Protein AF-A0A8B8EB57-F1 (afdb_monomer_lite)

Sequence (1157 aa):
MTENLPRGNFGPIPSSLPAVSWFEFLLNEELLEKHLQKENPDPSPVQLIVQFLQQADAHVVKEPLPPIHSGDNGSIEQHEVKVFIKENKKVKALRLLALRVAAHLKWNLNIILTGVPLVMVQTLITELLKITLGCDFNTVEDRLSGDTVTEEALFALHLYHRWCLMSVVKDSFPTRPVKQFAQMQGQFDSMVASANEAVIRYLKERTGLSVEYLQKCLQCGRTLKMPTMHCISIPSEDSDDSLFHWDKAIDIDQNDYQSQILYDLGSFHFYTETYSEALLMFTQCLDTITKVTSPQLSDIDMGRLKGYHTACQTLRSVPTPQEKAKESLYQLAEQARQNDYQGLIDVIIEDNLKQELTSAYRSDLEDELGNKDDKYSEIYMQVSVCNVIRSVMEGKALVSLLADIVEDADQSTVDFLIMVLTKAMAGSSFAQKSNLKCFIWHLMDLSPVGSRFNNMVVSGELRNYFTQEELKEMNQYIKESSSLSYSDIYDDATTMCSSYPNSRDSSVSAGTVEQQLMFMYEPESIHSLTRELILKLGRSPAYVMALNEKWKVPKEMHQIIYNLPPSVEQAFVYLLIGKACHCIDVRIFERARQLLLVADRNVYEISYILSKYVRWYILLADLLQFYTTKSFGMNNTMQDLIKKTKTCITSVRLDQDIQPTMVILEHCAAFLLNIKDWQYLTNMENSGSGHIELCRLLACMCKELPSQFAWKVPKEMHQIIYNLPPSVEQAFVYLLIGKACHCIDVRIFERARQLLLVADRNVYEISYILSKYVRWYILLADLLQFYTTKSFGMNNTMQDLIKKTKTCITSVRLDQDIQPTMVILEHCAAFLLNIKDWQYLTNMENSGSGHIELCRLLACMCKELPSIKAARIPARALWEAVKNIFTVNPSHKRSMSGRMDSAHVRDSTLAILAKELFIDFLPKLKETMVLSIMVSCLSKFYNIIRDEISCEISSEYLPLWPTTVSNISAMNKPGIEEAVVLLMQHALQVNPAQPSWLRTQADIYFANGQYSSAMKFYMEAGVVASDFFSSAVPKSIYDDQVYKRMIKCCSYLQCHTQVAVLCQFTEEIDYATCFKALQERNCYDAMDTYYSCIWDISILEYLVHLHSKRGEMEKKQAALKALTQLDLNSSNPEDIIQRAVQMRKRKFLRALAKQYL

Foldseek 3Di:
DDPDDDDPPPDPDDPDDFPDDLCVCVVDVCVLVVQQPDPARVVHLLVLLQVLLVVLVVPFDQDDDDDDDDDDDDDDDPDDPPRDTDRDLSSVLSLLSSLLSCLSVLVALVVNVVRHQPLSVQVNLQNQLCVQPVDGPVCVVVVLPDPDHDQSNVVSLLSSLLNLLVLLLVVPDDDDDDDDDDPPCVVVVVVSVVSSVVVNVVSVVCNVVSLVSLVVLLVVQDKHWRDHSVQWDRDDPVGPDTHGDSVPTDIFDSLQSLLQSLQSSLSSCVVVVVLVSNLVSLVVSVVSVVVDPDHSHDDDDPVVSVVSNVVSVVVPPDDDPDDDDPDALVRVCVVCVVVVNVPNLVSLLVCLQVVRDDLVVLVVVLVVLVPDDPVSVVVSLSSVLSSVLSCLLVVHDDPDPVLVCQQPPDPVSLVSSVVSLLSCCVNHDPSSVVSSVVVLVVSLVSYPQPDPNLCCCLPHPVVVSDDPVRSVVSVVVSVVVVPDDVPPVVCVVVVVVVPDDPDPDPCPDLVNLLVVCVPDLDLVSVLVSLCCCCVVVPDWLVCLLVSDPQLDADPQLVVVLVPDDGDSLSSSLSSLRSVLVSCVVVLVLQSSLVSLVVSLVSCVVVDVLNNVQSVLVNLVSQLSNCVPPVDGHPPDDPVNNLVSLLVLQVCLLVVPPHHYDLSSVLSSLVVCLVVLVLVSLLPSPPSVHPSSVVSNVVSVVVVVCVVVLQLDQDPQLVVVLVPFDPDPLSVLLSVLSSVLVVCVVVLVLQSSLVSLVVSLVSCVVPDVLNNVQSVLVNLVSQLSNCVPPVDGHPPDDPVNSLVSLLVLQVCLLVVPPHHYDLSSVLSSLLVCLQVLVLVSLLVNPPSLALSSVLSNLLSCQVVQVVDLVSNLVSQVVNLVQVQQQFFADPPPDDDDDDDDDPDPPPPPGPHSDHLVVVLVSLLSHQHLSSLLSVLLSLLLVLCQLVVDPLLRADGPPVVSHDNDDPPSVRGPNVSSLVSNVSSLVSNCVSPVLDLRSLSRVLSNCLSVVNLLSSLLSLLSSQCSQCVLLPDGRDCSRDPLSSLVSNLVSCVVVQALLLNLLSLVVHPHRPVVSNLVSVPDPRHDHPRLVLLLLDLDLVSLVSQLVNCVVVVVVVSNVSSVVSNPDPLSPPPDDPVSSVVSNSVSVSVSSSVSNVVRD

Organism: Crassostrea virginica (NCBI:txid6565)

pLDDT: mean 80.9, std 16.41, range [22.84, 97.38]

Radius of gyration: 51.83 Å; chains: 1; bounding box: 122×95×142 Å

Structure (mmCIF, N/CA/C/O backbone):
data_AF-A0A8B8EB57-F1
#
_entry.id   AF-A0A8B8EB57-F1
#
loop_
_atom_site.group_PDB
_atom_site.id
_atom_site.type_symbol
_atom_site.label_atom_id
_atom_site.label_alt_id
_atom_site.label_comp_id
_atom_site.label_asym_id
_atom_site.label_entity_id
_atom_site.label_seq_id
_atom_site.pdbx_PDB_ins_code
_atom_site.Cartn_x
_atom_site.Cartn_y
_atom_site.Cartn_z
_atom_site.occupancy
_atom_site.B_iso_or_equiv
_atom_site.auth_seq_id
_atom_site.auth_comp_id
_atom_site.auth_asym_id
_atom_site.auth_atom_id
_atom_site.pdbx_PDB_model_num
ATOM 1 N N . MET A 1 1 ? -23.577 -20.603 37.672 1.00 27.64 1 MET A N 1
ATOM 2 C CA . MET A 1 1 ? -23.870 -19.479 38.583 1.00 27.64 1 MET A CA 1
ATOM 3 C C . MET A 1 1 ? -24.292 -18.276 37.757 1.00 27.64 1 MET A C 1
ATOM 5 O O . MET A 1 1 ? -23.446 -17.483 37.388 1.00 27.64 1 MET A O 1
ATOM 9 N N . THR A 1 2 ? -25.578 -18.187 37.429 1.00 25.80 2 THR A N 1
ATOM 10 C CA . THR A 1 2 ? -26.276 -16.968 36.983 1.00 25.80 2 THR A CA 1
ATOM 11 C C . THR A 1 2 ? -27.769 -17.301 37.003 1.00 25.80 2 THR A C 1
ATOM 13 O O . THR A 1 2 ? -28.408 -17.450 35.968 1.00 25.80 2 THR A O 1
ATOM 16 N N . GLU A 1 3 ? -28.324 -17.491 38.199 1.00 23.14 3 GLU A N 1
ATOM 17 C CA . GLU A 1 3 ? -29.776 -17.529 38.377 1.00 23.14 3 GLU A CA 1
ATOM 18 C C . GLU A 1 3 ? -30.252 -16.148 38.835 1.00 23.14 3 GLU A C 1
ATOM 20 O O . GLU A 1 3 ? -29.981 -15.703 39.944 1.00 23.14 3 GLU A O 1
ATOM 25 N N . ASN A 1 4 ? -30.886 -15.454 37.888 1.00 25.20 4 ASN A N 1
ATOM 26 C CA . ASN A 1 4 ? -32.048 -14.580 38.048 1.00 25.20 4 ASN A CA 1
ATOM 27 C C . ASN A 1 4 ? -32.179 -13.793 39.365 1.00 25.20 4 ASN A C 1
ATOM 29 O O . ASN A 1 4 ? -33.063 -14.051 40.177 1.00 25.20 4 ASN A O 1
ATOM 33 N N . LEU A 1 5 ? -31.401 -12.716 39.483 1.00 23.69 5 LEU A N 1
ATOM 34 C CA . LEU A 1 5 ? -31.869 -11.507 40.164 1.00 23.69 5 LEU A CA 1
ATOM 35 C C . LEU A 1 5 ? -32.898 -10.815 39.249 1.00 23.69 5 LEU A C 1
ATOM 37 O O . LEU A 1 5 ? -32.564 -10.530 38.091 1.00 23.69 5 LEU A O 1
ATOM 41 N N . PRO A 1 6 ? -34.131 -10.533 39.704 1.00 22.84 6 PRO A N 1
ATOM 42 C CA . PRO A 1 6 ? -35.086 -9.787 38.903 1.00 22.84 6 PRO A CA 1
ATOM 43 C C . PRO A 1 6 ? -34.529 -8.381 38.679 1.00 22.84 6 PRO A C 1
ATOM 45 O O . PRO A 1 6 ? -34.348 -7.593 39.607 1.00 22.84 6 PRO A O 1
ATOM 48 N N . ARG A 1 7 ? -34.215 -8.076 37.418 1.00 25.80 7 ARG A N 1
ATOM 49 C CA . ARG A 1 7 ? -33.891 -6.721 36.975 1.00 25.80 7 ARG A CA 1
ATOM 50 C C . ARG A 1 7 ? -35.073 -5.829 37.344 1.00 25.80 7 ARG A C 1
ATOM 52 O O . ARG A 1 7 ? -36.158 -5.998 36.793 1.00 25.80 7 ARG A O 1
ATOM 59 N N . GLY A 1 8 ? -34.857 -4.891 38.263 1.00 26.64 8 GLY A N 1
ATOM 60 C CA . GLY A 1 8 ? -35.800 -3.815 38.540 1.00 26.64 8 GLY A CA 1
ATOM 61 C C . GLY A 1 8 ? -36.002 -2.984 37.276 1.00 26.64 8 GLY A C 1
ATOM 62 O O . GLY A 1 8 ? -35.200 -2.106 36.963 1.00 26.64 8 GLY A O 1
ATOM 63 N N . ASN A 1 9 ? -37.053 -3.303 36.525 1.00 24.91 9 ASN A N 1
ATOM 64 C CA . ASN A 1 9 ? -37.580 -2.473 35.455 1.00 24.91 9 ASN A CA 1
ATOM 65 C C . ASN A 1 9 ? -38.171 -1.208 36.089 1.00 24.91 9 ASN A C 1
ATOM 67 O O . ASN A 1 9 ? -39.367 -1.134 36.351 1.00 24.91 9 ASN A O 1
ATOM 71 N N . PHE A 1 10 ? -37.345 -0.191 36.312 1.00 34.31 10 PHE A N 1
ATOM 72 C CA . PHE A 1 10 ? -37.850 1.175 36.357 1.00 34.31 10 PHE A CA 1
ATOM 73 C C . PHE A 1 10 ? -37.911 1.668 34.914 1.00 34.31 10 PHE A C 1
ATOM 75 O O . PHE A 1 10 ? -36.934 2.167 34.356 1.00 34.31 10 PHE A O 1
ATOM 82 N N . GLY A 1 11 ? -39.059 1.422 34.281 1.00 28.67 11 GLY A N 1
ATOM 83 C CA . GLY A 1 11 ? -39.424 2.090 33.038 1.00 28.67 11 GLY A CA 1
ATOM 84 C C . GLY A 1 11 ? -39.496 3.614 33.229 1.00 28.67 11 GLY A C 1
ATOM 85 O O . GLY A 1 11 ? -39.421 4.101 34.360 1.00 28.67 11 GLY A O 1
ATOM 86 N N . PRO A 1 12 ? -39.633 4.383 32.134 1.00 32.03 12 PRO A N 1
ATOM 87 C CA . PRO A 1 12 ? -39.888 5.817 32.230 1.00 32.03 12 PRO A CA 1
ATOM 88 C C . PRO A 1 12 ? -41.116 6.057 33.118 1.00 32.03 12 PRO A C 1
ATOM 90 O O . PRO A 1 12 ? -42.068 5.278 33.067 1.00 32.03 12 PRO A O 1
ATOM 93 N N . ILE A 1 13 ? -41.069 7.118 33.931 1.00 35.00 13 ILE A N 1
ATOM 94 C CA . ILE A 1 13 ? -42.187 7.582 34.765 1.00 35.00 13 ILE A CA 1
ATOM 95 C C . ILE A 1 13 ? -43.469 7.525 33.913 1.00 35.00 13 ILE A C 1
ATOM 97 O O . ILE A 1 13 ? -43.490 8.154 32.848 1.00 35.00 13 ILE A O 1
ATOM 101 N N . PRO A 1 14 ? -44.503 6.758 34.310 1.00 31.50 14 PRO A 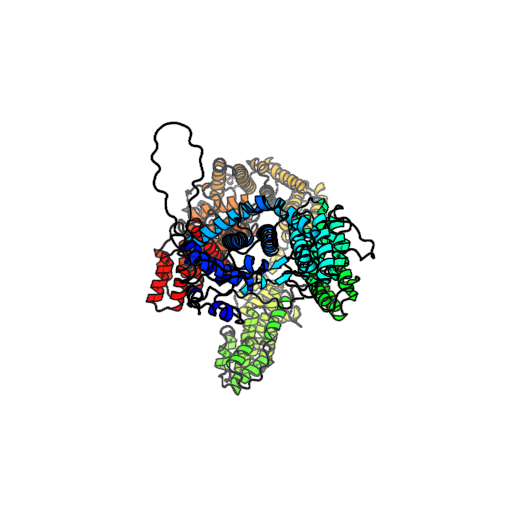N 1
ATOM 102 C CA . PRO A 1 14 ? -45.714 6.641 33.516 1.00 31.50 14 PRO A CA 1
ATOM 103 C C . PRO A 1 14 ? -46.354 8.018 33.355 1.00 31.50 14 PRO A C 1
ATOM 105 O O . PRO A 1 14 ? -46.622 8.715 34.329 1.00 31.50 14 PRO A O 1
ATOM 108 N N . SER A 1 15 ? -46.643 8.398 32.117 1.00 32.91 15 SER A N 1
ATOM 109 C CA . SER A 1 15 ? -47.458 9.557 31.748 1.00 32.91 15 SER A CA 1
ATOM 110 C C . SER A 1 15 ? -48.960 9.340 32.018 1.00 32.91 15 SER A C 1
ATOM 112 O O . SER A 1 15 ? -49.809 9.904 31.330 1.00 32.91 15 SER A O 1
ATOM 114 N N . SER A 1 16 ? -49.303 8.527 33.022 1.00 40.81 16 SER A N 1
ATOM 115 C CA . SER A 1 16 ? -50.663 8.329 33.523 1.00 40.81 16 SER A CA 1
ATOM 116 C C . SER A 1 16 ? -50.790 8.972 34.901 1.00 40.81 16 SER A C 1
ATOM 118 O O . SER A 1 16 ? -49.943 8.757 35.764 1.00 40.81 16 SER A O 1
ATOM 120 N N . LEU A 1 17 ? -51.850 9.760 35.106 1.00 45.09 17 LEU A N 1
ATOM 121 C CA . LEU A 1 17 ? -52.227 10.265 36.429 1.00 45.09 17 LEU A CA 1
ATOM 122 C C . LEU A 1 17 ? -52.260 9.092 37.433 1.00 45.09 17 LEU A C 1
ATOM 124 O O . LEU A 1 17 ? -52.795 8.039 37.073 1.00 45.09 17 LEU A O 1
ATOM 128 N N . PRO A 1 18 ? -51.692 9.240 38.646 1.00 56.25 18 PRO A N 1
ATOM 129 C CA . PRO A 1 18 ? -51.717 8.176 39.645 1.00 56.25 18 PRO A CA 1
ATOM 130 C C . PRO A 1 18 ? -53.163 7.767 39.938 1.00 56.25 18 PRO A C 1
ATOM 132 O O . PRO A 1 18 ? -54.056 8.614 39.975 1.00 56.25 18 PRO A O 1
ATOM 135 N N . ALA A 1 19 ? -53.394 6.468 40.146 1.00 63.53 19 ALA A N 1
ATOM 136 C CA . ALA A 1 19 ? -54.737 5.917 40.346 1.00 63.53 19 ALA A CA 1
ATOM 137 C C . ALA A 1 19 ? -55.457 6.487 41.588 1.00 63.53 19 ALA A C 1
ATOM 139 O O . ALA A 1 19 ? -56.683 6.435 41.654 1.00 63.53 19 ALA A O 1
ATOM 140 N N . VAL A 1 20 ? -54.697 7.018 42.553 1.00 76.81 20 VAL A N 1
ATOM 141 C CA . VAL A 1 20 ? -55.172 7.717 43.756 1.00 76.81 20 VAL A CA 1
ATOM 142 C C . VAL A 1 20 ? -54.272 8.934 43.988 1.00 76.81 20 VAL A C 1
ATOM 144 O O . VAL A 1 20 ? -53.048 8.795 44.058 1.00 76.81 20 VAL A O 1
ATOM 147 N N . SER A 1 21 ? -54.849 10.131 44.104 1.00 82.00 21 SER A N 1
ATOM 148 C CA . SER A 1 21 ? -54.088 11.363 44.353 1.00 82.00 21 SER A CA 1
ATOM 149 C C . SER A 1 21 ? -53.711 11.522 45.830 1.00 82.00 21 SER A C 1
ATOM 151 O O . SER A 1 21 ? -54.457 11.120 46.718 1.00 82.00 21 SER A O 1
ATOM 153 N N . TRP A 1 22 ? -52.585 12.189 46.125 1.00 83.00 22 TRP A N 1
ATOM 154 C CA . TRP A 1 22 ? -52.073 12.335 47.500 1.00 83.00 22 TRP A CA 1
ATOM 155 C C . TRP A 1 22 ? -53.088 12.940 48.493 1.00 83.00 22 TRP A C 1
ATOM 157 O O . TRP A 1 22 ? -53.099 12.571 49.664 1.00 83.00 22 TRP A O 1
ATOM 167 N N . PHE A 1 23 ? -53.949 13.863 48.050 1.00 82.81 23 PHE A N 1
ATOM 168 C CA . PHE A 1 23 ? -54.914 14.532 48.928 1.00 82.81 23 PHE A CA 1
ATOM 169 C C . PHE A 1 23 ? -56.089 13.625 49.312 1.00 82.81 23 PHE A C 1
ATOM 171 O O . PHE A 1 23 ? -56.721 13.861 50.337 1.00 82.81 23 PHE A O 1
ATOM 178 N N . GLU A 1 24 ? -56.370 12.569 48.543 1.00 84.38 24 GLU A N 1
ATOM 179 C CA . GLU A 1 24 ? -57.444 11.618 48.851 1.00 84.38 24 GLU A CA 1
ATOM 180 C C . GLU A 1 24 ? -57.155 10.856 50.153 1.00 84.38 24 GLU A C 1
ATOM 182 O O . GLU A 1 24 ? -58.077 10.541 50.903 1.00 84.38 24 GLU A O 1
ATOM 187 N N . PHE A 1 25 ? -55.873 10.655 50.486 1.00 86.56 25 PHE A N 1
ATOM 188 C CA . PHE A 1 25 ? -55.439 10.057 51.754 1.00 86.56 25 PHE A CA 1
ATOM 189 C C . PHE A 1 25 ? -55.651 10.966 52.975 1.00 86.56 25 PHE A C 1
ATOM 191 O O . PHE A 1 25 ? -55.649 10.470 54.097 1.00 86.56 25 PHE A O 1
ATOM 198 N N . LEU A 1 26 ? -55.838 12.278 52.780 1.00 81.00 26 LEU A N 1
ATOM 199 C CA . LEU A 1 26 ? -56.248 13.195 53.854 1.00 81.00 26 LEU A CA 1
ATOM 200 C C . LEU A 1 26 ? -57.764 13.179 54.074 1.00 81.00 26 LEU A C 1
ATOM 202 O O . LEU A 1 26 ? -58.220 13.487 55.169 1.00 81.00 26 LEU A O 1
ATOM 206 N N . LEU A 1 27 ? -58.537 12.853 53.035 1.00 81.19 27 LEU A N 1
ATOM 207 C CA . LEU A 1 27 ? -60.002 12.881 53.067 1.00 81.19 27 LEU A CA 1
ATOM 208 C C . LEU A 1 27 ? -60.612 11.567 53.569 1.00 81.19 27 LEU A C 1
ATOM 210 O O . LEU A 1 27 ? -61.740 11.567 54.052 1.00 81.19 27 LEU A O 1
ATOM 214 N N . ASN A 1 28 ? -59.895 10.448 53.434 1.00 81.06 28 ASN A N 1
ATOM 215 C CA . ASN A 1 28 ? -60.363 9.129 53.848 1.00 81.06 28 ASN A CA 1
ATOM 216 C C . ASN A 1 28 ? -59.304 8.401 54.688 1.00 81.06 28 ASN A C 1
ATOM 218 O O . ASN A 1 28 ? -58.298 7.919 54.164 1.00 81.06 28 ASN A O 1
ATOM 222 N N . GLU A 1 29 ? -59.573 8.275 55.988 1.00 74.12 29 GLU A N 1
ATOM 223 C CA . GLU A 1 29 ? -58.651 7.712 56.980 1.00 74.12 29 GLU A CA 1
ATOM 224 C C . GLU A 1 29 ? -58.303 6.230 56.734 1.00 74.12 29 GLU A C 1
ATOM 226 O O . GLU A 1 29 ? -57.177 5.802 56.998 1.00 74.12 29 GLU A O 1
ATOM 231 N N . GLU A 1 30 ? -59.224 5.448 56.160 1.00 80.12 30 GLU A N 1
ATOM 232 C CA . GLU A 1 30 ? -59.009 4.023 55.861 1.00 80.12 30 GLU A CA 1
ATOM 233 C C . GLU A 1 30 ? -58.321 3.783 54.506 1.00 80.12 30 GLU A C 1
ATOM 235 O O . GLU A 1 30 ? -57.886 2.665 54.209 1.00 80.12 30 GLU A O 1
ATOM 240 N N . LEU A 1 31 ? -58.236 4.807 53.648 1.00 87.94 31 LEU A N 1
ATOM 241 C CA . LEU A 1 31 ? -57.741 4.658 52.277 1.00 87.94 31 LEU A CA 1
ATOM 242 C C . LEU A 1 31 ? -56.254 4.308 52.237 1.00 87.94 31 LEU A C 1
ATOM 244 O O . LEU A 1 31 ? -55.847 3.494 51.410 1.00 87.94 31 LEU A O 1
ATOM 248 N N . LEU A 1 32 ? -55.450 4.896 53.130 1.00 87.38 32 LEU A N 1
ATOM 249 C CA . LEU A 1 32 ? -54.005 4.666 53.160 1.00 87.38 32 LEU A CA 1
ATOM 250 C C . LEU A 1 32 ? -53.681 3.198 53.449 1.00 87.38 32 LEU A C 1
ATOM 252 O O . LEU A 1 32 ? -52.872 2.591 52.752 1.00 87.38 32 LEU A O 1
ATOM 256 N N . GLU A 1 33 ? -54.340 2.615 54.448 1.00 87.12 33 GLU A N 1
ATOM 257 C CA . GLU A 1 33 ? -54.109 1.230 54.849 1.00 87.12 33 GLU A CA 1
ATOM 258 C C . GLU A 1 33 ? -54.573 0.247 53.766 1.00 87.12 33 GLU A C 1
ATOM 260 O O . GLU A 1 33 ? -53.807 -0.627 53.357 1.00 87.12 33 GLU A O 1
ATOM 265 N N . LYS A 1 34 ? -55.775 0.455 53.208 1.00 87.12 34 LYS A N 1
ATOM 266 C CA . LYS A 1 34 ? -56.295 -0.340 52.080 1.00 87.12 34 LYS A CA 1
ATOM 267 C C . LYS A 1 34 ? -55.410 -0.240 50.838 1.00 87.12 34 LYS A C 1
ATOM 269 O O . LYS A 1 34 ? -55.290 -1.203 50.085 1.00 87.12 34 LYS A O 1
ATOM 274 N N . HIS A 1 35 ? -54.812 0.926 50.592 1.00 90.06 35 HIS A N 1
ATOM 275 C CA . HIS A 1 35 ? -53.906 1.126 49.465 1.00 90.06 35 HIS A CA 1
ATOM 276 C C . HIS A 1 35 ? -52.592 0.375 49.657 1.00 90.06 35 HIS A C 1
ATOM 278 O O . HIS A 1 35 ? -52.181 -0.345 48.754 1.00 90.06 35 HIS A O 1
ATOM 284 N N . LEU A 1 36 ? -51.974 0.490 50.834 1.00 88.81 36 LEU A N 1
ATOM 285 C CA . LEU A 1 36 ? -50.693 -0.149 51.145 1.00 88.81 36 LEU A CA 1
ATOM 286 C C . LEU A 1 36 ? -50.777 -1.684 51.246 1.00 88.81 36 LEU A C 1
ATOM 288 O O . LEU A 1 36 ? -49.766 -2.350 51.070 1.00 88.81 36 LEU A O 1
ATOM 292 N N . GLN A 1 37 ? -51.966 -2.255 51.469 1.00 88.50 37 GLN A N 1
ATOM 293 C CA . GLN A 1 37 ? -52.194 -3.710 51.457 1.00 88.50 37 GLN A CA 1
ATOM 294 C C . GLN A 1 37 ? -52.260 -4.338 50.046 1.00 88.50 37 GLN A C 1
ATOM 296 O O . GLN A 1 37 ? -52.319 -5.562 49.930 1.00 88.50 37 GLN A O 1
ATOM 301 N N . LYS A 1 38 ? -52.271 -3.544 48.964 1.00 87.50 38 LYS A N 1
ATOM 302 C CA . LYS A 1 38 ? -52.262 -4.063 47.581 1.00 87.50 38 LYS A CA 1
ATOM 303 C C . LYS A 1 38 ? -50.905 -4.700 47.244 1.00 87.50 38 LYS A C 1
ATOM 305 O O . LYS A 1 38 ? -49.881 -4.242 47.730 1.00 87.50 38 LYS A O 1
ATOM 310 N N . GLU A 1 39 ? -50.875 -5.689 46.342 1.00 79.31 39 GLU A N 1
ATOM 311 C CA . GLU A 1 39 ? -49.615 -6.339 45.915 1.00 79.31 39 GLU A CA 1
ATOM 312 C C . GLU A 1 39 ? -48.638 -5.375 45.216 1.00 79.31 39 GLU A C 1
ATOM 314 O O . GLU A 1 39 ? -47.431 -5.498 45.387 1.00 79.31 39 GLU A O 1
ATOM 319 N N . ASN A 1 40 ? -49.150 -4.406 44.448 1.00 82.25 40 ASN A N 1
ATOM 320 C CA . ASN A 1 40 ? -48.362 -3.374 43.765 1.00 82.25 40 ASN A CA 1
ATOM 321 C C . ASN A 1 40 ? -49.086 -2.018 43.859 1.00 82.25 40 ASN A C 1
ATOM 323 O O . ASN A 1 40 ? -49.802 -1.639 42.927 1.00 82.25 40 ASN A O 1
ATOM 327 N N . PRO A 1 41 ? -48.984 -1.304 44.992 1.00 85.19 41 PRO A N 1
ATOM 328 C CA . PRO A 1 41 ? -49.631 -0.008 45.153 1.00 85.19 41 PRO A CA 1
ATOM 329 C C . PRO A 1 41 ? -48.994 1.036 44.224 1.00 85.19 41 PRO A C 1
ATOM 331 O O . PRO A 1 41 ? -47.774 1.183 44.196 1.00 85.19 41 PRO A O 1
ATOM 334 N N . ASP A 1 42 ? -49.829 1.776 43.489 1.00 79.56 42 ASP A N 1
ATOM 335 C CA . ASP A 1 42 ? -49.435 2.935 42.677 1.00 79.56 42 ASP A CA 1
ATOM 336 C C . ASP A 1 42 ? -50.230 4.176 43.129 1.00 79.56 42 ASP A C 1
ATOM 338 O O . ASP A 1 42 ? -51.455 4.198 42.949 1.00 79.56 42 ASP A O 1
ATOM 342 N N . PRO A 1 43 ? -49.598 5.177 43.771 1.00 86.44 43 PRO A N 1
ATOM 343 C CA . PRO A 1 43 ? -48.154 5.309 44.005 1.00 86.44 43 PRO A CA 1
ATOM 344 C C . PRO A 1 43 ? -47.600 4.297 45.019 1.00 86.44 43 PRO A C 1
ATOM 346 O O . PRO A 1 43 ? -48.307 3.882 45.944 1.00 86.44 43 PRO A O 1
ATOM 349 N N . SER A 1 44 ? -46.324 3.929 44.864 1.00 88.94 44 SER A N 1
ATOM 350 C CA . SER A 1 44 ? -45.620 3.026 45.785 1.00 88.94 44 SER A CA 1
ATOM 351 C C . SER A 1 44 ? -45.436 3.662 47.173 1.00 88.94 44 SER A C 1
ATOM 353 O O . SER A 1 44 ? -45.484 4.889 47.290 1.00 88.94 44 SER A O 1
ATOM 355 N N . PRO A 1 45 ? -45.166 2.890 48.246 1.00 90.38 45 PRO A N 1
ATOM 356 C CA . PRO A 1 45 ? -45.036 3.453 49.594 1.00 90.38 45 PRO A CA 1
ATOM 357 C C . PRO A 1 45 ? -43.940 4.527 49.668 1.00 90.38 45 PRO A C 1
ATOM 359 O O . PRO A 1 45 ? -44.100 5.578 50.280 1.00 90.38 45 PRO A O 1
ATOM 362 N N . VAL A 1 46 ? -42.834 4.304 48.964 1.00 90.94 46 VAL A N 1
ATOM 363 C CA . VAL A 1 46 ? -41.717 5.247 48.907 1.00 90.94 46 VAL A CA 1
ATOM 364 C C . VAL A 1 46 ? -42.076 6.504 48.097 1.00 90.94 46 VAL A C 1
ATOM 366 O O . VAL A 1 46 ? -41.746 7.613 48.514 1.00 90.94 46 VAL A O 1
ATOM 369 N N . GLN A 1 47 ? -42.828 6.365 46.997 1.00 88.62 47 GLN A N 1
ATOM 370 C CA . GLN A 1 47 ? -43.367 7.515 46.259 1.00 88.62 47 GLN A CA 1
ATOM 371 C C . GLN A 1 47 ? -44.359 8.326 47.104 1.00 88.62 47 GLN A C 1
ATOM 373 O O . GLN A 1 47 ? -44.343 9.551 47.025 1.00 88.62 47 GLN A O 1
ATOM 378 N N . LEU A 1 48 ? -45.181 7.677 47.937 1.00 90.75 48 LEU A N 1
ATOM 379 C CA . LEU A 1 48 ? -46.097 8.361 48.855 1.00 90.75 48 LEU A CA 1
ATOM 380 C C . LEU A 1 48 ? -45.346 9.170 49.917 1.00 90.75 48 LEU A C 1
ATOM 382 O O . LEU A 1 48 ? -45.712 10.317 50.154 1.00 90.75 48 LEU A O 1
ATOM 386 N N . ILE A 1 49 ? -44.268 8.630 50.506 1.00 90.50 49 ILE A N 1
ATOM 387 C CA . ILE A 1 49 ? -43.403 9.388 51.433 1.00 90.50 49 ILE A CA 1
ATOM 388 C C . ILE A 1 49 ? -42.876 10.655 50.747 1.00 90.50 49 ILE A C 1
ATOM 390 O O . ILE A 1 49 ? -42.987 11.748 51.302 1.00 90.50 49 ILE A O 1
ATOM 394 N N . VAL A 1 50 ? -42.353 10.520 49.524 1.00 88.62 50 VAL A N 1
ATOM 395 C CA . VAL A 1 50 ? -41.850 11.653 48.734 1.00 88.62 50 VAL A CA 1
ATOM 396 C C . VAL A 1 50 ? -42.960 12.668 48.462 1.00 88.62 50 VAL A C 1
ATOM 398 O O . VAL A 1 50 ? -42.779 13.848 48.744 1.00 88.62 50 VAL A O 1
ATOM 401 N N . GLN A 1 51 ? -44.125 12.232 47.977 1.00 87.88 51 GLN A N 1
ATOM 402 C CA . GLN A 1 51 ? -45.248 13.123 47.679 1.00 87.88 51 GLN A CA 1
ATOM 403 C C . GLN A 1 51 ? -45.750 13.854 48.929 1.00 87.88 51 GLN A C 1
ATOM 405 O O . GLN A 1 51 ? -45.920 15.070 48.886 1.00 87.88 51 GLN A O 1
ATOM 410 N N . PHE A 1 52 ? -45.954 13.161 50.052 1.00 90.94 52 PHE A N 1
ATOM 411 C CA . PHE A 1 52 ? -46.438 13.790 51.282 1.00 90.94 52 PHE A CA 1
ATOM 412 C C . PHE A 1 52 ? -45.457 14.832 51.824 1.00 90.94 52 PHE A C 1
ATOM 414 O O . PHE A 1 52 ? -45.887 15.925 52.189 1.00 90.94 52 PHE A O 1
ATOM 421 N N . LEU A 1 53 ? -44.153 14.539 51.827 1.00 88.75 53 LEU A N 1
ATOM 422 C CA . LEU A 1 53 ? -43.132 15.479 52.300 1.00 88.75 53 LEU A CA 1
ATOM 423 C C . LEU A 1 53 ? -42.939 16.660 51.339 1.00 88.75 53 LEU A C 1
ATOM 425 O O . LEU A 1 53 ? -42.885 17.800 51.789 1.00 88.75 53 LEU A O 1
ATOM 429 N N . GLN A 1 54 ? -42.947 16.424 50.023 1.00 85.88 54 GLN A N 1
ATOM 430 C CA . GLN A 1 54 ? -42.916 17.496 49.019 1.00 85.88 54 GLN A CA 1
ATOM 431 C C . GLN A 1 54 ? -44.099 18.458 49.171 1.00 85.88 54 GLN A C 1
ATOM 433 O O . GLN A 1 54 ? -43.924 19.676 49.132 1.00 85.88 54 GLN A O 1
ATOM 438 N N . GLN A 1 55 ? -45.310 17.923 49.358 1.00 85.44 55 GLN A N 1
ATOM 439 C CA . GLN A 1 55 ? -46.511 18.737 49.547 1.00 85.44 55 GLN A CA 1
ATOM 440 C C . GLN A 1 55 ? -46.527 19.426 50.916 1.00 85.44 55 GLN A C 1
ATOM 442 O O . GLN A 1 55 ? -47.033 20.542 51.029 1.00 85.44 55 GLN A O 1
ATOM 447 N N . ALA A 1 56 ? -45.956 18.803 51.952 1.00 84.00 56 ALA A N 1
ATOM 448 C CA . ALA A 1 56 ? -45.778 19.438 53.252 1.00 84.00 56 ALA A CA 1
ATOM 449 C C . ALA A 1 56 ? -44.864 20.667 53.135 1.00 84.00 56 ALA A C 1
ATOM 451 O O . ALA A 1 56 ? -45.262 21.748 53.567 1.00 84.00 56 ALA A O 1
ATOM 452 N N . ASP A 1 57 ? -43.705 20.530 52.483 1.00 78.81 57 ASP A N 1
ATOM 453 C CA . ASP A 1 57 ? -42.723 21.607 52.309 1.00 78.81 57 ASP A CA 1
ATOM 454 C C . ASP A 1 57 ? -43.244 22.750 51.423 1.00 78.81 57 ASP A C 1
ATOM 456 O O . ASP A 1 57 ? -43.021 23.922 51.734 1.00 78.81 57 ASP A O 1
ATOM 460 N N . ALA A 1 58 ? -44.013 22.441 50.372 1.00 75.69 58 ALA A N 1
ATOM 461 C CA . ALA A 1 58 ? -44.647 23.445 49.511 1.00 75.69 58 ALA A CA 1
ATOM 462 C C . ALA A 1 58 ? -45.698 24.312 50.238 1.00 75.69 58 ALA A C 1
ATOM 464 O O . ALA A 1 58 ? -46.005 25.420 49.797 1.00 75.69 58 ALA A O 1
ATOM 465 N N . HIS A 1 59 ? -46.259 23.818 51.346 1.00 70.25 59 HIS A N 1
ATOM 466 C CA . HIS A 1 59 ? -47.324 24.474 52.107 1.00 70.25 59 HIS A CA 1
ATOM 467 C C . HIS A 1 59 ? -46.864 25.064 53.452 1.00 70.25 59 HIS A C 1
ATOM 469 O O . HIS A 1 59 ? -47.701 25.531 54.232 1.00 70.25 59 HIS A O 1
ATOM 475 N N . VAL A 1 60 ? -45.554 25.091 53.726 1.00 70.31 60 VAL A N 1
ATOM 476 C CA . VAL A 1 60 ? -44.993 25.799 54.885 1.00 70.31 60 VAL A CA 1
ATOM 477 C C . VAL A 1 60 ? -45.077 27.312 54.655 1.00 70.31 60 VAL A C 1
ATOM 479 O O . VAL A 1 60 ? -44.400 27.864 53.789 1.00 70.31 60 VAL A O 1
ATOM 482 N N . VAL A 1 61 ? -45.893 28.004 55.454 1.00 56.34 61 VAL A N 1
ATOM 483 C CA . VAL A 1 61 ? -45.990 29.472 55.429 1.00 56.34 61 VAL A CA 1
ATOM 484 C C . VAL A 1 61 ? -44.804 30.062 56.194 1.00 56.34 61 VAL A C 1
ATOM 486 O O . VAL A 1 61 ? -44.644 29.817 57.388 1.00 56.34 61 VAL A O 1
ATOM 489 N N . LYS A 1 62 ? -43.966 30.847 55.511 1.00 56.44 62 LYS A N 1
ATOM 490 C CA . LYS A 1 62 ? -42.898 31.640 56.134 1.00 56.44 62 LYS A CA 1
ATOM 491 C C . LYS A 1 62 ? -43.422 33.060 56.365 1.00 56.44 62 LYS A C 1
ATOM 493 O O . LYS A 1 62 ? -43.461 33.847 55.424 1.00 56.44 62 LYS A O 1
ATOM 498 N N . GLU A 1 63 ? -43.855 33.385 57.582 1.00 42.06 63 GLU A N 1
ATOM 499 C CA . GLU A 1 63 ? -44.206 34.770 57.935 1.00 42.06 63 GLU A CA 1
ATOM 500 C C . GLU A 1 63 ? -42.935 35.582 58.259 1.00 42.06 63 GLU A C 1
ATOM 502 O O . GLU A 1 63 ? -42.112 35.130 59.060 1.00 42.06 63 GLU A O 1
ATOM 507 N N . PRO A 1 64 ? -42.739 36.778 57.670 1.00 40.16 64 PRO A N 1
ATOM 508 C CA . PRO A 1 64 ? -41.712 37.711 58.118 1.00 40.16 64 PRO A CA 1
ATOM 509 C C . PRO A 1 64 ? -42.143 38.375 59.436 1.00 40.16 64 PRO A C 1
ATOM 511 O O . PRO A 1 64 ? -43.264 38.873 59.542 1.00 40.16 64 PRO A O 1
ATOM 514 N N . LEU A 1 65 ? -41.251 38.430 60.430 1.00 40.03 65 LEU A N 1
ATOM 515 C CA . LEU A 1 65 ? -41.460 39.221 61.652 1.00 40.03 65 LEU A CA 1
ATOM 516 C C . LEU A 1 65 ? -41.631 40.722 61.315 1.00 40.03 65 LEU A C 1
ATOM 518 O O . LEU A 1 65 ? -40.973 41.207 60.388 1.00 40.03 65 LEU A O 1
ATOM 522 N N . PRO A 1 66 ? -42.449 41.491 62.067 1.00 39.78 66 PRO A N 1
ATOM 523 C CA . PRO A 1 66 ? -42.497 42.940 61.913 1.00 39.78 66 PRO A CA 1
ATOM 524 C C . PRO A 1 66 ? -41.175 43.582 62.375 1.00 39.78 66 PRO A C 1
ATOM 526 O O . PRO A 1 66 ? -40.543 43.080 63.308 1.00 39.78 66 PRO A O 1
ATOM 529 N N . PRO A 1 67 ? -40.745 44.696 61.754 1.00 38.00 67 PRO A N 1
ATOM 530 C CA . PRO A 1 67 ? -39.476 45.335 62.081 1.00 38.00 67 PRO A CA 1
ATOM 531 C C . PRO A 1 67 ? -39.492 45.898 63.508 1.00 38.00 67 PRO A C 1
ATOM 533 O O . PRO A 1 67 ? -40.342 46.718 63.858 1.00 38.00 67 PRO A O 1
ATOM 536 N N . ILE A 1 68 ? -38.522 45.486 64.329 1.00 39.84 68 ILE A N 1
ATOM 537 C CA . ILE A 1 68 ? -38.225 46.141 65.605 1.00 39.84 68 ILE A CA 1
ATOM 538 C C . ILE A 1 68 ? -37.500 47.454 65.284 1.00 39.84 68 ILE A C 1
ATOM 540 O O . ILE A 1 68 ? -36.385 47.449 64.768 1.00 39.84 68 ILE A O 1
ATOM 544 N N . HIS A 1 69 ? -38.137 48.586 65.581 1.00 43.66 69 HIS A N 1
ATOM 545 C CA . HIS A 1 69 ? -37.467 49.882 65.631 1.00 43.66 69 HIS A CA 1
ATOM 546 C C . HIS A 1 69 ? -36.762 50.045 66.982 1.00 43.66 69 HIS A C 1
ATOM 548 O O . HIS A 1 69 ? -37.421 50.203 68.006 1.00 43.66 69 HIS A O 1
ATOM 554 N N . SER A 1 70 ? -35.434 50.104 66.979 1.00 33.06 70 SER A N 1
ATOM 555 C CA . SER A 1 70 ? -34.666 50.771 68.036 1.00 33.06 70 SER A CA 1
ATOM 556 C C . SER A 1 70 ? -33.340 51.262 67.466 1.00 33.06 70 SER A C 1
ATOM 558 O O . SER A 1 70 ? -32.627 50.510 66.806 1.00 33.06 70 SER A O 1
ATOM 560 N N . GLY A 1 71 ? -33.083 52.555 67.658 1.00 35.09 71 GLY A N 1
ATOM 561 C CA . GLY A 1 71 ? -31.947 53.270 67.099 1.00 35.09 71 GLY A CA 1
ATOM 562 C C . GLY A 1 71 ? -30.603 52.980 67.767 1.00 35.09 71 GLY A C 1
ATOM 563 O O . GLY A 1 71 ? -30.534 52.418 68.853 1.00 35.09 71 GLY A O 1
ATOM 564 N N . ASP A 1 72 ? -29.588 53.451 67.048 1.00 39.75 72 ASP A N 1
ATOM 565 C CA . ASP A 1 72 ? -28.213 53.790 67.408 1.00 39.75 72 ASP A CA 1
ATOM 566 C C . ASP A 1 72 ? -27.309 52.818 68.189 1.00 39.75 72 ASP A C 1
ATOM 568 O O . ASP A 1 72 ? -27.530 52.461 69.341 1.00 39.75 72 ASP A O 1
ATOM 572 N N . ASN A 1 73 ? -26.148 52.634 67.547 1.00 38.25 73 ASN A N 1
ATOM 573 C CA . ASN A 1 73 ? -24.818 52.290 68.049 1.00 38.25 73 ASN A CA 1
ATOM 574 C C . ASN A 1 73 ? -24.497 50.834 68.420 1.00 38.25 73 ASN A C 1
ATOM 576 O O . ASN A 1 73 ? -24.849 50.336 69.481 1.00 38.25 73 ASN A O 1
ATOM 580 N N . GLY A 1 74 ? -23.599 50.259 67.606 1.00 36.53 74 GLY A N 1
ATOM 581 C CA . GLY A 1 74 ? -22.591 49.291 68.048 1.00 36.53 74 GLY A CA 1
ATOM 582 C C . GLY A 1 74 ? -22.801 47.854 67.569 1.00 36.53 74 GLY A C 1
ATOM 583 O O . GLY A 1 74 ? -23.807 47.240 67.882 1.00 36.53 74 GLY A O 1
ATOM 584 N N . SER A 1 75 ? -21.799 47.332 66.844 1.00 36.09 75 SER A N 1
ATOM 585 C CA . SER A 1 75 ? -21.474 45.901 66.649 1.00 36.09 75 SER A CA 1
ATOM 586 C C . SER A 1 75 ? -22.633 44.935 66.353 1.00 36.09 75 SER A C 1
ATOM 588 O O . SER A 1 75 ? -23.275 44.421 67.263 1.00 36.09 75 SER A O 1
ATOM 590 N N . ILE A 1 76 ? -22.817 44.587 65.076 1.00 36.00 76 ILE A N 1
ATOM 591 C CA . ILE A 1 76 ? -23.718 43.500 64.667 1.00 36.00 76 ILE A CA 1
ATOM 592 C C . ILE A 1 76 ? -22.943 42.175 64.710 1.00 36.00 76 ILE A C 1
ATOM 594 O O . ILE A 1 76 ? -22.226 41.831 63.770 1.00 36.00 76 ILE A O 1
ATOM 598 N N . GLU A 1 77 ? -23.098 41.434 65.806 1.00 35.34 77 GLU A N 1
ATOM 599 C CA . GLU A 1 77 ? -23.011 39.974 65.779 1.00 35.34 77 GLU A CA 1
ATOM 600 C C . GLU A 1 77 ? -24.129 39.447 64.866 1.00 35.34 77 GLU A C 1
ATOM 602 O O . GLU A 1 77 ? -25.277 39.893 64.943 1.00 35.34 77 GLU A O 1
ATOM 607 N N . GLN A 1 78 ? -23.804 38.512 63.971 1.00 30.81 78 GLN A N 1
ATOM 608 C CA . GLN A 1 78 ? -24.793 37.804 63.160 1.00 30.81 78 GLN A CA 1
ATOM 609 C C . GLN A 1 78 ? -25.607 36.872 64.069 1.00 30.81 78 GLN A C 1
ATOM 611 O O . GLN A 1 78 ? -25.316 35.686 64.187 1.00 30.81 78 GLN A O 1
ATOM 616 N N . HIS A 1 79 ? -26.628 37.402 64.740 1.00 32.47 79 HIS A N 1
ATOM 617 C CA . HIS A 1 79 ? -27.668 36.569 65.326 1.00 32.47 79 HIS A CA 1
ATOM 618 C C . HIS A 1 79 ? -28.505 35.957 64.196 1.00 32.47 79 HIS A C 1
ATOM 620 O O . HIS A 1 79 ? -29.201 36.666 63.467 1.00 32.47 79 HIS A O 1
ATOM 626 N N . GLU A 1 80 ? -28.428 34.631 64.051 1.00 32.00 80 GLU A N 1
ATOM 627 C CA . GLU A 1 80 ? -29.366 33.847 63.249 1.00 32.00 80 GLU A CA 1
ATOM 628 C C . GLU A 1 80 ? -30.800 34.181 63.672 1.00 32.00 80 GLU A C 1
ATOM 630 O O . GLU A 1 80 ? -31.231 33.930 64.801 1.00 32.00 80 GLU A O 1
ATOM 635 N N . VAL A 1 81 ? -31.555 34.770 62.749 1.00 32.84 81 VAL A N 1
ATOM 636 C CA . VAL A 1 81 ? -32.973 35.063 62.932 1.00 32.84 81 VAL A CA 1
ATOM 637 C C . VAL A 1 81 ? -33.723 33.729 63.009 1.00 32.84 81 VAL A C 1
ATOM 639 O O . VAL A 1 81 ? -33.979 33.094 61.987 1.00 32.84 81 VAL A O 1
ATOM 642 N N . LYS A 1 82 ? -34.099 33.290 64.218 1.00 37.94 82 LYS A N 1
ATOM 643 C CA . LYS A 1 82 ? -35.063 32.194 64.411 1.00 37.94 82 LYS A CA 1
ATOM 644 C C . LYS A 1 82 ? -36.429 32.631 63.870 1.00 37.94 82 LYS A C 1
ATOM 646 O O . LYS A 1 82 ? -37.200 33.295 64.558 1.00 37.94 82 LYS A O 1
ATOM 651 N N . VAL A 1 83 ? -36.723 32.264 62.625 1.00 40.03 83 VAL A N 1
ATOM 652 C CA . VAL A 1 83 ? -38.061 32.379 62.027 1.00 40.03 83 VAL A CA 1
ATOM 653 C C . VAL A 1 83 ? -38.992 31.411 62.762 1.00 40.03 83 VAL A C 1
ATOM 655 O O . VAL A 1 83 ? -38.760 30.203 62.752 1.00 40.03 83 VAL A O 1
ATOM 658 N N . PHE A 1 84 ? -40.039 31.921 63.412 1.00 40.78 84 PHE A N 1
ATOM 659 C CA . PHE A 1 84 ? -41.039 31.080 64.071 1.00 40.78 84 PHE A CA 1
ATOM 660 C C . PHE A 1 84 ? -42.027 30.565 63.016 1.00 40.78 84 PHE A C 1
ATOM 662 O O . PHE A 1 84 ? -42.898 31.296 62.551 1.00 40.78 84 PHE A O 1
ATOM 669 N N . ILE A 1 85 ? -41.863 29.313 62.592 1.00 51.69 85 ILE A N 1
ATOM 670 C CA . ILE A 1 85 ? -42.754 28.667 61.622 1.00 51.69 85 ILE A CA 1
ATOM 671 C C . ILE A 1 85 ? -43.972 28.140 62.384 1.00 51.69 85 ILE A C 1
ATOM 673 O O . ILE A 1 85 ? -43.862 27.182 63.148 1.00 51.69 85 ILE A O 1
ATOM 677 N N . LYS A 1 86 ? -45.148 28.746 62.189 1.00 50.09 86 LYS A N 1
ATOM 678 C CA . LYS A 1 86 ? -46.400 28.188 62.714 1.00 50.09 86 LYS A CA 1
ATOM 679 C C . LYS A 1 86 ? -46.844 27.055 61.787 1.00 50.09 86 LYS A C 1
ATOM 681 O O . LYS A 1 86 ? -47.292 27.301 60.668 1.00 50.09 86 LYS A O 1
ATOM 686 N N . GLU A 1 87 ? -46.671 25.810 62.223 1.00 60.19 87 GLU A N 1
ATOM 687 C CA . GLU A 1 87 ? -47.060 24.641 61.428 1.00 60.19 87 GLU A CA 1
ATOM 688 C C . GLU A 1 87 ? -48.578 24.624 61.197 1.00 60.19 87 GLU A C 1
ATOM 690 O O . GLU A 1 87 ? -49.380 24.623 62.131 1.00 60.19 87 GLU A O 1
ATOM 695 N N . ASN A 1 88 ? -48.986 24.622 59.927 1.00 71.31 88 ASN A N 1
ATOM 696 C CA . ASN A 1 88 ? -50.384 24.465 59.540 1.00 71.31 88 ASN A CA 1
ATOM 697 C C . ASN A 1 88 ? -50.832 23.012 59.813 1.00 71.31 88 ASN A C 1
ATOM 699 O O . ASN A 1 88 ? -50.078 22.078 59.527 1.00 71.31 88 ASN A O 1
ATOM 703 N N . LYS A 1 89 ? -52.071 22.801 60.288 1.00 75.88 89 LYS A N 1
ATOM 704 C CA . LYS A 1 89 ? -52.680 21.470 60.504 1.00 75.88 89 LYS A CA 1
ATOM 705 C C . LYS A 1 89 ? -52.479 20.530 59.308 1.00 75.88 89 LYS A C 1
ATOM 707 O O . LYS A 1 89 ? -52.149 19.363 59.494 1.00 75.88 89 LYS A O 1
ATOM 712 N N . LYS A 1 90 ? -52.589 21.057 58.080 1.00 81.69 90 LYS A N 1
ATOM 713 C CA . LYS A 1 90 ? -52.351 20.306 56.833 1.00 81.69 90 LYS A CA 1
ATOM 714 C C . LYS A 1 90 ? -50.915 19.777 56.720 1.00 81.69 90 LYS A C 1
ATOM 716 O O . LYS A 1 90 ? -50.714 18.631 56.335 1.00 81.69 90 LYS A O 1
ATOM 721 N N . VAL A 1 91 ? -49.919 20.598 57.057 1.00 83.31 91 VAL A N 1
ATOM 722 C CA . VAL A 1 91 ? -48.491 20.227 57.012 1.00 83.31 91 VAL A CA 1
ATOM 723 C C . VAL A 1 91 ? -48.201 19.141 58.049 1.00 83.31 91 VAL A C 1
ATOM 725 O O . VAL A 1 91 ? -47.555 18.144 57.727 1.00 83.31 91 VAL A O 1
ATOM 728 N N . LYS A 1 92 ? -48.754 19.290 59.260 1.00 83.94 92 LYS A N 1
ATOM 729 C CA . LYS A 1 92 ? -48.655 18.289 60.330 1.00 83.94 92 LYS A CA 1
ATOM 730 C C . LYS A 1 92 ? -49.280 16.953 59.908 1.00 83.94 92 LYS A C 1
ATOM 732 O O . LYS A 1 92 ? -48.639 15.916 60.033 1.00 83.94 92 LYS A O 1
ATOM 737 N N . ALA A 1 93 ? -50.483 16.971 59.327 1.00 86.12 93 ALA A N 1
ATOM 738 C CA . ALA A 1 93 ? -51.150 15.767 58.826 1.00 86.12 93 ALA A CA 1
ATOM 739 C C . ALA A 1 93 ? -50.345 15.055 57.722 1.00 86.12 93 ALA A C 1
ATOM 741 O O . ALA A 1 93 ? -50.183 13.839 57.773 1.00 86.12 93 ALA A O 1
ATOM 742 N N . LEU A 1 94 ? -49.778 15.797 56.763 1.00 89.38 94 LEU A N 1
ATOM 743 C CA . LEU A 1 94 ? -48.954 15.233 55.685 1.00 89.38 94 LEU A CA 1
ATOM 744 C C . LEU A 1 94 ? -47.663 14.576 56.201 1.00 89.38 94 LEU A C 1
ATOM 746 O O . LEU A 1 94 ? -47.317 13.476 55.770 1.00 89.38 94 LEU A O 1
ATOM 750 N N . ARG A 1 95 ? -46.970 15.199 57.161 1.00 89.62 95 ARG A N 1
ATOM 751 C CA . ARG A 1 95 ? -45.778 14.608 57.794 1.00 89.62 95 ARG A CA 1
ATOM 752 C C . ARG A 1 95 ? -46.119 13.347 58.594 1.00 89.62 95 ARG A C 1
ATOM 754 O O . ARG A 1 95 ? -45.417 12.346 58.476 1.00 89.62 95 ARG A O 1
ATOM 761 N N . LEU A 1 96 ? -47.233 13.349 59.333 1.00 90.06 96 LEU A N 1
ATOM 762 C CA . LEU A 1 96 ? -47.719 12.167 60.056 1.00 90.06 96 LEU A CA 1
ATOM 763 C C . LEU A 1 96 ? -48.138 11.032 59.108 1.00 90.06 96 LEU A C 1
ATOM 765 O O . LEU A 1 96 ? -47.861 9.869 59.396 1.00 90.06 96 LEU A O 1
ATOM 769 N N . LEU A 1 97 ? -48.737 11.346 57.952 1.00 91.06 97 LEU A N 1
ATOM 770 C CA . LEU A 1 97 ? -49.000 10.361 56.899 1.00 91.06 97 LEU A CA 1
ATOM 771 C C . LEU A 1 97 ? -47.693 9.751 56.374 1.00 91.06 97 LEU A C 1
ATOM 773 O O . LEU A 1 97 ? -47.608 8.531 56.259 1.00 91.06 97 LEU A O 1
ATOM 777 N N . ALA A 1 98 ? -46.649 10.552 56.135 1.00 92.50 98 ALA A N 1
ATOM 778 C CA . ALA A 1 98 ? -45.338 10.032 55.737 1.00 92.50 98 ALA A CA 1
ATOM 779 C C . ALA A 1 98 ? -44.747 9.071 56.790 1.00 92.50 98 ALA A C 1
ATOM 781 O O . ALA A 1 98 ? -44.247 8.005 56.427 1.00 92.50 98 ALA A O 1
ATOM 782 N N . LEU A 1 99 ? -44.876 9.384 58.087 1.00 93.25 99 LEU A N 1
ATOM 783 C CA . LEU A 1 99 ? -44.466 8.485 59.176 1.00 93.25 99 LEU A CA 1
ATOM 784 C C . LEU A 1 99 ? -45.309 7.203 59.236 1.00 93.25 99 LEU A C 1
ATOM 786 O O . LEU A 1 99 ? -44.756 6.130 59.463 1.00 93.25 99 LEU A O 1
ATOM 790 N N . ARG A 1 100 ? -46.624 7.270 58.974 1.00 92.56 100 ARG A N 1
ATOM 791 C CA . ARG A 1 100 ? -47.489 6.078 58.858 1.00 92.56 100 ARG A CA 1
ATOM 792 C C . ARG A 1 100 ? -47.032 5.151 57.732 1.00 92.56 100 ARG A C 1
ATOM 794 O O . ARG A 1 100 ? -47.015 3.934 57.920 1.00 92.56 100 ARG A O 1
ATOM 801 N N . VAL A 1 101 ? -46.631 5.707 56.586 1.00 93.50 101 VAL A N 1
ATOM 802 C CA . VAL A 1 101 ? -46.081 4.915 55.474 1.00 93.50 101 VAL A CA 1
ATOM 803 C C . VAL A 1 101 ? -44.702 4.343 55.820 1.00 93.50 101 VAL A C 1
ATOM 805 O O . VAL A 1 101 ? -44.434 3.178 55.533 1.00 93.50 101 VAL A O 1
ATOM 808 N N . ALA A 1 102 ? -43.839 5.105 56.495 1.00 93.69 102 ALA A N 1
ATOM 809 C CA . ALA A 1 102 ? -42.545 4.606 56.965 1.00 93.69 102 ALA A CA 1
ATOM 810 C C . ALA A 1 102 ? -42.692 3.465 57.990 1.00 93.69 102 ALA A C 1
ATOM 812 O O . ALA A 1 102 ? -41.978 2.465 57.907 1.00 93.69 102 ALA A O 1
ATOM 813 N N . ALA A 1 103 ? -43.673 3.565 58.893 1.00 93.12 103 ALA A N 1
ATOM 814 C CA . ALA A 1 103 ? -44.019 2.516 59.846 1.00 93.12 103 ALA A CA 1
ATOM 815 C C . ALA A 1 103 ? -44.576 1.255 59.160 1.00 93.12 103 ALA A C 1
ATOM 817 O O . ALA A 1 103 ? -44.275 0.143 59.588 1.00 93.12 103 ALA A O 1
ATOM 818 N N . HIS A 1 104 ? -45.331 1.399 58.062 1.00 92.00 104 HIS A N 1
ATOM 819 C CA . HIS A 1 104 ? -45.748 0.266 57.224 1.00 92.00 104 HIS A CA 1
ATOM 820 C C . HIS A 1 104 ? -44.552 -0.469 56.604 1.00 92.00 104 HIS A C 1
ATOM 822 O O . HIS A 1 104 ? -44.522 -1.696 56.582 1.00 92.00 104 HIS A O 1
ATOM 828 N N . LEU A 1 105 ? -43.532 0.277 56.170 1.00 92.06 105 LEU A N 1
ATOM 829 C CA . LEU A 1 105 ? -42.256 -0.269 55.696 1.00 92.06 105 LEU A CA 1
ATOM 830 C C . LEU A 1 105 ? -41.350 -0.780 56.832 1.00 92.06 105 LEU A C 1
ATOM 832 O O . LEU A 1 105 ? -40.177 -1.065 56.588 1.00 92.06 105 LEU A O 1
ATOM 836 N N . LYS A 1 106 ? -41.858 -0.859 58.071 1.00 92.38 106 LYS A N 1
ATOM 837 C CA . LYS A 1 106 ? -41.108 -1.232 59.281 1.00 92.38 106 LYS A CA 1
ATOM 838 C C . LYS A 1 106 ? -39.825 -0.415 59.475 1.00 92.38 106 LYS A C 1
ATOM 840 O O . LYS A 1 106 ? -38.835 -0.924 59.990 1.00 92.38 106 LYS A O 1
ATOM 845 N N . TRP A 1 107 ? -39.816 0.840 59.018 1.00 93.25 107 TRP A N 1
ATOM 846 C CA . TRP A 1 107 ? -38.643 1.720 59.070 1.00 93.25 107 TRP A CA 1
ATOM 847 C C . TRP A 1 107 ? -37.394 1.140 58.383 1.00 93.25 107 TRP A C 1
ATOM 849 O O . TRP A 1 107 ? -36.265 1.476 58.742 1.00 93.25 107 TRP A O 1
ATOM 859 N N . ASN A 1 108 ? -37.576 0.271 57.382 1.00 92.06 108 ASN A N 1
ATOM 860 C CA . ASN A 1 108 ? -36.470 -0.358 56.671 1.00 92.06 108 ASN A CA 1
ATOM 861 C C . ASN A 1 108 ? -35.658 0.687 55.876 1.00 92.06 108 ASN A C 1
ATOM 863 O O . ASN A 1 108 ? -36.078 1.176 54.821 1.00 92.06 108 ASN A O 1
ATOM 867 N N . LEU A 1 109 ? -34.459 1.000 56.376 1.00 92.31 109 LEU A N 1
ATOM 868 C CA . LEU A 1 109 ? -33.554 1.981 55.778 1.00 92.31 109 LEU A CA 1
ATOM 869 C C . LEU A 1 109 ? -33.023 1.560 54.400 1.00 92.31 109 LEU A C 1
ATOM 871 O O . LEU A 1 109 ? -32.785 2.441 53.575 1.00 92.31 109 LEU A O 1
ATOM 875 N N . ASN A 1 110 ? -32.886 0.260 54.101 1.00 88.62 110 ASN A N 1
ATOM 876 C CA . ASN A 1 110 ? -32.474 -0.207 52.770 1.00 88.62 110 ASN A CA 1
ATOM 877 C C . ASN A 1 110 ? -33.506 0.194 51.708 1.00 88.62 110 ASN A C 1
ATOM 879 O O . ASN A 1 110 ? -33.135 0.664 50.630 1.00 88.62 110 ASN A O 1
ATOM 883 N N . ILE A 1 111 ? -34.798 0.064 52.026 1.00 90.00 111 ILE A N 1
ATOM 884 C CA . ILE A 1 111 ? -35.906 0.449 51.141 1.00 90.00 111 ILE A CA 1
ATOM 885 C C . ILE A 1 111 ? -36.010 1.978 51.057 1.00 90.00 111 ILE A C 1
ATOM 887 O O . ILE A 1 111 ? -36.013 2.543 49.960 1.00 90.00 111 ILE A O 1
ATOM 891 N N . ILE A 1 112 ? -36.037 2.657 52.209 1.00 92.06 112 ILE A N 1
ATOM 892 C CA . ILE A 1 112 ? -36.246 4.111 52.296 1.00 92.06 112 ILE A CA 1
ATOM 893 C C . ILE A 1 112 ? -35.113 4.877 51.602 1.00 92.06 112 ILE A C 1
ATOM 895 O O . ILE A 1 112 ? -35.385 5.692 50.724 1.00 92.06 112 ILE A O 1
ATOM 899 N N . LEU A 1 113 ? -33.844 4.574 51.900 1.00 88.81 113 LEU A N 1
ATOM 900 C CA . LEU A 1 113 ? -32.695 5.249 51.278 1.00 88.81 113 LEU A CA 1
ATOM 901 C C . LEU A 1 113 ? -32.569 4.967 49.777 1.00 88.81 113 LEU A C 1
ATOM 903 O O . LEU A 1 113 ? -31.740 5.581 49.108 1.00 88.81 113 LEU A O 1
ATOM 907 N N . THR A 1 114 ? -33.261 3.957 49.242 1.00 86.75 114 THR A N 1
ATOM 908 C CA . THR A 1 114 ? -33.183 3.597 47.815 1.00 86.75 114 THR A CA 1
ATOM 909 C C . THR A 1 114 ? -34.189 4.363 46.970 1.00 86.75 114 THR A C 1
ATOM 911 O O . THR A 1 114 ? -33.894 4.626 45.808 1.00 86.75 114 THR A O 1
ATOM 914 N N . GLY A 1 115 ? -35.333 4.763 47.530 1.00 84.06 115 GLY A N 1
ATOM 915 C CA . GLY A 1 115 ? -36.349 5.491 46.766 1.00 84.06 115 GLY A CA 1
ATOM 916 C C . GLY A 1 115 ? -36.747 6.869 47.308 1.00 84.06 115 GLY A C 1
ATOM 917 O O . GLY A 1 115 ? -37.467 7.578 46.611 1.00 84.06 115 GLY A O 1
ATOM 918 N N . VAL A 1 116 ? -36.306 7.274 48.506 1.00 88.94 116 VAL A N 1
ATOM 919 C CA . VAL A 1 116 ? -36.562 8.615 49.065 1.00 88.94 116 VAL A CA 1
ATOM 920 C C . VAL A 1 116 ? -35.279 9.463 48.989 1.00 88.94 116 VAL A C 1
ATOM 922 O O . VAL A 1 116 ? -34.229 8.992 49.430 1.00 88.94 116 VAL A O 1
ATOM 925 N N . PRO A 1 117 ? -35.325 10.715 48.480 1.00 88.88 117 PRO A N 1
ATOM 926 C CA . PRO A 1 117 ? -34.190 11.638 48.525 1.00 88.88 117 PRO A CA 1
ATOM 927 C C . PRO A 1 117 ? -33.693 11.878 49.953 1.00 88.88 117 PRO A C 1
ATOM 929 O O . PRO A 1 117 ? -34.494 12.030 50.875 1.00 88.88 117 PRO A O 1
ATOM 932 N N . LEU A 1 118 ? -32.375 11.966 50.137 1.00 88.50 118 LEU A N 1
ATOM 933 C CA . LEU A 1 118 ? -31.761 11.994 51.466 1.00 88.50 118 LEU A CA 1
ATOM 934 C C . LEU A 1 118 ? -32.265 13.145 52.355 1.00 88.50 118 LEU A C 1
ATOM 936 O O . LEU A 1 118 ? -32.544 12.924 53.531 1.00 88.50 118 LEU A O 1
ATOM 940 N N . VAL A 1 119 ? -32.450 14.342 51.793 1.00 87.81 119 VAL A N 1
ATOM 941 C CA . VAL A 1 119 ? -33.009 15.504 52.505 1.00 87.81 119 VAL A CA 1
ATOM 942 C C . VAL A 1 119 ? -34.426 15.239 53.030 1.00 87.81 119 VAL A C 1
ATOM 944 O O . VAL A 1 119 ? -34.781 15.674 54.119 1.00 87.81 119 VAL A O 1
ATOM 947 N N . MET A 1 120 ? -35.231 14.452 52.313 1.00 90.19 120 MET A N 1
ATOM 948 C CA . MET A 1 120 ? -36.578 14.077 52.756 1.00 90.19 120 MET A CA 1
ATOM 949 C C . MET A 1 120 ? -36.536 12.985 53.827 1.00 90.19 120 MET A C 1
ATOM 951 O O . MET A 1 120 ? -37.373 12.983 54.727 1.00 90.19 120 MET A O 1
ATOM 955 N N . VAL A 1 121 ? -35.542 12.090 53.788 1.00 91.25 121 VAL A N 1
ATOM 956 C CA . VAL A 1 121 ? -35.301 11.130 54.879 1.00 91.25 121 VAL A CA 1
ATOM 957 C C . VAL A 1 121 ? -34.890 11.859 56.162 1.00 91.25 121 VAL A C 1
ATOM 959 O O . VAL A 1 121 ? -35.385 11.513 57.233 1.00 91.25 121 VAL A O 1
ATOM 962 N N . GLN A 1 122 ? -34.071 12.913 56.062 1.00 90.88 122 GLN A N 1
ATOM 963 C CA . GLN A 1 122 ? -33.751 13.778 57.203 1.00 90.88 122 GLN A CA 1
ATOM 964 C C . GLN A 1 122 ? -35.022 14.399 57.798 1.00 90.88 122 GLN A C 1
ATOM 966 O O . GLN A 1 122 ? -35.216 14.332 59.013 1.00 90.88 122 GLN A O 1
ATOM 971 N N . THR A 1 123 ? -35.914 14.955 56.967 1.00 89.50 123 THR A N 1
ATOM 972 C CA . THR A 1 123 ? -37.204 15.497 57.428 1.00 89.50 123 THR A CA 1
ATOM 973 C C . THR A 1 123 ? -38.040 14.423 58.125 1.00 89.50 123 THR A C 1
ATOM 975 O O . THR A 1 123 ? -38.536 14.650 59.223 1.00 89.50 123 THR A O 1
ATOM 978 N N . LEU A 1 124 ? -38.142 13.227 57.539 1.00 92.31 124 LEU A N 1
ATOM 979 C CA . LEU A 1 124 ? -38.891 12.101 58.103 1.00 92.31 124 LEU A CA 1
ATOM 980 C C . LEU A 1 124 ? -38.367 11.686 59.491 1.00 92.31 124 LEU A C 1
ATOM 982 O O . LEU A 1 124 ? -39.146 11.546 60.429 1.00 92.31 124 LEU A O 1
ATOM 986 N N . ILE A 1 125 ? -37.051 11.521 59.645 1.00 91.38 125 ILE A N 1
ATOM 987 C CA . ILE A 1 125 ? -36.436 11.137 60.926 1.00 91.38 125 ILE A CA 1
ATOM 988 C C . ILE A 1 125 ? -36.574 12.262 61.957 1.00 91.38 125 ILE A C 1
ATOM 990 O O . ILE A 1 125 ? -36.853 11.988 63.122 1.00 91.38 125 ILE A O 1
ATOM 994 N N . THR A 1 126 ? -36.443 13.524 61.536 1.00 89.75 126 THR A N 1
ATOM 995 C CA . THR A 1 126 ? -36.647 14.689 62.412 1.00 89.75 126 THR A CA 1
ATOM 996 C C . THR A 1 126 ? -38.052 14.690 63.009 1.00 89.75 126 THR A C 1
ATOM 998 O O . THR A 1 126 ? -38.213 14.902 64.205 1.00 89.75 126 THR A O 1
ATOM 1001 N N . GLU A 1 127 ? -39.073 14.405 62.202 1.00 89.62 127 GLU A N 1
ATOM 1002 C CA . GLU A 1 127 ? -40.456 14.350 62.682 1.00 89.62 127 GLU A CA 1
ATOM 1003 C C . GLU A 1 127 ? -40.699 13.188 63.652 1.00 89.62 127 GLU A C 1
ATOM 1005 O O . GLU A 1 127 ? -41.389 13.362 64.657 1.00 89.62 127 GLU A O 1
ATOM 1010 N N . LEU A 1 128 ? -40.075 12.028 63.421 1.00 90.88 128 LEU A N 1
ATOM 1011 C CA . LEU A 1 128 ? -40.124 10.924 64.381 1.00 90.88 128 LEU A CA 1
ATOM 1012 C C . LEU A 1 128 ? -39.496 11.321 65.729 1.00 90.88 128 LEU A C 1
ATOM 1014 O O . LEU A 1 128 ? -40.079 11.049 66.781 1.00 90.88 128 LEU A O 1
ATOM 1018 N N . LEU A 1 129 ? -38.337 11.988 65.706 1.00 88.44 129 LEU A N 1
ATOM 1019 C CA . LEU A 1 129 ? -37.635 12.469 66.901 1.00 88.44 129 LEU A CA 1
ATOM 1020 C C . LEU A 1 129 ? -38.440 13.534 67.660 1.00 88.44 129 LEU A C 1
ATOM 1022 O O . LEU A 1 129 ? -38.519 13.479 68.886 1.00 88.44 129 LEU A O 1
ATOM 1026 N N . LYS A 1 130 ? -39.117 14.452 66.961 1.00 86.31 130 LYS A N 1
ATOM 1027 C CA . LYS A 1 130 ? -40.003 15.446 67.590 1.00 86.31 130 LYS A CA 1
ATOM 1028 C C . LYS A 1 130 ? -41.146 14.792 68.360 1.00 86.31 130 LYS A C 1
ATOM 1030 O O . LYS A 1 130 ? -41.440 15.195 69.480 1.00 86.31 130 LYS A O 1
ATOM 1035 N N . ILE A 1 131 ? -41.782 13.782 67.771 1.00 86.88 131 ILE A N 1
ATOM 1036 C CA . ILE A 1 131 ? -42.950 13.114 68.365 1.00 86.88 131 ILE A CA 1
ATOM 1037 C C . ILE A 1 131 ? -42.558 12.247 69.565 1.00 86.88 131 ILE A C 1
ATOM 1039 O O . ILE A 1 131 ? -43.330 12.120 70.512 1.00 86.88 131 ILE A O 1
ATOM 1043 N N . THR A 1 132 ? -41.367 11.650 69.530 1.00 84.38 132 THR A N 1
ATOM 1044 C CA . THR A 1 132 ? -40.924 10.685 70.547 1.00 84.38 132 THR A CA 1
ATOM 1045 C C . THR A 1 132 ? -40.050 11.307 71.642 1.00 84.38 132 THR A C 1
ATOM 1047 O O . THR A 1 132 ? -40.178 10.927 72.802 1.00 84.38 132 THR A O 1
ATOM 1050 N N . LEU A 1 133 ? -39.193 12.283 71.316 1.00 80.50 133 LEU A N 1
ATOM 1051 C CA . LEU A 1 133 ? -38.253 12.935 72.246 1.00 80.50 133 LEU A CA 1
ATOM 1052 C C . LEU A 1 133 ? -38.485 14.441 72.438 1.00 80.50 133 LEU A C 1
ATOM 1054 O O . LEU A 1 133 ? -37.861 15.053 73.315 1.00 80.50 133 LEU A O 1
ATOM 1058 N N . GLY A 1 134 ? -39.323 15.071 71.611 1.00 77.12 134 GLY A N 1
ATOM 1059 C CA . GLY A 1 134 ? -39.482 16.527 71.613 1.00 77.12 134 GLY A CA 1
ATOM 1060 C C . GLY A 1 134 ? -38.202 17.273 71.228 1.00 77.12 134 GLY A C 1
ATOM 1061 O O . GLY A 1 134 ? -37.984 18.384 71.710 1.00 77.12 134 GLY A O 1
ATOM 1062 N N . CYS A 1 135 ? -37.326 16.657 70.427 1.00 76.62 135 CYS A N 1
ATOM 1063 C CA . CYS A 1 135 ? -36.100 17.271 69.920 1.00 76.62 135 CYS A CA 1
ATOM 1064 C C . CYS A 1 135 ? -36.048 17.257 68.389 1.00 76.62 135 CYS A C 1
ATOM 1066 O O . CYS A 1 135 ? -36.734 16.475 67.732 1.00 76.62 135 CYS A O 1
ATOM 1068 N N . ASP A 1 136 ? -35.210 18.133 67.841 1.00 69.44 136 ASP A N 1
ATOM 1069 C CA . ASP A 1 136 ? -34.939 18.227 66.411 1.00 69.44 136 ASP A CA 1
ATOM 1070 C C . ASP A 1 136 ? -33.614 17.544 66.080 1.00 69.44 136 ASP A C 1
ATOM 1072 O O . ASP A 1 136 ? -32.752 17.383 66.941 1.00 69.44 136 ASP A O 1
ATOM 1076 N N . PHE A 1 137 ? -33.403 17.245 64.797 1.00 71.12 137 PHE A N 1
ATOM 1077 C CA . PHE A 1 137 ? -32.171 16.662 64.253 1.00 71.12 137 PHE A CA 1
ATOM 1078 C C . PHE A 1 137 ? -30.876 17.376 64.705 1.00 71.12 137 PHE A C 1
ATOM 1080 O O . PHE A 1 137 ? -29.856 16.730 64.934 1.00 71.12 137 PHE A O 1
ATOM 1087 N N . ASN A 1 138 ? -30.922 18.697 64.911 1.00 68.25 138 ASN A N 1
ATOM 1088 C CA . ASN A 1 138 ? -29.768 19.478 65.371 1.00 68.25 138 ASN A CA 1
ATOM 1089 C C . ASN A 1 138 ? -29.506 19.370 66.885 1.00 68.25 138 ASN A C 1
ATOM 1091 O O . ASN A 1 138 ? -28.366 19.557 67.299 1.00 68.25 138 ASN A O 1
ATOM 1095 N N . THR A 1 139 ? -30.525 19.060 67.695 1.00 71.75 139 THR A N 1
ATOM 1096 C CA . THR A 1 139 ? -30.478 19.071 69.173 1.00 71.75 139 THR A CA 1
ATOM 1097 C C . THR A 1 139 ? -30.539 17.676 69.801 1.00 71.75 139 THR A C 1
ATOM 1099 O O . THR A 1 139 ? -30.591 17.546 71.023 1.00 71.75 139 THR A O 1
ATOM 1102 N N . VAL A 1 140 ? -30.507 16.614 68.985 1.00 74.00 140 VAL A N 1
ATOM 1103 C CA . VAL A 1 140 ? -30.498 15.208 69.441 1.00 74.00 140 VAL A CA 1
ATOM 1104 C C . VAL A 1 140 ? -29.358 14.930 70.428 1.00 74.00 140 VAL A C 1
ATOM 1106 O O . VAL A 1 140 ? -29.530 14.157 71.368 1.00 74.00 140 VAL A O 1
ATOM 1109 N N . GLU A 1 141 ? -28.214 15.591 70.248 1.00 66.62 141 GLU A N 1
ATOM 1110 C CA . GLU A 1 141 ? -26.998 15.361 71.035 1.00 66.62 141 GLU A CA 1
ATOM 1111 C C . GLU A 1 141 ? -27.153 15.743 72.515 1.00 66.62 141 GLU A C 1
ATOM 1113 O O . GLU A 1 141 ? -26.649 15.039 73.390 1.00 66.62 141 GLU A O 1
ATOM 1118 N N . ASP A 1 142 ? -27.948 16.775 72.810 1.00 62.84 142 ASP A N 1
ATOM 1119 C CA . ASP A 1 142 ? -28.190 17.269 74.172 1.00 62.84 142 ASP A CA 1
ATOM 1120 C C . ASP A 1 142 ? -29.056 16.312 75.015 1.00 62.84 142 ASP A C 1
ATOM 1122 O O . ASP A 1 142 ? -29.206 16.486 76.226 1.00 62.84 142 ASP A O 1
ATOM 1126 N N . ARG A 1 143 ? -29.658 15.295 74.382 1.00 62.72 143 ARG A N 1
ATOM 1127 C CA . ARG A 1 143 ? -30.564 14.315 75.006 1.00 62.72 143 ARG A CA 1
ATOM 1128 C C . ARG A 1 143 ? -29.923 12.941 75.234 1.00 62.72 143 ARG A C 1
ATOM 1130 O O . ARG A 1 143 ? -30.563 12.076 75.826 1.00 62.72 143 ARG A O 1
ATOM 1137 N N . LEU A 1 144 ? -28.671 12.744 74.813 1.00 57.34 144 LEU A N 1
ATOM 1138 C CA . LEU A 1 144 ? -27.937 11.471 74.908 1.00 57.34 144 LEU A CA 1
ATOM 1139 C C . LEU A 1 144 ? -27.477 11.106 76.334 1.00 57.34 144 LEU A C 1
ATOM 1141 O O . LEU A 1 144 ? -26.972 10.007 76.554 1.00 57.34 144 LEU A O 1
ATOM 1145 N N . SER A 1 145 ? -27.629 12.013 77.300 1.00 50.31 145 SER A N 1
ATOM 1146 C CA . SER A 1 145 ? -26.998 11.951 78.625 1.00 50.31 145 SER A CA 1
ATOM 1147 C C . SER A 1 145 ? -27.963 11.733 79.805 1.00 50.31 145 SER A C 1
ATOM 1149 O O . SER A 1 145 ? -27.525 11.794 80.953 1.00 50.31 145 SER A O 1
ATOM 1151 N N . GLY A 1 146 ? -29.254 11.463 79.563 1.00 52.25 146 GLY A N 1
ATOM 1152 C CA . GLY A 1 146 ? -30.255 11.237 80.620 1.00 52.25 146 GLY A CA 1
ATOM 1153 C C . GLY A 1 146 ? -30.862 9.827 80.626 1.00 52.25 146 GLY A C 1
ATOM 1154 O O . GLY A 1 146 ? -31.323 9.349 79.596 1.00 52.25 146 GLY A O 1
ATOM 1155 N N . ASP A 1 147 ? -30.948 9.192 81.801 1.00 52.41 147 ASP A N 1
ATOM 1156 C CA . ASP A 1 147 ? -31.472 7.822 81.999 1.00 52.41 147 ASP A CA 1
ATOM 1157 C C . ASP A 1 147 ? -33.005 7.666 81.824 1.00 52.41 147 ASP A C 1
ATOM 1159 O O . ASP A 1 147 ? -33.538 6.559 81.911 1.00 52.41 147 ASP A O 1
ATOM 1163 N N . THR A 1 148 ? -33.752 8.737 81.537 1.00 61.16 148 THR A N 1
ATOM 1164 C CA . THR A 1 148 ? -35.231 8.727 81.476 1.00 61.16 148 THR A CA 1
ATOM 1165 C C . THR A 1 148 ? -35.780 8.853 80.050 1.00 61.16 148 THR A C 1
ATOM 1167 O O . THR A 1 148 ? -36.598 9.728 79.770 1.00 61.16 148 THR A O 1
ATOM 1170 N N . VAL A 1 149 ? -35.318 8.003 79.129 1.00 75.19 149 VAL A N 1
ATOM 1171 C CA . VAL A 1 149 ? -35.830 7.913 77.742 1.00 75.19 149 VAL A CA 1
ATOM 1172 C C . VAL A 1 149 ? -36.799 6.728 77.606 1.00 75.19 149 VAL A C 1
ATOM 1174 O O . VAL A 1 149 ? -36.501 5.630 78.097 1.00 75.19 149 VAL A O 1
ATOM 1177 N N . THR A 1 150 ? -37.953 6.941 76.958 1.00 84.19 150 THR A N 1
ATOM 1178 C CA . THR A 1 150 ? -38.956 5.890 76.684 1.00 84.19 150 THR A CA 1
ATOM 1179 C C . THR A 1 150 ? -38.474 4.910 75.606 1.00 84.19 150 THR A C 1
ATOM 1181 O O . THR A 1 150 ? -37.520 5.184 74.879 1.00 84.19 150 THR A O 1
ATOM 1184 N N . GLU A 1 151 ? -39.102 3.740 75.497 1.00 85.75 151 GLU A N 1
ATOM 1185 C CA . GLU A 1 151 ? -38.663 2.676 74.577 1.00 85.75 151 GLU A CA 1
ATOM 1186 C C . GLU A 1 151 ? -38.863 3.052 73.096 1.00 85.75 151 GLU A C 1
ATOM 1188 O O . GLU A 1 151 ? -38.072 2.656 72.238 1.00 85.75 151 GLU A O 1
ATOM 1193 N N . GLU A 1 152 ? -39.873 3.871 72.796 1.00 87.00 152 GLU A N 1
ATOM 1194 C CA . GLU A 1 152 ? -40.171 4.396 71.457 1.00 87.00 152 GLU A CA 1
ATOM 1195 C C . GLU A 1 152 ? -39.178 5.496 71.057 1.00 87.00 152 GLU A C 1
ATOM 1197 O O . GLU A 1 152 ? -38.738 5.582 69.909 1.00 87.00 152 GLU A O 1
ATOM 1202 N N . ALA A 1 153 ? -38.773 6.314 72.030 1.00 86.00 153 ALA A N 1
ATOM 1203 C CA . ALA A 1 153 ? -37.728 7.310 71.862 1.00 86.00 153 ALA A CA 1
ATOM 1204 C C . ALA A 1 153 ? -36.352 6.664 71.646 1.00 86.00 153 ALA A C 1
ATOM 1206 O O . ALA A 1 153 ? -35.582 7.100 70.788 1.00 86.00 153 ALA A O 1
ATOM 1207 N N . LEU A 1 154 ? -36.055 5.573 72.358 1.00 86.81 154 LEU A N 1
ATOM 1208 C CA . LEU A 1 154 ? -34.859 4.783 72.082 1.00 86.81 154 LEU A CA 1
ATOM 1209 C C . LEU A 1 154 ? -34.868 4.264 70.646 1.00 86.81 154 LEU A C 1
ATOM 1211 O O . LEU A 1 154 ? -33.871 4.438 69.951 1.00 86.81 154 LEU A O 1
ATOM 1215 N N . PHE A 1 155 ? -35.979 3.700 70.165 1.00 90.88 155 PHE A N 1
ATOM 1216 C CA . PHE A 1 155 ? -36.082 3.253 68.775 1.00 90.88 155 PHE A CA 1
ATOM 1217 C C . PHE A 1 155 ? -35.774 4.379 67.770 1.00 90.88 155 PHE A C 1
ATOM 1219 O O . PHE A 1 155 ? -34.985 4.176 66.845 1.00 90.88 155 PHE A O 1
ATOM 1226 N N . ALA A 1 156 ? -36.330 5.577 67.974 1.00 90.00 156 ALA A N 1
ATOM 1227 C CA . ALA A 1 156 ? -36.080 6.728 67.104 1.00 90.00 156 ALA A CA 1
ATOM 1228 C C . ALA A 1 156 ? -34.593 7.138 67.071 1.00 90.00 156 ALA A C 1
ATOM 1230 O O . ALA A 1 156 ? -34.050 7.393 65.993 1.00 90.00 156 ALA A O 1
ATOM 1231 N N . LEU A 1 157 ? -33.908 7.130 68.223 1.00 88.50 157 LEU A N 1
ATOM 1232 C CA . LEU A 1 157 ? -32.461 7.378 68.304 1.00 88.50 157 LEU A CA 1
ATOM 1233 C C . LEU A 1 157 ? -31.643 6.292 67.590 1.00 88.50 157 LEU A C 1
ATOM 1235 O O . LEU A 1 157 ? -30.695 6.603 66.866 1.00 88.50 157 LEU A O 1
ATOM 1239 N N . HIS A 1 158 ? -32.023 5.020 67.741 1.00 89.00 158 HIS A N 1
ATOM 1240 C CA . HIS A 1 158 ? -31.364 3.912 67.046 1.00 89.00 158 HIS A CA 1
ATOM 1241 C C . HIS A 1 158 ? -31.489 4.065 65.528 1.00 89.00 158 HIS A C 1
ATOM 1243 O O . HIS A 1 158 ? -30.501 3.926 64.807 1.00 89.00 158 HIS A O 1
ATOM 1249 N N . LEU A 1 159 ? -32.688 4.393 65.039 1.00 91.75 159 LEU A N 1
ATOM 1250 C CA . LEU A 1 159 ? -32.939 4.619 63.619 1.00 91.75 159 LEU A CA 1
ATOM 1251 C C . LEU A 1 159 ? -32.128 5.807 63.078 1.00 91.75 159 LEU A C 1
ATOM 1253 O O . LEU A 1 159 ? -31.533 5.690 62.008 1.00 91.75 159 LEU A O 1
ATOM 1257 N N . TYR A 1 160 ? -32.055 6.913 63.830 1.00 91.81 160 TYR A N 1
ATOM 1258 C CA . TYR A 1 160 ? -31.247 8.090 63.493 1.00 91.81 160 TYR A CA 1
ATOM 1259 C C . TYR A 1 160 ? -29.766 7.733 63.315 1.00 91.81 160 TYR A C 1
ATOM 1261 O O . TYR A 1 160 ? -29.194 7.987 62.256 1.00 91.81 160 TYR A O 1
ATOM 1269 N N . HIS A 1 161 ? -29.147 7.091 64.311 1.00 91.00 161 HIS A N 1
ATOM 1270 C CA . HIS A 1 161 ? -27.712 6.802 64.261 1.00 91.00 161 HIS A CA 1
ATOM 1271 C C . HIS A 1 161 ? -27.363 5.754 63.196 1.00 91.00 161 HIS A C 1
ATOM 1273 O O . HIS A 1 161 ? -26.327 5.869 62.537 1.00 91.00 161 HIS A O 1
ATOM 1279 N N . ARG A 1 162 ? -28.246 4.774 62.957 1.00 93.12 162 ARG A N 1
ATOM 1280 C CA . ARG A 1 162 ? -28.104 3.833 61.834 1.00 93.12 162 ARG A CA 1
ATOM 1281 C C . ARG A 1 162 ? -28.194 4.544 60.488 1.00 93.12 162 ARG A C 1
ATOM 1283 O O . ARG A 1 162 ? -27.351 4.321 59.623 1.00 93.12 162 ARG A O 1
ATOM 1290 N N . TRP A 1 163 ? -29.167 5.439 60.318 1.00 93.06 163 TRP A N 1
ATOM 1291 C CA . TRP A 1 163 ? -29.307 6.236 59.102 1.00 93.06 163 TRP A CA 1
ATOM 1292 C C . TRP A 1 163 ? -28.073 7.106 58.828 1.00 93.06 163 TRP A C 1
ATOM 1294 O O . TRP A 1 163 ? -27.634 7.159 57.675 1.00 93.06 163 TRP A O 1
ATOM 1304 N N . CYS A 1 164 ? -27.469 7.713 59.857 1.00 91.56 164 CYS A N 1
ATOM 1305 C CA . CYS A 1 164 ? -26.219 8.467 59.724 1.00 91.56 164 CYS A CA 1
ATOM 1306 C C . CYS A 1 164 ? -25.106 7.616 59.092 1.00 91.56 164 CYS A C 1
ATOM 1308 O O . CYS A 1 164 ? -24.518 8.024 58.090 1.00 91.56 164 CYS A O 1
ATOM 1310 N N . LEU A 1 165 ? -24.845 6.416 59.630 1.00 92.69 165 LEU A N 1
ATOM 1311 C CA . LEU A 1 165 ? -23.793 5.533 59.109 1.00 92.69 165 LEU A CA 1
ATOM 1312 C C . LEU A 1 165 ? -24.136 4.981 57.720 1.00 92.69 165 LEU A C 1
ATOM 1314 O O . LEU A 1 165 ? -23.318 5.058 56.803 1.00 92.69 165 LEU A O 1
ATOM 1318 N N . MET A 1 166 ? -25.356 4.468 57.538 1.00 92.00 166 MET A N 1
ATOM 1319 C CA . MET A 1 166 ? -25.786 3.868 56.273 1.00 92.00 166 MET A CA 1
ATOM 1320 C C . MET A 1 166 ? -25.773 4.871 55.117 1.00 92.00 166 MET A C 1
ATOM 1322 O O . MET A 1 166 ? -25.410 4.502 54.002 1.00 92.00 166 MET A O 1
ATOM 1326 N N . SER A 1 167 ? -26.137 6.133 55.362 1.00 91.06 167 SER A N 1
ATOM 1327 C CA . SER A 1 167 ? -26.140 7.172 54.324 1.00 91.06 167 SER A CA 1
ATOM 1328 C C . SER A 1 167 ? -24.731 7.483 53.826 1.00 91.06 167 SER A C 1
ATOM 1330 O O . SER A 1 167 ? -24.520 7.565 52.619 1.00 91.06 167 SER A O 1
ATOM 1332 N N . VAL A 1 168 ? -23.756 7.584 54.736 1.00 91.19 168 VAL A N 1
ATOM 1333 C CA . VAL A 1 168 ? -22.347 7.830 54.387 1.00 91.19 168 VAL A CA 1
ATOM 1334 C C . VAL A 1 168 ? -21.745 6.641 53.637 1.00 91.19 168 VAL A C 1
ATOM 1336 O O . VAL A 1 168 ? -21.093 6.825 52.612 1.00 91.19 168 VAL A O 1
ATOM 1339 N N . VAL A 1 169 ? -22.011 5.414 54.094 1.00 90.06 169 VAL A N 1
ATOM 1340 C CA . VAL A 1 169 ? -21.546 4.201 53.405 1.00 90.06 169 VAL A CA 1
ATOM 1341 C C . VAL A 1 169 ? -22.187 4.086 52.020 1.00 90.06 169 VAL A C 1
ATOM 1343 O O . VAL A 1 169 ? -21.506 3.752 51.055 1.00 90.06 169 VAL A O 1
ATOM 1346 N N . LYS A 1 170 ? -23.480 4.397 51.875 1.00 85.94 170 LYS A N 1
ATOM 1347 C CA . LYS A 1 170 ? -24.179 4.322 50.584 1.00 85.94 170 LYS A CA 1
ATOM 1348 C C . LYS A 1 170 ? -23.674 5.356 49.573 1.00 85.94 170 LYS A C 1
ATOM 1350 O O . LYS A 1 170 ? -23.554 5.020 48.398 1.00 85.94 170 LYS A O 1
ATOM 1355 N N . ASP A 1 171 ? -23.347 6.562 50.034 1.00 86.12 171 ASP A N 1
ATOM 1356 C CA . ASP A 1 171 ? -22.749 7.639 49.229 1.00 86.12 171 ASP A CA 1
ATOM 1357 C C . ASP A 1 171 ? -21.385 7.249 48.631 1.00 86.12 171 ASP A C 1
ATOM 1359 O O . ASP A 1 171 ? -21.020 7.717 47.557 1.00 86.12 171 ASP A O 1
ATOM 1363 N N . SER A 1 172 ? -20.652 6.334 49.276 1.00 81.25 172 SER A N 1
ATOM 1364 C CA . SER A 1 172 ? -19.348 5.868 48.784 1.00 81.25 172 SER A CA 1
ATOM 1365 C C . SER A 1 172 ? -19.410 4.993 47.523 1.00 81.25 172 SER A C 1
ATOM 1367 O O . SER A 1 172 ? -18.390 4.802 46.859 1.00 81.25 172 SER A O 1
ATOM 1369 N N . PHE A 1 173 ? -20.587 4.465 47.158 1.00 78.81 173 PHE A N 1
ATOM 1370 C CA . PHE A 1 173 ? -20.740 3.621 45.973 1.00 78.81 173 PHE A CA 1
ATOM 1371 C C . PHE A 1 173 ? -21.098 4.456 44.731 1.00 78.81 173 PHE A C 1
ATOM 1373 O O . PHE A 1 173 ? -22.040 5.250 44.774 1.00 78.81 173 PHE A O 1
ATOM 1380 N N . PRO A 1 174 ? -20.435 4.239 43.579 1.00 67.56 174 PRO A N 1
ATOM 1381 C CA . PRO A 1 174 ? -20.765 4.946 42.348 1.00 67.56 174 PRO A CA 1
ATOM 1382 C C . PRO A 1 174 ? -22.171 4.561 41.866 1.00 67.56 174 PRO A C 1
ATOM 1384 O O . PRO A 1 174 ? -22.431 3.417 41.488 1.00 67.56 174 PRO A O 1
ATOM 1387 N N . THR A 1 175 ? -23.090 5.527 41.849 1.00 66.38 175 THR A N 1
ATOM 1388 C CA . THR A 1 175 ? -24.442 5.355 41.301 1.00 66.38 175 THR A CA 1
ATOM 1389 C C . THR A 1 175 ? -24.512 5.899 39.875 1.00 66.38 175 THR A C 1
ATOM 1391 O O . THR A 1 175 ? -23.876 6.894 39.530 1.00 66.38 175 THR A O 1
ATOM 1394 N N . ARG A 1 176 ? -25.268 5.228 38.993 1.00 55.69 176 ARG A N 1
ATOM 1395 C CA . ARG A 1 176 ? -25.489 5.738 37.630 1.00 55.69 176 ARG A CA 1
ATOM 1396 C C . ARG A 1 176 ? -26.345 7.009 37.712 1.00 55.69 176 ARG A C 1
ATOM 1398 O O . ARG A 1 176 ? -27.434 6.927 38.281 1.00 55.69 176 ARG A O 1
ATOM 1405 N N . PRO A 1 177 ? -25.929 8.142 37.116 1.00 55.72 177 PRO A N 1
ATOM 1406 C CA . PRO A 1 177 ? -26.763 9.336 37.091 1.00 55.72 177 PRO A CA 1
ATOM 1407 C C . PRO A 1 177 ? -28.061 9.045 36.329 1.00 55.72 177 PRO A C 1
ATOM 1409 O O . PRO A 1 177 ? -28.047 8.449 35.246 1.00 55.72 177 PRO A O 1
ATOM 1412 N N . VAL A 1 178 ? -29.197 9.450 36.901 1.00 60.06 178 VAL A N 1
ATOM 1413 C CA . VAL A 1 178 ? -30.505 9.326 36.248 1.00 60.06 178 VAL A CA 1
ATOM 1414 C C . VAL A 1 178 ? -30.503 10.230 35.012 1.00 60.06 178 VAL A C 1
ATOM 1416 O O . VAL A 1 178 ? -30.257 11.430 35.120 1.00 60.06 178 VAL A O 1
ATOM 1419 N N . LYS A 1 179 ? -30.740 9.665 33.818 1.00 48.53 179 LYS A N 1
ATOM 1420 C CA . LYS A 1 179 ? -30.801 10.440 32.566 1.00 48.53 179 LYS A CA 1
ATOM 1421 C C . LYS A 1 179 ? -31.964 11.437 32.633 1.00 48.53 179 LYS A C 1
ATOM 1423 O O . LYS A 1 179 ? -33.119 11.034 32.533 1.00 48.53 179 LYS A O 1
ATOM 1428 N N . GLN A 1 180 ? -31.659 12.724 32.773 1.00 47.06 180 GLN A N 1
ATOM 1429 C CA . GLN A 1 180 ? -32.654 13.797 32.767 1.00 47.06 180 GLN A CA 1
ATOM 1430 C C . GLN A 1 180 ? -33.164 14.049 31.339 1.00 47.06 180 GLN A C 1
ATOM 1432 O O . GLN A 1 180 ? -32.406 14.466 30.466 1.00 47.06 180 GLN A O 1
ATOM 1437 N N . PHE A 1 181 ? -34.458 13.825 31.105 1.00 46.94 181 PHE A N 1
ATOM 1438 C CA . PHE A 1 181 ? -35.153 14.198 29.869 1.00 46.94 181 PHE A CA 1
ATOM 1439 C C . PHE A 1 181 ? -36.350 15.110 30.197 1.00 46.94 181 PHE A C 1
ATOM 1441 O O . PHE A 1 181 ? -37.473 14.627 30.221 1.00 46.94 181 PHE A O 1
ATOM 1448 N N . ALA A 1 182 ? -36.115 16.403 30.487 1.00 43.34 182 ALA A N 1
ATOM 1449 C CA . ALA A 1 182 ? -37.037 17.544 30.267 1.00 43.34 182 ALA A CA 1
ATOM 1450 C C . ALA A 1 182 ? -36.550 18.823 30.989 1.00 43.34 182 ALA A C 1
ATOM 1452 O O . ALA A 1 182 ? -36.325 18.825 32.196 1.00 43.34 182 ALA A O 1
ATOM 1453 N N . GLN A 1 183 ? -36.472 19.949 30.270 1.00 46.47 183 GLN A N 1
ATOM 1454 C CA . GLN A 1 183 ? -35.953 21.244 30.755 1.00 46.47 183 GLN A CA 1
ATOM 1455 C C . GLN A 1 183 ? -36.859 22.019 31.747 1.00 46.47 183 GLN A C 1
ATOM 1457 O O . GLN A 1 183 ? -36.502 23.128 32.125 1.00 46.47 183 GLN A O 1
ATOM 1462 N N . MET A 1 184 ? -37.992 21.470 32.212 1.00 44.75 184 MET A N 1
ATOM 1463 C CA . MET A 1 184 ? -38.923 22.179 33.123 1.00 44.75 184 MET A CA 1
ATOM 1464 C C . MET A 1 184 ? -39.012 21.596 34.551 1.00 44.75 184 MET A C 1
ATOM 1466 O O . MET A 1 184 ? -39.535 22.268 35.432 1.00 44.75 184 MET A O 1
ATOM 1470 N N . GLN A 1 185 ? -38.467 20.400 34.823 1.00 47.19 185 GLN A N 1
ATOM 1471 C CA . GLN A 1 185 ? -38.373 19.819 36.184 1.00 47.19 185 GLN A CA 1
ATOM 1472 C C . GLN A 1 185 ? -36.989 20.014 36.845 1.00 47.19 185 GLN A C 1
ATOM 1474 O O . GLN A 1 185 ? -36.834 19.802 38.046 1.00 47.19 185 GLN A O 1
ATOM 1479 N N . GLY A 1 186 ? -35.990 20.490 36.090 1.00 50.06 186 GLY A N 1
ATOM 1480 C CA . GLY A 1 186 ? -34.588 20.541 36.525 1.00 50.06 186 GLY A CA 1
ATOM 1481 C C . GLY A 1 186 ? -34.260 21.495 37.684 1.00 50.06 186 GLY A C 1
ATOM 1482 O O . GLY A 1 186 ? -33.259 21.280 38.360 1.00 50.06 186 GLY A O 1
ATOM 1483 N N . GLN A 1 187 ? -35.077 22.520 37.966 1.00 52.22 187 GLN A N 1
ATOM 1484 C CA . GLN A 1 187 ? -34.817 23.423 39.103 1.00 52.22 187 GLN A CA 1
ATOM 1485 C C . GLN A 1 187 ? -35.086 22.759 40.461 1.00 52.22 187 GLN A C 1
ATOM 1487 O O . GLN A 1 187 ? -34.324 22.975 41.401 1.00 52.22 187 GLN A O 1
ATOM 1492 N N . PHE A 1 188 ? -36.128 21.928 40.560 1.00 56.56 188 PHE A N 1
ATOM 1493 C CA . PHE A 1 188 ? -36.450 21.215 41.797 1.00 56.56 188 PHE A CA 1
ATOM 1494 C C . PHE A 1 188 ? -35.422 20.109 42.071 1.00 56.56 188 PHE A C 1
ATOM 1496 O O . PHE A 1 188 ? -34.861 20.048 43.163 1.00 56.56 188 PHE A O 1
ATOM 1503 N N . ASP A 1 189 ? -35.077 19.316 41.052 1.00 58.00 189 ASP A N 1
ATOM 1504 C CA . ASP A 1 189 ? -34.084 18.243 41.181 1.00 58.00 189 ASP A CA 1
ATOM 1505 C C . ASP A 1 189 ? -32.671 18.777 41.470 1.00 58.00 189 ASP A C 1
ATOM 1507 O O . ASP A 1 189 ? -31.941 18.184 42.264 1.00 58.00 189 ASP A O 1
ATOM 1511 N N . SER A 1 190 ? -32.287 19.930 40.902 1.00 59.69 190 SER A N 1
ATOM 1512 C CA . SER A 1 190 ? -31.004 20.581 41.211 1.00 59.69 190 SER A CA 1
ATOM 1513 C C . SER A 1 190 ? -30.940 21.097 42.652 1.00 59.69 190 SER A C 1
ATOM 1515 O O . SER A 1 190 ? -29.878 21.042 43.273 1.00 59.69 190 SER A O 1
ATOM 1517 N N . MET A 1 191 ? -32.054 21.597 43.193 1.00 67.12 191 MET A N 1
ATOM 1518 C CA . MET A 1 191 ? -32.129 22.062 44.578 1.00 67.12 191 MET A CA 1
ATOM 1519 C C . MET A 1 191 ? -32.099 20.884 45.562 1.00 67.12 191 MET A C 1
ATOM 1521 O O . MET A 1 191 ? -31.393 20.947 46.565 1.00 67.12 191 MET A O 1
ATOM 1525 N N . VAL A 1 192 ? -32.794 19.783 45.252 1.00 72.94 192 VAL A N 1
ATOM 1526 C CA . VAL A 1 192 ? -32.762 18.543 46.047 1.00 72.94 192 VAL A CA 1
ATOM 1527 C C . VAL A 1 192 ? -31.378 17.889 46.011 1.00 72.94 192 VAL A C 1
ATOM 1529 O O . VAL A 1 192 ? -30.918 17.398 47.038 1.00 72.94 192 VAL A O 1
ATOM 1532 N N . ALA A 1 193 ? -30.678 17.913 44.871 1.00 74.12 193 ALA A N 1
ATOM 1533 C CA . ALA A 1 193 ? -29.312 17.396 44.764 1.00 74.12 193 ALA A CA 1
ATOM 1534 C C . ALA A 1 193 ? -28.320 18.187 45.637 1.00 74.12 193 ALA A C 1
ATOM 1536 O O . ALA A 1 193 ? -27.589 17.588 46.423 1.00 74.12 193 ALA A O 1
ATOM 1537 N N . SER A 1 194 ? -28.356 19.522 45.560 1.00 76.12 194 SER A N 1
ATOM 1538 C CA . SER A 1 194 ? -27.548 20.415 46.408 1.00 76.12 194 SER A CA 1
ATOM 1539 C C . SER A 1 194 ? -27.869 20.229 47.898 1.00 76.12 194 SER A C 1
ATOM 1541 O O . SER A 1 194 ? -26.967 20.139 48.732 1.00 76.12 194 SER A O 1
ATOM 1543 N N . ALA A 1 195 ? -29.153 20.076 48.241 1.00 78.94 195 ALA A N 1
ATOM 1544 C CA . ALA A 1 195 ? -29.568 19.787 49.608 1.00 78.94 195 ALA A CA 1
ATOM 1545 C C . ALA A 1 195 ? -29.058 18.418 50.091 1.00 78.94 195 ALA A C 1
ATOM 1547 O O . ALA A 1 195 ? -28.521 18.331 51.189 1.00 78.94 195 ALA A O 1
ATOM 1548 N N . ASN A 1 196 ? -29.154 17.360 49.277 1.00 84.94 196 ASN A N 1
ATOM 1549 C CA . ASN A 1 196 ? -28.625 16.037 49.627 1.00 84.94 196 ASN A CA 1
ATOM 1550 C C . ASN A 1 196 ? -27.110 16.071 49.880 1.00 84.94 196 ASN A C 1
ATOM 1552 O O . ASN A 1 196 ? -26.645 15.428 50.819 1.00 84.94 196 ASN A O 1
ATOM 1556 N N . GLU A 1 197 ? -26.349 16.830 49.086 1.00 84.56 197 GLU A N 1
ATOM 1557 C CA . GLU A 1 197 ? -24.904 17.001 49.280 1.00 84.56 197 GLU A CA 1
ATOM 1558 C C . GLU A 1 197 ? -24.590 17.688 50.619 1.00 84.56 197 GLU A C 1
ATOM 1560 O O . GLU A 1 197 ? -23.723 17.229 51.369 1.00 84.56 197 GLU A O 1
ATOM 1565 N N . ALA A 1 198 ? -25.346 18.733 50.974 1.00 85.88 198 ALA A N 1
ATOM 1566 C CA . ALA A 1 198 ? -25.224 19.397 52.270 1.00 85.88 198 ALA A CA 1
ATOM 1567 C C . ALA A 1 198 ? -25.533 18.443 53.439 1.00 85.88 198 ALA A C 1
ATOM 1569 O O . ALA A 1 198 ? -24.797 18.423 54.429 1.00 85.88 198 ALA A O 1
ATOM 1570 N N . VAL A 1 199 ? -26.573 17.608 53.309 1.00 86.12 199 VAL A N 1
ATOM 1571 C CA . VAL A 1 199 ? -26.918 16.590 54.315 1.00 86.12 199 VAL A CA 1
ATOM 1572 C C . VAL A 1 199 ? -25.810 15.546 54.445 1.00 86.12 199 VAL A C 1
ATOM 1574 O O . VAL A 1 199 ? -25.386 15.262 55.560 1.00 86.12 199 VAL A O 1
ATOM 1577 N N . ILE A 1 200 ? -25.278 15.012 53.341 1.00 88.88 200 ILE A N 1
ATOM 1578 C CA . ILE A 1 200 ? -24.161 14.053 53.386 1.00 88.88 200 ILE A CA 1
ATOM 1579 C C . ILE A 1 200 ? -22.939 14.647 54.087 1.00 88.88 200 ILE A C 1
ATOM 1581 O O . ILE A 1 200 ? -22.327 13.972 54.917 1.00 88.88 200 ILE A O 1
ATOM 1585 N N . ARG A 1 201 ? -22.582 15.900 53.780 1.00 87.00 201 ARG A N 1
ATOM 1586 C CA . ARG A 1 201 ? -21.449 16.576 54.423 1.00 87.00 201 ARG A CA 1
ATOM 1587 C C . ARG A 1 201 ? -21.639 16.668 55.936 1.00 87.00 201 ARG A C 1
ATOM 1589 O O . ARG A 1 201 ? -20.737 16.297 56.681 1.00 87.00 201 ARG A O 1
ATOM 1596 N N . TYR A 1 202 ? -22.827 17.079 56.370 1.00 86.94 202 TYR A N 1
ATOM 1597 C CA . TYR A 1 202 ? -23.182 17.141 57.784 1.00 86.94 202 TYR A CA 1
ATOM 1598 C C . TYR A 1 202 ? -23.111 15.767 58.470 1.00 86.94 202 TYR A C 1
ATOM 1600 O O . TYR A 1 202 ? -22.568 15.634 59.565 1.00 86.94 202 TYR A O 1
ATOM 1608 N N . LEU A 1 203 ? -23.628 14.717 57.822 1.00 88.56 203 LEU A N 1
ATOM 1609 C CA . LEU A 1 203 ? -23.607 13.361 58.375 1.00 88.56 203 LEU A CA 1
ATOM 1610 C C . LEU A 1 203 ? -22.180 12.819 58.522 1.00 88.56 203 LEU A C 1
ATOM 1612 O O . LEU A 1 203 ? -21.884 12.203 59.545 1.00 88.56 203 LEU A O 1
ATOM 1616 N N . LYS A 1 204 ? -21.288 13.082 57.552 1.00 87.62 204 LYS A N 1
ATOM 1617 C CA . LYS A 1 204 ? -19.868 12.676 57.603 1.00 87.62 204 LYS A CA 1
ATOM 1618 C C . LYS A 1 204 ? -19.174 13.214 58.861 1.00 87.62 204 LYS A C 1
ATOM 1620 O O . LYS A 1 204 ? -18.507 12.443 59.552 1.00 87.62 204 LYS A O 1
ATOM 1625 N N . GLU A 1 205 ? -19.410 14.480 59.207 1.00 86.44 205 GLU A N 1
ATOM 1626 C CA . GLU A 1 205 ? -18.839 15.145 60.393 1.00 86.44 205 GLU A CA 1
ATOM 1627 C C . GLU A 1 205 ? -19.326 14.540 61.729 1.00 86.44 205 GLU A C 1
ATOM 1629 O O . GLU A 1 205 ? -18.624 14.620 62.735 1.00 86.44 205 GLU A O 1
ATOM 1634 N N . ARG A 1 206 ? -20.488 13.868 61.744 1.00 81.94 206 ARG A N 1
ATOM 1635 C CA . ARG A 1 206 ? -21.132 13.305 62.951 1.00 81.94 206 ARG A CA 1
ATOM 1636 C C . ARG A 1 206 ? -21.093 11.776 63.059 1.00 81.94 206 ARG A C 1
ATOM 1638 O O . ARG A 1 206 ? -21.677 11.193 63.980 1.00 81.94 206 ARG A O 1
ATOM 1645 N N . THR A 1 207 ? -20.398 11.098 62.149 1.00 88.50 207 THR A N 1
ATOM 1646 C CA . THR A 1 207 ? -20.289 9.626 62.162 1.00 88.50 207 THR A CA 1
ATOM 1647 C C . THR A 1 207 ? -19.656 9.090 63.448 1.00 88.50 207 THR A C 1
ATOM 1649 O O . THR A 1 207 ? -20.156 8.105 63.986 1.00 88.50 207 THR A O 1
ATOM 1652 N N . GLY A 1 208 ? -18.647 9.773 64.005 1.00 87.62 208 GLY A N 1
ATOM 1653 C CA . GLY A 1 208 ? -17.982 9.369 65.254 1.00 87.62 208 GLY A CA 1
ATOM 1654 C C . GLY A 1 208 ? -18.938 9.239 66.447 1.00 87.62 208 GLY A C 1
ATOM 1655 O O . GLY A 1 208 ? -18.924 8.222 67.137 1.00 87.62 208 GLY A O 1
ATOM 1656 N N . LEU A 1 209 ? -19.839 10.210 66.628 1.00 86.94 209 LEU A N 1
ATOM 1657 C CA . LEU A 1 209 ? -20.863 10.176 67.682 1.00 86.94 209 LEU A CA 1
ATOM 1658 C C . LEU A 1 209 ? -21.865 9.035 67.468 1.00 86.94 209 LEU A C 1
ATOM 1660 O O . LEU A 1 209 ? -22.321 8.406 68.421 1.00 86.94 209 LEU A O 1
ATOM 1664 N N . SER A 1 210 ? -22.192 8.743 66.207 1.00 90.12 210 SER A N 1
ATOM 1665 C CA . SER A 1 210 ? -23.109 7.653 65.866 1.00 90.12 210 SER A CA 1
ATOM 1666 C C . SER A 1 210 ? -22.494 6.277 66.099 1.00 90.12 210 SER A C 1
ATOM 1668 O O . SER A 1 210 ? -23.186 5.388 66.589 1.00 90.12 210 SER A O 1
ATOM 1670 N N . VAL A 1 211 ? -21.197 6.109 65.823 1.00 91.62 211 VAL A N 1
ATOM 1671 C CA . VAL A 1 211 ? -20.456 4.890 66.176 1.00 91.62 211 VAL A CA 1
ATOM 1672 C C . VAL A 1 211 ? -20.444 4.693 67.692 1.00 91.62 211 VAL A C 1
ATOM 1674 O O . VAL A 1 211 ? -20.797 3.612 68.160 1.00 91.62 211 VAL A O 1
ATOM 1677 N N . GLU A 1 212 ? -20.109 5.733 68.464 1.00 89.56 212 GLU A N 1
ATOM 1678 C CA . GLU A 1 212 ? -20.055 5.652 69.929 1.00 89.56 212 GLU A CA 1
ATOM 1679 C C . GLU A 1 212 ? -21.420 5.287 70.536 1.00 89.56 212 GLU A C 1
ATOM 1681 O O . GLU A 1 212 ? -21.509 4.403 71.392 1.00 89.56 212 GLU A O 1
ATOM 1686 N N . TYR A 1 213 ? -22.498 5.927 70.072 1.00 88.31 213 TYR A N 1
ATOM 1687 C CA . TYR A 1 213 ? -23.850 5.621 70.534 1.00 88.31 213 TYR A CA 1
ATOM 1688 C C . TYR A 1 213 ? -24.248 4.176 70.223 1.00 88.31 213 TYR A C 1
ATOM 1690 O O . TYR A 1 213 ? -24.680 3.444 71.112 1.00 88.31 213 TYR A O 1
ATOM 1698 N N . LEU A 1 214 ? -24.066 3.734 68.976 1.00 90.38 214 LEU A N 1
ATOM 1699 C CA . LEU A 1 214 ? -24.454 2.386 68.562 1.00 90.38 214 LEU A CA 1
ATOM 1700 C C . LEU A 1 214 ? -23.644 1.303 69.289 1.00 90.38 214 LEU A C 1
ATOM 1702 O O . LEU A 1 214 ? -24.204 0.269 69.650 1.00 90.38 214 LEU A O 1
ATOM 1706 N N . GLN A 1 215 ? -22.366 1.553 69.590 1.00 90.12 215 GLN A N 1
ATOM 1707 C CA . GLN A 1 215 ? -21.554 0.668 70.431 1.00 90.12 215 GLN A CA 1
ATOM 1708 C C . GLN A 1 215 ? -22.083 0.586 71.872 1.00 90.12 215 GLN A C 1
ATOM 1710 O O . GLN A 1 215 ? -22.143 -0.509 72.436 1.00 90.12 215 GLN A O 1
ATOM 1715 N N . LYS A 1 216 ? -22.527 1.706 72.462 1.00 86.50 216 LYS A N 1
ATOM 1716 C CA . LYS A 1 216 ? -23.197 1.711 73.777 1.00 86.50 216 LYS A CA 1
ATOM 1717 C C . LYS A 1 216 ? -24.510 0.920 73.746 1.00 86.50 216 LYS A C 1
ATOM 1719 O O . LYS A 1 216 ? -24.793 0.170 74.680 1.00 86.50 216 LYS A O 1
ATOM 1724 N N . CYS A 1 217 ? -25.280 1.005 72.660 1.00 84.81 217 CYS A N 1
ATOM 1725 C CA . CYS A 1 217 ? -26.526 0.247 72.498 1.00 84.81 217 CYS A CA 1
ATOM 1726 C C . CYS A 1 217 ? -26.320 -1.275 72.499 1.00 84.81 217 CYS A C 1
ATOM 1728 O O . CYS A 1 217 ? -27.168 -2.006 73.018 1.00 84.81 217 CYS A O 1
ATOM 1730 N N . LEU A 1 218 ? -25.179 -1.763 71.998 1.00 86.88 218 LEU A N 1
ATOM 1731 C CA . LEU A 1 218 ? -24.827 -3.187 72.070 1.00 86.88 218 LEU A CA 1
ATOM 1732 C C . LEU A 1 218 ? -24.687 -3.686 73.521 1.00 86.88 218 LEU A C 1
ATOM 1734 O O . LEU A 1 218 ? -24.883 -4.871 73.770 1.00 86.88 218 LEU A O 1
ATOM 1738 N N . GLN A 1 219 ? -24.407 -2.798 74.480 1.00 81.19 219 GLN A N 1
ATOM 1739 C CA . GLN A 1 219 ? -24.190 -3.130 75.896 1.00 81.19 219 GLN A CA 1
ATOM 1740 C C . GLN A 1 219 ? -25.401 -2.815 76.797 1.00 81.19 219 GLN A C 1
ATOM 1742 O O . GLN A 1 219 ? -25.418 -3.211 77.958 1.00 81.19 219 GLN A O 1
ATOM 1747 N N . CYS A 1 220 ? -26.415 -2.110 76.281 1.00 72.75 220 CYS A N 1
ATOM 1748 C CA . CYS A 1 220 ? -27.504 -1.526 77.073 1.00 72.75 220 CYS A CA 1
ATOM 1749 C C . CYS A 1 220 ? -28.567 -2.541 77.547 1.00 72.75 220 CYS A C 1
ATOM 1751 O O . CYS A 1 220 ? -29.155 -2.357 78.609 1.00 72.75 220 CYS A O 1
ATOM 1753 N N . GLY A 1 221 ? -28.823 -3.608 76.778 1.00 70.88 221 GLY A N 1
ATOM 1754 C CA . GLY A 1 221 ? -29.760 -4.683 77.149 1.00 70.88 221 GLY A CA 1
ATOM 1755 C C . GLY A 1 221 ? -31.236 -4.280 77.295 1.00 70.88 221 GLY A C 1
ATOM 1756 O O . GLY A 1 221 ? -32.004 -5.019 77.906 1.00 70.88 221 GLY A O 1
ATOM 1757 N N . ARG A 1 222 ? -31.642 -3.111 76.779 1.00 76.50 222 ARG A N 1
ATOM 1758 C CA . ARG A 1 222 ? -33.026 -2.610 76.840 1.00 76.50 222 ARG A CA 1
ATOM 1759 C C . ARG A 1 222 ? -33.856 -3.093 75.649 1.00 76.50 222 ARG A C 1
ATOM 1761 O O . ARG A 1 222 ? -33.346 -3.217 74.540 1.00 76.50 222 ARG A O 1
ATOM 1768 N N . THR A 1 223 ? -35.149 -3.297 75.871 1.00 79.31 223 THR A N 1
ATOM 1769 C CA . THR A 1 223 ? -36.144 -3.550 74.821 1.00 79.31 223 THR A CA 1
ATOM 1770 C C . THR A 1 223 ? -36.449 -2.271 74.039 1.00 79.31 223 THR A C 1
ATOM 1772 O O . THR A 1 223 ? -36.555 -1.188 74.619 1.00 79.31 223 THR A O 1
ATOM 1775 N N . LEU A 1 224 ? -36.566 -2.381 72.711 1.00 86.62 224 LEU A N 1
ATOM 1776 C CA . LEU A 1 224 ? -36.960 -1.273 71.834 1.00 86.62 224 LEU A CA 1
ATOM 1777 C C . LEU A 1 224 ? -38.411 -1.454 71.400 1.00 86.62 224 LEU A C 1
ATOM 1779 O O . LEU A 1 224 ? -38.801 -2.562 71.036 1.00 86.62 224 LEU A O 1
ATOM 1783 N N . LYS A 1 225 ? -39.174 -0.358 71.354 1.00 89.31 225 LYS A N 1
ATOM 1784 C CA . LYS A 1 225 ? -40.538 -0.359 70.813 1.00 89.31 225 LYS A CA 1
ATOM 1785 C C . LYS A 1 225 ? -40.590 0.337 69.470 1.00 89.31 225 LYS A C 1
ATOM 1787 O O . LYS A 1 225 ? -40.410 1.549 69.381 1.00 89.31 225 LYS A O 1
ATOM 1792 N N . MET A 1 226 ? -40.855 -0.433 68.421 1.00 92.25 226 MET A N 1
ATOM 1793 C CA . MET A 1 226 ? -41.015 0.085 67.069 1.00 92.25 226 MET A CA 1
ATOM 1794 C C . MET A 1 226 ? -42.441 0.604 66.855 1.00 92.25 226 MET A C 1
ATOM 1796 O O . MET A 1 226 ? -43.391 -0.182 66.940 1.00 92.25 226 MET A O 1
ATOM 1800 N N . PRO A 1 227 ? -42.620 1.890 66.505 1.00 93.12 227 PRO A N 1
ATOM 1801 C CA . PRO A 1 227 ? -43.929 2.427 66.158 1.00 93.12 227 PRO A CA 1
ATOM 1802 C C . PRO A 1 227 ? -44.511 1.743 64.918 1.00 93.12 227 PRO A C 1
ATOM 1804 O O . PRO A 1 227 ? -43.845 1.649 63.882 1.00 93.12 227 PRO A O 1
ATOM 1807 N N . THR A 1 228 ? -45.770 1.317 65.012 1.00 91.31 228 THR A N 1
ATOM 1808 C CA . THR A 1 228 ? -46.551 0.789 63.885 1.00 91.31 228 THR A CA 1
ATOM 1809 C C . THR A 1 228 ? -47.433 1.876 63.275 1.00 91.31 228 THR A C 1
ATOM 1811 O O . THR A 1 228 ? -47.604 2.956 63.842 1.00 91.31 228 THR A O 1
ATOM 1814 N N . MET A 1 229 ? -48.042 1.596 62.117 1.00 88.06 229 MET A N 1
ATOM 1815 C CA . MET A 1 229 ? -48.967 2.538 61.475 1.00 88.06 229 MET A CA 1
ATOM 1816 C C . MET A 1 229 ? -50.113 2.961 62.415 1.00 88.06 229 MET A C 1
ATOM 1818 O O . MET A 1 229 ? -50.552 4.107 62.361 1.00 88.06 229 MET A O 1
ATOM 1822 N N . HIS A 1 230 ? -50.575 2.063 63.289 1.00 87.50 230 HIS A N 1
ATOM 1823 C CA . HIS A 1 230 ? -51.689 2.324 64.203 1.00 87.50 230 HIS A CA 1
ATOM 1824 C C . HIS A 1 230 ? -51.291 3.124 65.452 1.00 87.50 230 HIS A C 1
ATOM 1826 O O . HIS A 1 230 ? -52.176 3.535 66.202 1.00 87.50 230 HIS A O 1
ATOM 1832 N N . CYS A 1 231 ? -49.992 3.357 65.677 1.00 88.38 231 CYS A N 1
ATOM 1833 C CA . CYS A 1 231 ? -49.508 4.237 66.741 1.00 88.38 231 CYS A CA 1
ATOM 1834 C C . CYS A 1 231 ? -49.739 5.718 66.423 1.00 88.38 231 CYS A C 1
ATOM 1836 O O . CYS A 1 231 ? -49.725 6.534 67.339 1.00 88.38 231 CYS A O 1
ATOM 1838 N N . ILE A 1 232 ? -49.916 6.074 65.147 1.00 87.81 232 ILE A N 1
ATOM 1839 C CA . ILE A 1 232 ? -49.922 7.460 64.673 1.00 87.81 232 ILE A CA 1
ATOM 1840 C C . ILE A 1 232 ? -51.321 7.819 64.162 1.00 87.81 232 ILE A C 1
ATOM 1842 O O . ILE A 1 232 ? -51.724 7.373 63.087 1.00 87.81 232 ILE A O 1
ATOM 1846 N N . SER A 1 233 ? -52.041 8.659 64.909 1.00 83.19 233 SER A N 1
ATOM 1847 C CA . SER A 1 233 ? -53.357 9.174 64.503 1.00 83.19 233 SER A CA 1
ATOM 1848 C C . SER A 1 233 ? -53.216 10.482 63.721 1.00 83.19 233 SER A C 1
ATOM 1850 O O . SER A 1 233 ? -52.396 11.338 64.065 1.00 83.19 233 SER A O 1
ATOM 1852 N N . ILE A 1 234 ? -54.016 10.651 62.666 1.00 82.56 234 ILE A N 1
ATOM 1853 C CA . ILE A 1 234 ? -54.020 11.879 61.862 1.00 82.56 234 ILE A CA 1
ATOM 1854 C C . ILE A 1 234 ? -54.984 12.894 62.505 1.00 82.56 234 ILE A C 1
ATOM 1856 O O . ILE A 1 234 ? -56.080 12.502 62.899 1.00 82.56 234 ILE A O 1
ATOM 1860 N N . PRO A 1 235 ? -54.612 14.183 62.643 1.00 74.94 235 PRO A N 1
ATOM 1861 C CA . PRO A 1 235 ? -55.510 15.206 63.183 1.00 74.94 235 PRO A CA 1
ATOM 1862 C C . PRO A 1 235 ? -56.788 15.352 62.341 1.00 74.94 235 PRO A C 1
ATOM 1864 O O . PRO A 1 235 ? -56.698 15.471 61.118 1.00 74.94 235 PRO A O 1
ATOM 1867 N N . SER A 1 236 ? -57.955 15.379 62.993 1.00 67.00 236 SER A N 1
ATOM 1868 C CA . SER A 1 236 ? -59.264 15.623 62.362 1.00 67.00 236 SER A CA 1
ATOM 1869 C C . SER A 1 236 ? -59.639 17.116 62.370 1.00 67.00 236 SER A C 1
ATOM 1871 O O . SER A 1 236 ? -58.981 17.920 63.033 1.00 67.00 236 SER A O 1
ATOM 1873 N N . GLU A 1 237 ? -60.695 17.519 61.649 1.00 63.78 237 GLU A N 1
ATOM 1874 C CA . GLU A 1 237 ? -61.184 18.913 61.674 1.00 63.78 237 GLU A CA 1
ATOM 1875 C C . GLU A 1 237 ? -61.642 19.358 63.080 1.00 63.78 237 GLU A C 1
ATOM 1877 O O . GLU A 1 237 ? -61.506 20.539 63.411 1.00 63.78 237 GLU A O 1
ATOM 1882 N N . ASP A 1 238 ? -62.072 18.409 63.922 1.00 58.34 238 ASP A N 1
ATOM 1883 C CA . ASP A 1 238 ? -62.658 18.639 65.250 1.00 58.34 238 ASP A CA 1
ATOM 1884 C C . ASP A 1 238 ? -61.650 18.537 66.420 1.00 58.34 238 ASP A C 1
ATOM 1886 O O . ASP A 1 238 ? -62.003 18.821 67.566 1.00 58.34 238 ASP A O 1
ATOM 1890 N N . SER A 1 239 ? -60.390 18.145 66.169 1.00 60.56 239 SER A N 1
ATOM 1891 C CA . SER A 1 239 ? -59.374 17.920 67.215 1.00 60.56 239 SER A CA 1
ATOM 1892 C C . SER A 1 239 ? -57.964 18.366 66.797 1.00 60.56 239 SER A C 1
ATOM 1894 O O . SER A 1 239 ? -57.397 17.827 65.845 1.00 60.56 239 SER A O 1
ATOM 1896 N N . ASP A 1 240 ? -57.353 19.286 67.551 1.00 58.38 240 ASP A N 1
ATOM 1897 C CA . ASP A 1 240 ? -56.007 19.824 67.256 1.00 58.38 240 ASP A CA 1
ATOM 1898 C C . ASP A 1 240 ? -54.858 18.918 67.738 1.00 58.38 240 ASP A C 1
ATOM 1900 O O . ASP A 1 240 ? -53.740 18.981 67.205 1.00 58.38 240 ASP A O 1
ATOM 1904 N N . ASP A 1 241 ? -55.131 18.054 68.718 1.00 59.53 241 ASP A N 1
ATOM 1905 C CA . ASP A 1 241 ? -54.127 17.201 69.348 1.00 59.53 241 ASP A CA 1
ATOM 1906 C C . ASP A 1 241 ? -53.966 15.865 68.618 1.00 59.53 241 ASP A C 1
ATOM 1908 O O . ASP A 1 241 ? -54.920 15.136 68.347 1.00 59.53 241 ASP A O 1
ATOM 1912 N N . SER A 1 242 ? -52.713 15.530 68.306 1.00 66.38 242 SER A N 1
ATOM 1913 C CA . SER A 1 242 ? -52.347 14.229 67.748 1.00 66.38 242 SER A CA 1
ATOM 1914 C C . SER A 1 242 ? -52.294 13.201 68.876 1.00 66.38 242 SER A C 1
ATOM 1916 O O . SER A 1 242 ? -51.487 13.338 69.794 1.00 66.38 242 SER A O 1
ATOM 1918 N N . LEU A 1 243 ? -53.138 12.172 68.804 1.00 75.56 243 LEU A N 1
ATOM 1919 C CA . LEU A 1 243 ? -53.125 11.056 69.747 1.00 75.56 243 LEU A CA 1
ATOM 1920 C C . LEU A 1 243 ? -52.157 9.971 69.267 1.00 75.56 243 LEU A C 1
ATOM 1922 O O . LEU A 1 243 ? -52.283 9.467 68.147 1.00 75.56 243 LEU A O 1
ATOM 1926 N N . PHE A 1 244 ? -51.211 9.599 70.129 1.00 84.31 244 PHE A N 1
ATOM 1927 C CA . PHE A 1 244 ? -50.251 8.531 69.864 1.00 84.31 244 PHE A CA 1
ATOM 1928 C C . PHE A 1 244 ? -50.560 7.304 70.722 1.00 84.31 244 PHE A C 1
ATOM 1930 O O . PHE A 1 244 ? -50.607 7.385 71.949 1.00 84.31 244 PHE A O 1
ATOM 1937 N N . HIS A 1 245 ? -50.772 6.167 70.064 1.00 86.69 245 HIS A N 1
ATOM 1938 C CA . HIS A 1 245 ? -51.131 4.890 70.684 1.00 86.69 245 HIS A CA 1
ATOM 1939 C C . HIS A 1 245 ? -49.904 3.978 70.765 1.00 86.69 245 HIS A C 1
ATOM 1941 O O . HIS A 1 245 ? -49.744 3.042 69.976 1.00 86.69 245 HIS A O 1
ATOM 1947 N N . TRP A 1 246 ? -48.990 4.292 71.685 1.00 88.75 246 TRP A N 1
ATOM 1948 C CA . TRP A 1 246 ? -47.740 3.541 71.870 1.00 88.75 246 TRP A CA 1
ATOM 1949 C C . TRP A 1 246 ? -47.962 2.105 72.363 1.00 88.75 246 TRP A C 1
ATOM 1951 O O . TRP A 1 246 ? -47.114 1.246 72.157 1.00 88.75 246 TRP A O 1
ATOM 1961 N N . ASP A 1 247 ? -49.140 1.807 72.913 1.00 85.62 247 ASP A N 1
ATOM 1962 C CA . ASP A 1 247 ? -49.597 0.451 73.230 1.00 85.62 247 ASP A CA 1
ATOM 1963 C C . ASP A 1 247 ? -49.668 -0.473 72.001 1.00 85.62 247 ASP A C 1
ATOM 1965 O O . ASP A 1 247 ? -49.595 -1.690 72.144 1.00 85.62 247 ASP A O 1
ATOM 1969 N N . LYS A 1 248 ? -49.767 0.095 70.791 1.00 88.19 248 LYS A N 1
ATOM 1970 C CA . LYS A 1 248 ? -49.775 -0.641 69.516 1.00 88.19 248 LYS A CA 1
ATOM 1971 C C . LYS A 1 248 ? -48.387 -0.773 68.875 1.00 88.19 248 LYS A C 1
ATOM 1973 O O . LYS A 1 248 ? -48.291 -1.193 67.717 1.00 88.19 248 LYS A O 1
ATOM 1978 N N . ALA A 1 249 ? -47.327 -0.358 69.569 1.00 90.56 249 ALA A N 1
ATOM 1979 C CA . ALA A 1 249 ? -45.954 -0.553 69.116 1.00 90.56 249 ALA A CA 1
ATOM 1980 C C . ALA A 1 249 ? -45.555 -2.033 69.234 1.00 90.56 249 ALA A C 1
ATOM 1982 O O . ALA A 1 249 ? -46.124 -2.783 70.024 1.00 90.56 249 ALA A O 1
ATOM 1983 N N . ILE A 1 250 ? -44.582 -2.457 68.428 1.00 91.06 250 ILE A N 1
ATOM 1984 C CA . ILE A 1 250 ? -44.059 -3.828 68.454 1.00 91.06 250 ILE A CA 1
ATOM 1985 C C . ILE A 1 250 ? -42.740 -3.837 69.223 1.00 91.06 250 ILE A C 1
ATOM 1987 O O . ILE A 1 250 ? -41.838 -3.061 68.902 1.00 91.06 250 ILE A O 1
ATOM 1991 N N . ASP A 1 251 ? -42.622 -4.737 70.197 1.00 89.06 251 ASP A N 1
ATOM 1992 C CA . ASP A 1 251 ? -41.369 -4.986 70.909 1.00 89.06 251 ASP A CA 1
ATOM 1993 C C . ASP A 1 251 ? -40.357 -5.680 69.983 1.00 89.06 251 ASP A C 1
ATOM 1995 O O . ASP A 1 251 ? -40.678 -6.661 69.305 1.00 89.06 251 ASP A O 1
ATOM 1999 N N . ILE A 1 252 ? -39.125 -5.175 69.954 1.00 88.81 252 ILE A N 1
ATOM 2000 C CA . ILE A 1 252 ? -38.018 -5.752 69.187 1.00 88.81 252 ILE A CA 1
ATOM 2001 C C . ILE A 1 252 ? -37.099 -6.528 70.130 1.00 88.81 252 ILE A C 1
ATOM 2003 O O . ILE A 1 252 ? -36.644 -5.998 71.148 1.00 88.81 252 ILE A O 1
ATOM 2007 N N . ASP A 1 253 ? -36.794 -7.772 69.753 1.00 86.12 253 ASP A N 1
ATOM 2008 C CA . ASP A 1 253 ? -35.845 -8.620 70.474 1.00 86.12 253 ASP A CA 1
ATOM 2009 C C . ASP A 1 253 ? -34.435 -8.013 70.490 1.00 86.12 253 ASP A C 1
ATOM 2011 O O . ASP A 1 253 ? -33.984 -7.388 69.526 1.00 86.12 253 ASP A O 1
ATOM 2015 N N . GLN A 1 254 ? -33.706 -8.262 71.577 1.00 86.44 254 GLN A N 1
ATOM 2016 C CA . GLN A 1 254 ? -32.349 -7.758 71.740 1.00 86.44 254 GLN A CA 1
ATOM 2017 C C . GLN A 1 254 ? -31.408 -8.227 70.626 1.00 86.44 254 GLN A C 1
ATOM 2019 O O . GLN A 1 254 ? -30.662 -7.420 70.069 1.00 86.44 254 GLN A O 1
ATOM 2024 N N . ASN A 1 255 ? -31.450 -9.511 70.266 1.00 88.94 255 ASN A N 1
ATOM 2025 C CA . ASN A 1 255 ? -30.560 -10.055 69.242 1.00 88.94 255 ASN A CA 1
ATOM 2026 C C . ASN A 1 255 ? -30.909 -9.497 67.854 1.00 88.94 255 ASN A C 1
ATOM 2028 O O . ASN A 1 255 ? -30.019 -9.308 67.024 1.00 88.94 255 ASN A O 1
ATOM 2032 N N . ASP A 1 256 ? -32.188 -9.193 67.612 1.00 89.00 256 ASP A N 1
ATOM 2033 C CA . ASP A 1 256 ? -32.671 -8.646 66.344 1.00 89.00 256 ASP A CA 1
ATOM 2034 C C . ASP A 1 256 ? -32.056 -7.267 66.072 1.00 89.00 256 ASP A C 1
ATOM 2036 O O . ASP A 1 256 ? -31.333 -7.094 65.088 1.00 89.00 256 ASP A O 1
ATOM 2040 N N . TYR A 1 257 ? -32.213 -6.303 66.987 1.00 89.25 257 TYR A N 1
ATOM 2041 C CA . TYR A 1 257 ? -31.614 -4.983 66.774 1.00 89.25 257 TYR A CA 1
ATOM 2042 C C . TYR A 1 257 ? -30.080 -4.999 66.883 1.00 89.25 257 TYR A C 1
ATOM 2044 O O . TYR A 1 257 ? -29.416 -4.268 66.146 1.00 89.25 257 TYR A O 1
ATOM 2052 N N . GLN A 1 258 ? -29.490 -5.834 67.750 1.00 91.50 258 GLN A N 1
ATOM 2053 C CA . GLN A 1 258 ? -28.031 -5.932 67.881 1.00 91.50 258 GLN A CA 1
ATOM 2054 C C . GLN A 1 258 ? -27.375 -6.479 66.613 1.00 91.50 258 GLN A C 1
ATOM 2056 O O . GLN A 1 258 ? -26.365 -5.932 66.173 1.00 91.50 258 GLN A O 1
ATOM 2061 N N . SER A 1 259 ? -27.948 -7.519 65.998 1.00 93.00 259 SER A N 1
ATOM 2062 C CA . SER A 1 259 ? -27.417 -8.092 64.756 1.00 93.00 259 SER A CA 1
ATOM 2063 C C . SER A 1 259 ? -27.351 -7.051 63.635 1.00 93.00 259 SER A C 1
ATOM 2065 O O . SER A 1 259 ? -26.341 -6.953 62.936 1.00 93.00 259 SER A O 1
ATOM 2067 N N . GLN A 1 260 ? -28.378 -6.207 63.528 1.00 92.69 260 GLN A N 1
ATOM 2068 C CA . GLN A 1 260 ? -28.433 -5.136 62.546 1.00 92.69 260 GLN A CA 1
ATOM 2069 C C . GLN A 1 260 ? -27.429 -4.012 62.844 1.00 92.69 260 GLN A C 1
ATOM 2071 O O . GLN A 1 260 ? -26.765 -3.535 61.927 1.00 92.69 260 GLN A O 1
ATOM 2076 N N . ILE A 1 261 ? -27.264 -3.618 64.113 1.00 93.50 261 ILE A N 1
ATOM 2077 C CA . ILE A 1 261 ? -26.240 -2.637 64.512 1.00 93.50 261 ILE A CA 1
ATOM 2078 C C . ILE A 1 261 ? -24.837 -3.150 64.177 1.00 93.50 261 ILE A C 1
ATOM 2080 O O . ILE A 1 261 ? -24.029 -2.405 63.628 1.00 93.50 261 ILE A O 1
ATOM 2084 N N . LEU A 1 262 ? -24.549 -4.417 64.481 1.00 95.00 262 LEU A N 1
ATOM 2085 C CA . LEU A 1 262 ? -23.265 -5.048 64.178 1.00 95.00 262 LEU A CA 1
ATOM 2086 C C . LEU A 1 262 ? -22.995 -5.078 62.667 1.00 95.00 262 LEU A C 1
ATOM 2088 O O . LEU A 1 262 ? -21.870 -4.822 62.240 1.00 95.00 262 LEU A O 1
ATOM 2092 N N . TYR A 1 263 ? -24.020 -5.331 61.850 1.00 94.81 263 TYR A N 1
ATOM 2093 C CA . TYR A 1 263 ? -23.905 -5.278 60.393 1.00 94.81 263 TYR A CA 1
ATOM 2094 C C . TYR A 1 263 ? -23.602 -3.862 59.876 1.00 94.81 263 TYR A C 1
ATOM 2096 O O . TYR A 1 263 ? -22.708 -3.684 59.042 1.00 94.81 263 TYR A O 1
ATOM 2104 N N . ASP A 1 264 ? -24.305 -2.852 60.393 1.00 94.25 264 ASP A N 1
ATOM 2105 C CA . ASP A 1 264 ? -24.143 -1.454 59.981 1.00 94.25 264 ASP A CA 1
ATOM 2106 C C . ASP A 1 264 ? -22.774 -0.894 60.434 1.00 94.25 264 ASP A C 1
ATOM 2108 O O . ASP A 1 264 ? -22.066 -0.273 59.637 1.00 94.25 264 ASP A O 1
ATOM 2112 N N . LEU A 1 265 ? -22.347 -1.183 61.674 1.00 94.75 265 LEU A N 1
ATOM 2113 C CA . LEU A 1 265 ? -21.018 -0.836 62.199 1.00 94.75 265 LEU A CA 1
ATOM 2114 C C . LEU A 1 265 ? -19.900 -1.553 61.439 1.00 94.75 265 LEU A C 1
ATOM 2116 O O . LEU A 1 265 ? -18.905 -0.925 61.087 1.00 94.75 265 LEU A O 1
ATOM 2120 N N . GLY A 1 266 ? -20.056 -2.849 61.154 1.00 94.00 266 GLY A N 1
ATOM 2121 C CA . GLY A 1 266 ? -19.088 -3.605 60.359 1.00 94.00 266 GLY A CA 1
ATOM 2122 C C . GLY A 1 266 ? -18.943 -3.030 58.950 1.00 94.00 266 GLY A C 1
ATOM 2123 O O . GLY A 1 266 ? -17.826 -2.845 58.469 1.00 94.00 266 GLY A O 1
ATOM 2124 N N . SER A 1 267 ? -20.062 -2.670 58.315 1.00 92.75 267 SER A N 1
ATOM 2125 C CA . SER A 1 267 ? -20.075 -2.037 56.990 1.00 92.75 267 SER A CA 1
ATOM 2126 C C . SER A 1 267 ? -19.392 -0.669 57.001 1.00 92.75 267 SER A C 1
ATOM 2128 O O . SER A 1 267 ? -18.643 -0.351 56.078 1.00 92.75 267 SER A O 1
ATOM 2130 N N . PHE A 1 268 ? -19.602 0.122 58.056 1.00 94.12 268 PHE A N 1
ATOM 2131 C CA . PHE A 1 268 ? -18.920 1.401 58.244 1.00 94.12 268 PHE A CA 1
ATOM 2132 C C . PHE A 1 268 ? -17.414 1.226 58.479 1.00 94.12 268 PHE A C 1
ATOM 2134 O O . PHE A 1 268 ? -16.622 1.870 57.800 1.00 94.12 268 PHE A O 1
ATOM 2141 N N . HIS A 1 269 ? -17.004 0.310 59.360 1.00 93.38 269 HIS A N 1
ATOM 2142 C CA . HIS A 1 269 ? -15.590 0.018 59.611 1.00 93.38 269 HIS A CA 1
ATOM 2143 C C . HIS A 1 269 ? -14.868 -0.547 58.383 1.00 93.38 269 HIS A C 1
ATOM 2145 O O . HIS A 1 269 ? -13.676 -0.298 58.207 1.00 93.38 269 HIS A O 1
ATOM 2151 N N . PHE A 1 270 ? -15.574 -1.299 57.534 1.00 91.81 270 PHE A N 1
ATOM 2152 C CA . PHE A 1 270 ? -15.055 -1.746 56.244 1.00 91.81 270 PHE A CA 1
ATOM 2153 C C . PHE A 1 270 ? -14.845 -0.561 55.295 1.00 91.81 270 PHE A C 1
ATOM 2155 O O . PHE A 1 270 ? -13.805 -0.469 54.652 1.00 91.81 270 PHE A O 1
ATOM 2162 N N . TYR A 1 271 ? -15.810 0.363 55.240 1.00 90.25 271 TYR A N 1
ATOM 2163 C CA . TYR A 1 271 ? -15.721 1.601 54.462 1.00 90.25 271 TYR A CA 1
ATOM 2164 C C . TYR A 1 271 ? -14.569 2.514 54.920 1.00 90.25 271 TYR A C 1
ATOM 2166 O O . TYR A 1 271 ? -13.885 3.085 54.078 1.00 90.25 271 TYR A O 1
ATOM 2174 N N . THR A 1 272 ? -14.310 2.623 56.227 1.00 89.62 272 THR A N 1
ATOM 2175 C CA . THR A 1 272 ? -13.187 3.406 56.778 1.00 89.62 272 THR A CA 1
ATOM 2176 C C . THR A 1 272 ? -11.852 2.651 56.788 1.00 89.62 272 THR A C 1
ATOM 2178 O O . THR A 1 272 ? -10.919 3.090 57.454 1.00 89.62 272 THR A O 1
ATOM 2181 N N . GLU A 1 273 ? -11.761 1.505 56.104 1.00 89.06 273 GLU A N 1
ATOM 2182 C CA . GLU A 1 273 ? -10.561 0.654 55.995 1.00 89.06 273 GLU A CA 1
ATOM 2183 C C . GLU A 1 273 ? -10.025 0.097 57.335 1.00 89.06 273 GLU A C 1
ATOM 2185 O O . GLU A 1 273 ? -8.933 -0.467 57.420 1.00 89.06 273 GLU A O 1
ATOM 2190 N N . THR A 1 274 ? -10.820 0.169 58.402 1.00 89.69 274 THR A N 1
ATOM 2191 C CA . THR A 1 274 ? -10.528 -0.419 59.719 1.00 89.69 274 THR A CA 1
ATOM 2192 C C . THR A 1 274 ? -10.972 -1.886 59.746 1.00 89.69 274 THR A C 1
ATOM 2194 O O . THR A 1 274 ? -11.953 -2.269 60.388 1.00 89.69 274 THR A O 1
ATOM 2197 N N . TYR A 1 275 ? -10.279 -2.731 58.972 1.00 88.88 275 TYR A N 1
ATOM 2198 C CA . TYR A 1 275 ? -10.689 -4.123 58.720 1.00 88.88 275 TYR A CA 1
ATOM 2199 C C . TYR A 1 275 ? -10.689 -5.016 59.971 1.00 88.88 275 TYR A C 1
ATOM 2201 O O . TYR A 1 275 ? -11.353 -6.057 59.990 1.00 88.88 275 TYR A O 1
ATOM 2209 N N . SER A 1 276 ? -9.949 -4.638 61.018 1.00 86.00 276 SER A N 1
ATOM 2210 C CA . SER A 1 276 ? -9.876 -5.403 62.267 1.00 86.00 276 SER A CA 1
ATOM 2211 C C . SER A 1 276 ? -11.163 -5.313 63.074 1.00 86.00 276 SER A C 1
ATOM 2213 O O . SER A 1 276 ? -11.708 -6.335 63.499 1.00 86.00 276 SER A O 1
ATOM 2215 N N . GLU A 1 277 ? -11.654 -4.094 63.230 1.00 87.69 277 GLU A N 1
ATOM 2216 C CA . GLU A 1 277 ? -12.914 -3.746 63.860 1.00 87.69 277 GLU A CA 1
ATOM 2217 C C . GLU A 1 277 ? -14.080 -4.264 63.014 1.00 87.69 277 GLU A C 1
ATOM 2219 O O . GLU A 1 277 ? -14.989 -4.891 63.553 1.00 87.69 277 GLU A O 1
ATOM 2224 N N . ALA A 1 278 ? -14.006 -4.113 61.685 1.00 92.62 278 ALA A N 1
ATOM 2225 C CA . ALA A 1 278 ? -15.010 -4.647 60.765 1.00 92.62 278 ALA A CA 1
ATOM 2226 C C . ALA A 1 278 ? -15.181 -6.165 60.924 1.00 92.62 278 ALA A C 1
ATOM 2228 O O . ALA A 1 278 ? -16.305 -6.643 61.077 1.00 92.62 278 ALA A O 1
ATOM 2229 N N . LEU A 1 279 ? -14.074 -6.922 60.964 1.00 90.69 279 LEU A N 1
ATOM 2230 C CA . LEU A 1 279 ? -14.127 -8.371 61.168 1.00 90.69 279 LEU A CA 1
ATOM 2231 C C . LEU A 1 279 ? -14.805 -8.724 62.493 1.00 90.69 279 LEU A C 1
ATOM 2233 O O . LEU A 1 279 ? -15.676 -9.585 62.512 1.00 90.69 279 LEU A O 1
ATOM 2237 N N . LEU A 1 280 ? -14.431 -8.042 63.581 1.00 92.44 280 LEU A N 1
ATOM 2238 C CA . LEU A 1 280 ? -15.015 -8.282 64.901 1.00 92.44 280 LEU A CA 1
ATOM 2239 C C . LEU A 1 280 ? -16.536 -8.082 64.877 1.00 92.44 280 LEU A C 1
ATOM 2241 O O . LEU A 1 280 ? -17.272 -8.946 65.353 1.00 92.44 280 LEU A O 1
ATOM 2245 N N . MET A 1 281 ? -16.998 -6.975 64.288 1.00 94.69 281 MET A N 1
ATOM 2246 C CA . MET A 1 281 ? -18.424 -6.670 64.173 1.00 94.69 281 MET A CA 1
ATOM 2247 C C . MET A 1 281 ? -19.156 -7.702 63.303 1.00 94.69 281 MET A C 1
ATOM 2249 O O . MET A 1 281 ? -20.215 -8.188 63.696 1.00 94.69 281 MET A O 1
ATOM 2253 N N . PHE A 1 282 ? -18.591 -8.111 62.160 1.00 95.38 282 PHE A N 1
ATOM 2254 C CA . PHE A 1 282 ? -19.214 -9.109 61.281 1.00 95.38 282 PHE A CA 1
ATOM 2255 C C . PHE A 1 282 ? -19.259 -10.515 61.893 1.00 95.38 282 PHE A C 1
ATOM 2257 O O . PHE A 1 282 ? -20.255 -11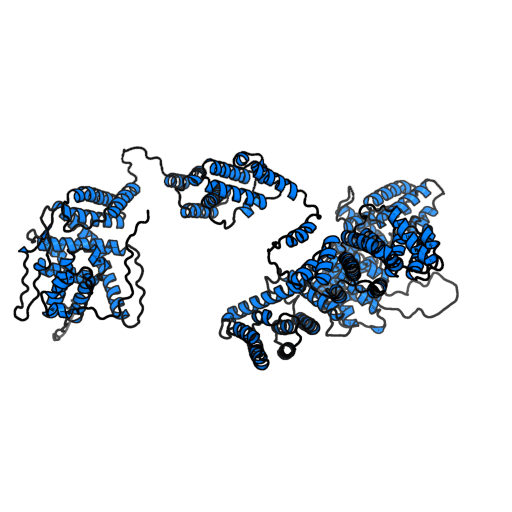.216 61.724 1.00 95.38 282 PHE A O 1
ATOM 2264 N N . THR A 1 283 ? -18.226 -10.930 62.631 1.00 92.12 283 THR A N 1
ATOM 2265 C CA . THR A 1 283 ? -18.227 -12.208 63.361 1.00 92.12 283 THR A CA 1
ATOM 2266 C C . THR A 1 283 ? -19.305 -12.208 64.446 1.00 92.12 283 THR A C 1
ATOM 2268 O O . THR A 1 283 ? -20.128 -13.118 64.496 1.00 92.12 283 THR A O 1
ATOM 2271 N N . GLN A 1 284 ? -19.377 -11.147 65.256 1.00 92.88 284 GLN A N 1
ATOM 2272 C CA . GLN A 1 284 ? -20.432 -11.001 66.264 1.00 92.88 284 GLN A CA 1
ATOM 2273 C C . GLN A 1 284 ? -21.829 -10.943 65.628 1.00 92.88 284 GLN A C 1
ATOM 2275 O O . GLN A 1 284 ? -22.785 -11.484 66.186 1.00 92.88 284 GLN A O 1
ATOM 2280 N N . CYS A 1 285 ? -21.958 -10.320 64.453 1.00 94.25 285 CYS A N 1
ATOM 2281 C CA . CYS A 1 285 ? -23.202 -10.279 63.688 1.00 94.25 285 CYS A CA 1
ATOM 2282 C C . CYS A 1 285 ? -23.657 -11.692 63.289 1.00 94.25 285 CYS A C 1
ATOM 2284 O O . CYS A 1 285 ? -24.805 -12.049 63.548 1.00 94.25 285 CYS A O 1
ATOM 2286 N N . LEU A 1 286 ? -22.750 -12.515 62.740 1.00 92.44 286 LEU A N 1
ATOM 2287 C CA . LEU A 1 286 ? -23.016 -13.914 62.373 1.00 92.44 286 LEU A CA 1
ATOM 2288 C C . LEU A 1 286 ? -23.465 -14.755 63.576 1.00 92.44 286 LEU A C 1
ATOM 2290 O O . LEU A 1 286 ? -24.418 -15.526 63.465 1.00 92.44 286 LEU A O 1
ATOM 2294 N N . ASP A 1 287 ? -22.831 -14.577 64.733 1.00 90.69 287 ASP A N 1
ATOM 2295 C CA . ASP A 1 287 ? -23.196 -15.312 65.948 1.00 90.69 287 ASP A CA 1
ATOM 2296 C C . ASP A 1 287 ? -24.546 -14.860 66.522 1.00 90.69 287 ASP A C 1
ATOM 2298 O O . ASP A 1 287 ? -25.300 -15.667 67.068 1.00 90.69 287 ASP A O 1
ATOM 2302 N N . THR A 1 288 ? -24.867 -13.571 66.408 1.00 89.56 288 THR A N 1
ATOM 2303 C CA . THR A 1 288 ? -26.084 -12.983 66.991 1.00 89.56 288 THR A CA 1
ATOM 2304 C C . THR A 1 288 ? -27.311 -13.238 66.117 1.00 89.56 288 THR A C 1
ATOM 2306 O O . THR A 1 288 ? -28.359 -13.610 66.640 1.00 89.56 288 THR A O 1
ATOM 2309 N N . ILE A 1 289 ? -27.187 -13.133 64.787 1.00 88.81 289 ILE A N 1
ATOM 2310 C CA . ILE A 1 289 ? -28.316 -13.317 63.858 1.00 88.81 289 ILE A CA 1
ATOM 2311 C C . ILE A 1 289 ? -28.878 -14.746 63.889 1.00 88.81 289 ILE A C 1
ATOM 2313 O O . ILE A 1 289 ? -30.077 -14.939 63.726 1.00 88.81 289 ILE A O 1
ATOM 2317 N N . THR A 1 290 ? -28.048 -15.757 64.177 1.00 86.62 290 THR A N 1
ATOM 2318 C CA . THR A 1 290 ? -28.505 -17.159 64.297 1.00 86.62 290 THR A CA 1
ATOM 2319 C C . THR A 1 290 ? -29.437 -17.403 65.486 1.00 86.62 290 THR A C 1
ATOM 2321 O O . THR A 1 290 ? -30.148 -18.406 65.510 1.00 86.62 290 THR A O 1
ATOM 2324 N N . LYS A 1 291 ? -29.453 -16.490 66.464 1.00 87.56 291 LYS A N 1
ATOM 2325 C CA . LYS A 1 291 ? -30.313 -16.555 67.654 1.00 87.56 291 LYS A CA 1
ATOM 2326 C C . LYS A 1 291 ? -31.660 -15.857 67.444 1.00 87.56 291 LYS A C 1
ATOM 2328 O O . LYS A 1 291 ? -32.553 -16.011 68.274 1.00 87.56 291 LYS A O 1
ATOM 2333 N N . VAL A 1 292 ? -31.823 -15.117 66.344 1.00 85.69 292 VAL A N 1
ATOM 2334 C CA . VAL A 1 292 ? -33.056 -14.398 66.002 1.00 85.69 292 VAL A CA 1
ATOM 2335 C C . VAL A 1 292 ? -34.021 -15.358 65.305 1.00 85.69 292 VAL A C 1
ATOM 2337 O O . VAL A 1 292 ? -33.755 -15.839 64.207 1.00 85.69 292 VAL A O 1
ATOM 2340 N N . THR A 1 293 ? -35.157 -15.652 65.939 1.00 80.12 293 THR A N 1
ATOM 2341 C CA . THR A 1 293 ? -36.166 -16.590 65.406 1.00 80.12 293 THR A CA 1
ATOM 2342 C C . THR A 1 293 ? -37.237 -15.906 64.555 1.00 80.12 293 THR A C 1
ATOM 2344 O O . THR A 1 293 ? -37.736 -16.502 63.603 1.00 80.12 293 THR A O 1
ATOM 2347 N N . SER A 1 294 ? -37.574 -14.651 64.866 1.00 82.69 294 SER A N 1
ATOM 2348 C CA . SER A 1 294 ? -38.556 -13.846 64.130 1.00 82.69 294 SER A CA 1
ATOM 2349 C C . SER A 1 294 ? -38.070 -12.395 63.983 1.00 82.69 294 SER A C 1
ATOM 2351 O O . SER A 1 294 ? -38.392 -11.567 64.840 1.00 82.69 294 SER A O 1
ATOM 2353 N N . PRO A 1 295 ? -37.288 -12.070 62.936 1.00 84.06 295 PRO A N 1
ATOM 2354 C CA . PRO A 1 295 ? -36.740 -10.729 62.754 1.00 84.06 295 PRO A CA 1
ATOM 2355 C C . PRO A 1 295 ? -37.855 -9.713 62.467 1.00 84.06 295 PRO A C 1
ATOM 2357 O O . PRO A 1 295 ? -38.684 -9.904 61.573 1.00 84.06 295 PRO A O 1
ATOM 2360 N N . GLN A 1 296 ? -37.887 -8.633 63.245 1.00 85.56 296 GLN A N 1
ATOM 2361 C CA . GLN A 1 296 ? -38.776 -7.486 63.060 1.00 85.56 296 GLN A CA 1
ATOM 2362 C C . GLN A 1 296 ? -38.033 -6.281 62.480 1.00 85.56 296 GLN A C 1
ATOM 2364 O O . GLN A 1 296 ? -38.619 -5.561 61.670 1.00 85.56 296 GLN A O 1
ATOM 2369 N N . LEU A 1 297 ? -36.770 -6.082 62.875 1.00 85.19 297 LEU A N 1
ATOM 2370 C CA . LEU A 1 297 ? -35.927 -4.957 62.466 1.00 85.19 297 LEU A CA 1
ATOM 2371 C C . LEU A 1 297 ? -34.775 -5.359 61.536 1.00 85.19 297 LEU A C 1
ATOM 2373 O O . LEU A 1 297 ? -34.422 -4.569 60.657 1.00 85.19 297 LEU A O 1
ATOM 2377 N N . SER A 1 298 ? -34.155 -6.527 61.744 1.00 83.94 298 SER A N 1
ATOM 2378 C CA . SER A 1 298 ? -32.999 -6.946 60.945 1.00 83.94 298 SER A CA 1
ATOM 2379 C C . SER A 1 298 ? -33.382 -7.284 59.500 1.00 83.94 298 SER A C 1
ATOM 2381 O O . SER A 1 298 ? -34.301 -8.055 59.229 1.00 83.94 298 SER A O 1
ATOM 2383 N N . ASP A 1 299 ? -32.644 -6.692 58.564 1.00 87.56 299 ASP A N 1
ATOM 2384 C CA . ASP A 1 299 ? -32.730 -6.904 57.118 1.00 87.56 299 ASP A CA 1
ATOM 2385 C C . ASP A 1 299 ? -31.300 -7.030 56.573 1.00 87.56 299 ASP A C 1
ATOM 2387 O O . ASP A 1 299 ? -30.728 -6.106 55.983 1.00 87.56 299 ASP A O 1
ATOM 2391 N N . ILE A 1 300 ? -30.675 -8.165 56.895 1.00 89.06 300 ILE A N 1
ATOM 2392 C CA . ILE A 1 300 ? -29.261 -8.436 56.631 1.00 89.06 300 ILE A CA 1
ATOM 2393 C C . ILE A 1 300 ? -29.135 -9.371 55.430 1.00 89.06 300 ILE A C 1
ATOM 2395 O O . ILE A 1 300 ? -29.595 -10.514 55.450 1.00 89.06 300 ILE A O 1
ATOM 2399 N N . ASP A 1 301 ? -28.424 -8.914 54.400 1.00 87.94 301 ASP A N 1
ATOM 2400 C CA . ASP A 1 301 ? -28.016 -9.769 53.288 1.00 87.94 301 ASP A CA 1
ATOM 2401 C C . ASP A 1 301 ? -26.914 -10.731 53.757 1.00 87.94 301 ASP A C 1
ATOM 2403 O O . ASP A 1 301 ? -25.736 -10.379 53.877 1.00 87.94 301 ASP A O 1
ATOM 2407 N N . MET A 1 302 ? -27.308 -11.979 54.012 1.00 87.25 302 MET A N 1
ATOM 2408 C CA . MET A 1 302 ? -26.405 -13.032 54.478 1.00 87.25 302 MET A CA 1
ATOM 2409 C C . MET A 1 302 ? -25.286 -13.363 53.483 1.00 87.25 302 MET A C 1
ATOM 2411 O O . MET A 1 302 ? -24.218 -13.814 53.904 1.00 87.25 302 MET A O 1
ATOM 2415 N N . GLY A 1 303 ? -25.500 -13.158 52.181 1.00 86.62 303 GLY A N 1
ATOM 2416 C CA . GLY A 1 303 ? -24.457 -13.324 51.170 1.00 86.62 303 GLY A CA 1
ATOM 2417 C C . GLY A 1 303 ? -23.402 -12.230 51.295 1.00 86.62 303 GLY A C 1
ATOM 2418 O O . GLY A 1 303 ? -22.204 -12.520 51.349 1.00 86.62 303 GLY A O 1
ATOM 2419 N N . ARG A 1 304 ? -23.851 -10.978 51.428 1.00 88.50 304 ARG A N 1
ATOM 2420 C CA . ARG A 1 304 ? -22.974 -9.813 51.596 1.00 88.50 304 ARG A CA 1
ATOM 2421 C C . ARG A 1 304 ? -22.216 -9.830 52.924 1.00 88.50 304 ARG A C 1
ATOM 2423 O O . ARG A 1 304 ? -21.014 -9.584 52.918 1.00 88.50 304 ARG A O 1
ATOM 2430 N N . LEU A 1 305 ? -22.867 -10.194 54.033 1.00 91.25 305 LEU A N 1
ATOM 2431 C CA . LEU A 1 305 ? -22.222 -10.360 55.344 1.00 91.25 305 LEU A CA 1
ATOM 2432 C C . LEU A 1 305 ? -21.086 -11.394 55.292 1.00 91.25 305 LEU A C 1
ATOM 2434 O O . LEU A 1 305 ? -19.976 -11.116 55.745 1.00 91.25 305 LEU A O 1
ATOM 2438 N N . LYS A 1 306 ? -21.336 -12.572 54.702 1.00 88.44 306 LYS A N 1
ATOM 2439 C CA . LYS A 1 306 ? -20.300 -13.606 54.533 1.00 88.44 306 LYS A CA 1
ATOM 2440 C C . LYS A 1 306 ? -19.159 -13.120 53.642 1.00 88.44 306 LYS A C 1
ATOM 2442 O O . LYS A 1 306 ? -18.001 -13.336 53.983 1.00 88.44 306 LYS A O 1
ATOM 2447 N N . GLY A 1 307 ? -19.478 -12.428 52.547 1.00 86.88 307 GLY A N 1
ATOM 2448 C CA . GLY A 1 307 ? -18.484 -11.822 51.661 1.00 86.88 307 GLY A CA 1
ATOM 2449 C C . GLY A 1 307 ? -17.580 -10.823 52.387 1.00 86.88 307 GLY A C 1
ATOM 2450 O O . GLY A 1 307 ? -16.359 -10.927 52.285 1.00 86.88 307 GLY A O 1
ATOM 2451 N N . TYR A 1 308 ? -18.159 -9.911 53.174 1.00 89.50 308 TYR A N 1
ATOM 2452 C CA . TYR A 1 308 ? -17.394 -8.962 53.983 1.00 89.50 308 TYR A CA 1
ATOM 2453 C C . TYR A 1 308 ? -16.532 -9.652 55.040 1.00 89.50 308 TYR A C 1
ATOM 2455 O O . TYR A 1 308 ? -15.354 -9.328 55.170 1.00 89.50 308 TYR A O 1
ATOM 2463 N N . HIS A 1 309 ? -17.083 -10.636 55.752 1.00 89.12 309 HIS A N 1
ATOM 2464 C CA . HIS A 1 309 ? -16.337 -11.412 56.738 1.00 89.12 309 HIS A CA 1
ATOM 2465 C C . HIS A 1 309 ? -15.114 -12.101 56.107 1.00 89.12 309 HIS A C 1
ATOM 2467 O O . HIS A 1 309 ? -13.999 -11.948 56.605 1.00 89.12 309 HIS A O 1
ATOM 2473 N N . THR A 1 310 ? -15.291 -12.797 54.978 1.00 83.50 310 THR A N 1
ATOM 2474 C CA . THR A 1 310 ? -14.185 -13.436 54.246 1.00 83.50 310 THR A CA 1
ATOM 2475 C C . THR A 1 310 ? -13.164 -12.411 53.749 1.00 83.50 310 THR A C 1
ATOM 2477 O O . THR A 1 310 ? -11.967 -12.614 53.941 1.00 83.50 310 THR A O 1
ATOM 2480 N N . ALA A 1 311 ? -13.610 -11.285 53.182 1.00 83.50 311 ALA A N 1
ATOM 2481 C CA . ALA A 1 311 ? -12.719 -10.223 52.721 1.00 83.50 311 ALA A CA 1
ATOM 2482 C C . ALA A 1 311 ? -11.865 -9.656 53.867 1.00 83.50 311 ALA A C 1
ATOM 2484 O O . ALA A 1 311 ? -10.646 -9.564 53.738 1.00 83.50 311 ALA A O 1
ATOM 2485 N N . CYS A 1 312 ? -12.470 -9.353 55.021 1.00 85.31 312 CYS A N 1
ATOM 2486 C CA . CYS A 1 312 ? -11.737 -8.889 56.198 1.00 85.31 312 CYS A CA 1
ATOM 2487 C C . CYS A 1 312 ? -10.751 -9.938 56.735 1.00 85.31 312 CYS A C 1
ATOM 2489 O O . CYS A 1 312 ? -9.662 -9.571 57.170 1.00 85.31 312 CYS A O 1
ATOM 2491 N N . GLN A 1 313 ? -11.094 -11.231 56.704 1.00 79.25 313 GLN A N 1
ATOM 2492 C CA . GLN A 1 313 ? -10.166 -12.303 57.088 1.00 79.25 313 GLN A CA 1
ATOM 2493 C C . GLN A 1 313 ? -8.948 -12.358 56.161 1.00 79.25 313 GLN A C 1
ATOM 2495 O O . GLN A 1 313 ? -7.821 -12.465 56.641 1.00 79.25 313 GLN A O 1
ATOM 2500 N N . THR A 1 314 ? -9.160 -12.246 54.847 1.00 76.31 314 THR A N 1
ATOM 2501 C CA . THR A 1 314 ? -8.075 -12.249 53.855 1.00 76.31 314 THR A CA 1
ATOM 2502 C C . THR A 1 314 ? -7.177 -11.018 53.991 1.00 76.31 314 THR A C 1
ATOM 2504 O O . THR A 1 314 ? -5.958 -11.153 54.019 1.00 76.31 314 THR A O 1
ATOM 2507 N N . LEU A 1 315 ? -7.761 -9.827 54.149 1.00 75.12 315 LEU A N 1
ATOM 2508 C CA . LEU A 1 315 ? -7.018 -8.564 54.248 1.00 75.12 315 LEU A CA 1
ATOM 2509 C C . LEU A 1 315 ? -6.167 -8.450 55.530 1.00 75.12 315 LEU A C 1
ATOM 2511 O O . LEU A 1 315 ? -5.206 -7.686 55.558 1.00 75.12 315 LEU A O 1
ATOM 2515 N N . ARG A 1 316 ? -6.478 -9.209 56.593 1.00 68.81 316 ARG A N 1
ATOM 2516 C CA . ARG A 1 316 ? -5.795 -9.119 57.900 1.00 68.81 316 ARG A CA 1
ATOM 2517 C C . ARG A 1 316 ? -4.553 -9.994 58.073 1.00 68.81 316 ARG A C 1
ATOM 2519 O O . ARG A 1 316 ? -3.868 -9.815 59.074 1.00 68.81 316 ARG A O 1
ATOM 2526 N N . SER A 1 317 ? -4.241 -10.914 57.157 1.00 49.19 317 SER A N 1
ATOM 2527 C CA . SER A 1 317 ? -3.028 -11.756 57.239 1.00 49.19 317 SER A CA 1
ATOM 2528 C C . SER A 1 317 ? -2.788 -12.413 58.618 1.00 49.19 317 SER A C 1
ATOM 2530 O O . SER A 1 317 ? -1.664 -12.413 59.116 1.00 49.19 317 SER A O 1
ATOM 2532 N N . VAL A 1 318 ? -3.819 -12.964 59.273 1.00 44.25 318 VAL A N 1
ATOM 2533 C CA . VAL A 1 318 ? -3.633 -13.814 60.467 1.00 44.25 318 VAL A CA 1
ATOM 2534 C C . VAL A 1 318 ? -4.137 -15.218 60.136 1.00 44.25 318 VAL A C 1
ATOM 2536 O O . VAL A 1 318 ? -5.339 -15.387 59.929 1.00 44.25 318 VAL A O 1
ATOM 2539 N N . PRO A 1 319 ? -3.257 -16.233 60.064 1.00 40.28 319 PRO A N 1
ATOM 2540 C CA . PRO A 1 319 ? -3.673 -17.588 59.749 1.00 40.28 319 PRO A CA 1
ATOM 2541 C C . PRO A 1 319 ? -4.453 -18.170 60.931 1.00 40.28 319 PRO A C 1
ATOM 2543 O O . PRO A 1 319 ? -3.913 -18.367 62.020 1.00 40.28 319 PRO A O 1
ATOM 2546 N N . THR A 1 320 ? -5.727 -18.491 60.718 1.00 42.22 320 THR A N 1
ATOM 2547 C CA . THR A 1 320 ? -6.417 -19.471 61.559 1.00 42.22 320 THR A CA 1
ATOM 2548 C C . THR A 1 320 ? -5.759 -20.840 61.361 1.00 42.22 320 THR A C 1
ATOM 2550 O O . THR A 1 320 ? -5.538 -21.244 60.218 1.00 42.22 320 THR A O 1
ATOM 2553 N N . PRO A 1 321 ? -5.451 -21.588 62.434 1.00 48.59 321 PRO A N 1
ATOM 2554 C CA . PRO A 1 321 ? -4.874 -22.918 62.326 1.00 48.59 321 PRO A CA 1
ATOM 2555 C C . PRO A 1 321 ? -5.969 -23.936 61.987 1.00 48.59 321 PRO A C 1
ATOM 2557 O O . PRO A 1 321 ? -6.402 -24.687 62.853 1.00 48.59 321 PRO A O 1
ATOM 2560 N N . GLN A 1 322 ? -6.428 -23.966 60.737 1.00 43.41 322 GLN A N 1
ATOM 2561 C CA . GLN A 1 322 ? -7.184 -25.095 60.195 1.00 43.41 322 GLN A CA 1
ATOM 2562 C C . GLN A 1 322 ? -6.754 -25.354 58.749 1.00 43.41 322 GLN A C 1
ATOM 2564 O O . GLN A 1 322 ? -6.877 -24.479 57.904 1.00 43.41 322 GLN A O 1
ATOM 2569 N N . GLU A 1 323 ? -6.194 -26.556 58.559 1.00 43.91 323 GLU A N 1
ATOM 2570 C CA . GLU A 1 323 ? -5.909 -27.295 57.319 1.00 43.91 323 GLU A CA 1
ATOM 2571 C C . GLU A 1 323 ? -5.315 -26.492 56.150 1.00 43.91 323 GLU A C 1
ATOM 2573 O O . GLU A 1 323 ? -5.978 -25.666 55.539 1.00 43.91 323 GLU A O 1
ATOM 2578 N N . LYS A 1 324 ? -4.053 -26.789 55.791 1.00 44.25 324 LYS A N 1
ATOM 2579 C CA . LYS A 1 324 ? -3.372 -26.262 54.594 1.00 44.25 324 LYS A CA 1
ATOM 2580 C C . LYS A 1 324 ? -4.210 -26.517 53.332 1.00 44.25 324 LYS A C 1
ATOM 2582 O O . LYS A 1 324 ? -4.029 -27.529 52.655 1.00 44.25 324 LYS A O 1
ATOM 2587 N N . ALA A 1 325 ? -5.099 -25.586 53.005 1.00 50.56 325 ALA A N 1
ATOM 2588 C CA . ALA A 1 325 ? -5.644 -25.439 51.672 1.00 50.56 325 ALA A CA 1
ATOM 2589 C C . ALA A 1 325 ? -4.469 -25.129 50.738 1.00 50.56 325 ALA A C 1
ATOM 2591 O O . ALA A 1 325 ? -3.586 -24.337 51.069 1.00 50.56 325 ALA A O 1
ATOM 2592 N N . LYS A 1 326 ? -4.418 -25.823 49.603 1.00 58.03 326 LYS A N 1
ATOM 2593 C CA . LYS A 1 326 ? -3.400 -25.619 48.570 1.00 58.03 326 LYS A CA 1
ATOM 2594 C C . LYS A 1 326 ? -3.453 -24.145 48.136 1.00 58.03 326 LYS A C 1
ATOM 2596 O O . LYS A 1 326 ? -4.544 -23.671 47.825 1.00 58.03 326 LYS A O 1
ATOM 2601 N N . GLU A 1 327 ? -2.321 -23.440 48.169 1.00 70.94 327 GLU A N 1
ATOM 2602 C CA . GLU A 1 327 ? -2.242 -22.027 47.762 1.00 70.94 327 GLU A CA 1
ATOM 2603 C C . GLU A 1 327 ? -2.781 -21.849 46.335 1.00 70.94 327 GLU A C 1
ATOM 2605 O O . GLU A 1 327 ? -2.601 -22.719 45.475 1.00 70.94 327 GLU A O 1
ATOM 2610 N N . SER A 1 328 ? -3.491 -20.744 46.112 1.00 84.50 328 SER A N 1
ATOM 2611 C CA . SER A 1 328 ? -4.141 -20.448 44.834 1.00 84.50 328 SER A CA 1
ATOM 2612 C C . SER A 1 328 ? -3.101 -20.003 43.794 1.00 84.50 328 SER A C 1
ATOM 2614 O O . SER A 1 328 ? -2.081 -19.407 44.151 1.00 84.50 328 SER A O 1
ATOM 2616 N N . LEU A 1 329 ? -3.320 -20.267 42.499 1.00 86.31 329 LEU A N 1
ATOM 2617 C CA . LEU A 1 329 ? -2.389 -19.815 41.453 1.00 86.31 329 LEU A CA 1
ATOM 2618 C C . LEU A 1 329 ? -2.287 -18.287 41.410 1.00 86.31 329 LEU A C 1
ATOM 2620 O O . LEU A 1 329 ? -1.223 -17.758 41.105 1.00 86.31 329 LEU A O 1
ATOM 2624 N N . TYR A 1 330 ? -3.359 -17.578 41.774 1.00 86.00 330 TYR A N 1
ATOM 2625 C CA . TYR A 1 330 ? -3.321 -16.123 41.927 1.00 86.00 330 TYR A CA 1
ATOM 2626 C C . TYR A 1 330 ? -2.346 -15.680 43.027 1.00 86.00 330 TYR A C 1
ATOM 2628 O O . TYR A 1 330 ? -1.531 -14.787 42.807 1.00 86.00 330 TYR A O 1
ATOM 2636 N N . GLN A 1 331 ? -2.380 -16.331 44.196 1.00 84.38 331 GLN A N 1
ATOM 2637 C CA . GLN A 1 331 ? -1.450 -16.034 45.291 1.00 84.38 331 GLN A CA 1
ATOM 2638 C C . GLN A 1 331 ? -0.000 -16.318 44.888 1.00 84.38 331 GLN A C 1
ATOM 2640 O O . GLN A 1 331 ? 0.877 -15.506 45.169 1.00 84.38 331 GLN A O 1
ATOM 2645 N N . LEU A 1 332 ? 0.245 -17.432 44.192 1.00 87.38 332 LEU A N 1
ATOM 2646 C CA . LEU A 1 332 ? 1.577 -17.787 43.697 1.00 87.38 332 LEU A CA 1
ATOM 2647 C C . LEU A 1 332 ? 2.083 -16.802 42.630 1.00 87.38 332 LEU A C 1
ATOM 2649 O O . LEU A 1 332 ? 3.258 -16.439 42.649 1.00 87.38 332 LEU A O 1
ATOM 2653 N N . ALA A 1 333 ? 1.210 -16.325 41.737 1.00 87.69 333 ALA A N 1
ATOM 2654 C CA . ALA A 1 333 ? 1.558 -15.315 40.737 1.00 87.69 333 ALA A CA 1
ATOM 2655 C C . ALA A 1 333 ? 1.940 -13.972 41.385 1.00 87.69 333 ALA A C 1
ATOM 2657 O O . ALA A 1 333 ? 2.956 -13.381 41.020 1.00 87.69 333 ALA A O 1
ATOM 2658 N N . GLU A 1 334 ? 1.188 -13.518 42.393 1.00 88.75 334 GLU A N 1
ATOM 2659 C CA . GLU A 1 334 ? 1.506 -12.285 43.125 1.00 88.75 334 GLU A CA 1
ATOM 2660 C C . GLU A 1 334 ? 2.784 -12.413 43.969 1.00 88.75 334 GLU A C 1
ATOM 2662 O O . GLU A 1 334 ? 3.590 -11.483 44.005 1.00 88.75 334 GLU A O 1
ATOM 2667 N N . GLN A 1 335 ? 3.032 -13.571 44.591 1.00 86.19 335 GLN A N 1
ATOM 2668 C CA . GLN A 1 335 ? 4.304 -13.841 45.273 1.00 86.19 335 GLN A CA 1
ATOM 2669 C C . GLN A 1 335 ? 5.488 -13.801 44.297 1.00 86.19 335 GLN A C 1
ATOM 2671 O O . GLN A 1 335 ? 6.509 -13.180 44.598 1.00 86.19 335 GLN A O 1
ATOM 2676 N N . ALA A 1 336 ? 5.350 -14.410 43.114 1.00 89.44 336 ALA A N 1
ATOM 2677 C CA . ALA A 1 336 ? 6.369 -14.344 42.070 1.00 89.44 336 ALA A CA 1
ATOM 2678 C C . ALA A 1 336 ? 6.604 -12.894 41.625 1.00 89.44 336 ALA A C 1
ATOM 2680 O O . ALA A 1 336 ? 7.747 -12.452 41.563 1.00 89.44 336 ALA A O 1
ATOM 2681 N N . ARG A 1 337 ? 5.539 -12.116 41.399 1.00 88.81 337 ARG A N 1
ATOM 2682 C CA . ARG A 1 337 ? 5.611 -10.692 41.032 1.00 88.81 337 ARG A CA 1
ATOM 2683 C C . ARG A 1 337 ? 6.328 -9.839 42.087 1.00 88.81 337 ARG A C 1
ATOM 2685 O O . ARG A 1 337 ? 7.101 -8.956 41.726 1.00 88.81 337 ARG A O 1
ATOM 2692 N N . GLN A 1 338 ? 6.133 -10.126 43.376 1.00 87.38 338 GLN A N 1
ATOM 2693 C CA . GLN A 1 338 ? 6.866 -9.476 44.474 1.00 87.38 338 GLN A CA 1
ATOM 2694 C C . GLN A 1 338 ? 8.341 -9.908 44.553 1.00 87.38 338 GLN A C 1
ATOM 2696 O O . GLN A 1 338 ? 9.178 -9.136 45.018 1.00 87.38 338 GLN A O 1
ATOM 2701 N N . ASN A 1 339 ? 8.674 -11.110 44.075 1.00 89.44 339 ASN A N 1
ATOM 2702 C CA . ASN A 1 339 ? 10.023 -11.679 44.064 1.00 89.44 339 ASN A CA 1
ATOM 2703 C C . ASN A 1 339 ? 10.695 -11.596 42.674 1.00 89.44 339 ASN A C 1
ATOM 2705 O O . ASN A 1 339 ? 11.228 -12.584 42.167 1.00 89.44 339 ASN A O 1
ATOM 2709 N N . ASP A 1 340 ? 10.626 -10.424 42.033 1.00 86.62 340 ASP A N 1
ATOM 2710 C CA . ASP A 1 340 ? 11.217 -10.136 40.709 1.00 86.62 340 ASP A CA 1
ATOM 2711 C C . ASP A 1 340 ? 10.851 -11.170 39.620 1.00 86.62 340 ASP A C 1
ATOM 2713 O O . ASP A 1 340 ? 11.667 -11.545 38.781 1.00 86.62 340 ASP A O 1
ATOM 2717 N N . TYR A 1 341 ? 9.603 -11.646 39.651 1.00 90.62 341 TYR A N 1
ATOM 2718 C CA . TYR A 1 341 ? 8.998 -12.617 38.727 1.00 90.62 341 TYR A CA 1
ATOM 2719 C C . TYR A 1 341 ? 9.629 -14.018 38.728 1.00 90.62 341 TYR A C 1
ATOM 2721 O O . TYR A 1 341 ? 9.350 -14.827 37.838 1.00 90.62 341 TYR A O 1
ATOM 2729 N N . GLN A 1 342 ? 10.434 -14.363 39.737 1.00 88.81 342 GLN A N 1
ATOM 2730 C CA . GLN A 1 342 ? 10.989 -15.710 39.848 1.00 88.81 342 GLN A CA 1
ATOM 2731 C C . GLN A 1 342 ? 9.885 -16.756 40.052 1.00 88.81 342 GLN A C 1
ATOM 2733 O O . GLN A 1 342 ? 9.058 -16.642 40.954 1.00 88.81 342 GLN A O 1
ATOM 2738 N N . GLY A 1 343 ? 9.887 -17.797 39.213 1.00 88.38 343 GLY A N 1
ATOM 2739 C CA . GLY A 1 343 ? 8.894 -18.878 39.254 1.00 88.38 343 GLY A CA 1
ATOM 2740 C C . GLY A 1 343 ? 7.547 -18.540 38.606 1.00 88.38 343 GLY A C 1
ATOM 2741 O O . GLY A 1 343 ? 6.662 -19.392 38.571 1.00 88.38 343 GLY A O 1
ATOM 2742 N N . LEU A 1 344 ? 7.385 -17.336 38.043 1.00 92.81 344 LEU A N 1
ATOM 2743 C CA . LEU A 1 344 ? 6.131 -16.899 37.423 1.00 92.81 344 LEU A CA 1
ATOM 2744 C C . LEU A 1 344 ? 5.698 -17.803 36.256 1.00 92.81 344 LEU A C 1
ATOM 2746 O O . LEU A 1 344 ? 4.520 -18.128 36.115 1.00 92.81 344 LEU A O 1
ATOM 2750 N N . ILE A 1 345 ? 6.646 -18.217 35.415 1.00 93.62 345 ILE A N 1
ATOM 2751 C CA . ILE A 1 345 ? 6.362 -18.983 34.196 1.00 93.62 345 ILE A CA 1
ATOM 2752 C C . ILE A 1 345 ? 5.746 -20.348 34.509 1.00 93.62 345 ILE A C 1
ATOM 2754 O O . ILE A 1 345 ? 4.823 -20.772 33.816 1.00 93.62 345 ILE A O 1
ATOM 2758 N N . ASP A 1 346 ? 6.179 -21.008 35.583 1.00 92.75 346 ASP A N 1
ATOM 2759 C CA . ASP A 1 346 ? 5.600 -22.286 35.998 1.00 92.75 346 ASP A CA 1
ATOM 2760 C C . ASP A 1 346 ? 4.136 -22.128 36.432 1.00 92.75 346 ASP A C 1
ATOM 2762 O O . ASP A 1 346 ? 3.289 -22.931 36.032 1.00 92.75 346 ASP A O 1
ATOM 2766 N N . VAL A 1 347 ? 3.818 -21.049 37.161 1.00 92.19 347 VAL A N 1
ATOM 2767 C CA . VAL A 1 347 ? 2.444 -20.700 37.567 1.00 92.19 347 VAL A CA 1
ATOM 2768 C C . VAL A 1 347 ? 1.566 -20.459 36.337 1.00 92.19 347 VAL A C 1
ATOM 2770 O O . VAL A 1 347 ? 0.463 -20.994 36.234 1.00 92.19 347 VAL A O 1
ATOM 2773 N N . ILE A 1 348 ? 2.074 -19.697 35.368 1.00 93.62 348 ILE A N 1
ATOM 2774 C CA . ILE A 1 348 ? 1.380 -19.343 34.123 1.00 93.62 348 ILE A CA 1
ATOM 2775 C C . ILE A 1 348 ? 1.145 -20.576 33.232 1.00 93.62 348 ILE A C 1
ATOM 2777 O O . ILE A 1 348 ? 0.064 -20.715 32.647 1.00 93.62 348 ILE A O 1
ATOM 2781 N N . ILE A 1 349 ? 2.119 -21.488 33.143 1.00 93.19 349 ILE A N 1
ATOM 2782 C CA . ILE A 1 349 ? 1.994 -22.759 32.413 1.00 93.19 349 ILE A CA 1
ATOM 2783 C C . ILE A 1 349 ? 0.976 -23.680 33.094 1.00 93.19 349 ILE A C 1
ATOM 2785 O O . ILE A 1 349 ? 0.158 -24.289 32.403 1.00 93.19 349 ILE A O 1
ATOM 2789 N N . GLU A 1 350 ? 0.996 -23.790 34.426 1.00 91.81 350 GLU A N 1
ATOM 2790 C CA . GLU A 1 350 ? 0.013 -24.584 35.177 1.00 91.81 350 GLU A CA 1
ATOM 2791 C C . GLU A 1 350 ? -1.409 -24.021 35.002 1.00 91.81 350 GLU A C 1
ATOM 2793 O O . GLU A 1 350 ? -2.374 -24.768 34.797 1.00 91.81 350 GLU A O 1
ATOM 2798 N N . ASP A 1 351 ? -1.533 -22.695 34.995 1.00 92.62 351 ASP A N 1
ATOM 2799 C CA . ASP A 1 351 ? -2.796 -21.995 34.792 1.00 92.62 351 ASP A CA 1
ATOM 2800 C C . ASP A 1 351 ? -3.395 -22.189 33.386 1.00 92.62 351 ASP A C 1
ATOM 2802 O O . ASP A 1 351 ? -4.620 -22.195 33.238 1.00 92.62 351 ASP A O 1
ATOM 2806 N N . ASN A 1 352 ? -2.582 -22.449 32.350 1.00 90.88 352 ASN A N 1
ATOM 2807 C CA . ASN A 1 352 ? -3.100 -22.740 31.003 1.00 90.88 352 ASN A CA 1
ATOM 2808 C C . ASN A 1 352 ? -4.150 -23.865 31.026 1.00 90.88 352 ASN A C 1
ATOM 2810 O O . ASN A 1 352 ? -5.142 -23.790 30.296 1.00 90.88 352 ASN A O 1
ATOM 2814 N N . LEU A 1 353 ? -3.973 -24.852 31.913 1.00 87.62 353 LEU A N 1
ATOM 2815 C CA . LEU A 1 353 ? -4.928 -25.933 32.150 1.00 87.62 353 LEU A CA 1
ATOM 2816 C C . LEU A 1 353 ? -5.957 -25.594 33.234 1.00 87.62 353 LEU A C 1
ATOM 2818 O O . LEU A 1 353 ? -7.141 -25.865 33.035 1.00 87.62 353 LEU A O 1
ATOM 2822 N N . LYS A 1 354 ? -5.531 -25.020 34.369 1.00 87.75 354 LYS A N 1
ATOM 2823 C CA . LYS A 1 354 ? -6.432 -24.786 35.513 1.00 87.75 354 LYS A CA 1
ATOM 2824 C C . LYS A 1 354 ? -7.432 -23.655 35.315 1.00 87.75 354 LYS A C 1
ATOM 2826 O O . LYS A 1 354 ? -8.508 -23.732 35.899 1.00 87.75 354 LYS A O 1
ATOM 2831 N N . GLN A 1 355 ? -7.123 -22.667 34.472 1.00 87.06 355 GLN A N 1
ATOM 2832 C CA . GLN A 1 355 ? -8.037 -21.566 34.156 1.00 87.06 355 GLN A CA 1
ATOM 2833 C C . GLN A 1 355 ? -8.426 -20.725 35.387 1.00 87.06 355 GLN A C 1
ATOM 2835 O O . GLN A 1 355 ? -9.548 -20.230 35.458 1.00 87.06 355 GLN A O 1
ATOM 2840 N N . GLU A 1 356 ? -7.529 -20.605 36.365 1.00 88.69 356 GLU A N 1
ATOM 2841 C CA . GLU A 1 356 ? -7.788 -19.920 37.632 1.00 88.69 356 GLU A CA 1
ATOM 2842 C C . GLU A 1 356 ? -7.538 -18.411 37.514 1.00 88.69 356 GLU A C 1
ATOM 2844 O O . GLU A 1 356 ? -8.303 -17.610 38.054 1.00 88.69 356 GLU A O 1
ATOM 2849 N N . LEU A 1 357 ? -6.499 -18.012 36.773 1.00 89.12 357 LEU A N 1
ATOM 2850 C CA . LEU A 1 357 ? -6.217 -16.609 36.493 1.00 89.12 357 LEU A CA 1
ATOM 2851 C C . LEU A 1 357 ? -7.166 -16.081 35.414 1.00 89.12 357 LEU A C 1
ATOM 2853 O O . LEU A 1 357 ? -7.424 -16.720 34.391 1.00 89.12 357 LEU A O 1
ATOM 2857 N N . THR A 1 358 ? -7.667 -14.863 35.615 1.00 88.25 358 THR A N 1
ATOM 2858 C CA . THR A 1 358 ? -8.492 -14.200 34.599 1.00 88.25 358 THR A CA 1
ATOM 2859 C C . THR A 1 358 ? -7.644 -13.787 33.395 1.00 88.25 358 THR A C 1
ATOM 2861 O O . THR A 1 358 ? -6.469 -13.443 33.530 1.00 88.25 358 THR A O 1
ATOM 2864 N N . SER A 1 359 ? -8.248 -13.749 32.204 1.00 85.50 359 SER A N 1
ATOM 2865 C CA . SER A 1 359 ? -7.545 -13.279 31.003 1.00 85.50 359 SER A CA 1
ATOM 2866 C C . SER A 1 359 ? -7.109 -11.814 31.106 1.00 85.50 359 SER A C 1
ATOM 2868 O O . SER A 1 359 ? -6.090 -11.457 30.531 1.00 85.50 359 SER A O 1
ATOM 2870 N N . ALA A 1 360 ? -7.859 -10.984 31.845 1.00 85.31 360 ALA A N 1
ATOM 2871 C CA . ALA A 1 360 ? -7.500 -9.589 32.098 1.00 85.31 360 ALA A CA 1
ATOM 2872 C C . ALA A 1 360 ? -6.193 -9.496 32.893 1.00 85.31 360 ALA A C 1
ATOM 2874 O O . ALA A 1 360 ? -5.247 -8.882 32.425 1.00 85.31 360 ALA A O 1
ATOM 2875 N N . TYR A 1 361 ? -6.096 -10.227 34.007 1.00 90.06 361 TYR A N 1
ATOM 2876 C CA . TYR A 1 361 ? -4.882 -10.262 34.825 1.00 90.06 361 TYR A CA 1
ATOM 2877 C C . TYR A 1 361 ? -3.640 -10.677 34.025 1.00 90.06 361 TYR A C 1
ATOM 2879 O O . TYR A 1 361 ? -2.576 -10.082 34.160 1.00 90.06 361 TYR A O 1
ATOM 2887 N N . ARG A 1 362 ? -3.770 -11.694 33.165 1.00 90.81 362 ARG A N 1
ATOM 2888 C CA . ARG A 1 362 ? -2.652 -12.168 32.339 1.00 90.81 362 ARG A CA 1
ATOM 2889 C C . ARG A 1 362 ? -2.244 -11.171 31.254 1.00 90.81 362 ARG A C 1
ATOM 2891 O O . ARG A 1 362 ? -1.059 -11.107 30.945 1.00 90.81 362 ARG A O 1
ATOM 2898 N N . SER A 1 363 ? -3.202 -10.421 30.706 1.00 87.62 363 SER A N 1
ATOM 2899 C CA . SER A 1 363 ? -2.935 -9.326 29.765 1.00 87.62 363 SER A CA 1
ATOM 2900 C C . SER A 1 363 ? -2.229 -8.167 30.465 1.00 87.62 363 SER A C 1
ATOM 2902 O O . SER A 1 363 ? -1.211 -7.704 29.975 1.00 87.62 363 SER A O 1
ATOM 2904 N N . ASP A 1 364 ? -2.710 -7.763 31.645 1.00 89.19 364 ASP A N 1
ATOM 2905 C CA . ASP A 1 364 ? -2.101 -6.689 32.437 1.00 89.19 364 ASP A CA 1
ATOM 2906 C C . ASP A 1 364 ? -0.649 -7.031 32.809 1.00 89.19 364 ASP A C 1
ATOM 2908 O O . ASP A 1 364 ? 0.232 -6.176 32.771 1.00 89.19 364 ASP A O 1
ATOM 2912 N N . LEU A 1 365 ? -0.384 -8.300 33.134 1.00 90.50 365 LEU A N 1
ATOM 2913 C CA . LEU A 1 365 ? 0.956 -8.802 33.436 1.00 90.50 365 LEU A CA 1
ATOM 2914 C C . LEU A 1 365 ? 1.884 -8.795 32.209 1.00 90.50 365 LEU A C 1
ATOM 2916 O O . LEU A 1 365 ? 3.067 -8.485 32.337 1.00 90.50 365 LEU A O 1
ATOM 2920 N N . GLU A 1 366 ? 1.362 -9.136 31.030 1.00 90.12 366 GLU A N 1
ATOM 2921 C CA . GLU A 1 366 ? 2.097 -9.070 29.761 1.00 90.12 366 GLU A CA 1
ATOM 2922 C C . GLU A 1 366 ? 2.433 -7.618 29.387 1.00 90.12 366 GLU A C 1
ATOM 2924 O O . GLU A 1 366 ? 3.590 -7.317 29.092 1.00 90.12 366 GLU A O 1
ATOM 2929 N N . ASP A 1 367 ? 1.462 -6.706 29.497 1.00 87.31 367 ASP A N 1
ATOM 2930 C CA . ASP A 1 367 ? 1.644 -5.269 29.262 1.00 87.31 367 ASP A CA 1
ATOM 2931 C C . ASP A 1 367 ? 2.626 -4.648 30.271 1.00 87.31 367 ASP A C 1
ATOM 2933 O O . ASP A 1 367 ? 3.454 -3.806 29.913 1.00 87.31 367 ASP A O 1
ATOM 2937 N N . GLU A 1 368 ? 2.577 -5.066 31.540 1.00 90.12 368 GLU A N 1
ATOM 2938 C CA . GLU A 1 368 ? 3.521 -4.628 32.572 1.00 90.12 368 GLU A CA 1
ATOM 2939 C C . GLU A 1 368 ? 4.958 -5.029 32.220 1.00 90.12 368 GLU A C 1
ATOM 2941 O O . GLU A 1 368 ? 5.864 -4.202 32.328 1.00 90.12 368 GLU A O 1
ATOM 2946 N N . LEU A 1 369 ? 5.176 -6.273 31.785 1.00 89.25 369 LEU A N 1
ATOM 2947 C CA . LEU A 1 369 ? 6.500 -6.767 31.399 1.00 89.25 369 LEU A CA 1
ATOM 2948 C C . LEU A 1 369 ? 7.002 -6.120 30.101 1.00 89.25 369 LEU A C 1
ATOM 2950 O O . LEU A 1 369 ? 8.183 -5.791 30.019 1.00 89.25 369 LEU A O 1
ATOM 2954 N N . GLY A 1 370 ? 6.118 -5.881 29.127 1.00 85.00 370 GLY A N 1
ATOM 2955 C CA . GLY A 1 370 ? 6.466 -5.244 27.851 1.00 85.00 370 GLY A CA 1
ATOM 2956 C C . GLY A 1 370 ? 6.889 -3.775 27.980 1.00 85.00 370 GLY A C 1
ATOM 2957 O O . GLY A 1 370 ? 7.628 -3.272 27.139 1.00 85.00 370 GLY A O 1
ATOM 2958 N N . ASN A 1 371 ? 6.466 -3.091 29.048 1.00 86.62 371 ASN A N 1
ATOM 2959 C CA . ASN A 1 371 ? 6.855 -1.708 29.347 1.00 86.62 371 ASN A CA 1
ATOM 2960 C C . ASN A 1 371 ? 8.107 -1.590 30.244 1.00 86.62 371 ASN A C 1
ATOM 2962 O O . ASN A 1 371 ? 8.507 -0.472 30.583 1.00 86.62 371 ASN A O 1
ATOM 2966 N N . LYS A 1 372 ? 8.711 -2.707 30.671 1.00 86.50 372 LYS A N 1
ATOM 2967 C CA . LYS A 1 372 ? 9.932 -2.722 31.497 1.00 86.50 372 LYS A CA 1
ATOM 2968 C C . LYS A 1 372 ? 11.207 -2.840 30.650 1.00 86.50 372 LYS A C 1
ATOM 2970 O O . LYS A 1 372 ? 11.156 -3.067 29.449 1.00 86.50 372 LYS A O 1
ATOM 2975 N N . ASP A 1 373 ? 12.363 -2.669 31.298 1.00 82.31 373 ASP A N 1
ATOM 2976 C CA . ASP A 1 373 ? 13.688 -2.750 30.665 1.00 82.31 373 ASP A CA 1
ATOM 2977 C C . ASP A 1 373 ? 13.950 -4.103 29.967 1.00 82.31 373 ASP A C 1
ATOM 2979 O O . ASP A 1 373 ? 13.472 -5.147 30.421 1.00 82.31 373 ASP A O 1
ATOM 2983 N N . ASP A 1 374 ? 14.840 -4.100 28.964 1.00 83.44 374 ASP A N 1
ATOM 2984 C CA . ASP A 1 374 ? 15.232 -5.260 28.135 1.00 83.44 374 ASP A CA 1
ATOM 2985 C C . ASP A 1 374 ? 15.596 -6.534 28.922 1.00 83.44 374 ASP A C 1
ATOM 2987 O O . ASP A 1 374 ? 15.474 -7.644 28.401 1.00 83.44 374 ASP A O 1
ATOM 2991 N N . LYS A 1 375 ? 16.006 -6.417 30.195 1.00 85.31 375 LYS A N 1
ATOM 2992 C CA . LYS A 1 375 ? 16.310 -7.572 31.060 1.00 85.31 375 LYS A CA 1
ATOM 2993 C C . LYS A 1 375 ? 15.110 -8.507 31.282 1.00 85.31 375 LYS A C 1
ATOM 2995 O O . LYS A 1 375 ? 15.318 -9.660 31.645 1.00 85.31 375 LYS A O 1
ATOM 3000 N N . TYR A 1 376 ? 13.880 -8.023 31.092 1.00 86.75 376 TYR A N 1
ATOM 3001 C CA . TYR A 1 376 ? 12.652 -8.816 31.220 1.00 86.75 376 TYR A CA 1
ATOM 3002 C C . TYR A 1 376 ? 12.126 -9.342 29.877 1.00 86.75 376 TYR A C 1
ATOM 3004 O O . TYR A 1 376 ? 11.104 -10.024 29.868 1.00 86.75 376 TYR A O 1
ATOM 3012 N N . SER A 1 377 ? 12.818 -9.076 28.762 1.00 84.00 377 SER A N 1
ATOM 3013 C CA . SER A 1 377 ? 12.385 -9.460 27.410 1.00 84.00 377 SER A CA 1
ATOM 3014 C C . SER A 1 377 ? 12.146 -10.970 27.268 1.00 84.00 377 SER A C 1
ATOM 3016 O O . SER A 1 377 ? 11.142 -11.391 26.701 1.00 84.00 377 SER A O 1
ATOM 3018 N N . GLU A 1 378 ? 12.992 -11.808 27.878 1.00 87.00 378 GLU A N 1
ATOM 3019 C CA . GLU A 1 378 ? 12.812 -13.267 27.851 1.00 87.00 378 GLU A CA 1
ATOM 3020 C C . GLU A 1 378 ? 11.529 -13.711 28.577 1.00 87.00 378 GLU A C 1
ATOM 3022 O O . GLU A 1 378 ? 10.752 -14.507 28.049 1.00 87.00 378 GLU A O 1
ATOM 3027 N N . ILE A 1 379 ? 11.266 -13.161 29.768 1.00 89.31 379 ILE A N 1
ATOM 3028 C CA . ILE A 1 379 ? 10.062 -13.483 30.550 1.00 89.31 379 ILE A CA 1
ATOM 3029 C C . ILE A 1 379 ? 8.820 -12.940 29.840 1.00 89.31 379 ILE A C 1
ATOM 3031 O O . ILE A 1 379 ? 7.823 -13.650 29.751 1.00 89.31 379 ILE A O 1
ATOM 3035 N N . TYR A 1 380 ? 8.887 -11.725 29.291 1.00 89.25 380 TYR A N 1
ATOM 3036 C CA . TYR A 1 380 ? 7.829 -11.140 28.468 1.00 89.25 380 TYR A CA 1
ATOM 3037 C C . TYR A 1 380 ? 7.442 -12.082 27.321 1.00 89.25 380 TYR A C 1
ATOM 3039 O O . TYR A 1 380 ? 6.289 -12.500 27.237 1.00 89.25 380 TYR A O 1
ATOM 3047 N N . MET A 1 381 ? 8.421 -12.529 26.529 1.00 86.75 381 MET A N 1
ATOM 3048 C CA . MET A 1 381 ? 8.204 -13.469 25.425 1.00 86.75 381 MET A CA 1
ATOM 3049 C C . MET A 1 381 ? 7.564 -14.783 25.889 1.00 86.75 381 MET A C 1
ATOM 3051 O O . MET A 1 381 ? 6.629 -15.287 25.263 1.00 86.75 381 MET A O 1
ATOM 3055 N N . GLN A 1 382 ? 8.026 -15.339 27.011 1.00 90.19 382 GLN A N 1
ATOM 3056 C CA . GLN A 1 382 ? 7.475 -16.573 27.574 1.00 90.19 382 GLN A CA 1
ATOM 3057 C C . GLN A 1 382 ? 6.023 -16.400 28.057 1.00 90.19 382 GLN A C 1
ATOM 3059 O O . GLN A 1 382 ? 5.191 -17.289 27.832 1.00 90.19 382 GLN A O 1
ATOM 3064 N N . VAL A 1 383 ? 5.690 -15.259 28.672 1.00 91.12 383 VAL A N 1
ATOM 3065 C CA . VAL A 1 383 ? 4.318 -14.909 29.079 1.00 91.12 383 VAL A CA 1
ATOM 3066 C C . VAL A 1 383 ? 3.418 -14.737 27.855 1.00 91.12 383 VAL A C 1
ATOM 3068 O O . VAL A 1 383 ? 2.353 -15.359 27.815 1.00 91.12 383 VAL A O 1
ATOM 3071 N N . SER A 1 384 ? 3.865 -14.004 26.831 1.00 88.19 384 SER A N 1
ATOM 3072 C CA . SER A 1 384 ? 3.139 -13.819 25.566 1.00 88.19 384 SER A CA 1
ATOM 3073 C C . SER A 1 384 ? 2.820 -15.152 24.888 1.00 88.19 384 SER A C 1
ATOM 3075 O O . SER A 1 384 ? 1.671 -15.416 24.520 1.00 88.19 384 SER A O 1
ATOM 3077 N N . VAL A 1 385 ? 3.801 -16.060 24.799 1.00 89.00 385 VAL A N 1
ATOM 3078 C CA . VAL A 1 385 ? 3.591 -17.414 24.256 1.00 89.00 385 VAL A CA 1
ATOM 3079 C C . VAL A 1 385 ? 2.537 -18.176 25.059 1.00 89.00 385 VAL A C 1
ATOM 3081 O O . VAL A 1 385 ? 1.622 -18.775 24.483 1.00 89.00 385 VAL A O 1
ATOM 3084 N N . CYS A 1 386 ? 2.615 -18.137 26.390 1.00 91.44 386 CYS A N 1
ATOM 3085 C CA . CYS A 1 386 ? 1.640 -18.814 27.238 1.00 91.44 386 CYS A CA 1
ATOM 3086 C C . CYS A 1 386 ? 0.230 -18.219 27.098 1.00 91.44 386 CYS A C 1
ATOM 3088 O O . CYS A 1 386 ? -0.740 -18.975 27.068 1.00 91.44 386 CYS A O 1
ATOM 3090 N N . ASN A 1 387 ? 0.099 -16.896 26.985 1.00 90.38 387 ASN A N 1
ATOM 3091 C CA . ASN A 1 387 ? -1.180 -16.198 26.821 1.00 90.38 387 ASN A CA 1
ATOM 3092 C C . ASN A 1 387 ? -1.845 -16.491 25.469 1.00 90.38 387 ASN A C 1
ATOM 3094 O O . ASN A 1 387 ? -3.069 -16.669 25.399 1.00 90.38 387 ASN A O 1
ATOM 3098 N N . VAL A 1 388 ? -1.055 -16.630 24.402 1.00 88.56 388 VAL A N 1
ATOM 3099 C CA . VAL A 1 388 ? -1.569 -17.068 23.100 1.00 88.56 388 VAL A CA 1
ATOM 3100 C C . VAL A 1 388 ? -2.053 -18.512 23.163 1.00 88.56 388 VAL A C 1
ATOM 3102 O O . VAL A 1 388 ? -3.193 -18.778 22.784 1.00 88.56 388 VAL A O 1
ATOM 3105 N N . ILE A 1 389 ? -1.253 -19.438 23.702 1.00 90.00 389 ILE A N 1
ATOM 3106 C CA . ILE A 1 389 ? -1.663 -20.847 23.849 1.00 90.00 389 ILE A CA 1
ATOM 3107 C C . ILE A 1 389 ? -2.940 -20.944 24.686 1.00 90.00 389 ILE A C 1
ATOM 3109 O O . ILE A 1 389 ? -3.880 -21.648 24.314 1.00 90.00 389 ILE A O 1
ATOM 3113 N N . ARG A 1 390 ? -3.020 -20.174 25.773 1.00 90.75 390 ARG A N 1
ATOM 3114 C CA . ARG A 1 390 ? -4.212 -20.057 26.608 1.00 90.75 390 ARG A CA 1
ATOM 3115 C C . ARG A 1 390 ? -5.445 -19.618 25.808 1.00 90.75 390 ARG A C 1
ATOM 3117 O O . ARG A 1 390 ? -6.501 -20.240 25.919 1.00 90.75 390 ARG A O 1
ATOM 3124 N N . SER A 1 391 ? -5.304 -18.590 24.977 1.00 88.94 391 SER A N 1
ATOM 3125 C CA . SER A 1 391 ? -6.386 -18.061 24.135 1.00 88.94 391 SER A CA 1
ATOM 3126 C C . SER A 1 391 ? -6.842 -19.063 23.068 1.00 88.94 391 SER A C 1
ATOM 3128 O O . SER A 1 391 ? -8.044 -19.217 22.842 1.00 88.94 391 SER A O 1
ATOM 3130 N N . VAL A 1 392 ? -5.905 -19.803 22.465 1.00 89.44 392 VAL A N 1
ATOM 3131 C CA . VAL A 1 392 ? -6.198 -20.897 21.522 1.00 89.44 392 VAL A CA 1
ATOM 3132 C C . VAL A 1 392 ? -6.987 -22.009 22.209 1.00 89.44 392 VAL A C 1
ATOM 3134 O O . VAL A 1 392 ? -7.988 -22.489 21.675 1.00 89.44 392 VAL A O 1
ATOM 3137 N N . MET A 1 393 ? -6.582 -22.402 23.418 1.00 89.25 393 MET A N 1
ATOM 3138 C CA . MET A 1 393 ? -7.301 -23.413 24.197 1.00 89.25 393 MET A CA 1
ATOM 3139 C C . MET A 1 393 ? -8.736 -22.976 24.520 1.00 89.25 393 MET A C 1
ATOM 3141 O O . MET A 1 393 ? -9.642 -23.805 24.502 1.00 89.25 393 MET A O 1
ATOM 3145 N N . GLU A 1 394 ? -8.967 -21.684 24.756 1.00 88.00 394 GLU A N 1
ATOM 3146 C CA . GLU A 1 394 ? -10.304 -21.104 24.948 1.00 88.00 394 GLU A CA 1
ATOM 3147 C C . GLU A 1 394 ? -11.106 -20.941 23.640 1.00 88.00 394 GLU A C 1
ATOM 3149 O O . GLU A 1 394 ? -12.292 -20.622 23.690 1.00 88.00 394 GLU A O 1
ATOM 3154 N N . GLY A 1 395 ? -10.490 -21.168 22.472 1.00 84.81 395 GLY A N 1
ATOM 3155 C CA . GLY A 1 395 ? -11.128 -21.015 21.161 1.00 84.81 395 GLY A CA 1
ATOM 3156 C C . GLY A 1 395 ? -11.316 -19.558 20.725 1.00 84.81 395 GLY A C 1
ATOM 3157 O O . GLY A 1 395 ? -12.206 -19.267 19.926 1.00 84.81 395 GLY A O 1
ATOM 3158 N N . LYS A 1 396 ? -10.517 -18.628 21.261 1.00 82.31 396 LYS A N 1
ATOM 3159 C CA . LYS A 1 396 ? -10.559 -17.206 20.893 1.00 82.31 396 LYS A CA 1
ATOM 3160 C C . LYS A 1 396 ? -9.795 -16.951 19.589 1.00 82.31 396 LYS A C 1
ATOM 3162 O O . LYS A 1 396 ? -8.796 -17.608 19.304 1.00 82.31 396 LYS A O 1
ATOM 3167 N N . ALA A 1 397 ? -10.257 -15.968 18.814 1.00 66.50 397 ALA A N 1
ATOM 3168 C CA . ALA A 1 397 ? -9.553 -15.502 17.621 1.00 66.50 397 ALA A CA 1
ATOM 3169 C C . ALA A 1 397 ? -8.230 -14.816 18.005 1.00 66.50 397 ALA A C 1
ATOM 3171 O O . ALA A 1 397 ? -8.182 -14.050 18.968 1.00 66.50 397 ALA A O 1
ATOM 3172 N N . LEU A 1 398 ? -7.170 -15.083 17.242 1.00 66.81 398 LEU A N 1
ATOM 3173 C CA . LEU A 1 398 ? -5.846 -14.499 17.453 1.00 66.81 398 LEU A CA 1
ATOM 3174 C C . LEU A 1 398 ? -5.731 -13.158 16.721 1.00 66.81 398 LEU A C 1
ATOM 3176 O O . LEU A 1 398 ? -6.095 -13.062 15.554 1.00 66.81 398 LEU A O 1
ATOM 3180 N N . VAL A 1 399 ? -5.205 -12.136 17.402 1.00 54.31 399 VAL A N 1
ATOM 3181 C CA . VAL A 1 399 ? -4.995 -10.780 16.844 1.00 54.31 399 VAL A CA 1
ATOM 3182 C C . VAL A 1 399 ? -3.524 -10.544 16.414 1.00 54.31 399 VAL A C 1
ATOM 3184 O O . VAL A 1 399 ? -3.210 -9.506 15.855 1.00 54.31 399 VAL A O 1
ATOM 3187 N N . SER A 1 400 ? -2.669 -11.573 16.538 1.00 55.78 400 SER A N 1
ATOM 3188 C CA . SER A 1 400 ? -1.303 -11.712 15.980 1.00 55.78 400 SER A CA 1
ATOM 3189 C C . SER A 1 400 ? -0.190 -10.796 16.532 1.00 55.78 400 SER A C 1
ATOM 3191 O O . SER A 1 400 ? 0.065 -9.728 15.989 1.00 55.78 400 SER A O 1
ATOM 3193 N N . LEU A 1 401 ? 0.566 -11.313 17.515 1.00 54.28 401 LEU A N 1
ATOM 3194 C CA . LEU A 1 401 ? 1.978 -10.961 17.797 1.00 54.28 401 LEU A CA 1
ATOM 3195 C C . LEU A 1 401 ? 2.929 -12.151 17.510 1.00 54.28 401 LEU A C 1
ATOM 3197 O O . LEU A 1 401 ? 4.128 -11.986 17.335 1.00 54.28 401 LEU A O 1
ATOM 3201 N N . LEU A 1 402 ? 2.393 -13.379 17.464 1.00 60.69 402 LEU A N 1
ATOM 3202 C CA . LEU A 1 402 ? 3.195 -14.607 17.452 1.00 60.69 402 LEU A CA 1
ATOM 3203 C C . LEU A 1 402 ? 3.707 -15.006 16.056 1.00 60.69 402 LEU A C 1
ATOM 3205 O O . LEU A 1 402 ? 4.677 -15.747 15.973 1.00 60.69 402 LEU A O 1
ATOM 3209 N N . ALA A 1 403 ? 3.075 -14.525 14.977 1.00 56.38 403 ALA A N 1
ATOM 3210 C CA . ALA A 1 403 ? 3.523 -14.781 13.605 1.00 56.38 403 ALA A CA 1
ATOM 3211 C C . ALA A 1 403 ? 4.865 -14.085 13.324 1.00 56.38 403 ALA A C 1
ATOM 3213 O O . ALA A 1 403 ? 5.823 -14.754 12.945 1.00 56.38 403 ALA A O 1
ATOM 3214 N N . ASP A 1 404 ? 4.953 -12.789 13.642 1.00 55.94 404 ASP A N 1
ATOM 3215 C CA . ASP A 1 404 ? 6.181 -11.991 13.523 1.00 55.94 404 ASP A CA 1
ATOM 3216 C C . ASP A 1 404 ? 7.289 -12.524 14.449 1.00 55.94 404 ASP A C 1
ATOM 3218 O O . ASP A 1 404 ? 8.460 -12.565 14.085 1.00 55.94 404 ASP A O 1
ATOM 3222 N N . ILE A 1 405 ? 6.911 -13.002 15.643 1.00 57.84 405 ILE A N 1
ATOM 3223 C CA . ILE A 1 405 ? 7.839 -13.630 16.591 1.00 57.84 405 ILE A CA 1
ATOM 3224 C C . ILE A 1 405 ? 8.398 -14.950 16.050 1.00 57.84 405 ILE A C 1
ATOM 3226 O O . ILE A 1 405 ? 9.569 -15.218 16.275 1.00 57.84 405 ILE A O 1
ATOM 3230 N N . VAL A 1 406 ? 7.597 -15.789 15.377 1.00 61.19 406 VAL A N 1
ATOM 3231 C CA . VAL A 1 406 ? 8.026 -17.119 14.896 1.00 61.19 406 VAL A CA 1
ATOM 3232 C C . VAL A 1 406 ? 8.834 -17.046 13.599 1.00 61.19 406 VAL A C 1
ATOM 3234 O O . VAL A 1 406 ? 9.710 -17.890 13.411 1.00 61.19 406 VAL A O 1
ATOM 3237 N N . GLU A 1 407 ? 8.590 -16.054 12.735 1.00 62.38 407 GLU A N 1
ATOM 3238 C CA . GLU A 1 407 ? 9.353 -15.868 11.489 1.00 62.38 407 GLU A CA 1
ATOM 3239 C C . GLU A 1 407 ? 10.852 -15.632 11.768 1.00 62.38 407 GLU A C 1
ATOM 3241 O O . GLU A 1 407 ? 11.697 -16.240 11.108 1.00 62.38 407 GLU A O 1
ATOM 3246 N N . ASP A 1 408 ? 11.165 -14.873 12.828 1.00 62.47 408 ASP A N 1
ATOM 3247 C CA . ASP A 1 408 ? 12.528 -14.549 13.280 1.00 62.47 408 ASP A CA 1
ATOM 3248 C C . ASP A 1 408 ? 12.906 -15.176 14.648 1.00 62.47 408 ASP A C 1
ATOM 3250 O O . ASP A 1 408 ? 13.920 -14.803 15.250 1.00 62.47 408 ASP A O 1
ATOM 3254 N N . ALA A 1 409 ? 12.118 -16.131 15.166 1.00 67.44 409 ALA A N 1
ATOM 3255 C CA . ALA A 1 409 ? 12.328 -16.706 16.502 1.00 67.44 409 ALA A CA 1
ATOM 3256 C C . ALA A 1 409 ? 13.700 -17.373 16.638 1.00 67.44 409 ALA A C 1
ATOM 3258 O O . ALA A 1 409 ? 14.108 -18.216 15.831 1.00 67.44 409 ALA A O 1
ATOM 3259 N N . ASP A 1 410 ? 14.375 -17.083 17.747 1.00 75.38 410 ASP A N 1
ATOM 3260 C CA . ASP A 1 410 ? 15.595 -17.774 18.113 1.00 75.38 410 ASP A CA 1
ATOM 3261 C C . ASP A 1 410 ? 15.318 -19.225 18.555 1.00 75.38 410 ASP A C 1
ATOM 3263 O O . ASP A 1 410 ? 14.192 -19.662 18.822 1.00 75.38 410 ASP A O 1
ATOM 3267 N N . GLN A 1 411 ? 16.390 -20.012 18.644 1.00 81.88 411 GLN A N 1
ATOM 3268 C CA . GLN A 1 411 ? 16.300 -21.429 18.991 1.00 81.88 411 GLN A CA 1
ATOM 3269 C C . GLN A 1 411 ? 15.654 -21.657 20.369 1.00 81.88 411 GLN A C 1
ATOM 3271 O O . GLN A 1 411 ? 14.926 -22.641 20.521 1.00 81.88 411 GLN A O 1
ATOM 3276 N N . SER A 1 412 ? 15.866 -20.758 21.335 1.00 83.75 412 SER A N 1
ATOM 3277 C CA . SER A 1 412 ? 15.305 -20.892 22.682 1.00 83.75 412 SER A CA 1
ATOM 3278 C C . SER A 1 412 ? 13.786 -20.674 22.709 1.00 83.75 412 SER A C 1
ATOM 3280 O O . SER A 1 412 ? 13.070 -21.467 23.327 1.00 83.75 412 SER A O 1
ATOM 3282 N N . THR A 1 413 ? 13.273 -19.692 21.958 1.00 82.88 413 THR A N 1
ATOM 3283 C CA . THR A 1 413 ? 11.834 -19.404 21.860 1.00 82.88 413 THR A CA 1
ATOM 3284 C C . THR A 1 413 ? 11.070 -20.561 21.217 1.00 82.88 413 THR A C 1
ATOM 3286 O O . THR A 1 413 ? 10.018 -20.965 21.718 1.00 82.88 413 THR A O 1
ATOM 3289 N N . VAL A 1 414 ? 11.616 -21.162 20.151 1.00 84.38 414 VAL A N 1
ATOM 3290 C CA . VAL A 1 414 ? 11.006 -22.338 19.499 1.00 84.38 414 VAL A CA 1
ATOM 3291 C C . VAL A 1 414 ? 10.951 -23.537 20.451 1.00 84.38 414 VAL A C 1
ATOM 3293 O O . VAL A 1 414 ? 9.927 -24.219 20.524 1.00 84.38 414 VAL A O 1
ATOM 3296 N N . ASP A 1 415 ? 12.022 -23.787 21.209 1.00 87.81 415 ASP A N 1
ATOM 3297 C CA . ASP A 1 415 ? 12.067 -24.886 22.182 1.00 87.81 415 ASP A CA 1
ATOM 3298 C C . ASP A 1 415 ? 11.054 -24.678 23.319 1.00 87.81 415 ASP A C 1
ATOM 3300 O O . ASP A 1 415 ? 10.340 -25.614 23.700 1.00 87.81 415 ASP A O 1
ATOM 3304 N N . PHE A 1 416 ? 10.931 -23.444 23.817 1.00 90.31 416 PHE A N 1
ATOM 3305 C CA . PHE A 1 416 ? 9.938 -23.085 24.826 1.00 90.31 416 PHE A CA 1
ATOM 3306 C C . PHE A 1 416 ? 8.505 -23.263 24.306 1.00 90.31 416 PHE A C 1
ATOM 3308 O O . PHE A 1 416 ? 7.686 -23.901 24.970 1.00 90.31 416 PHE A O 1
ATOM 3315 N N . LEU A 1 417 ? 8.206 -22.784 23.093 1.00 89.50 417 LEU A N 1
ATOM 3316 C CA . LEU A 1 417 ? 6.899 -22.947 22.450 1.00 89.50 417 LEU A CA 1
ATOM 3317 C C . LEU A 1 417 ? 6.501 -24.427 22.334 1.00 89.50 417 LEU A C 1
ATOM 3319 O O . LEU A 1 417 ? 5.394 -24.800 22.728 1.00 89.50 417 LEU A O 1
ATOM 3323 N N . ILE A 1 418 ? 7.407 -25.286 21.852 1.00 89.38 418 ILE A N 1
ATOM 3324 C CA . ILE A 1 418 ? 7.166 -26.734 21.745 1.00 89.38 418 ILE A CA 1
ATOM 3325 C C . ILE A 1 418 ? 6.912 -27.353 23.126 1.00 89.38 418 ILE A C 1
ATOM 3327 O O . ILE A 1 418 ? 6.006 -28.180 23.271 1.00 89.38 418 ILE A O 1
ATOM 3331 N N . MET A 1 419 ? 7.661 -26.943 24.153 1.00 92.44 419 MET A N 1
ATOM 3332 C CA . MET A 1 419 ? 7.478 -27.424 25.524 1.00 92.44 419 MET A CA 1
ATOM 3333 C C . MET A 1 419 ? 6.097 -27.052 26.080 1.00 92.44 419 MET A C 1
ATOM 3335 O O . MET A 1 419 ? 5.384 -27.930 26.579 1.00 92.44 419 MET A O 1
ATOM 3339 N N . VAL A 1 420 ? 5.676 -25.788 25.948 1.00 91.94 420 VAL A N 1
ATOM 3340 C CA . VAL A 1 420 ? 4.366 -25.337 26.446 1.00 91.94 420 VAL A CA 1
ATOM 3341 C C . VAL A 1 420 ? 3.228 -25.999 25.666 1.00 91.94 420 VAL A C 1
ATOM 3343 O O . VAL A 1 420 ? 2.274 -26.475 26.285 1.00 91.94 420 VAL A O 1
ATOM 3346 N N . LEU A 1 421 ? 3.342 -26.122 24.337 1.00 92.00 421 LEU A N 1
ATOM 3347 C CA . LEU A 1 421 ? 2.373 -26.851 23.510 1.00 92.00 421 LEU A CA 1
ATOM 3348 C C . LEU A 1 421 ? 2.260 -28.319 23.933 1.00 92.00 421 LEU A C 1
ATOM 3350 O O . LEU A 1 421 ? 1.154 -28.838 24.047 1.00 92.00 421 LEU A O 1
ATOM 3354 N N . THR A 1 422 ? 3.378 -28.988 24.220 1.00 92.50 422 THR A N 1
ATOM 3355 C CA . THR A 1 422 ? 3.376 -30.399 24.636 1.00 92.50 422 THR A CA 1
ATOM 3356 C C . THR A 1 422 ? 2.690 -30.581 25.991 1.00 92.50 422 THR A C 1
ATOM 3358 O O . THR A 1 422 ? 1.833 -31.459 26.131 1.00 92.50 422 THR A O 1
ATOM 3361 N N . LYS A 1 423 ? 2.990 -29.714 26.972 1.00 91.12 423 LYS A N 1
ATOM 3362 C CA . LYS A 1 423 ? 2.314 -29.711 28.282 1.00 91.12 423 LYS A CA 1
ATOM 3363 C C . LYS A 1 423 ? 0.815 -29.424 28.150 1.00 91.12 423 LYS A C 1
ATOM 3365 O O . LYS A 1 423 ? 0.002 -30.122 28.757 1.00 91.12 423 LYS A O 1
ATOM 3370 N N . ALA A 1 424 ? 0.444 -28.443 27.326 1.00 91.38 424 ALA A N 1
ATOM 3371 C CA . ALA A 1 424 ? -0.950 -28.113 27.056 1.00 91.38 424 ALA A CA 1
ATOM 3372 C C . ALA A 1 424 ? -1.685 -29.298 26.410 1.00 91.38 424 ALA A C 1
ATOM 3374 O O . ALA A 1 424 ? -2.747 -29.695 26.889 1.00 91.38 424 ALA A O 1
ATOM 3375 N N . MET A 1 425 ? -1.101 -29.930 25.387 1.00 90.62 425 MET A N 1
ATOM 3376 C CA . MET A 1 425 ? -1.678 -31.094 24.704 1.00 90.62 425 MET A CA 1
ATOM 3377 C C . MET A 1 425 ? -1.875 -32.291 25.643 1.00 90.62 425 MET A C 1
ATOM 3379 O O . MET A 1 425 ? -2.893 -32.975 25.536 1.00 90.62 425 MET A O 1
ATOM 3383 N N . ALA A 1 426 ? -0.967 -32.528 26.595 1.00 89.31 426 ALA A N 1
ATOM 3384 C CA . ALA A 1 426 ? -1.074 -33.639 27.541 1.00 89.31 426 ALA A CA 1
ATOM 3385 C C . ALA A 1 426 ? -2.313 -33.537 28.451 1.00 89.31 426 ALA A C 1
ATOM 3387 O O . ALA A 1 426 ? -3.038 -34.520 28.616 1.00 89.31 426 ALA A O 1
ATOM 3388 N N . GLY A 1 427 ? -2.577 -32.348 29.007 1.00 84.44 427 GLY A N 1
ATOM 3389 C CA . GLY A 1 427 ? -3.661 -32.114 29.972 1.00 84.44 427 GLY A CA 1
ATOM 3390 C C . GLY A 1 427 ? -4.998 -31.656 29.377 1.00 84.44 427 GLY A C 1
ATOM 3391 O O . GLY A 1 427 ? -5.976 -31.530 30.109 1.00 84.44 427 GLY A O 1
ATOM 3392 N N . SER A 1 428 ? -5.056 -31.387 28.071 1.00 89.44 428 SER A N 1
ATOM 3393 C CA . SER A 1 428 ? -6.220 -30.777 27.417 1.00 89.44 428 SER A CA 1
ATOM 3394 C C . SER A 1 428 ? -7.386 -31.739 27.160 1.00 89.44 428 SER A C 1
ATOM 3396 O O . SER A 1 428 ? -7.203 -32.918 26.837 1.00 89.44 428 SER A O 1
ATOM 3398 N N . SER A 1 429 ? -8.604 -31.189 27.195 1.00 89.44 429 SER A N 1
ATOM 3399 C CA . SER A 1 429 ? -9.828 -31.839 26.704 1.00 89.44 429 SER A CA 1
ATOM 3400 C C . SER A 1 429 ? -9.801 -32.059 25.181 1.00 89.44 429 SER A C 1
ATOM 3402 O O . SER A 1 429 ? -8.958 -31.512 24.470 1.00 89.44 429 SER A O 1
ATOM 3404 N N . PHE A 1 430 ? -10.745 -32.843 24.646 1.00 88.19 430 PHE A N 1
ATOM 3405 C CA . PHE A 1 430 ? -10.828 -33.123 23.204 1.00 88.19 430 PHE A CA 1
ATOM 3406 C C . PHE A 1 430 ? -10.970 -31.848 22.351 1.00 88.19 430 PHE A C 1
ATOM 3408 O O . PHE A 1 430 ? -10.247 -31.684 21.372 1.00 88.19 430 PHE A O 1
ATOM 3415 N N . ALA A 1 431 ? -11.847 -30.921 22.752 1.00 87.62 431 ALA A N 1
ATOM 3416 C CA . ALA A 1 431 ? -12.049 -29.658 22.040 1.00 87.62 431 ALA A CA 1
ATOM 3417 C C . ALA A 1 431 ? -10.784 -28.779 22.064 1.00 87.62 431 ALA A C 1
ATOM 3419 O O . ALA A 1 431 ? -10.354 -28.284 21.027 1.00 87.62 431 ALA A O 1
ATOM 3420 N N . GLN A 1 432 ? -10.129 -28.668 23.224 1.00 89.50 432 GLN A N 1
ATOM 3421 C CA . GLN A 1 432 ? -8.870 -27.927 23.368 1.00 89.50 432 GLN A CA 1
ATOM 3422 C C . GLN A 1 432 ? -7.745 -28.531 22.519 1.00 89.50 432 GLN A C 1
ATOM 3424 O O . GLN A 1 432 ? -7.021 -27.795 21.854 1.00 89.50 432 GLN A O 1
ATOM 3429 N N . LYS A 1 433 ? -7.630 -29.866 22.475 1.00 90.81 433 LYS A N 1
ATOM 3430 C CA . LYS A 1 433 ? -6.682 -30.563 21.591 1.00 90.81 433 LYS A CA 1
ATOM 3431 C C . LYS A 1 433 ? -6.952 -30.255 20.123 1.00 90.81 433 LYS A C 1
ATOM 3433 O O . LYS A 1 433 ? -6.006 -30.022 19.382 1.00 90.81 433 LYS A O 1
ATOM 3438 N N . SER A 1 434 ? -8.219 -30.228 19.707 1.00 90.50 434 SER A N 1
ATOM 3439 C CA . SER A 1 434 ? -8.587 -29.853 18.338 1.00 90.50 434 SER A CA 1
ATOM 3440 C C . SER A 1 434 ? -8.148 -28.423 18.011 1.00 90.50 434 SER A C 1
ATOM 3442 O O . SER A 1 434 ? -7.530 -28.203 16.974 1.00 90.50 434 SER A O 1
ATOM 3444 N N . ASN A 1 435 ? -8.395 -27.466 18.910 1.00 90.06 435 ASN A N 1
ATOM 3445 C CA . ASN A 1 435 ? -7.983 -26.073 18.716 1.00 90.06 435 ASN A CA 1
ATOM 3446 C C . ASN A 1 435 ? -6.457 -25.941 18.612 1.00 90.06 435 ASN A C 1
ATOM 3448 O O . ASN A 1 435 ? -5.948 -25.285 17.705 1.00 90.06 435 ASN A O 1
ATOM 3452 N N . LEU A 1 436 ? -5.725 -26.606 19.510 1.00 91.25 436 LEU A N 1
ATOM 3453 C CA . LEU A 1 436 ? -4.263 -26.616 19.512 1.00 91.25 436 LEU A CA 1
ATOM 3454 C C . LEU A 1 436 ? -3.689 -27.271 18.248 1.00 91.25 436 LEU A C 1
ATOM 3456 O O . LEU A 1 436 ? -2.723 -26.757 17.696 1.00 91.25 436 LEU A O 1
ATOM 3460 N N . LYS A 1 437 ? -4.295 -28.354 17.740 1.00 91.62 437 LYS A N 1
ATOM 3461 C CA . LYS A 1 437 ? -3.900 -28.966 16.460 1.00 91.62 437 LYS A CA 1
ATOM 3462 C C . LYS A 1 437 ? -4.052 -28.001 15.286 1.00 91.62 437 LYS A C 1
ATOM 3464 O O . LYS A 1 437 ? -3.121 -27.876 14.497 1.00 91.62 437 LYS A O 1
ATOM 3469 N N . CYS A 1 438 ? -5.195 -27.318 15.183 1.00 88.62 438 CYS A N 1
ATOM 3470 C CA . CYS A 1 438 ? -5.419 -26.314 14.139 1.00 88.62 438 CYS A CA 1
ATOM 3471 C C . CYS A 1 438 ? -4.400 -25.174 14.237 1.00 88.62 438 CYS A C 1
ATOM 3473 O O . CYS A 1 438 ? -3.867 -24.729 13.225 1.00 88.62 438 CYS A O 1
ATOM 3475 N N . PHE A 1 439 ? -4.090 -24.735 15.457 1.00 88.56 439 PHE A N 1
ATOM 3476 C CA . PHE A 1 439 ? -3.087 -23.702 15.689 1.00 88.56 439 PHE A CA 1
ATOM 3477 C C . PHE A 1 439 ? -1.672 -24.147 15.296 1.00 88.56 439 PHE A C 1
ATOM 3479 O O . PHE A 1 439 ? -0.968 -23.394 14.634 1.00 88.56 439 PHE A O 1
ATOM 3486 N N . ILE A 1 440 ? -1.268 -25.377 15.631 1.00 89.19 440 ILE A N 1
ATOM 3487 C CA . ILE A 1 440 ? 0.029 -25.932 15.213 1.00 89.19 440 ILE A CA 1
ATOM 3488 C C . ILE A 1 440 ? 0.122 -25.993 13.684 1.00 89.19 440 ILE A C 1
ATOM 3490 O O . ILE A 1 440 ? 1.136 -25.585 13.127 1.00 89.19 440 ILE A O 1
ATOM 3494 N N . TRP A 1 441 ? -0.938 -26.440 13.003 1.00 86.62 441 TRP A N 1
ATOM 3495 C CA . TRP A 1 441 ? -1.004 -26.424 11.538 1.00 86.62 441 TRP A CA 1
ATOM 3496 C C . TRP A 1 441 ? -0.847 -25.016 10.961 1.00 86.62 441 TRP A C 1
ATOM 3498 O O . TRP A 1 441 ? -0.076 -24.821 10.027 1.00 86.62 441 TRP A O 1
ATOM 3508 N N . HIS A 1 442 ? -1.523 -24.029 11.547 1.00 84.56 442 HIS A N 1
ATOM 3509 C CA . HIS A 1 442 ? -1.401 -22.637 11.124 1.00 84.56 442 HIS A CA 1
ATOM 3510 C C . HIS A 1 442 ? 0.017 -22.079 11.332 1.00 84.56 442 HIS A C 1
ATOM 3512 O O . HIS A 1 442 ? 0.542 -21.394 10.461 1.00 84.56 442 HIS A O 1
ATOM 3518 N N . LEU A 1 443 ? 0.680 -22.415 12.443 1.00 82.81 443 LEU A N 1
ATOM 3519 C CA . LEU A 1 443 ? 2.079 -22.036 12.664 1.00 82.81 443 LEU A CA 1
ATOM 3520 C C . LEU A 1 443 ? 3.035 -22.706 11.667 1.00 82.81 443 LEU A C 1
ATOM 3522 O O . LEU A 1 443 ? 4.018 -22.088 11.263 1.00 82.81 443 LEU A O 1
ATOM 3526 N N . MET A 1 444 ? 2.757 -23.947 11.255 1.00 82.69 444 MET A N 1
ATOM 3527 C CA . MET A 1 444 ? 3.545 -24.629 10.223 1.00 82.69 444 MET A CA 1
ATOM 3528 C C . MET A 1 444 ? 3.386 -23.993 8.837 1.00 82.69 444 MET A C 1
ATOM 3530 O O . MET A 1 444 ? 4.345 -24.013 8.067 1.00 82.69 444 MET A O 1
ATOM 3534 N N . ASP A 1 445 ? 2.207 -23.441 8.537 1.00 78.50 445 ASP A N 1
ATOM 3535 C CA . ASP A 1 445 ? 1.908 -22.706 7.300 1.00 78.50 445 ASP A CA 1
ATOM 3536 C C . ASP A 1 445 ? 2.664 -21.368 7.236 1.00 78.50 445 ASP A C 1
ATOM 3538 O O . ASP A 1 445 ? 3.262 -21.033 6.218 1.00 78.50 445 ASP A O 1
ATOM 3542 N N . LEU A 1 446 ? 2.718 -20.645 8.360 1.00 74.62 446 LEU A N 1
ATOM 3543 C CA . LEU A 1 446 ? 3.429 -19.366 8.468 1.00 74.62 446 LEU A CA 1
ATOM 3544 C C . LEU A 1 446 ? 4.958 -19.510 8.544 1.00 74.62 446 LEU A C 1
ATOM 3546 O O . LEU A 1 446 ? 5.685 -18.589 8.184 1.00 74.62 446 LEU A O 1
ATOM 3550 N N . SER A 1 447 ? 5.464 -20.645 9.029 1.00 71.62 447 SER A N 1
ATOM 3551 C CA . SER A 1 447 ? 6.905 -20.865 9.184 1.00 71.62 447 SER A CA 1
ATOM 3552 C C . SER A 1 447 ? 7.582 -21.214 7.849 1.00 71.62 447 SER A C 1
ATOM 3554 O O . SER A 1 447 ? 7.027 -22.000 7.077 1.00 71.62 447 SER A O 1
ATOM 3556 N N . PRO A 1 448 ? 8.836 -20.776 7.604 1.00 66.56 448 PRO A N 1
ATOM 3557 C CA . PRO A 1 448 ? 9.601 -21.201 6.433 1.00 66.56 448 PRO A CA 1
ATOM 3558 C C . PRO A 1 448 ? 9.661 -22.730 6.283 1.00 66.56 448 PRO A C 1
ATOM 3560 O O . PRO A 1 448 ? 9.790 -23.474 7.261 1.00 66.56 448 PRO A O 1
ATOM 3563 N N . VAL A 1 449 ? 9.608 -23.221 5.044 1.00 65.31 449 VAL A N 1
ATOM 3564 C CA . VAL A 1 449 ? 9.610 -24.663 4.746 1.00 65.31 449 VAL A CA 1
ATOM 3565 C C . VAL A 1 449 ? 10.876 -25.325 5.299 1.00 65.31 449 VAL A C 1
ATOM 3567 O O . VAL A 1 449 ? 11.994 -24.889 5.031 1.00 65.31 449 VAL A O 1
ATOM 3570 N N . GLY A 1 450 ? 10.705 -26.400 6.074 1.00 65.75 450 GLY A N 1
ATOM 3571 C CA . GLY A 1 450 ? 11.815 -27.088 6.739 1.00 65.75 450 GLY A CA 1
ATOM 3572 C C . GLY A 1 450 ? 12.360 -26.370 7.980 1.00 65.75 450 GLY A C 1
ATOM 3573 O O . GLY A 1 450 ? 13.438 -26.741 8.452 1.00 65.75 450 GLY A O 1
ATOM 3574 N N . SER A 1 451 ? 11.637 -25.379 8.524 1.00 75.75 451 SER A N 1
ATOM 3575 C CA . SER A 1 451 ? 11.982 -24.730 9.792 1.00 75.75 451 SER A CA 1
ATOM 3576 C C . SER A 1 451 ? 12.182 -25.747 10.919 1.00 75.75 451 SER A C 1
ATOM 3578 O O . SER A 1 451 ? 11.646 -26.863 10.920 1.00 75.75 451 SER A O 1
ATOM 3580 N N . ARG A 1 452 ? 12.955 -25.348 11.933 1.00 79.81 452 ARG A N 1
ATOM 3581 C CA . ARG A 1 452 ? 13.174 -26.174 13.125 1.00 79.81 452 ARG A CA 1
ATOM 3582 C C . ARG A 1 452 ? 11.857 -26.529 13.818 1.00 79.81 452 ARG A C 1
ATOM 3584 O O . ARG A 1 452 ? 11.703 -27.675 14.229 1.00 79.81 452 ARG A O 1
ATOM 3591 N N . PHE A 1 453 ? 10.914 -25.587 13.879 1.00 84.50 453 PHE A N 1
ATOM 3592 C CA . PHE A 1 453 ? 9.572 -25.823 14.407 1.00 84.50 453 PHE A CA 1
ATOM 3593 C C . PHE A 1 453 ? 8.862 -26.952 13.643 1.00 84.50 453 PHE A C 1
ATOM 3595 O O . PHE A 1 453 ? 8.482 -27.948 14.258 1.00 84.50 453 PHE A O 1
ATOM 3602 N N . ASN A 1 454 ? 8.793 -26.873 12.307 1.00 85.69 454 ASN A N 1
ATOM 3603 C CA . ASN A 1 454 ? 8.135 -27.883 11.465 1.00 85.69 454 ASN A CA 1
ATOM 3604 C C . ASN A 1 454 ? 8.755 -29.275 11.659 1.00 85.69 454 ASN A C 1
ATOM 3606 O O . ASN A 1 454 ? 8.041 -30.269 11.805 1.00 85.69 454 ASN A O 1
ATOM 3610 N N . ASN A 1 455 ? 10.087 -29.347 11.732 1.00 83.69 455 ASN A N 1
ATOM 3611 C CA . ASN A 1 455 ? 10.787 -30.603 11.991 1.00 83.69 455 ASN A CA 1
ATOM 3612 C C . ASN A 1 455 ? 10.467 -31.151 13.390 1.00 83.69 455 ASN A C 1
ATOM 3614 O O . ASN A 1 455 ? 10.142 -32.329 13.519 1.00 83.69 455 ASN A O 1
ATOM 3618 N N . MET A 1 456 ? 10.501 -30.312 14.430 1.00 83.12 456 MET A N 1
ATOM 3619 C CA . MET A 1 456 ? 10.240 -30.727 15.813 1.00 83.12 456 MET A CA 1
ATOM 3620 C C . MET A 1 456 ? 8.789 -31.148 16.061 1.00 83.12 456 MET A C 1
ATOM 3622 O O . MET A 1 456 ? 8.563 -32.055 16.860 1.00 83.12 456 MET A O 1
ATOM 3626 N N . VAL A 1 457 ? 7.812 -30.563 15.362 1.00 86.44 457 VAL A N 1
ATOM 3627 C CA . VAL A 1 457 ? 6.409 -31.007 15.426 1.00 86.44 457 VAL A CA 1
ATOM 3628 C C . VAL A 1 457 ? 6.272 -32.443 14.911 1.00 86.44 457 VAL A C 1
ATOM 3630 O O . VAL A 1 457 ? 5.618 -33.273 15.545 1.00 86.44 457 VAL A O 1
ATOM 3633 N N . VAL A 1 458 ? 6.931 -32.760 13.792 1.00 85.88 458 VAL A N 1
ATOM 3634 C CA . VAL A 1 458 ? 6.808 -34.064 13.125 1.00 85.88 458 VAL A CA 1
ATOM 3635 C C . VAL A 1 458 ? 7.718 -35.135 13.739 1.00 85.88 458 VAL A C 1
ATOM 3637 O O . VAL A 1 458 ? 7.358 -36.315 13.737 1.00 85.88 458 VAL A O 1
ATOM 3640 N N . SER A 1 459 ? 8.888 -34.766 14.269 1.00 83.31 459 SER A N 1
ATOM 3641 C CA . SER A 1 459 ? 9.866 -35.712 14.828 1.00 83.31 459 SER A CA 1
ATOM 3642 C C . SER A 1 459 ? 9.872 -35.800 16.358 1.00 83.31 459 SER A C 1
ATOM 3644 O O . SER A 1 459 ? 10.424 -36.760 16.891 1.00 83.31 459 SER A O 1
ATOM 3646 N N . GLY A 1 460 ? 9.326 -34.805 17.060 1.00 85.12 460 GLY A N 1
ATOM 3647 C CA . GLY A 1 460 ? 9.354 -34.691 18.521 1.00 85.12 460 GLY A CA 1
ATOM 3648 C C . GLY A 1 460 ? 8.138 -35.297 19.230 1.00 85.12 460 GLY A C 1
ATOM 3649 O O . GLY A 1 460 ? 7.386 -36.089 18.664 1.00 85.12 460 GLY A O 1
ATOM 3650 N N . GLU A 1 461 ? 7.930 -34.908 20.493 1.00 86.00 461 GLU A N 1
ATOM 3651 C CA . GLU A 1 461 ? 6.861 -35.447 21.353 1.00 86.00 461 GLU A CA 1
ATOM 3652 C C . GLU A 1 461 ? 5.446 -35.079 20.881 1.00 86.00 461 GLU A C 1
ATOM 3654 O O . GLU A 1 461 ? 4.509 -35.858 21.076 1.00 86.00 461 GLU A O 1
ATOM 3659 N N . LEU A 1 462 ? 5.290 -33.933 20.206 1.00 87.56 462 LEU A N 1
ATOM 3660 C CA . LEU A 1 462 ? 4.003 -33.471 19.672 1.00 87.56 462 LEU A CA 1
ATOM 3661 C C . LEU A 1 462 ? 3.408 -34.431 18.636 1.00 87.56 462 LEU A C 1
ATOM 3663 O O . LEU A 1 462 ? 2.184 -34.563 18.569 1.00 87.56 462 LEU A O 1
ATOM 3667 N N . ARG A 1 463 ? 4.251 -35.170 17.902 1.00 87.31 463 ARG A N 1
ATOM 3668 C CA . ARG A 1 463 ? 3.846 -36.193 16.927 1.00 87.31 463 ARG A CA 1
ATOM 3669 C C . ARG A 1 463 ? 2.828 -37.179 17.503 1.00 87.31 463 ARG A C 1
ATOM 3671 O O . ARG A 1 463 ? 1.924 -37.608 16.793 1.00 87.31 463 ARG A O 1
ATOM 3678 N N . ASN A 1 464 ? 2.956 -37.526 18.786 1.00 88.50 464 ASN A N 1
ATOM 3679 C CA . ASN A 1 464 ? 2.112 -38.523 19.452 1.00 88.50 464 ASN A CA 1
ATOM 3680 C C . ASN A 1 464 ? 0.635 -38.112 19.547 1.00 88.50 464 ASN A C 1
ATOM 3682 O O . ASN A 1 464 ? -0.221 -38.961 19.788 1.00 88.50 464 ASN A O 1
ATOM 3686 N N . TYR A 1 465 ? 0.327 -36.827 19.360 1.00 88.44 465 TYR A N 1
ATOM 3687 C CA . TYR A 1 465 ? -1.039 -36.317 19.400 1.00 88.44 465 TYR A CA 1
ATOM 3688 C C . TYR A 1 465 ? -1.703 -36.230 18.019 1.00 88.44 465 TYR A C 1
ATOM 3690 O O . TYR A 1 465 ? -2.911 -35.992 17.949 1.00 88.44 465 TYR A O 1
ATOM 3698 N N . PHE A 1 466 ? -0.955 -36.444 16.934 1.00 90.25 466 PHE A N 1
ATOM 3699 C CA . PHE A 1 466 ? -1.466 -36.449 15.564 1.00 90.25 466 PHE A CA 1
ATOM 3700 C C . PHE A 1 466 ? -1.691 -37.878 15.059 1.00 90.25 466 PHE A C 1
ATOM 3702 O O . PHE A 1 466 ? -1.006 -38.827 15.444 1.00 90.25 466 PHE A O 1
ATOM 3709 N N . THR A 1 467 ? -2.683 -38.043 14.192 1.00 89.25 467 THR A N 1
ATOM 3710 C CA . THR A 1 467 ? -2.957 -39.309 13.512 1.00 89.25 467 THR A CA 1
ATOM 3711 C C . THR A 1 467 ? -1.900 -39.585 12.442 1.00 89.25 467 THR A C 1
ATOM 3713 O O . THR A 1 467 ? -1.196 -38.692 11.975 1.00 89.25 467 THR A O 1
ATOM 3716 N N . GLN A 1 468 ? -1.787 -40.846 12.019 1.00 86.19 468 GLN A N 1
ATOM 3717 C CA . GLN A 1 468 ? -0.853 -41.222 10.952 1.00 86.19 468 GLN A CA 1
ATOM 3718 C C . GLN A 1 468 ? -1.192 -40.563 9.605 1.00 86.19 468 GLN A C 1
ATOM 3720 O O . GLN A 1 468 ? -0.296 -40.397 8.785 1.00 86.19 468 GLN A O 1
ATOM 3725 N N . GLU A 1 469 ? -2.456 -40.211 9.367 1.00 85.56 469 GLU A N 1
ATOM 3726 C CA . GLU A 1 469 ? -2.894 -39.494 8.161 1.00 85.56 469 GLU A CA 1
ATOM 3727 C C . GLU A 1 469 ? -2.492 -38.017 8.235 1.00 85.56 469 GLU A C 1
ATOM 3729 O O . GLU A 1 469 ? -1.757 -37.563 7.362 1.00 85.56 469 GLU A O 1
ATOM 3734 N N . GLU A 1 470 ? -2.810 -37.327 9.339 1.00 87.00 470 GLU A N 1
ATOM 3735 C CA . GLU A 1 470 ? -2.376 -35.939 9.590 1.00 87.00 470 GLU A CA 1
ATOM 3736 C C . GLU A 1 470 ? -0.845 -35.797 9.472 1.00 87.00 470 GLU A C 1
ATOM 3738 O O . GLU A 1 470 ? -0.338 -34.877 8.839 1.00 87.00 470 GLU A O 1
ATOM 3743 N N . LEU A 1 471 ? -0.077 -36.744 10.026 1.00 86.50 471 LEU A N 1
ATOM 3744 C CA . LEU A 1 471 ? 1.386 -36.725 9.934 1.00 86.50 471 LEU A CA 1
ATOM 3745 C C . LEU A 1 471 ? 1.903 -36.959 8.512 1.00 86.50 471 LEU A C 1
ATOM 3747 O O . LEU A 1 471 ? 2.970 -36.449 8.164 1.00 86.50 471 LEU A O 1
ATOM 3751 N N . LYS A 1 472 ? 1.206 -37.753 7.692 1.00 86.00 472 LYS A N 1
ATOM 3752 C CA . LYS A 1 472 ? 1.572 -37.933 6.280 1.00 86.00 472 LYS A CA 1
ATOM 3753 C C . LYS A 1 472 ? 1.350 -36.641 5.507 1.00 86.00 472 LYS A C 1
ATOM 3755 O O . LYS A 1 472 ? 2.257 -36.250 4.782 1.00 86.00 472 LYS A O 1
ATOM 3760 N N . GLU A 1 473 ? 0.219 -35.975 5.722 1.00 85.25 473 GLU A N 1
ATOM 3761 C CA . GLU A 1 473 ? -0.089 -34.671 5.126 1.00 85.25 473 GLU A CA 1
ATOM 3762 C C . GLU A 1 473 ? 0.935 -33.612 5.549 1.00 85.25 473 GLU A C 1
ATOM 3764 O O . GLU A 1 473 ? 1.497 -32.937 4.695 1.00 85.25 473 GLU A O 1
ATOM 3769 N N . MET A 1 474 ? 1.289 -33.535 6.837 1.00 85.06 474 MET A N 1
ATOM 3770 C CA . MET A 1 474 ? 2.342 -32.631 7.327 1.00 85.06 474 MET A CA 1
ATOM 3771 C C . MET A 1 474 ? 3.702 -32.900 6.664 1.00 85.06 474 MET A C 1
ATOM 3773 O O . MET A 1 474 ? 4.404 -31.979 6.251 1.00 85.06 474 MET A O 1
ATOM 3777 N N . ASN A 1 475 ? 4.093 -34.172 6.537 1.00 82.88 475 ASN A N 1
ATOM 3778 C CA . ASN A 1 475 ? 5.340 -34.553 5.866 1.00 82.88 475 ASN A CA 1
ATOM 3779 C C . ASN A 1 475 ? 5.308 -34.283 4.357 1.00 82.88 475 ASN A C 1
ATOM 3781 O O . ASN A 1 475 ? 6.352 -34.011 3.765 1.00 82.88 475 ASN A O 1
ATOM 3785 N N . GLN A 1 476 ? 4.142 -34.413 3.729 1.00 81.19 476 GLN A N 1
ATOM 3786 C CA . GLN A 1 476 ? 3.926 -34.095 2.325 1.00 81.19 476 GLN A CA 1
ATOM 3787 C C . GLN A 1 476 ? 4.008 -32.585 2.112 1.00 81.19 476 GLN A C 1
ATOM 3789 O O . GLN A 1 476 ? 4.778 -32.167 1.259 1.00 81.19 476 GLN A O 1
ATOM 3794 N N . TYR A 1 477 ? 3.378 -31.779 2.968 1.00 78.50 477 TYR A N 1
ATOM 3795 C CA . TYR A 1 477 ? 3.479 -30.321 2.958 1.00 78.50 477 TYR A CA 1
ATOM 3796 C C . TYR A 1 477 ? 4.937 -29.843 3.008 1.00 78.50 477 TYR A C 1
ATOM 3798 O O . TYR A 1 477 ? 5.353 -29.056 2.162 1.00 78.50 477 TYR A O 1
ATOM 3806 N N . ILE A 1 478 ? 5.757 -30.396 3.915 1.00 75.00 478 ILE A N 1
ATOM 3807 C CA . ILE A 1 478 ? 7.199 -30.083 4.015 1.00 75.00 478 ILE A CA 1
ATOM 3808 C C . ILE A 1 478 ? 7.967 -30.460 2.724 1.00 75.00 478 ILE A C 1
ATOM 3810 O O . ILE A 1 478 ? 8.957 -29.815 2.366 1.00 75.00 478 ILE A O 1
ATOM 3814 N N . LYS A 1 479 ? 7.528 -31.499 2.001 1.00 69.38 479 LYS A N 1
ATOM 3815 C CA . LYS A 1 479 ? 8.167 -31.993 0.765 1.00 69.38 479 LYS A CA 1
ATOM 3816 C C . LYS A 1 479 ? 7.692 -31.284 -0.507 1.00 69.38 479 LYS A C 1
ATOM 3818 O O . LYS A 1 479 ? 8.508 -31.019 -1.379 1.00 69.38 479 LYS A O 1
ATOM 3823 N N . GLU A 1 480 ? 6.404 -30.986 -0.631 1.00 61.50 480 GLU A N 1
ATOM 3824 C CA . GLU A 1 480 ? 5.811 -30.359 -1.818 1.00 61.50 480 GLU A CA 1
ATOM 3825 C C . GLU A 1 480 ? 6.268 -28.910 -1.960 1.00 61.50 480 GLU A C 1
ATOM 3827 O O . GLU A 1 480 ? 6.721 -28.497 -3.028 1.00 61.50 480 GLU A O 1
ATOM 3832 N N . SER A 1 481 ? 6.274 -28.168 -0.854 1.00 53.44 481 SER A N 1
ATOM 3833 C CA . SER A 1 481 ? 6.688 -26.763 -0.820 1.00 53.44 481 SER A CA 1
ATOM 3834 C C . SER A 1 481 ? 8.208 -26.559 -0.956 1.00 53.44 481 SER A C 1
ATOM 3836 O O . SER A 1 481 ? 8.651 -25.478 -1.338 1.00 53.44 481 SER A O 1
ATOM 3838 N N . SER A 1 482 ? 9.022 -27.608 -0.759 1.00 47.16 482 SER A N 1
ATOM 3839 C CA . SER A 1 482 ? 10.450 -27.618 -1.132 1.00 47.16 482 SER A CA 1
ATOM 3840 C C . SER A 1 482 ? 10.692 -27.966 -2.611 1.00 47.16 482 SER A C 1
ATOM 3842 O O . SER A 1 482 ? 11.820 -27.853 -3.096 1.00 47.16 482 SER A O 1
ATOM 3844 N N . SER A 1 483 ? 9.638 -28.341 -3.346 1.00 41.66 483 SER A N 1
ATOM 3845 C CA . SER A 1 483 ? 9.685 -28.811 -4.735 1.00 41.66 483 SER A CA 1
ATOM 3846 C C . SER A 1 483 ? 8.809 -28.016 -5.708 1.00 41.66 483 SER A C 1
ATOM 3848 O O . SER A 1 483 ? 8.519 -28.518 -6.791 1.00 41.66 483 SER A O 1
ATOM 3850 N N . LEU A 1 484 ? 8.412 -26.781 -5.371 1.00 37.38 484 LEU A N 1
ATOM 3851 C CA . LEU A 1 484 ? 7.658 -25.912 -6.283 1.00 37.38 484 LEU A CA 1
ATOM 3852 C C . LEU A 1 484 ? 8.511 -25.525 -7.502 1.00 37.38 484 LEU A C 1
ATOM 3854 O O . LEU A 1 484 ? 9.167 -24.484 -7.562 1.00 37.38 484 LEU A O 1
ATOM 3858 N N . SER A 1 485 ? 8.495 -26.405 -8.497 1.00 37.66 485 SER A N 1
ATOM 3859 C CA . SER A 1 485 ? 8.846 -26.098 -9.869 1.00 37.66 485 SER A CA 1
ATOM 3860 C C . SER A 1 485 ? 7.646 -25.418 -10.528 1.00 37.66 485 SER A C 1
ATOM 3862 O O . SER A 1 485 ? 6.494 -25.711 -10.229 1.00 37.66 485 SER A O 1
ATOM 3864 N N . TYR A 1 486 ? 7.931 -24.499 -11.444 1.00 36.50 486 TYR A N 1
ATOM 3865 C CA . TYR A 1 486 ? 6.997 -23.623 -12.163 1.00 36.50 486 TYR A CA 1
ATOM 3866 C C . TYR A 1 486 ? 5.899 -24.356 -12.988 1.00 36.50 486 TYR A C 1
ATOM 3868 O O . TYR A 1 486 ? 5.188 -23.720 -13.763 1.00 36.50 486 TYR A O 1
ATOM 3876 N N . SER A 1 487 ? 5.768 -25.683 -12.875 1.00 33.84 487 SER A N 1
ATOM 3877 C CA . SER A 1 487 ? 4.814 -26.520 -13.614 1.00 33.84 487 SER A CA 1
ATOM 3878 C C . SER A 1 487 ? 3.387 -26.498 -13.065 1.00 33.84 487 SER A C 1
ATOM 3880 O O . SER A 1 487 ? 2.451 -26.621 -13.852 1.00 33.84 487 SER A O 1
ATOM 3882 N N . ASP A 1 488 ? 3.194 -26.296 -11.761 1.00 36.00 488 ASP A N 1
ATOM 3883 C CA . ASP A 1 488 ? 1.930 -26.694 -11.113 1.00 36.00 488 ASP A CA 1
ATOM 3884 C C . ASP A 1 488 ? 0.866 -25.579 -11.076 1.00 36.00 488 ASP A C 1
ATOM 3886 O O . ASP A 1 488 ? -0.295 -25.817 -10.758 1.00 36.00 488 ASP A O 1
ATOM 3890 N N . ILE A 1 489 ? 1.214 -24.368 -11.528 1.00 39.66 489 ILE A N 1
ATOM 3891 C CA . ILE A 1 489 ? 0.267 -23.247 -11.714 1.00 39.66 489 ILE A CA 1
ATOM 3892 C C . ILE A 1 489 ? -0.696 -23.514 -12.894 1.00 39.66 489 ILE A C 1
ATOM 3894 O O . ILE A 1 489 ? -1.734 -22.865 -13.021 1.00 39.66 489 ILE A O 1
ATOM 3898 N N . TYR A 1 490 ? -0.387 -24.483 -13.765 1.00 36.81 490 TYR A N 1
ATOM 3899 C CA . TYR A 1 490 ? -1.215 -24.791 -14.936 1.00 36.81 490 TYR A CA 1
ATOM 3900 C C . TYR A 1 490 ? -2.400 -25.733 -14.656 1.00 36.81 490 TYR A C 1
ATOM 3902 O O . TYR A 1 490 ? -3.332 -25.750 -15.462 1.00 36.81 490 TYR A O 1
ATOM 3910 N N . ASP A 1 491 ? -2.418 -26.468 -13.537 1.00 35.81 491 ASP A N 1
ATOM 3911 C CA . ASP A 1 491 ? -3.481 -27.453 -13.250 1.00 35.81 491 ASP A CA 1
ATOM 3912 C C . ASP A 1 491 ? -4.681 -26.882 -12.471 1.00 35.81 491 ASP A C 1
ATOM 3914 O O . ASP A 1 491 ? -5.792 -27.426 -12.527 1.00 35.81 491 ASP A O 1
ATOM 3918 N N . ASP A 1 492 ? -4.522 -25.720 -11.836 1.00 34.88 492 ASP A N 1
ATOM 3919 C CA . ASP A 1 492 ? -5.580 -25.098 -11.027 1.00 34.88 492 ASP A CA 1
ATOM 3920 C C . ASP A 1 492 ? -6.699 -24.467 -11.883 1.00 34.88 492 ASP A C 1
ATOM 3922 O O . ASP A 1 492 ? -7.875 -24.449 -11.506 1.00 34.88 492 ASP A O 1
ATOM 3926 N N . ALA A 1 493 ? -6.377 -24.042 -13.111 1.00 35.38 493 ALA A N 1
ATOM 3927 C CA . ALA A 1 493 ? -7.368 -23.543 -14.070 1.00 35.38 493 ALA A CA 1
ATOM 3928 C C . ALA A 1 493 ? -8.290 -24.657 -14.608 1.00 35.38 493 ALA A C 1
ATOM 3930 O O . ALA A 1 493 ? -9.444 -24.398 -14.964 1.00 35.38 493 ALA A O 1
ATOM 3931 N N . THR A 1 494 ? -7.802 -25.901 -14.648 1.00 40.81 494 THR A N 1
ATOM 3932 C CA . THR A 1 494 ? -8.558 -27.063 -15.140 1.00 40.81 494 THR A CA 1
ATOM 3933 C C . THR A 1 494 ? -9.482 -27.616 -14.052 1.00 40.81 494 THR A C 1
ATOM 3935 O O . THR A 1 494 ? -10.623 -27.994 -14.329 1.00 40.81 494 THR A O 1
ATOM 3938 N N . THR A 1 495 ? -9.032 -27.585 -12.796 1.00 39.84 495 THR A N 1
ATOM 3939 C CA . THR A 1 495 ? -9.769 -28.124 -11.644 1.00 39.84 495 THR A CA 1
ATOM 3940 C C . THR A 1 495 ? -10.958 -27.235 -11.257 1.00 39.84 495 THR A C 1
ATOM 3942 O O . THR A 1 495 ? -12.053 -27.755 -11.032 1.00 39.84 495 THR A O 1
ATOM 3945 N N . MET A 1 496 ? -10.819 -25.905 -11.343 1.00 34.72 496 MET A N 1
ATOM 3946 C CA . MET A 1 496 ? -11.906 -24.933 -11.107 1.00 34.72 496 MET A CA 1
ATOM 3947 C C . MET A 1 496 ? -13.085 -25.036 -12.099 1.00 34.72 496 MET A C 1
ATOM 3949 O O . MET A 1 496 ? -14.159 -24.501 -11.831 1.00 34.72 496 MET A O 1
ATOM 3953 N N . CYS A 1 497 ? -12.926 -25.731 -13.233 1.00 38.75 497 CYS A N 1
ATOM 3954 C CA . CYS A 1 497 ? -13.998 -25.932 -14.219 1.00 38.75 497 CYS A CA 1
ATOM 3955 C C . CYS A 1 497 ? -14.737 -27.278 -14.090 1.00 38.75 497 CYS A C 1
ATOM 3957 O O . CYS A 1 497 ? -15.753 -27.474 -14.754 1.00 38.75 497 CYS A O 1
ATOM 3959 N N . SER A 1 498 ? -14.264 -28.198 -13.241 1.00 37.78 498 SER A N 1
ATOM 3960 C CA . SER A 1 498 ? -14.910 -29.504 -13.005 1.00 37.78 498 SER A CA 1
ATOM 3961 C C . SER A 1 498 ? -15.974 -29.489 -11.895 1.00 37.78 498 SER A C 1
ATOM 3963 O O . SER A 1 498 ? -16.708 -30.461 -11.725 1.00 37.78 498 SER A O 1
ATOM 3965 N N . SER A 1 499 ? -16.109 -28.379 -11.166 1.00 31.16 499 SER A N 1
ATOM 3966 C CA . SER A 1 499 ? -17.015 -28.206 -10.024 1.00 31.16 499 SER A CA 1
ATOM 3967 C C . SER A 1 499 ? -18.340 -27.519 -10.388 1.00 31.16 499 SER A C 1
ATOM 3969 O O . SER A 1 499 ? -18.872 -26.728 -9.611 1.00 31.16 499 SER A O 1
ATOM 3971 N N . TYR A 1 500 ? -18.928 -27.855 -11.541 1.00 36.59 500 TYR A N 1
ATOM 3972 C CA . TYR A 1 500 ? -20.359 -27.618 -11.762 1.00 36.59 500 TYR A CA 1
ATOM 3973 C C . TYR A 1 500 ? -21.131 -28.919 -11.527 1.00 36.59 500 TYR A C 1
ATOM 3975 O O . TYR A 1 500 ? -20.820 -29.938 -12.147 1.00 36.59 500 TYR A O 1
ATOM 3983 N N . PRO A 1 501 ? -22.118 -28.926 -10.615 1.00 36.28 501 PRO A N 1
ATOM 3984 C CA . PRO A 1 501 ? -22.828 -30.140 -10.262 1.00 36.28 501 PRO A CA 1
ATOM 3985 C C . PRO A 1 501 ? -23.613 -30.657 -11.468 1.00 36.28 501 PRO A C 1
ATOM 3987 O O . PRO A 1 501 ? -24.291 -29.895 -12.155 1.00 36.28 501 PRO A O 1
ATOM 3990 N N . ASN A 1 502 ? -23.569 -31.976 -11.667 1.00 37.44 502 ASN A N 1
ATOM 3991 C CA . ASN A 1 502 ? -24.585 -32.725 -12.401 1.00 37.44 502 ASN A CA 1
ATOM 3992 C C . ASN A 1 502 ? -25.958 -32.471 -11.745 1.00 37.44 502 ASN A C 1
ATOM 3994 O O . ASN A 1 502 ? -26.423 -33.276 -10.933 1.00 37.44 502 ASN A O 1
ATOM 3998 N N . SER A 1 503 ? -26.610 -31.348 -12.052 1.00 35.72 503 SER A N 1
ATOM 3999 C CA . SER A 1 503 ? -28.016 -31.156 -11.725 1.00 35.72 503 SER A CA 1
ATOM 4000 C C . SER A 1 503 ? -28.841 -31.976 -12.711 1.00 35.72 503 SER A C 1
ATOM 4002 O O . SER A 1 503 ? -28.789 -31.814 -13.929 1.00 35.72 503 SER A O 1
ATOM 4004 N N . ARG A 1 504 ? -29.579 -32.930 -12.148 1.00 37.88 504 ARG A N 1
ATOM 4005 C CA . ARG A 1 504 ? -30.557 -33.784 -12.820 1.00 37.88 504 ARG A CA 1
ATOM 4006 C C . ARG A 1 504 ? -31.799 -32.978 -13.227 1.00 37.88 504 ARG A C 1
ATOM 4008 O O . ARG A 1 504 ? -32.892 -33.298 -12.774 1.00 37.88 504 ARG A O 1
ATOM 4015 N N . ASP A 1 505 ? -31.642 -31.978 -14.088 1.00 35.25 505 ASP A N 1
ATOM 4016 C CA . ASP A 1 505 ? -32.772 -31.310 -14.734 1.00 35.25 505 ASP A CA 1
ATOM 4017 C C . ASP A 1 505 ? -32.845 -31.719 -16.204 1.00 35.25 505 ASP A C 1
ATOM 4019 O O . ASP A 1 505 ? -31.968 -31.441 -17.019 1.00 35.25 505 ASP A O 1
ATOM 4023 N N . SER A 1 506 ? -33.931 -32.406 -16.551 1.00 43.75 506 SER A N 1
ATOM 4024 C CA . SER A 1 506 ? -34.240 -32.963 -17.872 1.00 43.75 506 SER A CA 1
ATOM 4025 C C . SER A 1 506 ? -34.570 -31.914 -18.948 1.00 43.75 506 SER A C 1
ATOM 4027 O O . SER A 1 506 ? -35.147 -32.250 -19.980 1.00 43.75 506 SER A O 1
ATOM 4029 N N . SER A 1 507 ? -34.201 -30.651 -18.739 1.00 48.84 507 SER A N 1
ATOM 4030 C CA . SER A 1 507 ? -34.285 -29.580 -19.733 1.00 48.84 507 SER A CA 1
ATOM 4031 C C . SER A 1 507 ? -32.916 -28.927 -19.890 1.00 48.84 507 SER A C 1
ATOM 4033 O O . SER A 1 507 ? -32.677 -27.816 -19.417 1.00 48.84 507 SER A O 1
ATOM 4035 N N . VAL A 1 508 ? -31.996 -29.638 -20.542 1.00 54.16 508 VAL A N 1
ATOM 4036 C CA . VAL A 1 508 ? -30.705 -29.074 -20.942 1.00 54.16 508 VAL A CA 1
ATOM 4037 C C . VAL A 1 508 ? -30.984 -27.901 -21.885 1.00 54.16 508 VAL A C 1
ATOM 4039 O O . VAL A 1 508 ? -31.443 -28.086 -23.014 1.00 54.16 508 VAL A O 1
ATOM 4042 N N . SER A 1 509 ? -30.774 -26.676 -21.399 1.00 65.44 509 SER A N 1
ATOM 4043 C CA . SER A 1 509 ? -30.947 -25.476 -22.214 1.00 65.44 509 SER A CA 1
ATOM 4044 C C . SER A 1 509 ? -29.859 -25.438 -23.289 1.00 65.44 509 SER A C 1
ATOM 4046 O O . SER A 1 509 ? -28.708 -25.788 -23.018 1.00 65.44 509 SER A O 1
ATOM 4048 N N . ALA A 1 510 ? -30.194 -24.982 -24.501 1.00 66.38 510 ALA A N 1
ATOM 4049 C CA . ALA A 1 510 ? -29.202 -24.837 -25.568 1.00 66.38 510 ALA A CA 1
ATOM 4050 C C . ALA A 1 510 ? -28.001 -23.985 -25.118 1.00 66.38 510 ALA A C 1
ATOM 4052 O O . ALA A 1 510 ? -26.868 -24.351 -25.405 1.00 66.38 510 ALA A O 1
ATOM 4053 N N . GLY A 1 511 ? -28.230 -22.944 -24.308 1.00 73.75 511 GLY A N 1
ATOM 4054 C CA . GLY A 1 511 ? -27.165 -22.100 -23.759 1.00 73.75 511 GLY A CA 1
ATOM 4055 C C . GLY A 1 511 ? -26.163 -22.852 -22.873 1.00 73.75 511 GLY A C 1
ATOM 4056 O O . GLY A 1 511 ? -24.977 -22.543 -22.899 1.00 73.75 511 GLY A O 1
ATOM 4057 N N . THR A 1 512 ? -26.597 -23.882 -22.140 1.00 77.75 512 THR A N 1
ATOM 4058 C CA . THR A 1 512 ? -25.709 -24.692 -21.288 1.00 77.75 512 THR A CA 1
ATOM 4059 C C . THR A 1 512 ? -24.761 -25.550 -22.129 1.00 77.75 512 THR A C 1
ATOM 4061 O O . THR A 1 512 ? -23.569 -25.617 -21.840 1.00 77.75 512 THR A O 1
ATOM 4064 N N . VAL A 1 513 ? -25.269 -26.155 -23.207 1.00 80.00 513 VAL A N 1
ATOM 4065 C CA . VAL A 1 513 ? -24.465 -26.958 -24.149 1.00 80.00 513 VAL A CA 1
ATOM 4066 C C . VAL A 1 513 ? -23.514 -26.063 -24.945 1.00 80.00 513 VAL A C 1
ATOM 4068 O O . VAL A 1 513 ? -22.351 -26.410 -25.133 1.00 80.00 513 VAL A O 1
ATOM 4071 N N . GLU A 1 514 ? -23.980 -24.881 -25.363 1.00 83.19 514 GLU A N 1
ATOM 4072 C CA . GLU A 1 514 ? -23.168 -23.852 -26.025 1.00 83.19 514 GLU A CA 1
ATOM 4073 C C . GLU A 1 514 ? -22.010 -23.388 -25.118 1.00 83.19 514 GLU A C 1
ATOM 4075 O O . GLU A 1 514 ? -20.857 -23.339 -25.553 1.00 83.19 514 GLU A O 1
ATOM 4080 N N . GLN A 1 515 ? -22.283 -23.135 -23.834 1.00 78.50 515 GLN A N 1
ATOM 4081 C CA . GLN A 1 515 ? -21.275 -22.743 -22.848 1.00 78.50 515 GLN A CA 1
ATOM 4082 C C . GLN A 1 515 ? -20.272 -23.872 -22.569 1.00 78.50 515 GLN A C 1
ATOM 4084 O O . GLN A 1 515 ? -19.065 -23.634 -22.571 1.00 78.50 515 GLN A O 1
ATOM 4089 N N . GLN A 1 516 ? -20.732 -25.115 -22.394 1.00 80.31 516 GLN A N 1
ATOM 4090 C CA . GLN A 1 516 ? -19.843 -26.274 -22.244 1.00 80.31 516 GLN A CA 1
ATOM 4091 C C . GLN A 1 516 ? -18.943 -26.451 -23.473 1.00 80.31 516 GLN A C 1
ATOM 4093 O O . GLN A 1 516 ? -17.736 -26.660 -23.338 1.00 80.31 516 GLN A O 1
ATOM 4098 N N . LEU A 1 517 ? -19.489 -26.276 -24.679 1.00 84.19 517 LEU A N 1
ATOM 4099 C CA . LEU A 1 517 ? -18.719 -26.332 -25.919 1.00 84.19 517 LEU A CA 1
ATOM 4100 C C . LEU A 1 517 ? -17.629 -25.248 -25.974 1.00 84.19 517 LEU A C 1
ATOM 4102 O O . LEU A 1 517 ? -16.566 -25.482 -26.554 1.00 84.19 517 LEU A O 1
ATOM 4106 N N . MET A 1 518 ? -17.832 -24.079 -25.355 1.00 82.56 518 MET A N 1
ATOM 4107 C CA . MET A 1 518 ? -16.805 -23.034 -25.282 1.00 82.56 518 MET A CA 1
ATOM 4108 C C . MET A 1 518 ? -15.581 -23.460 -24.466 1.00 82.56 518 MET A C 1
ATOM 4110 O O . MET A 1 518 ? -14.458 -23.250 -24.931 1.00 82.56 518 MET A O 1
ATOM 4114 N N . PHE A 1 519 ? -15.789 -24.090 -23.308 1.00 79.44 519 PHE A N 1
ATOM 4115 C CA . PHE A 1 519 ? -14.720 -24.442 -22.365 1.00 79.44 519 PHE A CA 1
ATOM 4116 C C . PHE A 1 519 ? -14.060 -25.799 -22.642 1.00 79.44 519 PHE A C 1
ATOM 4118 O O . PHE A 1 519 ? -12.902 -25.998 -22.286 1.00 79.44 519 PHE A O 1
ATOM 4125 N N . MET A 1 520 ? -14.748 -26.721 -23.320 1.00 82.81 520 MET A N 1
ATOM 4126 C CA . MET A 1 520 ? -14.210 -28.051 -23.609 1.00 82.81 520 MET A CA 1
ATOM 4127 C C . MET A 1 520 ? -13.220 -28.043 -24.783 1.00 82.81 520 MET A C 1
ATOM 4129 O O . MET A 1 520 ? -13.471 -27.465 -25.845 1.00 82.81 520 MET A O 1
ATOM 4133 N N . TYR A 1 521 ? -12.099 -28.747 -24.605 1.00 84.38 521 TYR A N 1
ATOM 4134 C CA . TYR A 1 521 ? -11.063 -28.947 -25.631 1.00 84.38 521 TYR A CA 1
ATOM 4135 C C . TYR A 1 521 ? -10.838 -30.426 -25.965 1.00 84.38 521 TYR A C 1
ATOM 4137 O O . TYR A 1 521 ? -9.858 -30.768 -26.619 1.00 84.38 521 TYR A O 1
ATOM 4145 N N . GLU A 1 522 ? -11.653 -31.335 -25.430 1.00 85.56 522 GLU A N 1
ATOM 4146 C CA . GLU A 1 522 ? -11.543 -32.774 -25.693 1.00 85.56 522 GLU A CA 1
ATOM 4147 C C . GLU A 1 522 ? -12.352 -33.160 -26.943 1.00 85.56 522 GLU A C 1
ATOM 4149 O O . GLU A 1 522 ? -13.541 -32.840 -26.993 1.00 85.56 522 GLU A O 1
ATOM 4154 N N . PRO A 1 523 ? -11.752 -33.830 -27.948 1.00 86.50 523 PRO A N 1
ATOM 4155 C CA . PRO A 1 523 ? -12.414 -34.103 -29.226 1.00 86.50 523 PRO A CA 1
ATOM 4156 C C . PRO A 1 523 ? -13.738 -34.873 -29.115 1.00 86.50 523 PRO A C 1
ATOM 4158 O O . PRO A 1 523 ? -14.710 -34.484 -29.755 1.00 86.50 523 PRO A O 1
ATOM 4161 N N . GLU A 1 524 ? -13.801 -35.915 -28.281 1.00 85.94 524 GLU A N 1
ATOM 4162 C CA . GLU A 1 524 ? -15.015 -36.731 -28.093 1.00 85.94 524 GLU A CA 1
ATOM 4163 C C . GLU A 1 524 ? -16.157 -35.916 -27.476 1.00 85.94 524 GLU A C 1
ATOM 4165 O O . GLU A 1 524 ? -17.296 -35.939 -27.946 1.00 85.94 524 GLU A O 1
ATOM 4170 N N . SER A 1 525 ? -15.827 -35.114 -26.465 1.00 87.25 525 SER A N 1
ATOM 4171 C CA . SER A 1 525 ? -16.765 -34.209 -25.806 1.00 87.25 525 SER A CA 1
ATOM 4172 C C . SER A 1 525 ? -17.263 -33.119 -26.765 1.00 87.25 525 SER A C 1
ATOM 4174 O O . SER A 1 525 ? -18.465 -32.869 -26.837 1.00 87.25 525 SER A O 1
ATOM 4176 N N . ILE A 1 526 ? -16.373 -32.524 -27.574 1.00 89.06 526 ILE A N 1
ATOM 4177 C CA . ILE A 1 526 ? -16.751 -31.566 -28.630 1.00 89.06 526 ILE A CA 1
ATOM 4178 C C . ILE A 1 526 ? -17.707 -32.232 -29.631 1.00 89.06 526 ILE A C 1
ATOM 4180 O O . ILE A 1 526 ? -18.720 -31.632 -29.992 1.00 89.06 526 ILE A O 1
ATOM 4184 N N . HIS A 1 527 ? -17.431 -33.467 -30.055 1.00 90.31 527 HIS A N 1
ATOM 4185 C CA . HIS A 1 527 ? -18.274 -34.201 -31.000 1.00 90.31 527 HIS A CA 1
ATOM 4186 C C . HIS A 1 527 ? -19.671 -34.482 -30.427 1.00 90.31 527 HIS A C 1
ATOM 4188 O O . HIS A 1 527 ? -20.678 -34.196 -31.078 1.00 90.31 527 HIS A O 1
ATOM 4194 N N . SER A 1 528 ? -19.742 -34.972 -29.184 1.00 88.69 528 SER A N 1
ATOM 4195 C CA . SER A 1 528 ? -21.001 -35.248 -28.483 1.00 88.69 528 SER A CA 1
ATOM 4196 C C . SER A 1 528 ? -21.864 -33.991 -28.335 1.00 88.69 528 SER A C 1
ATOM 4198 O O . SER A 1 528 ? -23.042 -34.009 -28.695 1.00 88.69 528 SER A O 1
ATOM 4200 N N . LEU A 1 529 ? -21.272 -32.882 -27.878 1.00 89.19 529 LEU A N 1
ATOM 4201 C CA . LEU A 1 529 ? -21.973 -31.605 -27.692 1.00 89.19 529 LEU A CA 1
ATOM 4202 C C . LEU A 1 529 ? -22.418 -30.992 -29.032 1.00 89.19 529 LEU A C 1
ATOM 4204 O O . LEU A 1 529 ? -23.528 -30.476 -29.144 1.00 89.19 529 LEU A O 1
ATOM 4208 N N . THR A 1 530 ? -21.596 -31.105 -30.081 1.00 89.19 530 THR A N 1
ATOM 4209 C CA . THR A 1 530 ? -21.950 -30.656 -31.444 1.00 89.19 530 THR A CA 1
ATOM 4210 C C . THR A 1 530 ? -23.136 -31.452 -31.992 1.00 89.19 530 THR A C 1
ATOM 4212 O O . THR A 1 530 ? -24.078 -30.881 -32.545 1.00 89.19 530 THR A O 1
ATOM 4215 N N . ARG A 1 531 ? -23.133 -32.776 -31.788 1.00 90.19 531 ARG A N 1
ATOM 4216 C CA . ARG A 1 531 ? -24.236 -33.664 -32.171 1.00 90.19 531 ARG A CA 1
ATOM 4217 C C . ARG A 1 531 ? -25.515 -33.342 -31.399 1.00 90.19 531 ARG A C 1
ATOM 4219 O O . ARG A 1 531 ? -26.595 -33.365 -31.982 1.00 90.19 531 ARG A O 1
ATOM 4226 N N . GLU A 1 532 ? -25.407 -33.028 -30.113 1.00 88.19 532 GLU A N 1
ATOM 4227 C CA . GLU A 1 532 ? -26.534 -32.607 -29.281 1.00 88.19 532 GLU A CA 1
ATOM 4228 C C . GLU A 1 532 ? -27.140 -31.276 -29.752 1.00 88.19 532 GLU A C 1
ATOM 4230 O O . GLU A 1 532 ? -28.353 -31.206 -29.959 1.00 88.19 532 GLU A O 1
ATOM 4235 N N . LEU A 1 533 ? -26.319 -30.259 -30.032 1.00 87.56 533 LEU A N 1
ATOM 4236 C CA . LEU A 1 533 ? -26.792 -28.967 -30.548 1.00 87.56 533 LEU A CA 1
ATOM 4237 C C . LEU A 1 533 ? -27.515 -29.092 -31.893 1.00 87.56 533 LEU A C 1
ATOM 4239 O O . LEU A 1 533 ? -28.563 -28.475 -32.090 1.00 87.56 533 LEU A O 1
ATOM 4243 N N . ILE A 1 534 ? -26.972 -29.890 -32.813 1.00 88.62 534 ILE A N 1
ATOM 4244 C CA . ILE A 1 534 ? -27.490 -29.985 -34.183 1.00 88.62 534 ILE A CA 1
ATOM 4245 C C . ILE A 1 534 ? -28.661 -30.970 -34.275 1.00 88.62 534 ILE A C 1
ATOM 4247 O O . ILE A 1 534 ? -29.711 -30.621 -34.811 1.00 88.62 534 ILE A O 1
ATOM 4251 N N . LEU A 1 535 ? -28.518 -32.191 -33.743 1.00 88.19 535 LEU A N 1
ATOM 4252 C CA . LEU A 1 535 ? -29.528 -33.244 -33.914 1.00 88.19 535 LEU A CA 1
ATOM 4253 C C . LEU A 1 535 ? -30.658 -33.181 -32.883 1.00 88.19 535 LEU A C 1
ATOM 4255 O O . LEU A 1 535 ? -31.790 -33.507 -33.227 1.00 88.19 535 LEU A O 1
ATOM 4259 N N . LYS A 1 536 ? -30.372 -32.812 -31.624 1.00 82.69 536 LYS A N 1
ATOM 4260 C CA . LYS A 1 536 ? -31.395 -32.778 -30.559 1.00 82.69 536 LYS A CA 1
ATOM 4261 C C . LYS A 1 536 ? -32.012 -31.393 -30.385 1.00 82.69 536 LYS A C 1
ATOM 4263 O O . LYS A 1 536 ? -33.219 -31.293 -30.202 1.00 82.69 536 LYS A O 1
ATOM 4268 N N . LEU A 1 537 ? -31.197 -30.340 -30.440 1.00 83.25 537 LEU A N 1
ATOM 4269 C CA . LEU A 1 537 ? -31.627 -28.957 -30.187 1.00 83.25 537 LEU A CA 1
ATOM 4270 C C . LEU A 1 537 ? -31.918 -28.155 -31.471 1.00 83.25 537 LEU A C 1
ATOM 4272 O O . LEU A 1 537 ? -32.278 -26.982 -31.393 1.00 83.25 537 LEU A O 1
ATOM 4276 N N . GLY A 1 538 ? -31.784 -28.777 -32.649 1.00 81.38 538 GLY A N 1
ATOM 4277 C CA . GLY A 1 538 ? -32.201 -28.211 -33.936 1.00 81.38 538 GLY A CA 1
ATOM 4278 C C . GLY A 1 538 ? -31.409 -26.984 -34.398 1.00 81.38 538 GLY A C 1
ATOM 4279 O O . GLY A 1 538 ? -31.906 -26.210 -35.218 1.00 81.38 538 GLY A O 1
ATOM 4280 N N . ARG A 1 539 ? -30.196 -26.758 -33.876 1.00 86.38 539 ARG A N 1
ATOM 4281 C CA . ARG A 1 539 ? -29.321 -25.673 -34.343 1.00 86.38 539 ARG A CA 1
ATOM 4282 C C . ARG A 1 539 ? -28.721 -26.020 -35.702 1.00 86.38 539 ARG A C 1
ATOM 4284 O O . ARG A 1 539 ? -28.348 -27.160 -35.962 1.00 86.38 539 ARG A O 1
ATOM 4291 N N . SER A 1 540 ? -28.590 -25.024 -36.576 1.00 87.31 540 SER A N 1
ATOM 4292 C CA . SER A 1 540 ? -27.918 -25.226 -37.859 1.00 87.31 540 SER A CA 1
ATOM 4293 C C . SER A 1 540 ? -26.403 -25.402 -37.655 1.00 87.31 540 SER A C 1
ATOM 4295 O O . SER A 1 540 ? -25.830 -24.749 -36.778 1.00 87.31 540 SER A O 1
ATOM 4297 N N . PRO A 1 541 ? -25.712 -26.215 -38.477 1.00 86.81 541 PRO A N 1
ATOM 4298 C CA . PRO A 1 541 ? -24.250 -26.314 -38.440 1.00 86.81 541 PRO A CA 1
ATOM 4299 C C . PRO A 1 541 ? -23.565 -24.941 -38.550 1.00 86.81 541 PRO A C 1
ATOM 4301 O O . PRO A 1 541 ? -22.614 -24.659 -37.827 1.00 86.81 541 PRO A O 1
ATOM 4304 N N . ALA A 1 542 ? -24.106 -24.045 -39.385 1.00 84.75 542 ALA A N 1
ATOM 4305 C CA . ALA A 1 542 ? -23.616 -22.676 -39.547 1.00 84.75 542 ALA A CA 1
ATOM 4306 C C . ALA A 1 542 ? -23.677 -21.846 -38.253 1.00 84.75 542 ALA A C 1
ATOM 4308 O O . ALA A 1 542 ? -22.745 -21.098 -37.970 1.00 84.75 542 ALA A O 1
ATOM 4309 N N . TYR A 1 543 ? -24.735 -22.006 -37.451 1.00 87.00 543 TYR A N 1
ATOM 4310 C CA . TYR A 1 543 ? -24.848 -21.352 -36.146 1.00 87.00 543 TYR A CA 1
ATOM 4311 C C . TYR A 1 543 ? -23.754 -21.835 -35.185 1.00 87.00 543 TYR A C 1
ATOM 4313 O O . TYR A 1 543 ? -23.085 -21.023 -34.555 1.00 87.00 543 TYR A O 1
ATOM 4321 N N . VAL A 1 544 ? -23.515 -23.149 -35.125 1.00 86.12 544 VAL A N 1
ATOM 4322 C CA . VAL A 1 544 ? -22.498 -23.734 -34.236 1.00 86.12 544 VAL A CA 1
ATOM 4323 C C . VAL A 1 544 ? -21.079 -23.302 -34.634 1.00 86.12 544 VAL A C 1
ATOM 4325 O O . VAL A 1 544 ? -20.257 -23.009 -33.769 1.00 86.12 544 VAL A O 1
ATOM 4328 N N . MET A 1 545 ? -20.793 -23.188 -35.935 1.00 87.75 545 MET A N 1
ATOM 4329 C CA . MET A 1 545 ? -19.508 -22.680 -36.439 1.00 87.75 545 MET A CA 1
ATOM 4330 C C . MET A 1 545 ? -19.277 -21.192 -36.111 1.00 87.75 545 MET A C 1
ATOM 4332 O O . MET A 1 545 ? -18.133 -20.768 -35.958 1.00 87.75 545 MET A O 1
ATOM 4336 N N . ALA A 1 546 ? -20.348 -20.404 -35.977 1.00 84.88 546 ALA A N 1
ATOM 4337 C CA . ALA A 1 546 ? -20.299 -18.970 -35.682 1.00 84.88 546 ALA A CA 1
ATOM 4338 C C . ALA A 1 546 ? -20.385 -18.636 -34.179 1.00 84.88 546 ALA A C 1
ATOM 4340 O O . ALA A 1 546 ? -20.456 -17.465 -33.814 1.00 84.88 546 ALA A O 1
ATOM 4341 N N . LEU A 1 547 ? -20.370 -19.646 -33.304 1.00 84.50 547 LEU A N 1
ATOM 4342 C CA . LEU A 1 547 ? -20.631 -19.491 -31.871 1.00 84.50 547 LEU A CA 1
ATOM 4343 C C . LEU A 1 547 ? -19.587 -18.637 -31.131 1.00 84.50 547 LEU A C 1
ATOM 4345 O O . LEU A 1 547 ? -19.887 -18.053 -30.093 1.00 84.50 547 LEU A O 1
ATOM 4349 N N . ASN A 1 548 ? -18.360 -18.552 -31.652 1.00 81.31 548 ASN A N 1
ATOM 4350 C CA . ASN A 1 548 ? -17.295 -17.742 -31.070 1.00 81.31 548 ASN A CA 1
ATOM 4351 C C . ASN A 1 548 ? -16.441 -17.081 -32.159 1.00 81.31 548 ASN A C 1
ATOM 4353 O O . ASN A 1 548 ? -15.791 -17.758 -32.955 1.00 81.31 548 ASN A O 1
ATOM 4357 N N . GLU A 1 549 ? -16.368 -15.749 -32.137 1.00 80.81 549 GLU A N 1
ATOM 4358 C CA . GLU A 1 549 ? -15.606 -14.950 -33.108 1.00 80.81 549 GLU A CA 1
ATOM 4359 C C . GLU A 1 549 ? -14.089 -15.201 -33.073 1.00 80.81 549 GLU A C 1
ATOM 4361 O O . GLU A 1 549 ? -13.376 -14.858 -34.022 1.00 80.81 549 GLU A O 1
ATOM 4366 N N . LYS A 1 550 ? -13.571 -15.796 -31.989 1.00 77.50 550 LYS A N 1
ATOM 4367 C CA . LYS A 1 550 ? -12.148 -16.128 -31.838 1.00 77.50 550 LYS A CA 1
ATOM 4368 C C . LYS A 1 550 ? -11.752 -17.434 -32.528 1.00 77.50 550 LYS A C 1
ATOM 4370 O O . LYS A 1 550 ? -10.571 -17.619 -32.803 1.00 77.50 550 LYS A O 1
ATOM 4375 N N . TRP A 1 551 ? -12.693 -18.330 -32.837 1.00 86.81 551 TRP A N 1
ATOM 4376 C CA . TRP A 1 551 ? -12.405 -19.604 -33.513 1.00 86.81 551 TRP A CA 1
ATOM 4377 C C . TRP A 1 551 ? -12.298 -19.407 -35.026 1.00 86.81 551 TRP A C 1
ATOM 4379 O O . TRP A 1 551 ? -13.134 -19.854 -35.811 1.00 86.81 551 TRP A O 1
ATOM 4389 N N . LYS A 1 552 ? -11.255 -18.684 -35.435 1.00 83.31 552 LYS A N 1
ATOM 4390 C CA . LYS A 1 552 ? -11.012 -18.338 -36.834 1.00 83.31 552 LYS A CA 1
ATOM 4391 C C . LYS A 1 552 ? -10.258 -19.461 -37.535 1.00 83.31 552 LYS A C 1
ATOM 4393 O O . LYS A 1 552 ? -9.095 -19.720 -37.245 1.00 83.31 552 LYS A O 1
ATOM 4398 N N . VAL A 1 553 ? -10.926 -20.091 -38.494 1.00 88.75 553 VAL A N 1
ATOM 4399 C CA . VAL A 1 553 ? -10.310 -21.056 -39.409 1.00 88.75 553 VAL A CA 1
ATOM 4400 C C . VAL A 1 553 ? -9.624 -20.298 -40.564 1.00 88.75 553 VAL A C 1
ATOM 4402 O O . VAL A 1 553 ? -10.229 -19.367 -41.105 1.00 88.75 553 VAL A O 1
ATOM 4405 N N . PRO A 1 554 ? -8.390 -20.665 -40.966 1.00 87.69 554 PRO A N 1
ATOM 4406 C CA . PRO A 1 554 ? -7.688 -20.062 -42.104 1.00 87.69 554 PRO A CA 1
ATOM 4407 C C . PRO A 1 554 ? -8.523 -20.082 -43.388 1.00 87.69 554 PRO A C 1
ATOM 4409 O O . PRO A 1 554 ? -9.261 -21.038 -43.627 1.00 87.69 554 PRO A O 1
ATOM 4412 N N . LYS A 1 555 ? -8.402 -19.047 -44.232 1.00 84.12 555 LYS A N 1
ATOM 4413 C CA . LYS A 1 555 ? -9.287 -18.837 -45.397 1.00 84.12 555 LYS A CA 1
ATOM 4414 C C . LYS A 1 555 ? -9.303 -20.034 -46.352 1.00 84.12 555 LYS A C 1
ATOM 4416 O O . LYS A 1 555 ? -10.361 -20.397 -46.856 1.00 84.12 555 LYS A O 1
ATOM 4421 N N . GLU A 1 556 ? -8.150 -20.659 -46.549 1.00 82.69 556 GLU A N 1
ATOM 4422 C CA . GLU A 1 556 ? -7.936 -21.793 -47.448 1.00 82.69 556 GLU A CA 1
ATOM 4423 C C . GLU A 1 556 ? -8.683 -23.042 -46.958 1.00 82.69 556 GLU A C 1
ATOM 4425 O O . GLU A 1 556 ? -9.314 -23.746 -47.742 1.00 82.69 556 GLU A O 1
ATOM 4430 N N . MET A 1 557 ? -8.677 -23.289 -45.645 1.00 88.19 557 MET A N 1
ATOM 4431 C CA . MET A 1 557 ? -9.426 -24.386 -45.025 1.00 88.19 557 MET A CA 1
ATOM 4432 C C . MET A 1 557 ? -10.919 -24.061 -44.920 1.00 88.19 557 MET A C 1
ATOM 4434 O O . MET A 1 557 ? -11.761 -24.920 -45.170 1.00 88.19 557 MET A O 1
ATOM 4438 N N . HIS A 1 558 ? -11.248 -22.813 -44.576 1.00 87.06 558 HIS A N 1
ATOM 4439 C CA . HIS A 1 558 ? -12.614 -22.339 -44.379 1.00 87.06 558 HIS A CA 1
ATOM 4440 C C . HIS A 1 558 ? -13.458 -22.519 -45.643 1.00 87.06 558 HIS A C 1
ATOM 4442 O O . HIS A 1 558 ? -14.562 -23.047 -45.564 1.00 87.06 558 HIS A O 1
ATOM 4448 N N . GLN A 1 559 ? -12.927 -22.140 -46.811 1.00 85.19 559 GLN A N 1
ATOM 4449 C CA . GLN A 1 559 ? -13.624 -22.303 -48.092 1.00 85.19 559 GLN A CA 1
ATOM 4450 C C . GLN A 1 559 ? -13.937 -23.773 -48.397 1.00 85.19 559 GLN A C 1
ATOM 4452 O O . GLN A 1 559 ? -15.033 -24.087 -48.852 1.00 85.19 559 GLN A O 1
ATOM 4457 N N . ILE A 1 560 ? -13.002 -24.683 -48.110 1.00 87.38 560 ILE A N 1
ATOM 4458 C CA . ILE A 1 560 ? -13.198 -26.117 -48.350 1.00 87.38 560 ILE A CA 1
ATOM 4459 C C . ILE A 1 560 ? -14.249 -26.682 -47.391 1.00 87.38 560 ILE A C 1
ATOM 4461 O O . ILE A 1 560 ? -15.136 -27.405 -47.832 1.00 87.38 560 ILE A O 1
ATOM 4465 N N . ILE A 1 561 ? -14.182 -26.327 -46.103 1.00 87.88 561 ILE A N 1
ATOM 4466 C CA . ILE A 1 561 ? -15.135 -26.793 -45.085 1.00 87.88 561 ILE A CA 1
ATOM 4467 C C . ILE A 1 561 ? -16.542 -26.273 -45.381 1.00 87.88 561 ILE A C 1
ATOM 4469 O O . ILE A 1 561 ? -17.498 -27.036 -45.300 1.00 87.88 561 ILE A O 1
ATOM 4473 N N . TYR A 1 562 ? -16.683 -25.003 -45.767 1.00 85.50 562 TYR A N 1
ATOM 4474 C CA . TYR A 1 562 ? -17.985 -24.400 -46.059 1.00 85.50 562 TYR A CA 1
ATOM 4475 C C . TYR A 1 562 ? -18.668 -25.023 -47.288 1.00 85.50 562 TYR A C 1
ATOM 4477 O O . TYR A 1 562 ? -19.892 -25.099 -47.338 1.00 85.50 562 TYR A O 1
ATOM 4485 N N . ASN A 1 563 ? -17.883 -25.525 -48.249 1.00 84.81 563 ASN A N 1
ATOM 4486 C CA . ASN A 1 563 ? -18.386 -26.228 -49.432 1.00 84.81 563 ASN A CA 1
ATOM 4487 C C . ASN A 1 563 ? -18.808 -27.685 -49.158 1.00 84.81 563 ASN A C 1
ATOM 4489 O O . ASN A 1 563 ? -19.367 -28.330 -50.047 1.00 84.81 563 ASN A O 1
ATOM 4493 N N . LEU A 1 564 ? -18.542 -28.223 -47.962 1.00 85.62 564 LEU A N 1
ATOM 4494 C CA . LEU A 1 564 ? -19.051 -29.536 -47.565 1.00 85.62 564 LEU A CA 1
ATOM 4495 C C . LEU A 1 564 ? -20.572 -29.483 -47.331 1.00 85.62 564 LEU A C 1
ATOM 4497 O O . LEU A 1 564 ? -21.103 -28.434 -46.956 1.00 85.62 564 LEU A O 1
ATOM 4501 N N . PRO A 1 565 ? -21.292 -30.607 -47.510 1.00 84.19 565 PRO A N 1
ATOM 4502 C CA . PRO A 1 565 ? -22.701 -30.685 -47.145 1.00 84.19 565 PRO A CA 1
ATOM 4503 C C . PRO A 1 565 ? -22.908 -30.294 -45.671 1.00 84.19 565 PRO A C 1
ATOM 4505 O O . PRO A 1 565 ? -22.113 -30.716 -44.827 1.00 84.19 565 PRO A O 1
ATOM 4508 N N . PRO A 1 566 ? -23.963 -29.527 -45.333 1.00 84.81 566 PRO A N 1
ATOM 4509 C CA . PRO A 1 566 ? -24.228 -29.134 -43.957 1.00 84.81 566 PRO A CA 1
ATOM 4510 C C . PRO A 1 566 ? -24.534 -30.360 -43.099 1.00 84.81 566 PRO A C 1
ATOM 4512 O O . PRO A 1 566 ? -25.614 -30.944 -43.187 1.00 84.81 566 PRO A O 1
ATOM 4515 N N . SER A 1 567 ? -23.569 -30.746 -42.267 1.00 87.69 567 SER A N 1
ATOM 4516 C CA . SER A 1 567 ? -23.638 -31.926 -41.406 1.00 87.69 567 SER A CA 1
ATOM 4517 C C . SER A 1 567 ? -23.001 -31.663 -40.038 1.00 87.69 567 SER A C 1
ATOM 4519 O O . SER A 1 567 ? -22.371 -30.625 -39.810 1.00 87.69 567 SER A O 1
ATOM 4521 N N . VAL A 1 568 ? -23.172 -32.606 -39.105 1.00 88.38 568 VAL A N 1
ATOM 4522 C CA . VAL A 1 568 ? -22.510 -32.553 -37.790 1.00 88.38 568 VAL A CA 1
ATOM 4523 C C . VAL A 1 568 ? -20.992 -32.570 -37.969 1.00 88.38 568 VAL A C 1
ATOM 4525 O O . VAL A 1 568 ? -20.279 -31.830 -37.299 1.00 88.38 568 VAL A O 1
ATOM 4528 N N . GLU A 1 569 ? -20.512 -33.354 -38.928 1.00 87.38 569 GLU A N 1
ATOM 4529 C CA . GLU A 1 569 ? -19.104 -33.525 -39.270 1.00 87.38 569 GLU A CA 1
ATOM 4530 C C . GLU A 1 569 ? -18.502 -32.233 -39.838 1.00 87.38 569 GLU A C 1
ATOM 4532 O O . GLU A 1 569 ? -17.375 -31.886 -39.483 1.00 87.38 569 GLU A O 1
ATOM 4537 N N . GLN A 1 570 ? -19.258 -31.463 -40.635 1.00 90.56 570 GLN A N 1
ATOM 4538 C CA . GLN A 1 570 ? -18.827 -30.138 -41.099 1.00 90.56 570 GLN A CA 1
ATOM 4539 C C . GLN A 1 570 ? -18.555 -29.194 -39.917 1.00 90.56 570 GLN A C 1
ATOM 4541 O O . GLN A 1 570 ? -17.473 -28.608 -39.824 1.00 90.56 570 GLN A O 1
ATOM 4546 N N . ALA A 1 571 ? -19.517 -29.067 -38.994 1.00 89.62 571 ALA A N 1
ATOM 4547 C CA . ALA A 1 571 ? -19.366 -28.219 -37.811 1.00 89.62 571 ALA A CA 1
ATOM 4548 C C . ALA A 1 571 ? -18.263 -28.737 -36.876 1.00 89.62 571 ALA A C 1
ATOM 4550 O O . ALA A 1 571 ? -17.489 -27.951 -36.333 1.00 89.62 571 ALA A O 1
ATOM 4551 N N . PHE A 1 572 ? -18.145 -30.055 -36.723 1.00 92.69 572 PHE A N 1
ATOM 4552 C CA . PHE A 1 572 ? -17.135 -30.678 -35.879 1.00 92.69 572 PHE A CA 1
ATOM 4553 C C . PHE A 1 572 ? -15.711 -30.401 -36.379 1.00 92.69 572 PHE A C 1
ATOM 4555 O O . PHE A 1 572 ? -14.872 -29.933 -35.610 1.00 92.69 572 PHE A O 1
ATOM 4562 N N . VAL A 1 573 ? -15.445 -30.604 -37.674 1.00 91.12 573 VAL A N 1
ATOM 4563 C CA . VAL A 1 573 ? -14.137 -30.307 -38.283 1.00 91.12 573 VAL A CA 1
ATOM 4564 C C . VAL A 1 573 ? -13.803 -28.818 -38.168 1.00 91.12 573 VAL A C 1
ATOM 4566 O O . VAL A 1 573 ? -12.670 -28.469 -37.824 1.00 91.12 573 VAL A O 1
ATOM 4569 N N . TYR A 1 574 ? -14.785 -27.938 -38.387 1.00 92.69 574 TYR A N 1
ATOM 4570 C CA . TYR A 1 574 ? -14.613 -26.497 -38.207 1.00 92.69 574 TYR A CA 1
ATOM 4571 C C . TYR A 1 574 ? -14.195 -26.142 -36.774 1.00 92.69 574 TYR A C 1
ATOM 4573 O O . TYR A 1 574 ? -13.234 -25.400 -36.574 1.00 92.69 574 TYR A O 1
ATOM 4581 N N . LEU A 1 575 ? -14.887 -26.696 -35.774 1.00 92.19 575 LEU A N 1
ATOM 4582 C CA . LEU A 1 575 ? -14.608 -26.449 -34.360 1.00 92.19 575 LEU A CA 1
ATOM 4583 C C . LEU A 1 575 ? -13.234 -26.970 -33.941 1.00 92.19 575 LEU A C 1
ATOM 4585 O O . LEU A 1 575 ? -12.521 -26.267 -33.226 1.00 92.19 575 LEU A O 1
ATOM 4589 N N . LEU A 1 576 ? -12.840 -28.167 -34.392 1.00 92.75 576 LEU A N 1
ATOM 4590 C CA . LEU A 1 576 ? -11.518 -28.724 -34.099 1.00 92.75 576 LEU A CA 1
ATOM 4591 C C . LEU A 1 576 ? -10.404 -27.817 -34.633 1.00 92.75 576 LEU A C 1
ATOM 4593 O O . LEU A 1 576 ? -9.479 -27.486 -33.891 1.00 92.75 576 LEU A O 1
ATOM 4597 N N . ILE A 1 577 ? -10.506 -27.378 -35.892 1.00 93.00 577 ILE A N 1
ATOM 4598 C CA . ILE A 1 577 ? -9.497 -26.513 -36.518 1.00 93.00 577 ILE A CA 1
ATOM 4599 C C . ILE A 1 577 ? -9.515 -25.116 -35.885 1.00 93.00 577 ILE A C 1
ATOM 4601 O O . ILE A 1 577 ? -8.461 -24.600 -35.524 1.00 93.00 577 ILE A O 1
ATOM 4605 N N . GLY A 1 578 ? -10.693 -24.521 -35.679 1.00 91.19 578 GLY A N 1
ATOM 4606 C CA . GLY A 1 578 ? -10.832 -23.191 -35.081 1.00 91.19 578 GLY A CA 1
ATOM 4607 C C . GLY A 1 578 ? -10.313 -23.123 -33.641 1.00 91.19 578 GLY A C 1
ATOM 4608 O O . GLY A 1 578 ? -9.585 -22.192 -33.292 1.00 91.19 578 GLY A O 1
ATOM 4609 N N . LYS A 1 579 ? -10.613 -24.134 -32.811 1.00 92.31 579 LYS A N 1
ATOM 4610 C CA . LYS A 1 579 ? -10.059 -24.248 -31.451 1.00 92.31 579 LYS A CA 1
ATOM 4611 C C . LYS A 1 579 ? -8.561 -24.539 -31.469 1.00 92.31 579 LYS A C 1
ATOM 4613 O O . LYS A 1 579 ? -7.843 -23.974 -30.653 1.00 92.31 579 LYS A O 1
ATOM 4618 N N . ALA A 1 580 ? -8.068 -25.358 -32.399 1.00 93.00 580 ALA A N 1
ATOM 4619 C CA . ALA A 1 580 ? -6.636 -25.608 -32.516 1.00 93.00 580 ALA A CA 1
ATOM 4620 C C . ALA A 1 580 ? -5.849 -24.354 -32.918 1.00 93.00 580 ALA A C 1
ATOM 4622 O O . ALA A 1 580 ? -4.809 -24.085 -32.322 1.00 93.00 580 ALA A O 1
ATOM 4623 N N . CYS A 1 581 ? -6.349 -23.562 -33.873 1.00 90.81 581 CYS A N 1
ATOM 4624 C CA . CYS A 1 581 ? -5.759 -22.271 -34.232 1.00 90.81 581 CYS A CA 1
ATOM 4625 C C . CYS A 1 581 ? -5.737 -21.320 -33.029 1.00 90.81 581 CYS A C 1
ATOM 4627 O O . CYS A 1 581 ? -4.697 -20.739 -32.736 1.00 90.81 581 CYS A O 1
ATOM 4629 N N . HIS A 1 582 ? -6.828 -21.254 -32.260 1.00 89.50 582 HIS A N 1
ATOM 4630 C CA . HIS A 1 582 ? -6.853 -20.479 -31.021 1.00 89.50 582 HIS A CA 1
ATOM 4631 C C . HIS A 1 582 ? -5.817 -20.971 -29.992 1.00 89.50 582 HIS A C 1
ATOM 4633 O O . HIS A 1 582 ? -5.113 -20.166 -29.387 1.00 89.50 582 HIS A O 1
ATOM 4639 N N . CYS A 1 583 ? -5.664 -22.288 -29.818 1.00 88.56 583 CYS A N 1
ATOM 4640 C CA . CYS A 1 583 ? -4.624 -22.854 -28.957 1.00 88.56 583 CYS A CA 1
ATOM 4641 C C . CYS A 1 583 ? -3.208 -22.496 -29.439 1.00 88.56 583 CYS A C 1
ATOM 4643 O O . CYS A 1 583 ? -2.343 -22.252 -28.602 1.00 88.56 583 CYS A O 1
ATOM 4645 N N . ILE A 1 584 ? -2.962 -22.438 -30.754 1.00 87.56 584 ILE A N 1
ATOM 4646 C CA . ILE A 1 584 ? -1.677 -21.985 -31.314 1.00 87.56 584 ILE A CA 1
ATOM 4647 C C . ILE A 1 584 ? -1.424 -20.514 -30.950 1.00 87.56 584 ILE A C 1
ATOM 4649 O O . ILE A 1 584 ? -0.332 -20.202 -30.475 1.00 87.56 584 ILE A O 1
ATOM 4653 N N . ASP A 1 585 ? -2.427 -19.640 -31.081 1.00 86.31 585 ASP A N 1
ATOM 4654 C CA . ASP A 1 585 ? -2.31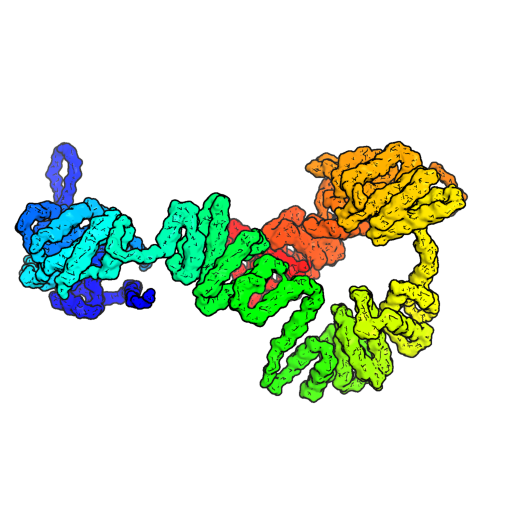5 -18.212 -30.737 1.00 86.31 585 ASP A CA 1
ATOM 4655 C C . ASP A 1 585 ? -1.996 -17.991 -29.248 1.00 86.31 585 ASP A C 1
ATOM 4657 O O . ASP A 1 585 ? -1.200 -17.121 -28.891 1.00 86.31 585 ASP A O 1
ATOM 4661 N N . VAL A 1 586 ? -2.578 -18.817 -28.371 1.00 86.25 586 VAL A N 1
ATOM 4662 C CA . VAL A 1 586 ? -2.368 -18.776 -26.909 1.00 86.25 586 VAL A CA 1
ATOM 4663 C C . VAL A 1 586 ? -1.153 -19.620 -26.470 1.00 86.25 586 VAL A C 1
ATOM 4665 O O . VAL A 1 586 ? -0.830 -19.683 -25.288 1.00 86.25 586 VAL A O 1
ATOM 4668 N N . ARG A 1 587 ? -0.409 -20.219 -27.413 1.00 87.19 587 ARG A N 1
ATOM 4669 C CA . ARG A 1 587 ? 0.809 -21.029 -27.182 1.00 87.19 587 ARG A CA 1
ATOM 4670 C C . ARG A 1 587 ? 0.594 -22.357 -26.435 1.00 87.19 587 ARG A C 1
ATOM 4672 O O . ARG A 1 587 ? 1.531 -22.905 -25.858 1.00 87.19 587 ARG A O 1
ATOM 4679 N N . ILE A 1 588 ? -0.606 -22.933 -26.502 1.00 87.12 588 ILE A N 1
ATOM 4680 C CA . ILE A 1 588 ? -0.948 -24.262 -25.959 1.00 87.12 588 ILE A CA 1
ATOM 4681 C C . ILE A 1 588 ? -0.775 -25.324 -27.061 1.00 87.12 588 ILE A C 1
ATOM 4683 O O . ILE A 1 588 ? -1.732 -25.897 -27.589 1.00 87.12 588 ILE A O 1
ATOM 4687 N N . PHE A 1 589 ? 0.477 -25.570 -27.452 1.00 87.56 589 PHE A N 1
ATOM 4688 C CA . PHE A 1 589 ? 0.802 -26.347 -28.658 1.00 87.56 589 PHE A CA 1
ATOM 4689 C C . PHE A 1 589 ? 0.409 -27.828 -28.581 1.00 87.56 589 PHE A C 1
ATOM 4691 O O . PHE A 1 589 ? 0.040 -28.420 -29.595 1.00 87.56 589 PHE A O 1
ATOM 4698 N N . GLU A 1 590 ? 0.457 -28.437 -27.395 1.00 85.75 590 GLU A N 1
ATOM 4699 C CA . GLU A 1 590 ? 0.111 -29.854 -27.235 1.00 85.75 590 GLU A CA 1
ATOM 4700 C C . GLU A 1 590 ? -1.379 -30.104 -27.490 1.00 85.75 590 GLU A C 1
ATOM 4702 O O . GLU A 1 590 ? -1.747 -31.009 -28.241 1.00 85.75 590 GLU A O 1
ATOM 4707 N N . ARG A 1 591 ? -2.248 -29.232 -26.965 1.00 86.19 591 ARG A N 1
ATOM 4708 C CA . ARG A 1 591 ? -3.691 -29.338 -27.198 1.00 86.19 591 ARG A CA 1
ATOM 4709 C C . ARG A 1 591 ? -4.065 -29.027 -28.643 1.00 86.19 591 ARG A C 1
ATOM 4711 O O . ARG A 1 591 ? -4.889 -29.735 -29.219 1.00 86.19 591 ARG A O 1
ATOM 4718 N N . ALA A 1 592 ? -3.419 -28.030 -29.253 1.00 90.50 592 ALA A N 1
ATOM 4719 C CA . ALA A 1 592 ? -3.587 -27.740 -30.676 1.00 90.50 592 ALA A CA 1
ATOM 4720 C C . ALA A 1 592 ? -3.277 -28.969 -31.547 1.00 90.50 592 ALA A C 1
ATOM 4722 O O . ALA A 1 592 ? -4.050 -29.314 -32.438 1.00 90.50 592 ALA A O 1
ATOM 4723 N N . ARG A 1 593 ? -2.177 -29.672 -31.250 1.00 89.25 593 ARG A N 1
ATOM 4724 C CA . ARG A 1 593 ? -1.760 -30.886 -31.962 1.00 89.25 593 ARG A CA 1
ATOM 4725 C C . ARG A 1 593 ? -2.781 -32.013 -31.823 1.00 89.25 593 ARG A C 1
ATOM 4727 O O . ARG A 1 593 ? -3.134 -32.627 -32.825 1.00 89.25 593 ARG A O 1
ATOM 4734 N N . GLN A 1 594 ? -3.273 -32.267 -30.609 1.00 89.19 594 GLN A N 1
ATOM 4735 C CA . GLN A 1 594 ? -4.294 -33.291 -30.352 1.00 89.19 594 GLN A CA 1
ATOM 4736 C C . GLN A 1 594 ? -5.561 -33.037 -31.181 1.00 89.19 594 GLN A C 1
ATOM 4738 O O . GLN A 1 594 ? -6.046 -33.942 -31.860 1.00 89.19 594 GLN A O 1
ATOM 4743 N N . LEU A 1 595 ? -6.050 -31.794 -31.188 1.00 91.75 595 LEU A N 1
ATOM 4744 C CA . LEU A 1 595 ? -7.221 -31.390 -31.969 1.00 91.75 595 LEU A CA 1
ATOM 4745 C C . LEU A 1 595 ? -6.989 -31.536 -33.481 1.00 91.75 595 LEU A C 1
ATOM 4747 O O . LEU A 1 595 ? -7.833 -32.101 -34.176 1.00 91.75 595 LEU A O 1
ATOM 4751 N N . LEU A 1 596 ? -5.838 -31.087 -33.992 1.00 92.31 596 LEU A N 1
ATOM 4752 C CA . LEU A 1 596 ? -5.506 -31.179 -35.418 1.00 92.31 596 LEU A CA 1
ATOM 4753 C C . LEU A 1 596 ? -5.288 -32.622 -35.888 1.00 92.31 596 LEU A C 1
ATOM 4755 O O . LEU A 1 596 ? -5.646 -32.946 -37.014 1.00 92.31 596 LEU A O 1
ATOM 4759 N N . LEU A 1 597 ? -4.741 -33.505 -35.048 1.00 90.88 597 LEU A N 1
ATOM 4760 C CA . LEU A 1 597 ? -4.596 -34.929 -35.374 1.00 90.88 597 LEU A CA 1
ATOM 4761 C C . LEU A 1 597 ? -5.956 -35.613 -35.526 1.00 90.88 597 LEU A C 1
ATOM 4763 O O . LEU A 1 597 ? -6.136 -36.434 -36.426 1.00 90.88 597 LEU A O 1
ATOM 4767 N N . VAL A 1 598 ? -6.919 -35.271 -34.667 1.00 91.44 598 VAL A N 1
ATOM 4768 C CA . VAL A 1 598 ? -8.291 -35.769 -34.807 1.00 91.44 598 VAL A CA 1
ATOM 4769 C C . VAL A 1 598 ? -8.968 -35.142 -36.025 1.00 91.44 598 VAL A C 1
ATOM 4771 O O . VAL A 1 598 ? -9.626 -35.861 -36.775 1.00 91.44 598 VAL A O 1
ATOM 4774 N N . ALA A 1 599 ? -8.749 -33.852 -36.293 1.00 91.00 599 ALA A N 1
ATOM 4775 C CA . ALA A 1 599 ? -9.245 -33.211 -37.509 1.00 91.00 599 ALA A CA 1
ATOM 4776 C C . ALA A 1 599 ? -8.693 -33.887 -38.779 1.00 91.00 599 ALA A C 1
ATOM 4778 O O . ALA A 1 599 ? -9.470 -34.184 -39.679 1.00 91.00 599 ALA A O 1
ATOM 4779 N N . ASP A 1 600 ? -7.393 -34.212 -38.838 1.00 91.25 600 ASP A N 1
ATOM 4780 C CA . ASP A 1 600 ? -6.783 -34.891 -39.994 1.00 91.25 600 ASP A CA 1
ATOM 4781 C C . ASP A 1 600 ? -7.429 -36.255 -40.245 1.00 91.25 600 ASP A C 1
ATOM 4783 O O . ASP A 1 600 ? -7.772 -36.562 -41.380 1.00 91.25 600 ASP A O 1
ATOM 4787 N N . ARG A 1 601 ? -7.671 -37.048 -39.192 1.00 88.88 601 ARG A N 1
ATOM 4788 C CA . ARG A 1 601 ? -8.345 -38.353 -39.313 1.00 88.88 601 ARG A CA 1
ATOM 4789 C C . ARG A 1 601 ? -9.757 -38.231 -39.882 1.00 88.88 601 ARG A C 1
ATOM 4791 O O . ARG A 1 601 ? -10.127 -39.028 -40.733 1.00 88.88 601 ARG A O 1
ATOM 4798 N N . ASN A 1 602 ? -10.519 -37.234 -39.432 1.00 85.50 602 ASN A N 1
ATOM 4799 C CA . ASN A 1 602 ? -11.891 -37.013 -39.897 1.00 85.50 602 ASN A CA 1
ATOM 4800 C C . ASN A 1 602 ? -11.934 -36.456 -41.324 1.00 85.50 602 ASN A C 1
ATOM 4802 O O . ASN A 1 602 ? -12.862 -36.731 -42.070 1.00 85.50 602 ASN A O 1
ATOM 4806 N N . VAL A 1 603 ? -10.926 -35.682 -41.718 1.00 88.88 603 VAL A N 1
ATOM 4807 C CA . VAL A 1 603 ? -10.872 -35.037 -43.031 1.00 88.88 603 VAL A CA 1
ATOM 4808 C C . VAL A 1 603 ? -10.204 -35.907 -44.095 1.00 88.88 603 VAL A C 1
ATOM 4810 O O . VAL A 1 603 ? -10.482 -35.722 -45.278 1.00 88.88 603 VAL A O 1
ATOM 4813 N N . TYR A 1 604 ? -9.340 -36.848 -43.709 1.00 82.00 604 TYR A N 1
ATOM 4814 C CA . TYR A 1 604 ? -8.528 -37.653 -44.626 1.00 82.00 604 TYR A CA 1
ATOM 4815 C C . TYR A 1 604 ? -9.347 -38.326 -45.736 1.00 82.00 604 TYR A C 1
ATOM 4817 O O . TYR A 1 604 ? -8.924 -38.322 -46.891 1.00 82.00 604 TYR A O 1
ATOM 4825 N N . GLU A 1 605 ? -10.534 -38.836 -45.400 1.00 76.88 605 GLU A N 1
ATOM 4826 C CA . GLU A 1 605 ? -11.450 -39.479 -46.352 1.00 76.88 605 GLU A CA 1
ATOM 4827 C C . GLU A 1 605 ? -12.409 -38.491 -47.043 1.00 76.88 605 GLU A C 1
ATOM 4829 O O . GLU A 1 605 ? -12.966 -38.805 -48.091 1.00 76.88 605 GLU A O 1
ATOM 4834 N N . ILE A 1 606 ? -12.581 -37.284 -46.490 1.00 80.31 606 ILE A N 1
ATOM 4835 C CA . ILE A 1 606 ? -13.513 -36.256 -46.985 1.00 80.31 606 ILE A CA 1
ATOM 4836 C C . ILE A 1 606 ? -12.847 -35.362 -48.035 1.00 80.31 606 ILE A C 1
ATOM 4838 O O . ILE A 1 606 ? -13.424 -35.064 -49.079 1.00 80.31 606 ILE A O 1
ATOM 4842 N N . SER A 1 607 ? -11.636 -34.881 -47.753 1.00 85.25 607 SER A N 1
ATOM 4843 C CA . SER A 1 607 ? -10.901 -33.984 -48.638 1.00 85.25 607 SER A CA 1
ATOM 4844 C C . SER A 1 607 ? -9.401 -34.135 -48.438 1.00 85.25 607 SER A C 1
ATOM 4846 O O . SER A 1 607 ? -8.822 -33.682 -47.448 1.00 85.25 607 SER A O 1
ATOM 4848 N N . TYR A 1 608 ? -8.750 -34.702 -49.453 1.00 84.81 608 TYR A N 1
ATOM 4849 C CA . TYR A 1 608 ? -7.294 -34.801 -49.516 1.00 84.81 608 TYR A CA 1
ATOM 4850 C C . TYR A 1 608 ? -6.613 -33.426 -49.387 1.00 84.81 608 TYR A C 1
ATOM 4852 O O . TYR A 1 608 ? -5.589 -33.296 -48.714 1.00 84.81 608 TYR A O 1
ATOM 4860 N N . ILE A 1 609 ? -7.207 -32.383 -49.983 1.00 86.44 609 ILE A N 1
ATOM 4861 C CA . ILE A 1 609 ? -6.688 -31.009 -49.942 1.00 86.44 609 ILE A CA 1
ATOM 4862 C C . ILE A 1 609 ? -6.733 -30.466 -48.509 1.00 86.44 609 ILE A C 1
ATOM 4864 O O . ILE A 1 609 ? -5.726 -29.965 -48.007 1.00 86.44 609 ILE A O 1
ATOM 4868 N N . LEU A 1 610 ? -7.872 -30.605 -47.824 1.00 88.12 610 LEU A N 1
ATOM 4869 C CA . LEU A 1 610 ? -8.027 -30.118 -46.453 1.00 88.12 610 LEU A CA 1
ATOM 4870 C C . LEU A 1 610 ? -7.130 -30.897 -45.478 1.00 88.12 610 LEU A C 1
ATOM 4872 O O . LEU A 1 610 ? -6.490 -30.280 -44.632 1.00 88.12 610 LEU A O 1
ATOM 4876 N N . SER A 1 611 ? -6.989 -32.217 -45.650 1.00 89.75 611 SER A N 1
ATOM 4877 C CA . SER A 1 611 ? -6.051 -33.040 -44.867 1.00 89.75 611 SER A CA 1
ATOM 4878 C C . SER A 1 611 ? -4.603 -32.558 -45.034 1.00 89.75 611 SER A C 1
ATOM 4880 O O . SER A 1 611 ? -3.874 -32.408 -44.051 1.00 89.75 611 SER A O 1
ATOM 4882 N N . LYS A 1 612 ? -4.185 -32.206 -46.260 1.00 88.44 612 LYS A N 1
ATOM 4883 C CA . LYS A 1 612 ? -2.846 -31.647 -46.515 1.00 88.44 612 LYS A CA 1
ATOM 4884 C C . LYS A 1 612 ? -2.624 -30.332 -45.754 1.00 88.44 612 LYS A C 1
ATOM 4886 O O . LYS A 1 612 ? -1.592 -30.182 -45.099 1.00 88.44 612 LYS A O 1
ATOM 4891 N N . TYR A 1 613 ? -3.609 -29.429 -45.754 1.00 90.12 613 TYR A N 1
ATOM 4892 C CA . TYR A 1 613 ? -3.547 -28.190 -44.974 1.00 90.12 613 TYR A CA 1
ATOM 4893 C C . TYR A 1 613 ? -3.500 -28.441 -43.461 1.00 90.12 613 TYR A C 1
ATOM 4895 O O . TYR A 1 613 ? -2.697 -27.815 -42.767 1.00 90.12 613 TYR A O 1
ATOM 4903 N N . VAL A 1 614 ? -4.309 -29.367 -42.935 1.00 90.25 614 VAL A N 1
ATOM 4904 C CA . VAL A 1 614 ? -4.319 -29.696 -41.498 1.00 90.25 614 VAL A CA 1
ATOM 4905 C C . VAL A 1 614 ? -2.951 -30.223 -41.060 1.00 90.25 614 VAL A C 1
ATOM 4907 O O . VAL A 1 614 ? -2.410 -29.771 -40.052 1.00 90.25 614 VAL A O 1
ATOM 4910 N N . ARG A 1 615 ? -2.321 -31.094 -41.859 1.00 90.62 615 ARG A N 1
ATOM 4911 C CA . ARG A 1 615 ? -0.960 -31.595 -41.593 1.00 90.62 615 ARG A CA 1
ATOM 4912 C C . ARG A 1 615 ? 0.099 -30.500 -41.579 1.00 90.62 615 ARG A C 1
ATOM 4914 O O . ARG A 1 615 ? 1.034 -30.570 -40.782 1.00 90.62 615 ARG A O 1
ATOM 4921 N N . TRP A 1 616 ? -0.037 -29.477 -42.417 1.00 91.88 616 TRP A N 1
ATOM 4922 C CA . TRP A 1 616 ? 0.857 -28.323 -42.372 1.00 91.88 616 TRP A CA 1
ATOM 4923 C C . TRP A 1 616 ? 0.655 -27.462 -41.123 1.00 91.88 616 TRP A C 1
ATOM 4925 O O . TRP A 1 616 ? 1.630 -26.939 -40.591 1.00 91.88 616 TRP A O 1
ATOM 4935 N N . TYR A 1 617 ? -0.567 -27.366 -40.598 1.00 92.06 617 TYR A N 1
ATOM 4936 C CA . TYR A 1 617 ? -0.821 -26.703 -39.314 1.00 92.06 617 TYR A CA 1
ATOM 4937 C C . TYR A 1 617 ? -0.324 -27.520 -38.113 1.00 92.06 617 TYR A C 1
ATOM 4939 O O . TYR A 1 617 ? 0.136 -26.932 -37.136 1.00 92.06 617 TYR A O 1
ATOM 4947 N N . ILE A 1 618 ? -0.320 -28.857 -38.198 1.00 90.81 618 ILE A N 1
ATOM 4948 C CA . ILE A 1 618 ? 0.380 -29.711 -37.221 1.00 90.81 618 ILE A CA 1
ATOM 4949 C C . ILE A 1 618 ? 1.879 -29.387 -37.240 1.00 90.81 618 ILE A C 1
ATOM 4951 O O . ILE A 1 618 ? 2.467 -29.136 -36.192 1.00 90.81 618 ILE A O 1
ATOM 4955 N N . LEU A 1 619 ? 2.489 -29.316 -38.430 1.00 91.06 619 LEU A N 1
ATOM 4956 C CA . LEU A 1 619 ? 3.893 -28.920 -38.574 1.00 91.06 619 LEU A CA 1
ATOM 4957 C C . LEU A 1 619 ? 4.152 -27.505 -38.029 1.00 91.06 619 LEU A C 1
ATOM 4959 O O . LEU A 1 619 ? 5.163 -27.284 -37.369 1.00 91.06 619 LEU A O 1
ATOM 4963 N N . LEU A 1 620 ? 3.246 -26.553 -38.257 1.00 90.88 620 LEU A N 1
ATOM 4964 C CA . LEU A 1 620 ? 3.361 -25.198 -37.718 1.00 90.88 620 LEU A CA 1
ATOM 4965 C C . LEU A 1 620 ? 3.356 -25.190 -36.181 1.00 90.88 620 LEU A C 1
ATOM 4967 O O . LEU A 1 620 ? 4.191 -24.517 -35.580 1.00 90.88 620 LEU A O 1
ATOM 4971 N N . ALA A 1 621 ? 2.472 -25.966 -35.545 1.00 89.06 621 ALA A N 1
ATOM 4972 C CA . ALA A 1 621 ? 2.457 -26.122 -34.091 1.00 89.06 621 ALA A CA 1
ATOM 4973 C C . ALA A 1 621 ? 3.773 -26.731 -33.565 1.00 89.06 621 ALA A C 1
ATOM 4975 O O . ALA A 1 621 ? 4.309 -26.251 -32.565 1.00 89.06 621 ALA A O 1
ATOM 4976 N N . ASP A 1 622 ? 4.333 -27.726 -34.268 1.00 88.44 622 ASP A N 1
ATOM 4977 C CA . ASP A 1 622 ? 5.627 -28.344 -33.934 1.00 88.44 622 ASP A CA 1
ATOM 4978 C C . ASP A 1 622 ? 6.775 -27.322 -33.981 1.00 88.44 622 ASP A C 1
ATOM 4980 O O . ASP A 1 622 ? 7.604 -27.258 -33.069 1.00 88.44 622 ASP A O 1
ATOM 4984 N N . LEU A 1 623 ? 6.813 -26.499 -35.034 1.00 89.25 623 LEU A N 1
ATOM 4985 C CA . LEU A 1 623 ? 7.832 -25.466 -35.224 1.00 89.25 623 LEU A CA 1
ATOM 4986 C C . LEU A 1 623 ? 7.718 -24.355 -34.171 1.00 89.25 623 LEU A C 1
ATOM 4988 O O . LEU A 1 623 ? 8.722 -23.962 -33.578 1.00 89.25 623 LEU A O 1
ATOM 4992 N N . LEU A 1 624 ? 6.503 -23.877 -33.889 1.00 88.25 624 LEU A N 1
ATOM 4993 C CA . LEU A 1 624 ? 6.259 -22.828 -32.893 1.00 88.25 624 LEU A CA 1
ATOM 4994 C C . LEU A 1 624 ? 6.575 -23.283 -31.462 1.00 88.25 624 LEU A C 1
ATOM 4996 O O . LEU A 1 624 ? 7.160 -22.515 -30.689 1.00 88.25 624 LEU A O 1
ATOM 5000 N N . GLN A 1 625 ? 6.273 -24.538 -31.113 1.00 86.00 625 GLN A N 1
ATOM 5001 C CA . GLN A 1 625 ? 6.696 -25.113 -29.836 1.00 86.00 625 GLN A CA 1
ATOM 5002 C C . GLN A 1 625 ? 8.221 -25.144 -29.719 1.00 86.00 625 GLN A C 1
ATOM 5004 O O . GLN A 1 625 ? 8.759 -24.736 -28.682 1.00 86.00 625 GLN A O 1
ATOM 5009 N N . PHE A 1 626 ? 8.915 -25.583 -30.775 1.00 84.81 626 PHE A N 1
ATOM 5010 C CA . PHE A 1 626 ? 10.375 -25.632 -30.797 1.00 84.81 626 PHE A CA 1
ATOM 5011 C C . PHE A 1 626 ? 10.989 -24.238 -30.603 1.00 84.81 626 PHE A C 1
ATOM 5013 O O . PHE A 1 626 ? 11.914 -24.084 -29.806 1.00 84.81 626 PHE A O 1
ATOM 5020 N N . TYR A 1 627 ? 10.443 -23.204 -31.250 1.00 82.38 627 TYR A N 1
ATOM 5021 C CA . TYR A 1 627 ? 10.914 -21.829 -31.060 1.00 82.38 627 TYR A CA 1
ATOM 5022 C C . TYR A 1 627 ? 10.676 -21.286 -29.651 1.00 82.38 627 TYR A C 1
ATOM 5024 O O . TYR A 1 627 ? 11.509 -20.539 -29.141 1.00 82.38 627 TYR A O 1
ATOM 5032 N N . THR A 1 628 ? 9.564 -21.661 -29.019 1.00 79.81 628 THR A N 1
ATOM 5033 C CA . THR A 1 628 ? 9.167 -21.108 -27.716 1.00 79.81 628 THR A CA 1
ATOM 5034 C C . THR A 1 628 ? 9.863 -21.812 -26.550 1.00 79.81 628 THR A C 1
ATOM 5036 O O . THR A 1 628 ? 10.319 -21.164 -25.615 1.00 79.81 628 THR A O 1
ATOM 5039 N N . THR A 1 629 ? 9.954 -23.142 -26.596 1.00 76.81 629 THR A N 1
ATOM 5040 C CA . THR A 1 629 ? 10.359 -23.970 -25.442 1.00 76.81 629 THR A CA 1
ATOM 5041 C C . THR A 1 629 ? 11.637 -24.773 -25.676 1.00 76.81 629 THR A C 1
ATOM 5043 O O . THR A 1 629 ? 12.149 -25.380 -24.741 1.00 76.81 629 THR A O 1
ATOM 5046 N N . LYS A 1 630 ? 12.151 -24.818 -26.917 1.00 74.62 630 LYS A N 1
ATOM 5047 C CA . LYS A 1 630 ? 13.224 -25.736 -27.353 1.00 74.62 630 LYS A CA 1
ATOM 5048 C C . LYS A 1 630 ? 12.940 -27.218 -27.048 1.00 74.62 630 LYS A C 1
ATOM 5050 O O . LYS A 1 630 ? 13.865 -28.026 -27.012 1.00 74.62 630 LYS A O 1
ATOM 5055 N N . SER A 1 631 ? 11.671 -27.571 -26.837 1.00 72.50 631 SER A N 1
ATOM 5056 C CA . SER A 1 631 ? 11.194 -28.935 -26.604 1.00 72.50 631 SER A CA 1
ATOM 5057 C C . SER A 1 631 ? 10.495 -29.488 -27.848 1.00 72.50 631 SER A C 1
ATOM 5059 O O . SER A 1 631 ? 10.079 -28.728 -28.728 1.00 72.50 631 SER A O 1
ATOM 5061 N N . PHE A 1 632 ? 10.368 -30.812 -27.923 1.00 73.00 632 PHE A N 1
ATOM 5062 C CA . PHE A 1 632 ? 9.634 -31.504 -28.980 1.00 73.00 632 PHE A CA 1
ATOM 5063 C C . PHE A 1 632 ? 8.313 -32.037 -28.422 1.00 73.00 632 PHE A C 1
ATOM 5065 O O . PHE A 1 632 ? 8.237 -32.406 -27.251 1.00 73.00 632 PHE A O 1
ATOM 5072 N N . GLY A 1 633 ? 7.274 -32.099 -29.257 1.00 62.00 633 GLY A N 1
ATOM 5073 C CA . GLY A 1 633 ? 6.050 -32.814 -28.895 1.00 62.00 633 GLY A CA 1
ATOM 5074 C C . GLY A 1 633 ? 6.318 -34.302 -28.661 1.00 62.00 633 GLY A C 1
ATOM 5075 O O . GLY A 1 633 ? 7.255 -34.865 -29.238 1.00 62.00 633 GLY A O 1
ATOM 5076 N N . MET A 1 634 ? 5.481 -34.935 -27.835 1.00 56.00 634 MET A N 1
ATOM 5077 C CA . MET A 1 634 ? 5.542 -36.372 -27.553 1.00 56.00 634 MET A CA 1
ATOM 5078 C C . MET A 1 634 ? 5.649 -37.157 -28.875 1.00 56.00 634 MET A C 1
ATOM 5080 O O . MET A 1 634 ? 4.787 -37.035 -29.744 1.00 56.00 634 MET A O 1
ATOM 5084 N N . ASN A 1 635 ? 6.722 -37.942 -29.031 1.00 58.78 635 ASN A N 1
ATOM 5085 C CA . ASN A 1 635 ? 7.054 -38.783 -30.198 1.00 58.78 635 ASN A CA 1
ATOM 5086 C C . ASN A 1 635 ? 7.703 -38.117 -31.432 1.00 58.78 635 ASN A C 1
ATOM 5088 O O . ASN A 1 635 ? 7.904 -38.809 -32.428 1.00 58.78 635 ASN A O 1
ATOM 5092 N N . ASN A 1 636 ? 8.072 -36.832 -31.408 1.00 71.81 636 ASN A N 1
ATOM 5093 C CA . ASN A 1 636 ? 8.849 -36.222 -32.499 1.00 71.81 636 ASN A CA 1
ATOM 5094 C C . ASN A 1 636 ? 10.336 -36.111 -32.125 1.00 71.81 636 ASN A C 1
ATOM 5096 O O . ASN A 1 636 ? 10.677 -35.555 -31.083 1.00 71.81 636 ASN A O 1
ATOM 5100 N N . THR A 1 637 ? 11.235 -36.545 -33.010 1.00 80.56 637 THR A N 1
ATOM 5101 C CA . THR A 1 637 ? 12.664 -36.213 -32.904 1.00 80.56 637 THR A CA 1
ATOM 5102 C C . THR A 1 637 ? 13.014 -34.972 -33.728 1.00 80.56 637 THR A C 1
ATOM 5104 O O . THR A 1 637 ? 12.294 -34.575 -34.648 1.00 80.56 637 THR A O 1
ATOM 5107 N N . MET A 1 638 ? 14.181 -34.382 -33.453 1.00 80.69 638 MET A N 1
ATOM 5108 C CA . MET A 1 638 ? 14.745 -33.313 -34.283 1.00 80.69 638 MET A CA 1
ATOM 5109 C C . MET A 1 638 ? 14.844 -33.725 -35.762 1.00 80.69 638 MET A C 1
ATOM 5111 O O . MET A 1 638 ? 14.564 -32.925 -36.651 1.00 80.69 638 MET A O 1
ATOM 5115 N N . GLN A 1 639 ? 15.208 -34.982 -36.040 1.00 83.38 639 GLN A N 1
ATOM 5116 C CA . GLN A 1 639 ? 15.326 -35.483 -37.411 1.00 83.38 639 GLN A CA 1
ATOM 5117 C C . GLN A 1 639 ? 13.966 -35.587 -38.110 1.00 83.38 639 GLN A C 1
ATOM 5119 O O . GLN A 1 639 ? 13.867 -35.253 -39.293 1.00 83.38 639 GLN A O 1
ATOM 5124 N N . ASP A 1 640 ? 12.914 -35.975 -37.387 1.00 83.56 640 ASP A N 1
ATOM 5125 C CA . ASP A 1 640 ? 11.555 -36.043 -37.934 1.00 83.56 640 ASP A CA 1
ATOM 5126 C C . ASP A 1 640 ? 11.038 -34.660 -38.319 1.00 83.56 640 ASP A C 1
ATOM 5128 O O . ASP A 1 640 ? 10.460 -34.488 -39.395 1.00 83.56 640 ASP A O 1
ATOM 5132 N N . LEU A 1 641 ? 11.295 -33.658 -37.474 1.00 87.06 641 LEU A N 1
ATOM 5133 C CA . LEU A 1 641 ? 10.909 -32.277 -37.744 1.00 87.06 641 LEU A CA 1
ATOM 5134 C C . LEU A 1 641 ? 11.671 -31.716 -38.951 1.00 87.06 641 LEU A C 1
ATOM 5136 O O . LEU A 1 641 ? 11.056 -31.158 -39.855 1.00 87.06 641 LEU A O 1
ATOM 5140 N N . ILE A 1 642 ? 12.985 -31.954 -39.038 1.00 86.88 642 ILE A N 1
ATOM 5141 C CA . ILE A 1 642 ? 13.797 -31.588 -40.211 1.00 86.88 642 ILE A CA 1
ATOM 5142 C C . ILE A 1 642 ? 13.234 -32.224 -41.483 1.00 86.88 642 ILE A C 1
ATOM 5144 O O . ILE A 1 642 ? 13.075 -31.541 -42.497 1.00 86.88 642 ILE A O 1
ATOM 5148 N N . LYS A 1 643 ? 12.910 -33.520 -41.441 1.00 88.38 643 LYS A N 1
ATOM 5149 C CA . LYS A 1 643 ? 12.357 -34.246 -42.586 1.00 88.38 643 LYS A CA 1
ATOM 5150 C C . LYS A 1 643 ? 11.019 -33.651 -43.027 1.00 88.38 643 LYS A C 1
ATOM 5152 O O . LYS A 1 643 ? 10.881 -33.323 -44.202 1.00 88.38 643 LYS A O 1
ATOM 5157 N N . LYS A 1 644 ? 10.073 -33.449 -42.101 1.00 88.38 644 LYS A N 1
ATOM 5158 C CA . LYS A 1 644 ? 8.756 -32.844 -42.382 1.00 88.38 644 LYS A CA 1
ATOM 5159 C C . LYS A 1 644 ? 8.894 -31.441 -42.988 1.00 88.38 644 LYS A C 1
ATOM 5161 O O . LYS A 1 644 ? 8.255 -31.151 -43.999 1.00 88.38 644 LYS A O 1
ATOM 5166 N N . THR A 1 645 ? 9.783 -30.612 -42.439 1.00 87.69 645 THR A N 1
ATOM 5167 C CA . THR A 1 645 ? 10.073 -29.260 -42.938 1.00 87.69 645 THR A CA 1
ATOM 5168 C C . THR A 1 645 ? 10.655 -29.277 -44.353 1.00 87.69 645 THR A C 1
ATOM 5170 O O . THR A 1 645 ? 10.189 -28.544 -45.227 1.00 87.69 645 THR A O 1
ATOM 5173 N N . LYS A 1 646 ? 11.627 -30.159 -44.626 1.00 88.06 646 LYS A N 1
ATOM 5174 C CA . LYS A 1 646 ? 12.189 -30.336 -45.975 1.00 88.06 646 LYS A CA 1
ATOM 5175 C C . LYS A 1 646 ? 11.133 -30.813 -46.966 1.00 88.06 646 LYS A C 1
ATOM 5177 O O . LYS A 1 646 ? 11.029 -30.255 -48.054 1.00 88.06 646 LYS A O 1
ATOM 5182 N N . THR A 1 647 ? 10.309 -31.793 -46.598 1.00 87.06 647 THR A N 1
ATOM 5183 C CA . THR A 1 647 ? 9.210 -32.271 -47.450 1.00 87.06 647 THR A CA 1
ATOM 5184 C C . THR A 1 647 ? 8.212 -31.153 -47.766 1.00 87.06 647 THR A C 1
ATOM 5186 O O . THR A 1 647 ? 7.820 -31.009 -48.923 1.00 87.06 647 THR A O 1
ATOM 5189 N N . CYS A 1 648 ? 7.863 -30.313 -46.784 1.00 86.62 648 CYS A N 1
ATOM 5190 C CA . CYS A 1 648 ? 6.992 -29.154 -46.986 1.00 86.62 648 CYS A CA 1
ATOM 5191 C C . CYS A 1 648 ? 7.586 -28.165 -48.001 1.00 86.62 648 CYS A C 1
ATOM 5193 O O . CYS A 1 648 ? 6.937 -27.827 -48.986 1.00 86.62 648 CYS A O 1
ATOM 5195 N N . ILE A 1 649 ? 8.848 -27.766 -47.827 1.00 82.81 649 ILE A N 1
ATOM 5196 C CA . ILE A 1 649 ? 9.527 -26.829 -48.737 1.00 82.81 649 ILE A CA 1
ATOM 5197 C C . ILE A 1 649 ? 9.749 -27.440 -50.135 1.00 82.81 649 ILE A C 1
ATOM 5199 O O . ILE A 1 649 ? 9.615 -26.752 -51.145 1.00 82.81 649 ILE A O 1
ATOM 5203 N N . THR A 1 650 ? 10.050 -28.741 -50.221 1.00 82.06 650 THR A N 1
ATOM 5204 C CA . THR A 1 650 ? 10.243 -29.440 -51.506 1.00 82.06 650 THR A CA 1
ATOM 5205 C C . THR A 1 650 ? 8.949 -29.491 -52.317 1.00 82.06 650 THR A C 1
ATOM 5207 O O . THR A 1 650 ? 9.006 -29.427 -53.541 1.00 82.06 650 THR A O 1
ATOM 5210 N N . SER A 1 651 ? 7.783 -29.571 -51.661 1.00 78.75 651 SER A N 1
ATOM 5211 C CA . SER A 1 651 ? 6.489 -29.575 -52.362 1.00 78.75 651 SER A CA 1
ATOM 5212 C C . SER A 1 651 ? 6.253 -28.305 -53.188 1.00 78.75 651 SER A C 1
ATOM 5214 O O . SER A 1 651 ? 5.669 -28.395 -54.264 1.00 78.75 651 SER A O 1
ATOM 5216 N N . VAL A 1 652 ? 6.805 -27.169 -52.743 1.00 76.31 652 VAL A N 1
ATOM 5217 C CA . VAL A 1 652 ? 6.786 -25.898 -53.483 1.00 76.31 652 VAL A CA 1
ATOM 5218 C C . VAL A 1 652 ? 7.731 -25.936 -54.674 1.00 76.31 652 VAL A C 1
ATOM 5220 O O . VAL A 1 652 ? 7.355 -25.562 -55.776 1.00 76.31 652 VAL A O 1
ATOM 5223 N N . ARG A 1 653 ? 8.950 -26.454 -54.476 1.00 70.50 653 ARG A N 1
ATOM 5224 C CA . ARG A 1 653 ? 9.950 -26.590 -55.548 1.00 70.50 653 ARG A CA 1
ATOM 5225 C C . ARG A 1 653 ? 9.484 -27.496 -56.688 1.00 70.50 653 ARG A C 1
ATOM 5227 O O . ARG A 1 653 ? 9.869 -27.276 -57.828 1.00 70.50 653 ARG A O 1
ATOM 5234 N N . LEU A 1 654 ? 8.721 -28.537 -56.367 1.00 75.88 654 LEU A N 1
ATOM 5235 C CA . LEU A 1 654 ? 8.177 -29.484 -57.344 1.00 75.88 654 LEU A CA 1
ATOM 5236 C C . LEU A 1 654 ? 6.880 -28.994 -58.008 1.00 75.88 654 LEU A C 1
ATOM 5238 O O . LEU A 1 654 ? 6.287 -29.768 -58.750 1.00 75.88 654 LEU A O 1
ATOM 5242 N N . ASP A 1 655 ? 6.446 -27.762 -57.717 1.00 70.56 655 ASP A N 1
ATOM 5243 C CA . ASP A 1 655 ? 5.224 -27.137 -58.235 1.00 70.56 655 ASP A CA 1
ATOM 5244 C C . ASP A 1 655 ? 3.990 -28.051 -58.142 1.00 70.56 655 ASP A C 1
ATOM 5246 O O . ASP A 1 655 ? 3.261 -28.279 -59.103 1.00 70.56 655 ASP A O 1
ATOM 5250 N N . GLN A 1 656 ? 3.787 -28.660 -56.967 1.00 74.38 656 GLN A N 1
ATOM 5251 C CA . GLN A 1 656 ? 2.621 -29.515 -56.745 1.00 74.38 656 GLN A CA 1
ATOM 5252 C C . GLN A 1 656 ? 1.324 -28.695 -56.782 1.00 74.38 656 GLN A C 1
ATOM 5254 O O . GLN A 1 656 ? 1.275 -27.598 -56.230 1.00 74.38 656 GLN A O 1
ATOM 5259 N N . ASP A 1 657 ? 0.242 -29.294 -57.290 1.00 71.25 657 ASP A N 1
ATOM 5260 C CA . ASP A 1 657 ? -1.091 -28.669 -57.416 1.00 71.25 657 ASP A CA 1
ATOM 5261 C C . ASP A 1 657 ? -1.648 -28.062 -56.109 1.00 71.25 657 ASP A C 1
ATOM 5263 O O . ASP A 1 657 ? -2.529 -27.206 -56.137 1.00 71.25 657 ASP A O 1
ATOM 5267 N N . ILE A 1 658 ? -1.156 -28.502 -54.942 1.00 80.19 658 ILE A N 1
ATOM 5268 C CA . ILE A 1 658 ? -1.566 -27.996 -53.625 1.00 80.19 658 ILE A CA 1
ATOM 5269 C C . ILE A 1 658 ? -0.336 -27.484 -52.879 1.00 80.19 658 ILE A C 1
ATOM 5271 O O . ILE A 1 658 ? 0.551 -28.277 -52.530 1.00 80.19 658 ILE A O 1
ATOM 5275 N N . GLN A 1 659 ? -0.348 -26.190 -52.562 1.00 81.69 659 GLN A N 1
ATOM 5276 C CA . GLN A 1 659 ? 0.778 -25.437 -52.010 1.00 81.69 659 GLN A CA 1
ATOM 5277 C C . GLN A 1 659 ? 0.546 -25.026 -50.537 1.00 81.69 659 GLN A C 1
ATOM 5279 O O . GLN A 1 659 ? -0.575 -24.634 -50.188 1.00 81.69 659 GLN A O 1
ATOM 5284 N N . PRO A 1 660 ? 1.572 -25.097 -49.659 1.00 83.56 660 PRO A N 1
ATOM 5285 C CA . PRO A 1 660 ? 1.488 -24.607 -48.283 1.00 83.56 660 PRO A CA 1
ATOM 5286 C C . PRO A 1 660 ? 1.275 -23.092 -48.218 1.00 83.56 660 PRO A C 1
ATOM 5288 O O . PRO A 1 660 ? 1.685 -22.355 -49.113 1.00 83.56 660 PRO A O 1
ATOM 5291 N N . THR A 1 661 ? 0.667 -22.607 -47.132 1.00 83.56 661 THR A N 1
ATOM 5292 C CA . THR A 1 661 ? 0.489 -21.162 -46.925 1.00 83.56 661 THR A CA 1
ATOM 5293 C C . THR A 1 661 ? 1.827 -20.474 -46.640 1.00 83.56 661 THR A C 1
ATOM 5295 O O . THR A 1 661 ? 2.756 -21.083 -46.101 1.00 83.56 661 THR A O 1
ATOM 5298 N N . MET A 1 662 ? 1.917 -19.177 -46.958 1.00 81.69 662 MET A N 1
ATOM 5299 C CA . MET A 1 662 ? 3.145 -18.387 -46.769 1.00 81.69 662 MET A CA 1
ATOM 5300 C C . MET A 1 662 ? 3.654 -18.432 -45.324 1.00 81.69 662 MET A C 1
ATOM 5302 O O . MET A 1 662 ? 4.840 -18.656 -45.109 1.00 81.69 662 MET A O 1
ATOM 5306 N N . VAL A 1 663 ? 2.747 -18.356 -44.344 1.00 83.25 663 VAL A N 1
ATOM 5307 C CA . VAL A 1 663 ? 3.080 -18.446 -42.913 1.00 83.25 663 VAL A CA 1
ATOM 5308 C C . VAL A 1 663 ? 3.817 -19.749 -42.590 1.00 83.25 663 VAL A C 1
ATOM 5310 O O . VAL A 1 663 ? 4.805 -19.746 -41.861 1.00 83.25 663 VAL A O 1
ATOM 5313 N N . ILE A 1 664 ? 3.380 -20.877 -43.149 1.00 87.00 664 ILE A N 1
ATOM 5314 C CA . ILE A 1 664 ? 4.001 -22.178 -42.875 1.00 87.00 664 ILE A CA 1
ATOM 5315 C C . ILE A 1 664 ? 5.376 -22.254 -43.542 1.00 87.00 664 ILE A C 1
ATOM 5317 O O . ILE A 1 664 ? 6.333 -22.727 -42.928 1.00 87.00 664 ILE A O 1
ATOM 5321 N N . LEU A 1 665 ? 5.497 -21.742 -44.769 1.00 85.69 665 LEU A N 1
ATOM 5322 C CA . LEU A 1 665 ? 6.762 -21.690 -45.503 1.00 85.69 665 LEU A CA 1
ATOM 5323 C C . LEU A 1 665 ? 7.804 -20.802 -44.818 1.00 85.69 665 LEU A C 1
ATOM 5325 O O . LEU A 1 665 ? 8.968 -21.191 -44.748 1.00 85.69 665 LEU A O 1
ATOM 5329 N N . GLU A 1 666 ? 7.388 -19.664 -44.266 1.00 84.81 666 GLU A N 1
ATOM 5330 C CA . GLU A 1 666 ? 8.234 -18.757 -43.484 1.00 84.81 666 GLU A CA 1
ATOM 5331 C C . GLU A 1 666 ? 8.833 -19.463 -42.266 1.00 84.81 666 GLU A C 1
ATOM 5333 O O . GLU A 1 666 ? 10.052 -19.473 -42.092 1.00 84.81 666 GLU A O 1
ATOM 5338 N N . HIS A 1 667 ? 7.996 -20.129 -41.466 1.00 87.19 667 HIS A N 1
ATOM 5339 C CA . HIS A 1 667 ? 8.451 -20.857 -40.279 1.00 87.19 667 HIS A CA 1
ATOM 5340 C C . HIS A 1 667 ? 9.319 -22.066 -40.655 1.00 87.19 667 HIS A C 1
ATOM 5342 O O . HIS A 1 667 ? 10.313 -22.351 -39.991 1.00 87.19 667 HIS A O 1
ATOM 5348 N N . CYS A 1 668 ? 9.003 -22.751 -41.756 1.00 87.81 668 CYS A N 1
ATOM 5349 C CA . CYS A 1 668 ? 9.821 -23.846 -42.271 1.00 87.81 668 CYS A CA 1
ATOM 5350 C C . CYS A 1 668 ? 11.219 -23.366 -42.707 1.00 87.81 668 CYS A C 1
ATOM 5352 O O . CYS A 1 668 ? 12.230 -23.980 -42.355 1.00 87.81 668 CYS A O 1
ATOM 5354 N N . ALA A 1 669 ? 11.297 -22.268 -43.463 1.00 84.06 669 ALA A N 1
ATOM 5355 C CA . ALA A 1 669 ? 12.556 -21.717 -43.960 1.00 84.06 669 ALA A CA 1
ATOM 5356 C C . ALA A 1 669 ? 13.409 -21.133 -42.823 1.00 84.06 669 ALA A C 1
ATOM 5358 O O . ALA A 1 669 ? 14.605 -21.425 -42.738 1.00 84.06 669 ALA A O 1
ATOM 5359 N N . ALA A 1 670 ? 12.782 -20.399 -41.897 1.00 83.06 670 ALA A N 1
ATOM 5360 C CA . ALA A 1 670 ? 13.431 -19.892 -40.694 1.00 83.06 670 ALA A CA 1
ATOM 5361 C C . ALA A 1 670 ? 13.973 -21.032 -39.819 1.00 83.06 670 ALA A C 1
ATOM 5363 O O . ALA A 1 670 ? 15.047 -20.911 -39.229 1.00 83.06 670 ALA A O 1
ATOM 5364 N N . PHE A 1 671 ? 13.266 -22.165 -39.738 1.00 87.19 671 PHE A N 1
ATOM 5365 C CA . PHE A 1 671 ? 13.706 -23.317 -38.952 1.00 87.19 671 PHE A CA 1
ATOM 5366 C C . PHE A 1 671 ? 14.980 -23.906 -39.540 1.00 87.19 671 PHE A C 1
ATOM 5368 O O . PHE A 1 671 ? 15.969 -24.015 -38.821 1.00 87.19 671 PHE A O 1
ATOM 5375 N N . LEU A 1 672 ? 14.995 -24.191 -40.848 1.00 85.19 672 LEU A N 1
ATOM 5376 C CA . LEU A 1 672 ? 16.179 -24.718 -41.537 1.00 85.19 672 LEU A CA 1
ATOM 5377 C C . LEU A 1 672 ? 17.382 -23.765 -41.466 1.00 85.19 672 LEU A C 1
ATOM 5379 O O . LEU A 1 672 ? 18.518 -24.222 -41.313 1.00 85.19 672 LEU A O 1
ATOM 5383 N N . LEU A 1 673 ? 17.139 -22.452 -41.516 1.00 81.31 673 LEU A N 1
ATOM 5384 C CA . LEU A 1 673 ? 18.181 -21.436 -41.378 1.00 81.31 673 LEU A CA 1
ATOM 5385 C C . LEU A 1 673 ? 18.801 -21.463 -39.972 1.00 81.31 673 LEU A C 1
ATOM 5387 O O . LEU A 1 673 ? 20.026 -21.498 -39.836 1.00 81.31 673 LEU A O 1
ATOM 5391 N N . ASN A 1 674 ? 17.958 -21.516 -38.937 1.00 80.75 674 ASN A N 1
ATOM 5392 C CA . ASN A 1 674 ? 18.376 -21.509 -37.534 1.00 80.75 674 ASN A CA 1
ATOM 5393 C C . ASN A 1 674 ? 19.117 -22.788 -37.117 1.00 80.75 674 ASN A C 1
ATOM 5395 O O . ASN A 1 674 ? 20.054 -22.726 -36.322 1.00 80.75 674 ASN A O 1
ATOM 5399 N N . ILE A 1 675 ? 18.749 -23.946 -37.674 1.00 81.88 675 ILE A N 1
ATOM 5400 C CA . ILE A 1 675 ? 19.417 -25.231 -37.387 1.00 81.88 675 ILE A CA 1
ATOM 5401 C C . ILE A 1 675 ? 20.678 -25.453 -38.234 1.00 81.88 675 ILE A C 1
ATOM 5403 O O . ILE A 1 675 ? 21.308 -26.504 -38.136 1.00 81.88 675 ILE A O 1
ATOM 5407 N N . LYS A 1 676 ? 21.054 -24.457 -39.047 1.00 80.25 676 LYS A N 1
ATOM 5408 C CA . LYS A 1 676 ? 22.241 -24.444 -39.910 1.00 80.25 676 LYS A CA 1
ATOM 5409 C C . LYS A 1 676 ? 22.229 -25.454 -41.057 1.00 80.25 676 LYS A C 1
ATOM 5411 O O . LYS A 1 676 ? 23.289 -25.828 -41.557 1.00 80.25 676 LYS A O 1
ATOM 5416 N N . ASP A 1 677 ? 21.055 -25.846 -41.548 1.00 80.69 677 ASP A N 1
ATOM 5417 C CA . ASP A 1 677 ? 20.939 -26.676 -42.755 1.00 80.69 677 ASP A CA 1
ATOM 5418 C C . ASP A 1 677 ? 21.037 -25.816 -44.031 1.00 80.69 677 ASP A C 1
ATOM 5420 O O . ASP A 1 677 ? 20.167 -25.796 -44.907 1.00 80.69 677 ASP A O 1
ATOM 5424 N N . TRP A 1 678 ? 22.112 -25.027 -44.111 1.00 81.56 678 TRP A N 1
ATOM 5425 C CA . TRP A 1 678 ? 22.334 -24.047 -45.174 1.00 81.56 678 TRP A CA 1
ATOM 5426 C C . TRP A 1 678 ? 22.535 -24.716 -46.532 1.00 81.56 678 TRP A C 1
ATOM 5428 O O . TRP A 1 678 ? 22.170 -24.158 -47.563 1.00 81.56 678 TRP A O 1
ATOM 5438 N N . GLN A 1 679 ? 23.086 -25.931 -46.558 1.00 80.06 679 GLN A N 1
ATOM 5439 C CA . GLN A 1 679 ? 23.279 -26.675 -47.800 1.00 80.06 679 GLN A CA 1
ATOM 5440 C C . GLN A 1 679 ? 21.944 -27.001 -48.471 1.00 80.06 679 GLN A C 1
ATOM 5442 O O . GLN A 1 679 ? 21.825 -26.841 -49.683 1.00 80.06 679 GLN A O 1
ATOM 5447 N N . TYR A 1 680 ? 20.930 -27.388 -47.697 1.00 82.62 680 TYR A N 1
ATOM 5448 C CA . TYR A 1 680 ? 19.599 -27.612 -48.239 1.00 82.62 680 TYR A CA 1
ATOM 5449 C C . TYR A 1 680 ? 18.973 -26.309 -48.759 1.00 82.62 680 TYR A C 1
ATOM 5451 O O . TYR A 1 680 ? 18.496 -26.286 -49.889 1.00 82.62 680 TYR A O 1
ATOM 5459 N N . LEU A 1 681 ? 19.033 -25.217 -47.983 1.00 78.69 681 LEU A N 1
ATOM 5460 C CA . LEU A 1 681 ? 18.466 -23.921 -48.380 1.00 78.69 681 LEU A CA 1
ATOM 5461 C C . LEU A 1 681 ? 19.149 -23.326 -49.616 1.00 78.69 681 LEU A C 1
ATOM 5463 O O . LEU A 1 681 ? 18.459 -22.869 -50.516 1.00 78.69 681 LEU A O 1
ATOM 5467 N N . THR A 1 682 ? 20.482 -23.373 -49.706 1.00 78.31 682 THR A N 1
ATOM 5468 C CA . THR A 1 682 ? 21.228 -22.831 -50.861 1.00 78.31 682 THR A CA 1
ATOM 5469 C C . THR A 1 682 ? 20.891 -23.517 -52.183 1.00 78.31 682 THR A C 1
ATOM 5471 O O . THR A 1 682 ? 20.947 -22.869 -53.222 1.00 78.31 682 THR A O 1
ATOM 5474 N N . ASN A 1 683 ? 20.469 -24.783 -52.143 1.00 78.62 683 ASN A N 1
ATOM 5475 C CA . ASN A 1 683 ? 20.064 -25.551 -53.321 1.00 78.62 683 ASN A CA 1
ATOM 5476 C C . ASN A 1 683 ? 18.593 -25.311 -53.740 1.00 78.62 683 ASN A C 1
ATOM 5478 O O . ASN A 1 683 ? 18.106 -25.968 -54.663 1.00 78.62 683 ASN A O 1
ATOM 5482 N N . MET A 1 684 ? 17.865 -24.422 -53.053 1.00 71.69 684 MET A N 1
ATOM 5483 C CA . MET A 1 684 ? 16.469 -24.075 -53.348 1.00 71.69 684 MET A CA 1
ATOM 5484 C C . MET A 1 684 ? 16.380 -22.896 -54.326 1.00 71.69 684 MET A C 1
ATOM 5486 O O . MET A 1 684 ? 15.967 -21.804 -53.952 1.00 71.69 684 MET A O 1
ATOM 5490 N N . GLU A 1 685 ? 16.769 -23.100 -55.582 1.00 60.62 685 GLU A N 1
ATOM 5491 C CA . GLU A 1 685 ? 16.604 -22.091 -56.639 1.00 60.62 685 GLU A CA 1
ATOM 5492 C C . GLU A 1 685 ? 15.146 -22.048 -57.143 1.00 60.62 685 GLU A C 1
ATOM 5494 O O . GLU A 1 685 ? 14.504 -23.091 -57.274 1.00 60.62 685 GLU A O 1
ATOM 5499 N N . ASN A 1 686 ? 14.629 -20.846 -57.434 1.00 58.09 686 ASN A N 1
ATOM 5500 C CA . ASN A 1 686 ? 13.310 -20.599 -58.047 1.00 58.09 686 ASN A CA 1
ATOM 5501 C C . ASN A 1 686 ? 12.083 -21.118 -57.264 1.00 58.09 686 ASN A C 1
ATOM 5503 O O . ASN A 1 686 ? 11.178 -21.716 -57.835 1.00 58.09 686 ASN A O 1
ATOM 5507 N N . SER A 1 687 ? 12.008 -20.851 -55.957 1.00 60.44 687 SER A N 1
ATOM 5508 C CA . SER A 1 687 ? 10.886 -21.299 -55.105 1.00 60.44 687 SER A CA 1
ATOM 5509 C C . SER A 1 687 ? 9.621 -20.417 -55.135 1.00 60.44 687 SER A C 1
ATOM 5511 O O . SER A 1 687 ? 8.655 -20.728 -54.444 1.00 60.44 687 SER A O 1
ATOM 5513 N N . GLY A 1 688 ? 9.613 -19.297 -55.869 1.00 58.97 688 GLY A N 1
ATOM 5514 C CA . GLY A 1 688 ? 8.457 -18.386 -55.982 1.00 58.97 688 GLY A CA 1
ATOM 5515 C C . GLY A 1 688 ? 8.076 -17.604 -54.708 1.00 58.97 688 GLY A C 1
ATOM 5516 O O . GLY A 1 688 ? 7.285 -16.668 -54.789 1.00 58.97 688 GLY A O 1
ATOM 5517 N N . SER A 1 689 ? 8.652 -17.927 -53.541 1.00 67.44 689 SER A N 1
ATOM 5518 C CA . SER A 1 689 ? 8.408 -17.251 -52.257 1.00 67.44 689 SER A CA 1
ATOM 5519 C C . SER A 1 689 ? 9.586 -16.358 -51.852 1.00 67.44 689 SER A C 1
ATOM 5521 O O . SER A 1 689 ? 10.704 -16.837 -51.650 1.00 67.44 689 SER A O 1
ATOM 5523 N N . GLY A 1 690 ? 9.326 -15.060 -51.659 1.00 66.31 690 GLY A N 1
ATOM 5524 C CA . GLY A 1 690 ? 10.348 -14.079 -51.268 1.00 66.31 690 GLY A CA 1
ATOM 5525 C C . GLY A 1 690 ? 11.031 -14.378 -49.926 1.00 66.31 690 GLY A C 1
ATOM 5526 O O . GLY A 1 690 ? 12.209 -14.074 -49.760 1.00 66.31 690 GLY A O 1
ATOM 5527 N N . HIS A 1 691 ? 10.343 -15.034 -48.986 1.00 69.12 691 HIS A N 1
ATOM 5528 C CA . HIS A 1 691 ? 10.912 -15.402 -47.684 1.00 69.12 691 HIS A CA 1
ATOM 5529 C C . HIS A 1 691 ? 11.868 -16.596 -47.767 1.00 69.12 691 HIS A C 1
ATOM 5531 O O . HIS A 1 691 ? 12.903 -16.604 -47.096 1.00 69.12 691 HIS A O 1
ATOM 5537 N N . ILE A 1 692 ? 11.557 -17.586 -48.611 1.00 73.94 692 ILE A N 1
ATOM 5538 C CA . ILE A 1 692 ? 12.468 -18.706 -48.885 1.00 73.94 692 ILE A CA 1
ATOM 5539 C C . ILE A 1 692 ? 13.703 -18.180 -49.614 1.00 73.94 692 ILE A C 1
ATOM 5541 O O . ILE A 1 692 ? 14.816 -18.563 -49.265 1.00 73.94 692 ILE A O 1
ATOM 5545 N N . GLU A 1 693 ? 13.519 -17.251 -50.553 1.00 74.75 693 GLU A N 1
ATOM 5546 C CA . GLU A 1 693 ? 14.615 -16.597 -51.265 1.00 74.75 693 GLU A CA 1
ATOM 5547 C C . GLU A 1 693 ? 15.494 -15.759 -50.325 1.00 74.75 693 GLU A C 1
ATOM 5549 O O . GLU A 1 693 ? 16.717 -15.850 -50.384 1.00 74.75 693 GLU A O 1
ATOM 5554 N N . LEU A 1 694 ? 14.904 -15.028 -49.375 1.00 73.44 694 LEU A N 1
ATOM 5555 C CA . LEU A 1 694 ? 15.650 -14.330 -48.326 1.00 73.44 694 LEU A CA 1
ATOM 5556 C C . LEU A 1 694 ? 16.432 -15.310 -47.441 1.00 73.44 694 LEU A C 1
ATOM 5558 O O . LEU A 1 694 ? 17.616 -15.099 -47.198 1.00 73.44 694 LEU A O 1
ATOM 5562 N N . CYS A 1 695 ? 15.812 -16.403 -46.986 1.00 76.88 695 CYS A N 1
ATOM 5563 C CA . CYS A 1 695 ? 16.496 -17.427 -46.190 1.00 76.88 695 CYS A CA 1
ATOM 5564 C C . CYS A 1 695 ? 17.589 -18.145 -46.990 1.00 76.88 695 CYS A C 1
ATOM 5566 O O . CYS A 1 695 ? 18.608 -18.517 -46.416 1.00 76.88 695 CYS A O 1
ATOM 5568 N N . ARG A 1 696 ? 17.412 -18.317 -48.305 1.00 78.06 696 ARG A N 1
ATOM 5569 C CA . ARG A 1 696 ? 18.424 -18.839 -49.228 1.00 78.06 696 ARG A CA 1
ATOM 5570 C C . ARG A 1 696 ? 19.586 -17.868 -49.367 1.00 78.06 696 ARG A C 1
ATOM 5572 O O . ARG A 1 696 ? 20.719 -18.304 -49.235 1.00 78.06 696 ARG A O 1
ATOM 5579 N N . LEU A 1 697 ? 19.328 -16.579 -49.585 1.00 70.81 697 LEU A N 1
ATOM 5580 C CA . LEU A 1 697 ? 20.359 -15.540 -49.671 1.00 70.81 697 LEU A CA 1
ATOM 5581 C C . LEU A 1 697 ? 21.113 -15.400 -48.347 1.00 70.81 69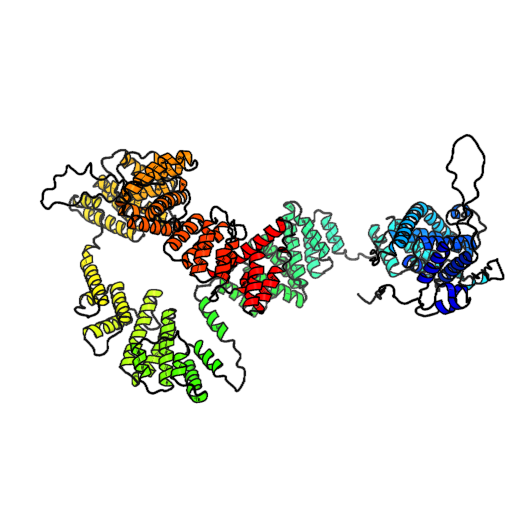7 LEU A C 1
ATOM 5583 O O . LEU A 1 697 ? 22.338 -15.365 -48.354 1.00 70.81 697 LEU A O 1
ATOM 5587 N N . LEU A 1 698 ? 20.409 -15.427 -47.212 1.00 68.75 698 LEU A N 1
ATOM 5588 C CA . LEU A 1 698 ? 21.016 -15.473 -45.883 1.00 68.75 698 LEU A CA 1
ATOM 5589 C C . LEU A 1 698 ? 21.807 -16.764 -45.675 1.00 68.75 698 LEU A C 1
ATOM 5591 O O . LEU A 1 698 ? 22.908 -16.702 -45.153 1.00 68.75 698 LEU A O 1
ATOM 5595 N N . ALA A 1 699 ? 21.314 -17.921 -46.119 1.00 71.50 699 ALA A N 1
ATOM 5596 C CA . ALA A 1 699 ? 22.055 -19.178 -46.070 1.00 71.50 699 ALA A CA 1
ATOM 5597 C C . ALA A 1 699 ? 23.276 -19.169 -47.003 1.00 71.50 699 ALA A C 1
ATOM 5599 O O . ALA A 1 699 ? 24.302 -19.716 -46.623 1.00 71.50 699 ALA A O 1
ATOM 5600 N N . CYS A 1 700 ? 23.208 -18.538 -48.181 1.00 66.44 700 CYS A N 1
ATOM 5601 C CA . CYS A 1 700 ? 24.330 -18.308 -49.095 1.00 66.44 700 CYS A CA 1
ATOM 5602 C C . CYS A 1 700 ? 25.363 -17.396 -48.439 1.00 66.44 700 CYS A C 1
ATOM 5604 O O . CYS A 1 700 ? 26.526 -17.770 -48.370 1.00 66.44 700 CYS A O 1
ATOM 5606 N N . MET A 1 701 ? 24.932 -16.274 -47.858 1.00 56.72 701 MET A N 1
ATOM 5607 C CA . MET A 1 701 ? 25.788 -15.404 -47.059 1.00 56.72 701 MET A CA 1
ATOM 5608 C C . MET A 1 701 ? 26.410 -16.186 -45.901 1.00 56.72 701 MET A C 1
ATOM 5610 O O . MET A 1 701 ? 27.622 -16.188 -45.783 1.00 56.72 701 MET A O 1
ATOM 5614 N N . CYS A 1 702 ? 25.630 -16.922 -45.103 1.00 57.56 702 CYS A N 1
ATOM 5615 C CA . CYS A 1 702 ? 26.092 -17.761 -43.990 1.00 57.56 702 CYS A CA 1
ATOM 5616 C C . CYS A 1 702 ? 27.034 -18.905 -44.430 1.00 57.56 702 CYS A C 1
ATOM 5618 O O . CYS A 1 702 ? 27.946 -19.262 -43.686 1.00 57.56 702 CYS A O 1
ATOM 5620 N N . LYS A 1 703 ? 26.849 -19.451 -45.640 1.00 56.06 703 LYS A N 1
ATOM 5621 C CA . LYS A 1 703 ? 27.680 -20.490 -46.277 1.00 56.06 703 LYS A CA 1
ATOM 5622 C C . LYS A 1 703 ? 28.938 -19.927 -46.946 1.00 56.06 703 LYS A C 1
ATOM 5624 O O . LYS A 1 703 ? 29.901 -20.671 -47.084 1.00 56.06 703 LYS A O 1
ATOM 5629 N N . GLU A 1 704 ? 28.964 -18.643 -47.303 1.00 48.06 704 GLU A N 1
ATOM 5630 C CA . GLU A 1 704 ? 30.160 -17.879 -47.714 1.00 48.06 704 GLU A CA 1
ATOM 5631 C C . GLU A 1 704 ? 30.854 -17.170 -46.527 1.00 48.06 704 GLU A C 1
ATOM 5633 O O . GLU A 1 704 ? 32.046 -16.844 -46.567 1.00 48.06 704 GLU A O 1
ATOM 5638 N N . LEU A 1 705 ? 30.155 -17.079 -45.392 1.00 44.94 705 LEU A N 1
ATOM 5639 C CA . LEU A 1 705 ? 30.642 -16.692 -44.068 1.00 44.94 705 LEU A CA 1
ATOM 5640 C C . LEU A 1 705 ? 31.614 -17.679 -43.377 1.00 44.94 705 LEU A C 1
ATOM 5642 O O . LEU A 1 705 ? 32.082 -17.320 -42.294 1.00 44.94 705 LEU A O 1
ATOM 5646 N N . PRO A 1 706 ? 32.038 -18.850 -43.910 1.00 42.28 706 PRO A N 1
ATOM 5647 C CA . PRO A 1 706 ? 33.212 -19.548 -43.388 1.00 42.28 706 PRO A CA 1
ATOM 5648 C C . PRO A 1 706 ? 34.483 -18.688 -43.451 1.00 42.28 706 PRO A C 1
ATOM 5650 O O . PRO A 1 706 ? 35.455 -18.995 -42.773 1.00 42.28 706 PRO A O 1
ATOM 5653 N N . SER A 1 707 ? 34.459 -17.567 -44.180 1.00 39.88 707 SER A N 1
ATOM 5654 C CA . SER A 1 707 ? 35.475 -16.510 -44.108 1.00 39.88 707 SER A CA 1
ATOM 5655 C C . SER A 1 707 ? 35.305 -15.533 -42.922 1.00 39.88 707 SER A C 1
ATOM 5657 O O . SER A 1 707 ? 36.249 -14.832 -42.568 1.00 39.88 707 SER A O 1
ATOM 5659 N N . GLN A 1 708 ? 34.147 -15.502 -42.251 1.00 41.06 708 GLN A N 1
ATOM 5660 C CA . GLN A 1 708 ? 33.875 -14.677 -41.060 1.00 41.06 708 GLN A CA 1
ATOM 5661 C C . GLN A 1 708 ? 33.989 -15.430 -39.723 1.00 41.06 708 GLN A C 1
ATOM 5663 O O . GLN A 1 708 ? 34.073 -14.775 -38.685 1.00 41.06 708 GLN A O 1
ATOM 5668 N N . PHE A 1 709 ? 34.068 -16.767 -39.739 1.00 42.12 709 PHE A N 1
ATOM 5669 C CA . PHE A 1 709 ? 34.579 -17.574 -38.616 1.00 42.12 709 PHE A CA 1
ATOM 5670 C C . PHE A 1 709 ? 36.107 -17.753 -38.662 1.00 42.12 709 PHE A C 1
ATOM 5672 O O . PHE A 1 709 ? 36.658 -18.612 -37.974 1.00 42.12 709 PHE A O 1
ATOM 5679 N N . ALA A 1 710 ? 36.817 -16.921 -39.429 1.00 49.84 710 ALA A N 1
ATOM 5680 C CA . ALA A 1 710 ? 38.211 -16.650 -39.122 1.00 49.84 710 ALA A CA 1
ATOM 5681 C C . ALA A 1 710 ? 38.256 -16.044 -37.715 1.00 49.84 710 ALA A C 1
ATOM 5683 O O . ALA A 1 710 ? 37.512 -15.106 -37.420 1.00 49.84 710 ALA A O 1
ATOM 5684 N N . TRP A 1 711 ? 39.094 -16.583 -36.832 1.00 59.12 711 TRP A N 1
ATOM 5685 C CA . TRP A 1 711 ? 39.361 -15.944 -35.552 1.00 59.12 711 TRP A CA 1
ATOM 5686 C C . TRP A 1 711 ? 39.716 -14.468 -35.780 1.00 59.12 711 TRP A C 1
ATOM 5688 O O . TRP A 1 711 ? 40.768 -14.155 -36.339 1.00 59.12 711 TRP A O 1
ATOM 5698 N N . LYS A 1 712 ? 38.816 -13.558 -35.387 1.00 65.50 712 LYS A N 1
ATOM 5699 C CA . LYS A 1 712 ? 38.996 -12.117 -35.574 1.00 65.50 712 LYS A CA 1
ATOM 5700 C C . LYS A 1 712 ? 39.959 -11.600 -34.521 1.00 65.50 712 LYS A C 1
ATOM 5702 O O . LYS A 1 712 ? 39.564 -11.113 -33.468 1.00 65.50 712 LYS A O 1
ATOM 5707 N N . VAL A 1 713 ? 41.242 -11.734 -34.820 1.00 77.62 713 VAL A N 1
ATOM 5708 C CA . VAL A 1 713 ? 42.288 -11.039 -34.082 1.00 77.62 713 VAL A CA 1
ATOM 5709 C C . VAL A 1 713 ? 42.196 -9.542 -34.426 1.00 77.62 713 VAL A C 1
ATOM 5711 O O . VAL A 1 713 ? 42.100 -9.213 -35.613 1.00 77.62 713 VAL A O 1
ATOM 5714 N N . PRO A 1 714 ? 42.213 -8.632 -33.432 1.00 82.56 714 PRO A N 1
ATOM 5715 C CA . PRO A 1 714 ? 42.207 -7.184 -33.656 1.00 82.56 714 PRO A CA 1
ATOM 5716 C C . PRO A 1 714 ? 43.283 -6.767 -34.659 1.00 82.56 714 PRO A C 1
ATOM 5718 O O . PRO A 1 714 ? 44.378 -7.328 -34.632 1.00 82.56 714 PRO A O 1
ATOM 5721 N N . LYS A 1 715 ? 42.995 -5.798 -35.539 1.00 81.25 715 LYS A N 1
ATOM 5722 C CA . LYS A 1 715 ? 43.873 -5.446 -36.675 1.00 81.25 715 LYS A CA 1
ATOM 5723 C C . LYS A 1 715 ? 45.302 -5.122 -36.231 1.00 81.25 715 LYS A C 1
ATOM 5725 O O . LYS A 1 715 ? 46.253 -5.551 -36.877 1.00 81.25 715 LYS A O 1
ATOM 5730 N N . GLU A 1 716 ? 45.437 -4.433 -35.104 1.00 80.12 716 GLU A N 1
ATOM 5731 C CA . GLU A 1 716 ? 46.706 -4.017 -34.507 1.00 80.12 716 GLU A CA 1
ATOM 5732 C C . GLU A 1 716 ? 47.523 -5.231 -34.043 1.00 80.12 716 GLU A C 1
ATOM 5734 O O . GLU A 1 716 ? 48.713 -5.331 -34.328 1.00 80.12 716 GLU A O 1
ATOM 5739 N N . MET A 1 717 ? 46.877 -6.205 -33.393 1.00 83.88 717 MET A N 1
ATOM 5740 C CA . MET A 1 717 ? 47.536 -7.450 -32.984 1.00 83.88 717 MET A CA 1
ATOM 5741 C C . MET A 1 717 ? 47.819 -8.360 -34.179 1.00 83.88 717 MET A C 1
ATOM 5743 O O . MET A 1 717 ? 48.875 -8.979 -34.242 1.00 83.88 717 MET A O 1
ATOM 5747 N N . HIS A 1 718 ? 46.897 -8.424 -35.139 1.00 83.94 718 HIS A N 1
ATOM 5748 C CA . HIS A 1 718 ? 47.005 -9.252 -36.335 1.00 83.94 718 HIS A CA 1
ATOM 5749 C C . HIS A 1 718 ? 48.244 -8.882 -37.156 1.00 83.94 718 HIS A C 1
ATOM 5751 O O . HIS A 1 718 ? 49.013 -9.764 -37.527 1.00 83.94 718 HIS A O 1
ATOM 5757 N N . GLN A 1 719 ? 48.473 -7.583 -37.382 1.00 82.31 719 GLN A N 1
ATOM 5758 C CA . GLN A 1 719 ? 49.651 -7.087 -38.099 1.00 82.31 719 GLN A CA 1
ATOM 5759 C C . GLN A 1 719 ? 50.957 -7.433 -37.375 1.00 82.31 719 GLN A C 1
ATOM 5761 O O . GLN A 1 719 ? 51.910 -7.876 -38.012 1.00 82.31 719 GLN A O 1
ATOM 5766 N N . ILE A 1 720 ? 51.003 -7.284 -36.047 1.00 83.88 720 ILE A N 1
ATOM 5767 C CA . ILE A 1 720 ? 52.204 -7.603 -35.264 1.00 83.88 720 ILE A CA 1
ATOM 5768 C C . ILE A 1 720 ? 52.481 -9.109 -35.286 1.00 83.88 720 ILE A C 1
ATOM 5770 O O . ILE A 1 720 ? 53.622 -9.507 -35.491 1.00 83.88 720 ILE A O 1
ATOM 5774 N N . ILE A 1 721 ? 51.448 -9.942 -35.120 1.00 82.75 721 ILE A N 1
ATOM 5775 C CA . ILE A 1 721 ? 51.580 -11.403 -35.149 1.00 82.75 721 ILE A CA 1
ATOM 5776 C C . ILE A 1 721 ? 52.069 -11.870 -36.517 1.00 82.75 721 ILE A C 1
ATOM 5778 O O . ILE A 1 721 ? 52.965 -12.703 -36.573 1.00 82.75 721 ILE A O 1
ATOM 5782 N N . TYR A 1 722 ? 51.536 -11.325 -37.614 1.00 81.50 722 TYR A N 1
ATOM 5783 C CA . TYR A 1 722 ? 51.923 -11.722 -38.972 1.00 81.50 722 TYR A CA 1
ATOM 5784 C C . TYR A 1 722 ? 53.375 -11.349 -39.320 1.00 81.50 722 TYR A C 1
ATOM 5786 O O . TYR A 1 722 ? 54.008 -12.028 -40.122 1.00 81.50 722 TYR A O 1
ATOM 5794 N N . ASN A 1 723 ? 53.921 -10.314 -38.673 1.00 80.62 723 ASN A N 1
ATOM 5795 C CA . ASN A 1 723 ? 55.310 -9.877 -38.838 1.00 80.62 723 ASN A CA 1
ATOM 5796 C C . ASN A 1 723 ? 56.321 -10.661 -37.976 1.00 80.62 723 ASN A C 1
ATOM 5798 O O . ASN A 1 723 ? 57.523 -10.414 -38.079 1.00 80.62 723 ASN A O 1
ATOM 5802 N N . LEU A 1 724 ? 55.867 -11.583 -37.120 1.00 79.94 724 LEU A N 1
ATOM 5803 C CA . LEU A 1 724 ? 56.755 -12.502 -36.402 1.00 79.94 724 LEU A CA 1
ATOM 5804 C C . LEU A 1 724 ? 57.332 -13.569 -37.355 1.00 79.94 724 LEU A C 1
ATOM 5806 O O . LEU A 1 724 ? 56.705 -13.884 -38.370 1.00 79.94 724 LEU A O 1
ATOM 5810 N N . PRO A 1 725 ? 58.503 -14.160 -37.045 1.00 76.38 725 PRO A N 1
ATOM 5811 C CA . PRO A 1 725 ? 59.037 -15.278 -37.815 1.00 76.38 725 PRO A CA 1
ATOM 5812 C C . PRO A 1 725 ? 58.020 -16.429 -37.896 1.00 76.38 725 PRO A C 1
ATOM 5814 O O . PRO A 1 725 ? 57.373 -16.720 -36.887 1.00 76.38 725 PRO A O 1
ATOM 5817 N N . PRO A 1 726 ? 57.887 -17.109 -39.052 1.00 73.31 726 PRO A N 1
ATOM 5818 C CA . PRO A 1 726 ? 56.972 -18.234 -39.198 1.00 73.31 726 PRO A CA 1
ATOM 5819 C C . PRO A 1 726 ? 57.370 -19.373 -38.260 1.00 73.31 726 PRO A C 1
ATOM 5821 O O . PRO A 1 726 ? 58.372 -20.054 -38.479 1.00 73.31 726 PRO A O 1
ATOM 5824 N N . SER A 1 727 ? 56.587 -19.562 -37.199 1.00 75.75 727 SER A N 1
ATOM 5825 C CA . SER A 1 727 ? 56.853 -20.543 -36.147 1.00 75.75 727 SER A CA 1
ATOM 5826 C C . SER A 1 727 ? 55.558 -21.141 -35.588 1.00 75.75 727 SER A C 1
ATOM 5828 O O . SER A 1 727 ? 54.455 -20.628 -35.811 1.00 75.75 727 SER A O 1
ATOM 5830 N N . VAL A 1 728 ? 55.680 -22.244 -34.844 1.00 72.25 728 VAL A N 1
ATOM 5831 C CA . VAL A 1 728 ? 54.533 -22.863 -34.156 1.00 72.25 728 VAL A CA 1
ATOM 5832 C C . VAL A 1 728 ? 53.948 -21.888 -33.130 1.00 72.25 728 VAL A C 1
ATOM 5834 O O . VAL A 1 728 ? 52.730 -21.797 -32.985 1.00 72.25 728 VAL A O 1
ATOM 5837 N N . GLU A 1 729 ? 54.802 -21.102 -32.478 1.00 70.50 729 GLU A N 1
ATOM 5838 C CA . GLU A 1 729 ? 54.442 -20.077 -31.500 1.00 70.50 729 GLU A CA 1
ATOM 5839 C C . GLU A 1 729 ? 53.631 -18.940 -32.139 1.00 70.50 729 GLU A C 1
ATOM 5841 O O . GLU A 1 729 ? 52.634 -18.511 -31.557 1.00 70.50 729 GLU A O 1
ATOM 5846 N N . GLN A 1 730 ? 53.977 -18.501 -33.357 1.00 78.12 730 GLN A N 1
ATOM 5847 C CA . GLN A 1 730 ? 53.203 -17.498 -34.101 1.00 78.12 730 GLN A CA 1
ATOM 5848 C C . GLN A 1 730 ? 51.757 -17.968 -34.342 1.00 78.12 730 GLN A C 1
ATOM 5850 O O . GLN A 1 730 ? 50.801 -17.246 -34.039 1.00 78.12 730 GLN A O 1
ATOM 5855 N N . ALA A 1 731 ? 51.582 -19.197 -34.843 1.00 72.62 731 ALA A N 1
ATOM 5856 C CA . ALA A 1 731 ? 50.262 -19.780 -35.082 1.00 72.62 731 ALA A CA 1
ATOM 5857 C C . ALA A 1 731 ? 49.494 -20.013 -33.770 1.00 72.62 731 ALA A C 1
ATOM 5859 O O . ALA A 1 731 ? 48.292 -19.751 -33.696 1.00 72.62 731 ALA A O 1
ATOM 5860 N N . PHE A 1 732 ? 50.185 -20.462 -32.720 1.00 76.94 732 PHE A N 1
ATOM 5861 C CA . PHE A 1 732 ? 49.611 -20.723 -31.403 1.00 76.94 732 PHE A CA 1
ATOM 5862 C C . PHE A 1 732 ? 49.101 -19.446 -30.717 1.00 76.94 732 PHE A C 1
ATOM 5864 O O . PHE A 1 732 ? 47.986 -19.430 -30.196 1.00 76.94 732 PHE A O 1
ATOM 5871 N N . VAL A 1 733 ? 49.854 -18.345 -30.775 1.00 81.44 733 VAL A N 1
ATOM 5872 C CA . VAL A 1 733 ? 49.434 -17.042 -30.232 1.00 81.44 733 VAL A CA 1
ATOM 5873 C C . VAL A 1 733 ? 48.236 -16.477 -30.999 1.00 81.44 733 VAL A C 1
ATOM 5875 O O . VAL A 1 733 ? 47.278 -16.010 -30.379 1.00 81.44 733 VAL A O 1
ATOM 5878 N N . TYR A 1 734 ? 48.242 -16.577 -32.333 1.00 82.00 734 TYR A N 1
ATOM 5879 C CA . TYR A 1 734 ? 47.109 -16.184 -33.177 1.00 82.00 734 TYR A CA 1
ATOM 5880 C C . TYR A 1 734 ? 45.817 -16.915 -32.777 1.00 82.00 734 TYR A C 1
ATOM 5882 O O . TYR A 1 734 ? 44.762 -16.307 -32.589 1.00 82.00 734 TYR A O 1
ATOM 5890 N N . LEU A 1 735 ? 45.931 -18.231 -32.589 1.00 78.94 735 LEU A N 1
ATOM 5891 C CA . LEU A 1 735 ? 44.889 -19.136 -32.111 1.00 78.94 735 LEU A CA 1
ATOM 5892 C C . LEU A 1 735 ? 44.330 -18.732 -30.742 1.00 78.94 735 LEU A C 1
ATOM 5894 O O . LEU A 1 735 ? 43.112 -18.678 -30.561 1.00 78.94 735 LEU A O 1
ATOM 5898 N N . LEU A 1 736 ? 45.210 -18.471 -29.772 1.00 81.88 736 LEU A N 1
ATOM 5899 C CA . LEU A 1 736 ? 44.828 -18.130 -28.402 1.00 81.88 736 LEU A CA 1
ATOM 5900 C C . LEU A 1 736 ? 44.102 -16.786 -28.332 1.00 81.88 736 LEU A C 1
ATOM 5902 O O . LEU A 1 736 ? 43.026 -16.717 -27.739 1.00 81.88 736 LEU A O 1
ATOM 5906 N N . ILE A 1 737 ? 44.646 -15.745 -28.971 1.00 86.25 737 ILE A N 1
ATOM 5907 C CA . ILE A 1 737 ? 44.026 -14.409 -29.012 1.00 86.25 737 ILE A CA 1
ATOM 5908 C C . ILE A 1 737 ? 42.698 -14.479 -29.767 1.00 86.25 737 ILE A C 1
ATOM 5910 O O . ILE A 1 737 ? 41.681 -13.977 -29.299 1.00 86.25 737 ILE A O 1
ATOM 5914 N N . GLY A 1 738 ? 42.686 -15.189 -30.890 1.00 82.81 738 GLY A N 1
ATOM 5915 C CA . GLY A 1 738 ? 41.504 -15.444 -31.691 1.00 82.81 738 GLY A CA 1
ATOM 5916 C C . GLY A 1 738 ? 40.345 -16.091 -30.931 1.00 82.81 738 GLY A C 1
ATOM 5917 O O . GLY A 1 738 ? 39.209 -15.612 -30.968 1.00 82.81 738 GLY A O 1
ATOM 5918 N N . LYS A 1 739 ? 40.639 -17.174 -30.202 1.00 81.38 739 LYS A N 1
ATOM 5919 C CA . LYS A 1 739 ? 39.666 -17.856 -29.339 1.00 81.38 739 LYS A CA 1
ATOM 5920 C C . LYS A 1 739 ? 39.265 -17.003 -28.142 1.00 81.38 739 LYS A C 1
ATOM 5922 O O . LYS A 1 739 ? 38.102 -17.037 -27.753 1.00 81.38 739 LYS A O 1
ATOM 5927 N N . ALA A 1 740 ? 40.190 -16.234 -27.573 1.00 87.19 740 ALA A N 1
ATOM 5928 C CA . ALA A 1 740 ? 39.882 -15.348 -26.464 1.00 87.19 740 ALA A CA 1
ATOM 5929 C C . ALA A 1 740 ? 38.917 -14.226 -26.862 1.00 87.19 740 ALA A C 1
ATOM 5931 O O . ALA A 1 740 ? 37.939 -14.015 -26.152 1.00 87.19 740 ALA A O 1
ATOM 5932 N N . CYS A 1 741 ? 39.136 -13.560 -28.001 1.00 86.44 741 CYS A N 1
ATOM 5933 C CA . CYS A 1 741 ? 38.216 -12.552 -28.536 1.00 86.44 741 CYS A CA 1
ATOM 5934 C C . CYS A 1 741 ? 36.822 -13.145 -28.767 1.00 86.44 741 CYS A C 1
ATOM 5936 O O . CYS A 1 741 ? 35.836 -12.583 -28.304 1.00 86.44 741 CYS A O 1
ATOM 5938 N N . HIS A 1 742 ? 36.742 -14.346 -29.349 1.00 84.19 742 HIS A N 1
ATOM 5939 C CA . HIS A 1 742 ? 35.467 -15.049 -29.478 1.00 84.19 742 HIS A CA 1
ATOM 5940 C C . HIS A 1 742 ? 34.807 -15.321 -28.116 1.00 84.19 742 HIS A C 1
ATOM 5942 O O . HIS A 1 742 ? 33.610 -15.100 -27.958 1.00 84.19 742 HIS A O 1
ATOM 5948 N N . CYS A 1 743 ? 35.573 -15.769 -27.113 1.00 84.38 743 CYS A N 1
ATOM 5949 C CA . CYS A 1 743 ? 35.063 -15.969 -25.757 1.00 84.38 743 CYS A CA 1
ATOM 5950 C C . CYS A 1 743 ? 34.555 -14.668 -25.113 1.00 84.38 743 CYS A C 1
ATOM 5952 O O . CYS A 1 743 ? 33.581 -14.731 -24.365 1.00 84.38 743 CYS A O 1
ATOM 5954 N N . ILE A 1 744 ? 35.167 -13.514 -25.398 1.00 85.56 744 ILE A N 1
ATOM 5955 C CA . ILE A 1 744 ? 34.663 -12.200 -24.966 1.00 85.56 744 ILE A CA 1
ATOM 5956 C C . ILE A 1 744 ? 33.308 -11.912 -25.630 1.00 85.56 744 ILE A C 1
ATOM 5958 O O . ILE A 1 744 ? 32.359 -11.578 -24.920 1.00 85.56 744 ILE A O 1
ATOM 5962 N N . ASP A 1 745 ? 33.181 -12.134 -26.943 1.00 84.56 745 ASP A N 1
ATOM 5963 C CA . ASP A 1 745 ? 31.938 -11.899 -27.698 1.00 84.56 745 ASP A CA 1
ATOM 5964 C C . ASP A 1 745 ? 30.768 -12.757 -27.186 1.00 84.56 745 ASP A C 1
ATOM 5966 O O . ASP A 1 745 ? 29.638 -12.282 -27.064 1.00 84.56 745 ASP A O 1
ATOM 5970 N N . VAL A 1 746 ? 31.035 -14.019 -26.823 1.00 85.25 746 VAL A N 1
ATOM 5971 C CA . VAL A 1 746 ? 30.027 -14.929 -26.245 1.00 85.25 746 VAL A CA 1
ATOM 5972 C C . VAL A 1 746 ? 29.884 -14.812 -24.719 1.00 85.25 746 VAL A C 1
ATOM 5974 O O . VAL A 1 746 ? 29.200 -15.630 -24.106 1.00 85.25 746 VAL A O 1
ATOM 5977 N N . ARG A 1 747 ? 30.502 -13.798 -24.094 1.00 88.00 747 ARG A N 1
ATOM 5978 C CA . ARG A 1 747 ? 30.431 -13.494 -22.648 1.00 88.00 747 ARG A CA 1
ATOM 5979 C C . ARG A 1 747 ? 30.993 -14.583 -21.718 1.00 88.00 747 ARG A C 1
ATOM 5981 O O . ARG A 1 747 ? 30.605 -14.683 -20.556 1.00 88.00 747 ARG A O 1
ATOM 5988 N N . ILE A 1 748 ? 31.951 -15.384 -22.191 1.00 87.56 748 ILE A N 1
ATOM 5989 C CA . ILE A 1 748 ? 32.685 -16.387 -21.397 1.00 87.56 748 ILE A CA 1
ATOM 5990 C C . ILE A 1 748 ? 34.026 -15.790 -20.937 1.00 87.56 748 ILE A C 1
ATOM 5992 O O . ILE A 1 748 ? 35.113 -16.216 -21.343 1.00 87.56 748 ILE A O 1
ATOM 5996 N N . PHE A 1 749 ? 33.947 -14.773 -20.079 1.00 88.19 749 PHE A N 1
ATOM 5997 C CA . PHE A 1 749 ? 35.090 -13.927 -19.711 1.00 88.19 749 PHE A CA 1
ATOM 5998 C C . PHE A 1 749 ? 36.217 -14.678 -18.993 1.00 88.19 749 PHE A C 1
ATOM 6000 O O . PHE A 1 749 ? 37.390 -14.384 -19.209 1.00 88.19 749 PHE A O 1
ATOM 6007 N N . GLU A 1 750 ? 35.891 -15.687 -18.182 1.00 86.06 750 GLU A N 1
ATOM 6008 C CA . GLU A 1 750 ? 36.906 -16.452 -17.449 1.00 86.06 750 GLU A CA 1
ATOM 6009 C C . GLU A 1 750 ? 37.797 -17.278 -18.384 1.00 86.06 750 GLU A C 1
ATOM 6011 O O . GLU A 1 750 ? 39.023 -17.253 -18.271 1.00 86.06 750 GLU A O 1
ATOM 6016 N N . ARG A 1 751 ? 37.202 -17.936 -19.388 1.00 85.69 751 ARG A N 1
ATOM 6017 C CA . ARG A 1 751 ? 37.974 -18.669 -20.403 1.00 85.69 751 ARG A CA 1
ATOM 6018 C C . ARG A 1 751 ? 38.762 -17.720 -21.301 1.00 85.69 751 ARG A C 1
ATOM 6020 O O . ARG A 1 751 ? 39.908 -18.019 -21.620 1.00 85.69 751 ARG A O 1
ATOM 6027 N N . ALA A 1 752 ? 38.188 -16.570 -21.666 1.00 89.44 752 ALA A N 1
ATOM 6028 C CA . ALA A 1 752 ? 38.911 -15.545 -22.417 1.00 89.44 752 ALA A CA 1
ATOM 6029 C C . ALA A 1 752 ? 40.178 -15.088 -21.677 1.00 89.44 752 ALA A C 1
ATOM 6031 O O . ALA A 1 752 ? 41.259 -15.058 -22.261 1.00 89.44 752 ALA A O 1
ATOM 6032 N N . ARG A 1 753 ? 40.062 -14.807 -20.374 1.00 88.94 753 ARG A N 1
ATOM 6033 C CA . ARG A 1 753 ? 41.179 -14.399 -19.514 1.00 88.94 753 ARG A CA 1
ATOM 6034 C C . ARG A 1 753 ? 42.270 -15.462 -19.448 1.00 88.94 753 ARG A C 1
ATOM 6036 O O . ARG A 1 753 ? 43.438 -15.137 -19.619 1.00 88.94 753 ARG A O 1
ATOM 6043 N N . GLN A 1 754 ? 41.903 -16.726 -19.233 1.00 87.38 754 GLN A N 1
ATOM 6044 C CA . GLN A 1 754 ? 42.862 -17.834 -19.185 1.00 87.38 754 GLN A CA 1
ATOM 6045 C C . GLN A 1 754 ? 43.633 -17.964 -20.504 1.00 87.38 754 GLN A C 1
ATOM 6047 O O . GLN A 1 754 ? 44.859 -18.059 -20.492 1.00 87.38 754 GLN A O 1
ATOM 6052 N N . LEU A 1 755 ? 42.934 -17.887 -21.640 1.00 88.50 755 LEU A N 1
ATOM 6053 C CA . LEU A 1 755 ? 43.552 -17.927 -22.966 1.00 88.50 755 LEU A CA 1
ATOM 6054 C C . LEU A 1 755 ? 44.495 -16.735 -23.202 1.00 88.50 755 LEU A C 1
ATOM 6056 O O . LEU A 1 755 ? 45.599 -16.930 -23.706 1.00 88.50 755 LEU A O 1
ATOM 6060 N N . LEU A 1 756 ? 44.107 -15.523 -22.789 1.00 90.44 756 LEU A N 1
ATOM 6061 C CA . LEU A 1 756 ? 44.944 -14.323 -22.912 1.00 90.44 756 LEU A CA 1
ATOM 6062 C C . LEU A 1 756 ? 46.149 -14.335 -21.964 1.00 90.44 756 LEU A C 1
ATOM 6064 O O . LEU A 1 756 ? 47.213 -13.869 -22.349 1.00 90.44 756 LEU A O 1
ATOM 6068 N N . LEU A 1 757 ? 46.028 -14.889 -20.754 1.00 90.62 757 LEU A N 1
ATOM 6069 C CA . LEU A 1 757 ? 47.157 -15.051 -19.829 1.00 90.62 757 LEU A CA 1
ATOM 6070 C C . LEU A 1 757 ? 48.197 -16.028 -20.382 1.00 90.62 757 LEU A C 1
ATOM 6072 O O . LEU A 1 757 ? 49.398 -15.794 -20.251 1.00 90.62 757 LEU A O 1
ATOM 6076 N N . VAL A 1 758 ? 47.746 -17.112 -21.021 1.00 88.00 758 VAL A N 1
ATOM 6077 C CA . VAL A 1 758 ? 48.642 -18.034 -21.728 1.00 88.00 758 VAL A CA 1
ATOM 6078 C C . VAL A 1 758 ? 49.264 -17.336 -22.938 1.00 88.00 758 VAL A C 1
ATOM 6080 O O . VAL A 1 758 ? 50.471 -17.461 -23.138 1.00 88.00 758 VAL A O 1
ATOM 6083 N N . ALA A 1 759 ? 48.497 -16.551 -23.701 1.00 87.81 759 ALA A N 1
ATOM 6084 C CA . ALA A 1 759 ? 49.038 -15.765 -24.809 1.00 87.81 759 ALA A CA 1
ATOM 6085 C C . ALA A 1 759 ? 50.105 -14.758 -24.336 1.00 87.81 759 ALA A C 1
ATOM 6087 O O . ALA A 1 759 ? 51.177 -14.710 -24.928 1.00 87.81 759 ALA A O 1
ATOM 6088 N N . ASP A 1 760 ? 49.873 -14.022 -23.241 1.00 90.25 760 ASP A N 1
ATOM 6089 C CA . ASP A 1 760 ? 50.830 -13.039 -22.706 1.00 90.25 760 ASP A CA 1
ATOM 6090 C C . ASP A 1 760 ? 52.157 -13.698 -22.317 1.00 90.25 760 ASP A C 1
ATOM 6092 O O . ASP A 1 760 ? 53.214 -13.199 -22.684 1.00 90.25 760 ASP A O 1
ATOM 6096 N N . ARG A 1 761 ? 52.119 -14.864 -21.654 1.00 88.31 761 ARG A N 1
ATOM 6097 C CA . ARG A 1 761 ? 53.333 -15.616 -21.283 1.00 88.31 761 ARG A CA 1
ATOM 6098 C C . ARG A 1 761 ? 54.167 -16.035 -22.492 1.00 88.31 761 ARG A C 1
ATOM 6100 O O . ARG A 1 761 ? 55.385 -15.960 -22.429 1.00 88.31 761 ARG A O 1
ATOM 6107 N N . ASN A 1 762 ? 53.516 -16.465 -23.573 1.00 83.50 762 ASN A N 1
ATOM 6108 C CA . ASN A 1 762 ? 54.205 -16.891 -24.795 1.00 83.50 762 ASN A CA 1
ATOM 6109 C C . ASN A 1 762 ? 54.721 -15.699 -25.613 1.00 83.50 762 ASN A C 1
ATOM 6111 O O . ASN A 1 762 ? 55.707 -15.823 -26.324 1.00 83.50 762 ASN A O 1
ATOM 6115 N N . VAL A 1 763 ? 54.068 -14.541 -25.515 1.00 86.25 763 VAL A N 1
ATOM 6116 C CA . VAL A 1 763 ? 54.427 -13.341 -26.279 1.00 86.25 763 VAL A CA 1
ATOM 6117 C C . VAL A 1 763 ? 55.439 -12.456 -25.554 1.00 86.25 763 VAL A C 1
ATOM 6119 O O . VAL A 1 763 ? 56.171 -11.727 -26.218 1.00 86.25 763 VAL A O 1
ATOM 6122 N N . TYR A 1 764 ? 55.500 -12.500 -24.222 1.00 82.94 764 TYR A N 1
ATOM 6123 C CA . TYR A 1 764 ? 56.297 -11.583 -23.401 1.00 82.94 764 TYR A CA 1
ATOM 6124 C C . TYR A 1 764 ? 57.771 -11.499 -23.823 1.00 82.94 764 TYR A C 1
ATOM 6126 O O . TYR A 1 764 ? 58.327 -10.404 -23.878 1.00 82.94 764 TYR A O 1
ATOM 6134 N N . GLU A 1 765 ? 58.374 -12.634 -24.179 1.00 78.62 765 GLU A N 1
ATOM 6135 C CA . GLU A 1 765 ? 59.771 -12.714 -24.627 1.00 78.62 765 GLU A CA 1
ATOM 6136 C C . GLU A 1 765 ? 59.938 -12.517 -26.147 1.00 78.62 765 GLU A C 1
ATOM 6138 O O . GLU A 1 765 ? 61.045 -12.275 -26.619 1.00 78.62 765 GLU A O 1
ATOM 6143 N N . ILE A 1 766 ? 58.843 -12.577 -26.916 1.00 80.50 766 ILE A N 1
ATOM 6144 C CA . ILE A 1 766 ? 58.835 -12.492 -28.387 1.00 80.50 766 ILE A CA 1
ATOM 6145 C C . ILE A 1 766 ? 58.574 -11.056 -28.865 1.00 80.50 766 ILE A C 1
ATOM 6147 O O . ILE A 1 766 ? 59.228 -10.565 -29.782 1.00 80.50 766 ILE A O 1
ATOM 6151 N N . SER A 1 767 ? 57.589 -10.372 -28.278 1.00 85.12 767 SER A N 1
ATOM 6152 C CA . SER A 1 767 ? 57.209 -9.009 -28.652 1.00 85.12 767 SER A CA 1
ATOM 6153 C C . SER A 1 767 ? 56.591 -8.262 -27.476 1.00 85.12 767 SER A C 1
ATOM 6155 O O . SER A 1 767 ? 55.443 -8.489 -27.085 1.00 85.12 767 SER A O 1
ATOM 6157 N N . TYR A 1 768 ? 57.334 -7.279 -26.966 1.00 84.94 768 TYR A N 1
ATOM 6158 C CA . TYR A 1 768 ? 56.861 -6.373 -25.919 1.00 84.94 768 TYR A CA 1
ATOM 6159 C C . TYR A 1 768 ? 55.573 -5.629 -26.322 1.00 84.94 768 TYR A C 1
ATOM 6161 O O . TYR A 1 768 ? 54.662 -5.465 -25.508 1.00 84.94 768 TYR A O 1
ATOM 6169 N N . ILE A 1 769 ? 55.464 -5.223 -27.594 1.00 86.00 769 ILE A N 1
ATOM 6170 C CA . ILE A 1 769 ? 54.303 -4.492 -28.123 1.00 86.00 769 ILE A CA 1
ATOM 6171 C C . ILE A 1 769 ? 53.057 -5.382 -28.089 1.00 86.00 769 ILE A C 1
ATOM 6173 O O . ILE A 1 769 ? 52.016 -4.969 -27.576 1.00 86.00 769 ILE A O 1
ATOM 6177 N N . LEU A 1 770 ? 53.163 -6.619 -28.585 1.00 86.56 770 LEU A N 1
ATOM 6178 C CA . LEU A 1 770 ? 52.038 -7.552 -28.601 1.00 86.56 770 LEU A CA 1
ATOM 6179 C C . LEU A 1 770 ? 51.624 -7.958 -27.178 1.00 86.56 770 LEU A C 1
ATOM 6181 O O . LEU A 1 770 ? 50.430 -8.011 -26.895 1.00 86.56 770 LEU A O 1
ATOM 6185 N N . SER A 1 771 ? 52.580 -8.144 -26.259 1.00 89.06 771 SER A N 1
ATOM 6186 C CA . SER A 1 771 ? 52.292 -8.396 -24.837 1.00 89.06 771 SER A CA 1
ATOM 6187 C C . SER A 1 771 ? 51.498 -7.240 -24.207 1.00 89.06 771 SER A C 1
ATOM 6189 O O . SER A 1 771 ? 50.501 -7.472 -23.518 1.00 89.06 771 SER A O 1
ATOM 6191 N N . LYS A 1 772 ? 51.843 -5.978 -24.512 1.00 88.56 772 LYS A N 1
ATOM 6192 C CA . LYS A 1 772 ? 51.086 -4.802 -24.038 1.00 88.56 772 LYS A CA 1
ATOM 6193 C C . LYS A 1 772 ? 49.625 -4.836 -24.516 1.00 88.56 772 LYS A C 1
ATOM 6195 O O . LYS A 1 772 ? 48.716 -4.639 -23.709 1.00 88.56 772 LYS A O 1
ATOM 6200 N N . TYR A 1 773 ? 49.394 -5.165 -25.788 1.00 89.62 773 TYR A N 1
ATOM 6201 C CA . TYR A 1 773 ? 48.050 -5.304 -26.359 1.00 89.62 773 TYR A CA 1
ATOM 6202 C C . TYR A 1 773 ? 47.244 -6.453 -25.740 1.00 89.62 773 TYR A C 1
ATOM 6204 O O . TYR A 1 773 ? 46.078 -6.260 -25.390 1.00 89.62 773 TYR A O 1
ATOM 6212 N N . VAL A 1 774 ? 47.859 -7.623 -25.541 1.00 89.38 774 VAL A N 1
ATOM 6213 C CA . VAL A 1 774 ? 47.213 -8.769 -24.880 1.00 89.38 774 VAL A CA 1
ATOM 6214 C C . VAL A 1 774 ? 46.786 -8.403 -23.456 1.00 89.38 774 VAL A C 1
ATOM 6216 O O . VAL A 1 774 ? 45.646 -8.665 -23.073 1.00 89.38 774 VAL A O 1
ATOM 6219 N N . ARG A 1 775 ? 47.637 -7.708 -22.688 1.00 90.62 775 ARG A N 1
ATOM 6220 C CA . ARG A 1 775 ? 47.302 -7.235 -21.331 1.00 90.62 775 ARG A CA 1
ATOM 6221 C C . ARG A 1 775 ? 46.132 -6.258 -21.298 1.00 90.62 775 ARG A C 1
ATOM 6223 O O . ARG A 1 775 ? 45.326 -6.311 -20.371 1.00 90.62 775 ARG A O 1
ATOM 6230 N N . TRP A 1 776 ? 45.993 -5.392 -22.298 1.00 92.06 776 TRP A N 1
ATOM 6231 C CA . TRP A 1 776 ? 44.822 -4.521 -22.390 1.00 92.06 776 TRP A CA 1
ATOM 6232 C C . TRP A 1 776 ? 43.536 -5.279 -22.738 1.00 92.06 776 TRP A C 1
ATOM 6234 O O . TRP A 1 776 ? 42.468 -4.902 -22.265 1.00 92.06 776 TRP A O 1
ATOM 6244 N N . TYR A 1 777 ? 43.617 -6.372 -23.498 1.00 91.88 777 TYR A N 1
ATOM 6245 C CA . TYR A 1 777 ? 42.460 -7.242 -23.740 1.00 91.88 777 TYR A CA 1
ATOM 6246 C C . TYR A 1 777 ? 42.090 -8.086 -22.514 1.00 91.88 777 TYR A C 1
ATOM 6248 O O . TYR A 1 777 ? 40.910 -8.366 -22.309 1.00 91.88 777 TYR A O 1
ATOM 6256 N N . ILE A 1 778 ? 43.058 -8.423 -21.651 1.00 91.00 778 ILE A N 1
ATOM 6257 C CA . ILE A 1 778 ? 42.771 -8.970 -20.314 1.00 91.00 778 ILE A CA 1
ATOM 6258 C C . ILE A 1 778 ? 41.980 -7.938 -19.502 1.00 91.00 778 ILE A C 1
ATOM 6260 O O . ILE A 1 778 ? 40.928 -8.266 -18.964 1.00 91.00 778 ILE A O 1
ATOM 6264 N N . LEU A 1 779 ? 42.432 -6.677 -19.477 1.00 91.44 779 LEU A N 1
ATOM 6265 C CA . LEU A 1 779 ? 41.704 -5.591 -18.813 1.00 91.44 779 LEU A CA 1
ATOM 6266 C C . LEU A 1 779 ? 40.285 -5.410 -19.386 1.00 91.44 779 LEU A C 1
ATOM 6268 O O . LEU A 1 779 ? 39.340 -5.247 -18.622 1.00 91.44 779 LEU A O 1
ATOM 6272 N N . LEU A 1 780 ? 40.110 -5.485 -20.708 1.00 91.12 780 LEU A N 1
ATOM 6273 C CA . LEU A 1 780 ? 38.792 -5.408 -21.345 1.00 91.12 780 LEU A CA 1
ATOM 6274 C C . LEU A 1 780 ? 37.863 -6.546 -20.890 1.00 91.12 780 LEU A C 1
ATOM 6276 O O . LEU A 1 780 ? 36.703 -6.293 -20.566 1.00 91.12 780 LEU A O 1
ATOM 6280 N N . ALA A 1 781 ? 38.368 -7.782 -20.813 1.00 89.69 781 ALA A N 1
ATOM 6281 C CA . ALA A 1 781 ? 37.606 -8.916 -20.291 1.00 89.69 781 ALA A CA 1
ATOM 6282 C C . ALA A 1 781 ? 37.216 -8.716 -18.813 1.00 89.69 781 ALA A C 1
ATOM 6284 O O . ALA A 1 781 ? 36.084 -9.027 -18.438 1.00 89.69 781 ALA A O 1
ATOM 6285 N N . ASP A 1 782 ? 38.113 -8.150 -17.996 1.00 89.38 782 ASP A N 1
ATOM 6286 C CA . ASP A 1 782 ? 37.859 -7.829 -16.583 1.00 89.38 782 ASP A CA 1
ATOM 6287 C C . ASP A 1 782 ? 36.730 -6.796 -16.434 1.00 89.38 782 ASP A C 1
ATOM 6289 O O . ASP A 1 782 ? 35.812 -6.984 -15.632 1.00 89.38 782 ASP A O 1
ATOM 6293 N N . LEU A 1 783 ? 36.769 -5.726 -17.235 1.00 89.31 783 LEU A N 1
ATOM 6294 C CA . LEU A 1 783 ? 35.755 -4.668 -17.240 1.00 89.31 783 LEU A CA 1
ATOM 6295 C C . LEU A 1 783 ? 34.384 -5.193 -17.694 1.00 89.31 783 LEU A C 1
ATOM 6297 O O . LEU A 1 783 ? 33.367 -4.921 -17.055 1.00 89.31 783 LEU A O 1
ATOM 6301 N N . LEU A 1 784 ? 34.340 -5.979 -18.774 1.00 88.75 784 LEU A N 1
ATOM 6302 C CA . LEU A 1 784 ? 33.094 -6.544 -19.304 1.00 88.75 784 LEU A CA 1
ATOM 6303 C C . LEU A 1 784 ? 32.461 -7.571 -18.356 1.00 88.75 784 LEU A C 1
ATOM 6305 O O . LEU A 1 784 ? 31.234 -7.596 -18.208 1.00 88.75 784 LEU A O 1
ATOM 6309 N N . GLN A 1 785 ? 33.276 -8.377 -17.669 1.00 86.81 785 GLN A N 1
ATOM 6310 C CA . GLN A 1 785 ? 32.788 -9.272 -16.623 1.00 86.81 785 GLN A CA 1
ATOM 6311 C C . GLN A 1 785 ? 32.166 -8.479 -15.473 1.00 86.81 785 GLN A C 1
ATOM 6313 O O . GLN A 1 785 ? 31.022 -8.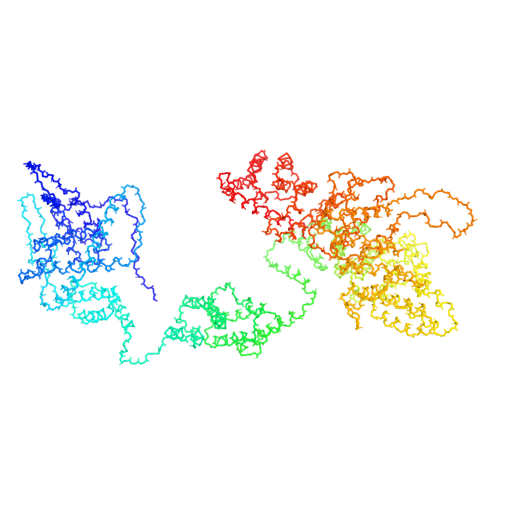749 -15.107 1.00 86.81 785 GLN A O 1
ATOM 6318 N N . PHE A 1 786 ? 32.873 -7.469 -14.952 1.00 84.50 786 PHE A N 1
ATOM 6319 C CA . PHE A 1 786 ? 32.364 -6.622 -13.872 1.00 84.50 786 PHE A CA 1
ATOM 6320 C C . PHE A 1 786 ? 30.982 -6.045 -14.215 1.00 84.50 786 PHE A C 1
ATOM 6322 O O . PHE A 1 786 ? 30.071 -6.057 -13.388 1.00 84.50 786 PHE A O 1
ATOM 6329 N N . TYR A 1 787 ? 30.773 -5.629 -15.465 1.00 80.12 787 TYR A N 1
ATOM 6330 C CA . TYR A 1 787 ? 29.486 -5.102 -15.906 1.00 80.12 787 TYR A CA 1
ATOM 6331 C C . TYR A 1 787 ? 28.376 -6.122 -16.122 1.00 80.12 787 TYR A C 1
ATOM 6333 O O . TYR A 1 787 ? 27.210 -5.723 -16.063 1.00 80.12 787 TYR A O 1
ATOM 6341 N N . THR A 1 788 ? 28.714 -7.378 -16.406 1.00 80.06 788 THR A N 1
ATOM 6342 C CA . THR A 1 788 ? 27.734 -8.426 -16.717 1.00 80.06 788 THR A CA 1
ATOM 6343 C C . THR A 1 788 ? 27.316 -9.188 -15.463 1.00 80.06 788 THR A C 1
ATOM 6345 O O . THR A 1 788 ? 26.135 -9.464 -15.285 1.00 80.06 788 THR A O 1
ATOM 6348 N N . THR A 1 789 ? 28.265 -9.510 -14.581 1.00 77.31 789 THR A N 1
ATOM 6349 C CA . THR A 1 789 ? 28.037 -10.384 -13.419 1.00 77.31 789 THR A CA 1
ATOM 6350 C C . THR A 1 789 ? 28.253 -9.694 -12.073 1.00 77.31 789 THR A C 1
ATOM 6352 O O . THR A 1 789 ? 28.041 -10.330 -11.045 1.00 77.31 789 THR A O 1
ATOM 6355 N N . LYS A 1 790 ? 28.694 -8.422 -12.042 1.00 72.50 790 LYS A N 1
ATOM 6356 C CA . LYS A 1 790 ? 29.140 -7.720 -10.815 1.00 72.50 790 LYS A CA 1
ATOM 6357 C C . LYS A 1 790 ? 30.180 -8.518 -10.007 1.00 72.50 790 LYS A C 1
ATOM 6359 O O . LYS A 1 790 ? 30.329 -8.318 -8.806 1.00 72.50 790 LYS A O 1
ATOM 6364 N N . SER A 1 791 ? 30.904 -9.424 -10.668 1.00 68.25 791 SER A N 1
ATOM 6365 C CA . SER A 1 791 ? 31.901 -10.306 -10.064 1.00 68.25 791 SER A CA 1
ATOM 6366 C C . SER A 1 791 ? 33.294 -9.973 -10.589 1.00 68.25 791 SER A C 1
ATOM 6368 O O . SER A 1 791 ? 33.450 -9.558 -11.738 1.00 68.25 791 SER A O 1
ATOM 6370 N N . PHE A 1 792 ? 34.314 -10.234 -9.779 1.00 71.81 792 PHE A N 1
ATOM 6371 C CA . PHE A 1 792 ? 35.711 -10.106 -10.185 1.00 71.81 792 PHE A CA 1
ATOM 6372 C C . PHE A 1 792 ? 36.256 -11.454 -10.671 1.00 71.81 792 PHE A C 1
ATOM 6374 O O . PHE A 1 792 ? 35.768 -12.515 -10.277 1.00 71.81 792 PHE A O 1
ATOM 6381 N N . GLY A 1 793 ? 37.268 -11.426 -11.540 1.00 61.56 793 GLY A N 1
ATOM 6382 C CA . GLY A 1 793 ? 38.057 -12.623 -11.829 1.00 61.56 793 GLY A CA 1
ATOM 6383 C C . GLY A 1 793 ? 38.848 -13.078 -10.603 1.00 61.56 793 GLY A C 1
ATOM 6384 O O . GLY A 1 793 ? 39.135 -12.270 -9.715 1.00 61.56 793 GLY A O 1
ATOM 6385 N N . MET A 1 794 ? 39.228 -14.357 -10.566 1.00 57.03 794 MET A N 1
ATOM 6386 C CA . MET A 1 794 ? 40.058 -14.912 -9.490 1.00 57.03 794 MET A CA 1
ATOM 6387 C C . MET A 1 794 ? 41.305 -14.033 -9.264 1.00 57.03 794 MET A C 1
ATOM 6389 O O . MET A 1 794 ? 42.073 -13.797 -10.196 1.00 57.03 794 MET A O 1
ATOM 6393 N N . ASN A 1 795 ? 41.491 -13.552 -8.028 1.00 60.28 795 ASN A N 1
ATOM 6394 C CA . ASN A 1 795 ? 42.605 -12.710 -7.553 1.00 60.28 795 ASN A CA 1
ATOM 6395 C C . ASN A 1 795 ? 42.621 -11.219 -7.966 1.00 60.28 795 ASN A C 1
ATOM 6397 O O . ASN A 1 795 ? 43.634 -10.560 -7.742 1.00 60.28 795 ASN A O 1
ATOM 6401 N N . ASN A 1 796 ? 41.547 -10.656 -8.529 1.00 73.38 796 ASN A N 1
ATOM 6402 C CA . ASN A 1 796 ? 41.441 -9.205 -8.759 1.00 73.38 796 ASN A CA 1
ATOM 6403 C C . ASN A 1 796 ? 40.531 -8.544 -7.711 1.00 73.38 796 ASN A C 1
ATOM 6405 O O . ASN A 1 796 ? 39.412 -9.004 -7.485 1.00 73.38 796 ASN A O 1
ATOM 6409 N N . THR A 1 797 ? 40.955 -7.412 -7.148 1.00 82.56 797 THR A N 1
ATOM 6410 C CA . THR A 1 797 ? 40.077 -6.525 -6.368 1.00 82.56 797 THR A CA 1
ATOM 6411 C C . THR A 1 797 ? 39.561 -5.354 -7.211 1.00 82.56 797 THR A C 1
ATOM 6413 O O . THR A 1 797 ? 40.104 -5.032 -8.272 1.00 82.56 797 THR A O 1
ATOM 6416 N N . MET A 1 798 ? 38.536 -4.656 -6.713 1.00 83.62 798 MET A N 1
ATOM 6417 C CA . MET A 1 798 ? 38.065 -3.397 -7.305 1.00 83.62 798 MET A CA 1
ATOM 6418 C C . MET A 1 798 ? 39.198 -2.364 -7.438 1.00 83.62 798 MET A C 1
ATOM 6420 O O . MET A 1 798 ? 39.309 -1.691 -8.460 1.00 83.62 798 MET A O 1
ATOM 6424 N N . GLN A 1 799 ? 40.081 -2.271 -6.437 1.00 86.06 799 GLN A N 1
ATOM 6425 C CA . GLN A 1 799 ? 41.212 -1.337 -6.444 1.00 86.06 799 GLN A CA 1
ATOM 6426 C C . GLN A 1 799 ? 42.246 -1.688 -7.519 1.00 86.06 799 GLN A C 1
ATOM 6428 O O . GLN A 1 799 ? 42.769 -0.793 -8.188 1.00 86.06 799 GLN A O 1
ATOM 6433 N N . ASP A 1 800 ? 42.493 -2.979 -7.753 1.00 86.69 800 ASP A N 1
ATOM 6434 C CA . ASP A 1 800 ? 43.390 -3.427 -8.822 1.00 86.69 800 ASP A CA 1
ATOM 6435 C C . ASP A 1 800 ? 42.843 -3.065 -10.201 1.00 86.69 800 ASP A C 1
ATOM 6437 O O . ASP A 1 800 ? 43.588 -2.603 -11.069 1.00 86.69 800 ASP A O 1
ATOM 6441 N N . LEU A 1 801 ? 41.532 -3.229 -10.400 1.00 89.06 801 LEU A N 1
ATOM 6442 C CA . LEU A 1 801 ? 40.863 -2.884 -11.651 1.00 89.06 801 LEU A CA 1
ATOM 6443 C C . LEU A 1 801 ? 40.888 -1.370 -11.905 1.00 89.06 801 LEU A C 1
ATOM 6445 O O . LEU A 1 801 ? 41.219 -0.938 -13.011 1.00 89.06 801 LEU A O 1
ATOM 6449 N N . ILE A 1 802 ? 40.636 -0.558 -10.871 1.00 90.31 802 ILE A N 1
ATOM 6450 C CA . ILE A 1 802 ? 40.764 0.908 -10.930 1.00 90.31 802 ILE A CA 1
ATOM 6451 C C . ILE A 1 802 ? 42.193 1.305 -11.299 1.00 90.31 802 ILE A C 1
ATOM 6453 O O . ILE A 1 802 ? 42.396 2.102 -12.217 1.00 90.31 802 ILE A O 1
ATOM 6457 N N . LYS A 1 803 ? 43.197 0.729 -10.628 1.00 91.12 803 LYS A N 1
ATOM 6458 C CA . LYS A 1 803 ? 44.609 1.023 -10.887 1.00 91.12 803 LYS A CA 1
ATOM 6459 C C . LYS A 1 803 ? 44.995 0.681 -12.326 1.00 91.12 803 LYS A C 1
ATOM 6461 O O . LYS A 1 803 ? 45.534 1.543 -13.015 1.00 91.12 803 LYS A O 1
ATOM 6466 N N . LYS A 1 804 ? 44.671 -0.527 -12.806 1.00 90.62 804 LYS A N 1
ATOM 6467 C CA . LYS A 1 804 ? 44.935 -0.962 -14.192 1.00 90.62 804 LYS A CA 1
ATOM 6468 C C . LYS A 1 804 ? 44.264 -0.037 -15.215 1.00 90.62 804 LYS A C 1
ATOM 6470 O O . LYS A 1 804 ? 44.899 0.350 -16.195 1.00 90.62 804 LYS A O 1
ATOM 6475 N N . THR A 1 805 ? 43.023 0.372 -14.951 1.00 91.19 805 THR A N 1
ATOM 6476 C CA . THR A 1 805 ? 42.262 1.296 -15.806 1.00 91.19 805 THR A CA 1
ATOM 6477 C C . THR A 1 805 ? 42.913 2.678 -15.875 1.00 91.19 805 THR A C 1
ATOM 6479 O O . THR A 1 805 ? 43.150 3.196 -16.967 1.00 91.19 805 THR A O 1
ATOM 6482 N N . LYS A 1 806 ? 43.290 3.254 -14.725 1.00 91.88 806 LYS A N 1
ATOM 6483 C CA . LYS A 1 806 ? 44.013 4.534 -14.662 1.00 91.88 806 LYS A CA 1
ATOM 6484 C C . LYS A 1 806 ? 45.365 4.452 -15.362 1.00 91.88 806 LYS A C 1
ATOM 6486 O O . LYS A 1 806 ? 45.714 5.340 -16.127 1.00 91.88 806 LYS A O 1
ATOM 6491 N N . THR A 1 807 ? 46.129 3.380 -15.163 1.00 90.31 807 THR A N 1
ATOM 6492 C CA . THR A 1 807 ? 47.409 3.200 -15.866 1.00 90.31 807 THR A CA 1
ATOM 6493 C C . THR A 1 807 ? 47.213 3.136 -17.385 1.00 90.31 807 THR A C 1
ATOM 6495 O O . THR A 1 807 ? 47.980 3.758 -18.119 1.00 90.31 807 THR A O 1
ATOM 6498 N N . CYS A 1 808 ? 46.167 2.451 -17.860 1.00 89.44 808 CYS A N 1
ATOM 6499 C CA . CYS A 1 808 ? 45.817 2.392 -19.279 1.00 89.44 808 CYS A CA 1
ATOM 6500 C C . CYS A 1 808 ? 45.505 3.785 -19.848 1.00 89.44 808 CYS A C 1
ATOM 6502 O O . CYS A 1 808 ? 46.083 4.179 -20.857 1.00 89.44 808 CYS A O 1
ATOM 6504 N N . ILE A 1 809 ? 44.643 4.557 -19.185 1.00 87.50 809 ILE A N 1
ATOM 6505 C CA . ILE A 1 809 ? 44.237 5.892 -19.645 1.00 87.50 809 ILE A CA 1
ATOM 6506 C C . ILE A 1 809 ? 45.394 6.906 -19.557 1.00 87.50 809 ILE A C 1
ATOM 6508 O O . ILE A 1 809 ? 45.631 7.655 -20.504 1.00 87.50 809 ILE A O 1
ATOM 6512 N N . THR A 1 810 ? 46.175 6.899 -18.471 1.00 86.44 810 THR A N 1
ATOM 6513 C CA . THR A 1 810 ? 47.338 7.791 -18.312 1.00 86.44 810 THR A CA 1
ATOM 6514 C C . THR A 1 810 ? 48.400 7.547 -19.389 1.00 86.44 810 THR A C 1
ATOM 6516 O O . THR A 1 810 ? 49.068 8.494 -19.794 1.00 86.44 810 THR A O 1
ATOM 6519 N N . SER A 1 811 ? 48.544 6.312 -19.894 1.00 83.38 811 SER A N 1
ATOM 6520 C CA . SER A 1 811 ? 49.507 6.011 -20.967 1.00 83.38 811 SER A CA 1
ATOM 6521 C C . SER A 1 811 ? 49.238 6.787 -22.261 1.00 83.38 811 SER A C 1
ATOM 6523 O O . SER A 1 811 ? 50.185 7.150 -22.951 1.00 83.38 811 SER A O 1
ATOM 6525 N N . VAL A 1 812 ? 47.968 7.104 -22.537 1.00 82.94 812 VAL A N 1
ATOM 6526 C CA . VAL A 1 812 ? 47.560 7.936 -23.677 1.00 82.94 812 VAL A CA 1
ATOM 6527 C C . VAL A 1 812 ? 47.875 9.405 -23.418 1.00 82.94 812 VAL A C 1
ATOM 6529 O O . VAL A 1 812 ? 48.407 10.086 -24.283 1.00 82.94 812 VAL A O 1
ATOM 6532 N N . ARG A 1 813 ? 47.608 9.898 -22.201 1.00 78.81 813 ARG A N 1
ATOM 6533 C CA . ARG A 1 813 ? 47.912 11.289 -21.820 1.00 78.81 813 ARG A CA 1
ATOM 6534 C C . ARG A 1 813 ? 49.403 11.612 -21.880 1.00 78.81 813 ARG A C 1
ATOM 6536 O O . ARG A 1 813 ? 49.766 12.739 -22.189 1.00 78.81 813 ARG A O 1
ATOM 6543 N N . LEU A 1 814 ? 50.248 10.647 -21.526 1.00 81.44 814 LEU A N 1
ATOM 6544 C CA . LEU A 1 814 ? 51.704 10.788 -21.566 1.00 81.44 814 LEU A CA 1
ATOM 6545 C C . LEU A 1 814 ? 52.294 10.579 -22.973 1.00 81.44 814 LEU A C 1
ATOM 6547 O O . LEU A 1 814 ? 53.513 10.550 -23.087 1.00 81.44 814 LEU A O 1
ATOM 6551 N N . ASP A 1 815 ? 51.449 10.401 -23.996 1.00 76.50 815 ASP A N 1
ATOM 6552 C CA . ASP A 1 815 ? 51.826 10.155 -25.395 1.00 76.50 815 ASP A CA 1
ATOM 6553 C C . ASP A 1 815 ? 52.906 9.070 -25.549 1.00 76.50 815 ASP A C 1
ATOM 6555 O O . ASP A 1 815 ? 53.919 9.240 -26.221 1.00 76.50 815 ASP A O 1
ATOM 6559 N N . GLN A 1 816 ? 52.722 7.940 -24.852 1.00 78.25 816 GLN A N 1
ATOM 6560 C CA . GLN A 1 816 ? 53.649 6.814 -24.966 1.00 78.25 816 GLN A CA 1
ATOM 6561 C C . GLN A 1 816 ? 53.619 6.220 -26.381 1.00 78.25 816 GLN A C 1
ATOM 6563 O O . GLN A 1 816 ? 52.542 6.047 -26.950 1.00 78.25 816 GLN A O 1
ATOM 6568 N N . ASP A 1 817 ? 54.778 5.756 -26.863 1.00 74.19 817 ASP A N 1
ATOM 6569 C CA . ASP A 1 817 ? 54.966 5.173 -28.206 1.00 74.19 817 ASP A CA 1
ATOM 6570 C C . ASP A 1 817 ? 53.981 4.041 -28.568 1.00 74.19 817 ASP A C 1
ATOM 6572 O O . ASP A 1 817 ? 53.716 3.783 -29.740 1.00 74.19 817 ASP A O 1
ATOM 6576 N N . ILE A 1 818 ? 53.430 3.337 -27.569 1.00 81.75 818 ILE A N 1
ATOM 6577 C CA . ILE A 1 818 ? 52.444 2.261 -27.758 1.00 81.75 818 ILE A CA 1
ATOM 6578 C C . ILE A 1 818 ? 51.151 2.638 -27.037 1.00 81.75 818 ILE A C 1
ATOM 6580 O O . ILE A 1 818 ? 51.120 2.645 -25.796 1.00 81.75 818 ILE A O 1
ATOM 6584 N N . GLN A 1 819 ? 50.081 2.857 -27.805 1.00 83.06 819 GLN A N 1
ATOM 6585 C CA . GLN A 1 819 ? 48.778 3.309 -27.311 1.00 83.06 819 GLN A CA 1
ATOM 6586 C C . GLN A 1 819 ? 47.702 2.198 -27.330 1.00 83.06 819 GLN A C 1
ATOM 6588 O O . GLN A 1 819 ? 47.716 1.350 -28.224 1.00 83.06 819 GLN A O 1
ATOM 6593 N N . PRO A 1 820 ? 46.758 2.175 -26.365 1.00 85.94 820 PRO A N 1
ATOM 6594 C CA . PRO A 1 820 ? 45.634 1.238 -26.360 1.00 85.94 820 PRO A CA 1
ATOM 6595 C C . PRO A 1 820 ? 44.646 1.487 -27.502 1.00 85.94 820 PRO A C 1
ATOM 6597 O O . PRO A 1 820 ? 44.425 2.621 -27.919 1.00 85.94 820 PRO A O 1
ATOM 6600 N N . THR A 1 821 ? 43.975 0.425 -27.962 1.00 85.62 821 THR A N 1
ATOM 6601 C CA . THR A 1 821 ? 42.920 0.545 -28.984 1.00 85.62 821 THR A CA 1
ATOM 6602 C C . THR A 1 821 ? 41.709 1.320 -28.459 1.00 85.62 821 THR A C 1
ATOM 6604 O O . THR A 1 821 ? 41.388 1.233 -27.271 1.00 85.62 821 THR A O 1
ATOM 6607 N N . MET A 1 822 ? 40.966 1.976 -29.354 1.00 83.88 822 MET A N 1
ATOM 6608 C CA . MET A 1 822 ? 39.788 2.780 -28.994 1.00 83.88 822 MET A CA 1
ATOM 6609 C C . MET A 1 822 ? 38.733 2.004 -28.198 1.00 83.88 822 MET A C 1
ATOM 6611 O O . MET A 1 822 ? 38.226 2.545 -27.222 1.00 83.88 822 MET A O 1
ATOM 6615 N N . VAL A 1 823 ? 38.482 0.731 -28.540 1.00 86.00 823 VAL A N 1
ATOM 6616 C CA . VAL A 1 823 ? 37.546 -0.158 -27.818 1.00 86.00 823 VAL A CA 1
ATOM 6617 C C . VAL A 1 823 ? 37.921 -0.291 -26.339 1.00 86.00 823 VAL A C 1
ATOM 6619 O O . VAL A 1 823 ? 37.065 -0.295 -25.463 1.00 86.00 823 VAL A O 1
ATOM 6622 N N . ILE A 1 824 ? 39.212 -0.359 -26.025 1.00 89.06 824 ILE A N 1
ATOM 6623 C CA . ILE A 1 824 ? 39.676 -0.465 -24.637 1.00 89.06 824 ILE A CA 1
ATOM 6624 C C . ILE A 1 824 ? 39.492 0.878 -23.929 1.00 89.06 824 ILE A C 1
ATOM 6626 O O . ILE A 1 824 ? 39.003 0.921 -22.802 1.00 89.06 824 ILE A O 1
ATOM 6630 N N . LEU A 1 825 ? 39.846 1.980 -24.595 1.00 89.38 825 LEU A N 1
ATOM 6631 C CA . LEU A 1 825 ? 39.752 3.322 -24.021 1.00 89.38 825 LEU A CA 1
ATOM 6632 C C . LEU A 1 825 ? 38.311 3.721 -23.689 1.00 89.38 825 LEU A C 1
ATOM 6634 O O . LEU A 1 825 ? 38.090 4.280 -22.616 1.00 89.38 825 LEU A O 1
ATOM 6638 N N . GLU A 1 826 ? 37.335 3.401 -24.544 1.00 89.88 826 GLU A N 1
ATOM 6639 C CA . GLU A 1 826 ? 35.921 3.684 -24.255 1.00 89.88 826 GLU A CA 1
ATOM 6640 C C . GLU A 1 826 ? 35.419 2.921 -23.016 1.00 89.88 826 GLU A C 1
ATOM 6642 O O . GLU A 1 826 ? 34.765 3.516 -22.161 1.00 89.88 826 GLU A O 1
ATOM 6647 N N . HIS A 1 827 ? 35.776 1.641 -22.852 1.00 91.62 827 HIS A N 1
ATOM 6648 C CA . HIS A 1 827 ? 35.351 0.830 -21.706 1.00 91.62 827 HIS A CA 1
ATOM 6649 C C . HIS A 1 827 ? 36.046 1.283 -20.420 1.00 91.62 827 HIS A C 1
ATOM 6651 O O . HIS A 1 827 ? 35.411 1.359 -19.370 1.00 91.62 827 HIS A O 1
ATOM 6657 N N . CYS A 1 828 ? 37.328 1.644 -20.503 1.00 92.38 828 CYS A N 1
ATOM 6658 C CA . CYS A 1 828 ? 38.077 2.226 -19.395 1.00 92.38 828 CYS A CA 1
ATOM 6659 C C . CYS A 1 828 ? 37.476 3.570 -18.946 1.00 92.38 828 CYS A C 1
ATOM 6661 O O . CYS A 1 828 ? 37.299 3.803 -17.749 1.00 92.38 828 CYS A O 1
ATOM 6663 N N . ALA A 1 829 ? 37.143 4.455 -19.891 1.00 91.06 829 ALA A N 1
ATOM 6664 C CA . ALA A 1 829 ? 36.575 5.766 -19.588 1.00 91.06 829 ALA A CA 1
ATOM 6665 C C . ALA A 1 829 ? 35.152 5.647 -19.014 1.00 91.06 829 ALA A C 1
ATOM 6667 O O . ALA A 1 829 ? 34.856 6.275 -17.997 1.00 91.06 829 ALA A O 1
ATOM 6668 N N . ALA A 1 830 ? 34.304 4.792 -19.601 1.00 92.00 830 ALA A N 1
ATOM 6669 C CA . ALA A 1 830 ? 32.977 4.476 -19.067 1.00 92.00 830 ALA A CA 1
ATOM 6670 C C . ALA A 1 830 ? 33.060 3.855 -17.662 1.00 92.00 830 ALA A C 1
ATOM 6672 O O . ALA A 1 830 ? 32.247 4.177 -16.798 1.00 92.00 830 ALA A O 1
ATOM 6673 N N . PHE A 1 831 ? 34.072 3.020 -17.397 1.00 93.06 831 PHE A N 1
ATOM 6674 C CA . PHE A 1 831 ? 34.333 2.463 -16.069 1.00 93.06 831 PHE A CA 1
ATOM 6675 C C . PHE A 1 831 ? 34.603 3.501 -15.009 1.00 93.06 831 PHE A C 1
ATOM 6677 O O . PHE A 1 831 ? 33.883 3.523 -14.012 1.00 93.06 831 PHE A O 1
ATOM 6684 N N . LEU A 1 832 ? 35.559 4.396 -15.236 1.00 92.44 832 LEU A N 1
ATOM 6685 C CA . LEU A 1 832 ? 35.863 5.444 -14.264 1.00 92.44 832 LEU A CA 1
ATOM 6686 C C . LEU A 1 832 ? 34.673 6.379 -14.022 1.00 92.44 832 LEU A C 1
ATOM 6688 O O . LEU A 1 832 ? 34.445 6.804 -12.889 1.00 92.44 832 LEU A O 1
ATOM 6692 N N . LEU A 1 833 ? 33.883 6.640 -15.063 1.00 92.00 833 LEU A N 1
ATOM 6693 C CA . LEU A 1 833 ? 32.673 7.445 -14.958 1.00 92.00 833 LEU A CA 1
ATOM 6694 C C . LEU A 1 833 ? 31.600 6.721 -14.124 1.00 92.00 833 LEU A C 1
ATOM 6696 O O . LEU A 1 833 ? 31.007 7.304 -13.224 1.00 92.00 833 LEU A O 1
ATOM 6700 N N . ASN A 1 834 ? 31.412 5.419 -14.347 1.00 91.81 834 ASN A N 1
ATOM 6701 C CA . ASN A 1 834 ? 30.403 4.626 -13.649 1.00 91.81 834 ASN A CA 1
ATOM 6702 C C . ASN A 1 834 ? 30.699 4.404 -12.156 1.00 91.81 834 ASN A C 1
ATOM 6704 O O . ASN A 1 834 ? 29.776 4.248 -11.360 1.00 91.81 834 ASN A O 1
ATOM 6708 N N . ILE A 1 835 ? 31.977 4.398 -11.768 1.00 91.69 835 ILE A N 1
ATOM 6709 C CA . ILE A 1 835 ? 32.413 4.247 -10.368 1.00 91.69 835 ILE A CA 1
ATOM 6710 C C . ILE A 1 835 ? 32.572 5.590 -9.642 1.00 91.69 835 ILE A C 1
ATOM 6712 O O . ILE A 1 835 ? 33.028 5.608 -8.500 1.00 91.69 835 ILE A O 1
ATOM 6716 N N . LYS A 1 836 ? 32.202 6.703 -10.293 1.00 92.75 836 LYS A N 1
ATOM 6717 C CA . LYS A 1 836 ? 32.244 8.067 -9.745 1.00 92.75 836 LYS A CA 1
ATOM 6718 C C . LYS A 1 836 ? 33.646 8.633 -9.502 1.00 92.75 836 LYS A C 1
ATOM 6720 O O . LYS A 1 836 ? 33.828 9.493 -8.642 1.00 92.75 836 LYS A O 1
ATOM 6725 N N . ASP A 1 837 ? 34.650 8.205 -10.269 1.00 91.25 837 ASP A N 1
ATOM 6726 C CA . ASP A 1 837 ? 36.018 8.734 -10.161 1.00 91.25 837 ASP A CA 1
ATOM 6727 C C . ASP A 1 837 ? 36.185 10.042 -10.952 1.00 91.25 837 ASP A C 1
ATOM 6729 O O . ASP A 1 837 ? 36.968 10.159 -11.903 1.00 91.25 837 ASP A O 1
ATOM 6733 N N . TRP A 1 838 ? 35.391 11.045 -10.569 1.00 91.88 838 TRP A N 1
ATOM 6734 C CA . TRP A 1 838 ? 35.309 12.320 -11.277 1.00 91.88 838 TRP A CA 1
ATOM 6735 C C . TRP A 1 838 ? 36.656 13.039 -11.294 1.00 91.88 838 TRP A C 1
ATOM 6737 O O . TRP A 1 838 ? 37.066 13.564 -12.323 1.00 91.88 838 TRP A O 1
ATOM 6747 N N . GLN A 1 839 ? 37.367 13.030 -10.163 1.00 89.75 839 GLN A N 1
ATOM 6748 C CA . GLN A 1 839 ? 38.605 13.784 -9.974 1.00 89.75 839 GLN A CA 1
ATOM 6749 C C . GLN A 1 839 ? 39.731 13.312 -10.895 1.00 89.75 839 GLN A C 1
ATOM 6751 O O . GLN A 1 839 ? 40.496 14.135 -11.398 1.00 89.75 839 GLN A O 1
ATOM 6756 N N . TYR A 1 840 ? 39.845 12.003 -11.133 1.00 91.25 840 TYR A N 1
ATOM 6757 C CA . TYR A 1 840 ? 40.815 11.499 -12.095 1.00 91.25 840 TYR A CA 1
ATOM 6758 C C . TYR A 1 840 ? 40.435 11.913 -13.521 1.00 91.25 840 TYR A C 1
ATOM 6760 O O . TYR A 1 840 ? 41.279 12.450 -14.240 1.00 91.25 840 TYR A O 1
ATOM 6768 N N . LEU A 1 841 ? 39.169 11.719 -13.913 1.00 89.62 841 LEU A N 1
ATOM 6769 C CA . LEU A 1 841 ? 38.697 12.027 -15.264 1.00 89.62 841 LEU A CA 1
ATOM 6770 C C . LEU A 1 841 ? 38.808 13.515 -15.602 1.00 89.62 841 LEU A C 1
ATOM 6772 O O . LEU A 1 841 ? 39.249 13.831 -16.700 1.00 89.62 841 LEU A O 1
ATOM 6776 N N . THR A 1 842 ? 38.503 14.432 -14.673 1.00 89.62 842 THR A N 1
ATOM 6777 C CA . THR A 1 842 ? 38.616 15.881 -14.925 1.00 89.62 842 THR A CA 1
ATOM 6778 C C . THR A 1 842 ? 40.030 16.319 -15.304 1.00 89.62 842 THR A C 1
ATOM 6780 O O . THR A 1 842 ? 40.188 17.296 -16.028 1.00 89.62 842 THR A O 1
ATOM 6783 N N . ASN A 1 843 ? 41.054 15.581 -14.865 1.00 87.12 843 ASN A N 1
ATOM 6784 C CA . ASN A 1 843 ? 42.461 15.899 -15.117 1.00 87.12 843 ASN A CA 1
ATOM 6785 C C . ASN A 1 843 ? 42.984 15.342 -16.460 1.00 87.12 843 ASN A C 1
ATOM 6787 O O . ASN A 1 843 ? 44.180 15.451 -16.738 1.00 87.12 843 ASN A O 1
ATOM 6791 N N . MET A 1 844 ? 42.129 14.715 -17.275 1.00 81.94 844 MET A N 1
ATOM 6792 C CA . MET A 1 844 ? 42.492 14.035 -18.528 1.00 81.94 844 MET A CA 1
ATOM 6793 C C . MET A 1 844 ? 42.364 14.925 -19.777 1.00 81.94 844 MET A C 1
ATOM 6795 O O . MET A 1 844 ? 41.790 14.518 -20.787 1.00 81.94 844 MET A O 1
ATOM 6799 N N . GLU A 1 845 ? 42.902 16.142 -19.717 1.00 71.81 845 GLU A N 1
ATOM 6800 C CA . GLU A 1 845 ? 42.926 17.078 -20.851 1.00 71.81 845 GLU A CA 1
ATOM 6801 C C . GLU A 1 845 ? 43.873 16.606 -21.975 1.00 71.81 845 GLU A C 1
ATOM 6803 O O . GLU A 1 845 ? 44.872 15.933 -21.711 1.00 71.81 845 GLU A O 1
ATOM 6808 N N . ASN A 1 846 ? 43.571 16.978 -23.228 1.00 66.25 846 ASN A N 1
ATOM 6809 C CA . ASN A 1 846 ? 44.397 16.730 -24.425 1.00 66.25 846 ASN A CA 1
ATOM 6810 C C . ASN A 1 846 ? 44.729 15.252 -24.709 1.00 66.25 846 ASN A C 1
ATOM 6812 O O . ASN A 1 846 ? 45.773 14.929 -25.264 1.00 66.25 846 ASN A O 1
ATOM 6816 N N . SER A 1 847 ? 43.825 14.340 -24.359 1.00 67.94 847 SER A N 1
ATOM 6817 C CA . SER A 1 847 ? 44.027 12.889 -24.475 1.00 67.94 847 SER A CA 1
ATOM 6818 C C . SER A 1 847 ? 43.880 12.322 -25.899 1.00 67.94 847 SER A C 1
ATOM 6820 O O . SER A 1 847 ? 44.015 11.116 -26.080 1.00 67.94 847 SER A O 1
ATOM 6822 N N . GLY A 1 848 ? 43.567 13.140 -26.913 1.00 68.19 848 GLY A N 1
ATOM 6823 C CA . GLY A 1 848 ? 43.452 12.718 -28.322 1.00 68.19 848 GLY A CA 1
ATOM 6824 C C . GLY A 1 848 ? 42.304 11.742 -28.643 1.00 68.19 848 GLY A C 1
ATOM 6825 O O . GLY A 1 848 ? 42.062 11.449 -29.811 1.00 68.19 848 GLY A O 1
ATOM 6826 N N . SER A 1 849 ? 41.571 11.257 -27.633 1.00 83.00 849 SER A N 1
ATOM 6827 C CA . SER A 1 849 ? 40.449 10.322 -27.759 1.00 83.00 849 SER A CA 1
ATOM 6828 C C . SER A 1 849 ? 39.121 11.007 -27.437 1.00 83.00 849 SER A C 1
ATOM 6830 O O . SER A 1 849 ? 38.912 11.486 -26.321 1.00 83.00 849 SER A O 1
ATOM 6832 N N . GLY A 1 850 ? 38.185 10.980 -28.390 1.00 84.94 850 GLY A N 1
ATOM 6833 C CA . GLY A 1 850 ? 36.854 11.573 -28.231 1.00 84.94 850 GLY A CA 1
ATOM 6834 C C . GLY A 1 850 ? 36.030 10.998 -27.075 1.00 84.94 850 GLY A C 1
ATOM 6835 O O . GLY A 1 850 ? 35.289 11.731 -26.426 1.00 84.94 850 GLY A O 1
ATOM 6836 N N . HIS A 1 851 ? 36.193 9.706 -26.766 1.00 88.69 851 HIS A N 1
ATOM 6837 C CA . HIS A 1 851 ? 35.491 9.054 -25.653 1.00 88.69 851 HIS A CA 1
ATOM 6838 C C . HIS A 1 851 ? 36.011 9.532 -24.293 1.00 88.69 851 HIS A C 1
ATOM 6840 O O . HIS A 1 851 ? 35.224 9.765 -23.378 1.00 88.69 851 HIS A O 1
ATOM 6846 N N . ILE A 1 852 ? 37.332 9.710 -24.159 1.00 89.62 852 ILE A N 1
ATOM 6847 C CA . ILE A 1 852 ? 37.936 10.236 -22.927 1.00 89.62 852 ILE A CA 1
ATOM 6848 C C . ILE A 1 852 ? 37.512 11.690 -22.730 1.00 89.62 852 ILE A C 1
ATOM 6850 O O . ILE A 1 852 ? 37.138 12.059 -21.620 1.00 89.62 852 ILE A O 1
ATOM 6854 N N . GLU A 1 853 ? 37.501 12.487 -23.800 1.00 90.06 853 GLU A N 1
ATOM 6855 C CA . GLU A 1 853 ? 37.062 13.880 -23.740 1.00 90.06 853 GLU A CA 1
ATOM 6856 C C . GLU A 1 853 ? 35.574 14.003 -23.366 1.00 90.06 853 GLU A C 1
ATOM 6858 O O . GLU A 1 853 ? 35.227 14.791 -22.487 1.00 90.06 853 GLU A O 1
ATOM 6863 N N . LEU A 1 854 ? 34.696 13.162 -23.927 1.00 91.69 854 LEU A N 1
ATOM 6864 C CA . LEU A 1 854 ? 33.286 13.099 -23.525 1.00 91.69 854 LEU A CA 1
ATOM 6865 C C . LEU A 1 854 ? 33.131 12.744 -22.035 1.00 91.69 854 LEU A C 1
ATOM 6867 O O . LEU A 1 854 ? 32.402 13.422 -21.309 1.00 91.69 854 LEU A O 1
ATOM 6871 N N . CYS A 1 855 ? 33.840 11.716 -21.558 1.00 92.69 855 CYS A N 1
ATOM 6872 C CA . CYS A 1 855 ? 33.827 11.321 -20.147 1.00 92.69 855 CYS A CA 1
ATOM 6873 C C . CYS A 1 855 ? 34.412 12.395 -19.226 1.00 92.69 855 CYS A C 1
ATOM 6875 O O . CYS A 1 855 ? 33.921 12.571 -18.114 1.00 92.69 855 CYS A O 1
ATOM 6877 N N . ARG A 1 856 ? 35.430 13.139 -19.672 1.00 92.75 856 ARG A N 1
ATOM 6878 C CA . ARG A 1 856 ? 35.992 14.279 -18.939 1.00 92.75 856 ARG A CA 1
ATOM 6879 C C . ARG A 1 856 ? 34.952 15.382 -18.780 1.00 92.75 856 ARG A C 1
ATOM 6881 O O . ARG A 1 856 ? 34.748 15.849 -17.664 1.00 92.75 856 ARG A O 1
ATOM 6888 N N . LEU A 1 857 ? 34.261 15.761 -19.859 1.00 92.44 857 LEU A N 1
ATOM 6889 C CA . LEU A 1 857 ? 33.199 16.773 -19.822 1.00 92.44 857 LEU A CA 1
ATOM 6890 C C . LEU A 1 857 ? 32.039 16.348 -18.907 1.00 92.44 857 LEU A C 1
ATOM 6892 O O . LEU A 1 857 ? 31.567 17.155 -18.104 1.00 92.44 857 LEU A O 1
ATOM 6896 N N . LEU A 1 858 ? 31.631 15.076 -18.964 1.00 93.19 858 LEU A N 1
ATOM 6897 C CA . LEU A 1 858 ? 30.627 14.512 -18.055 1.00 93.19 858 LEU A CA 1
ATOM 6898 C C . LEU A 1 858 ? 31.108 14.498 -16.597 1.00 93.19 858 LEU A C 1
ATOM 6900 O O . LEU A 1 858 ? 30.356 14.885 -15.710 1.00 93.19 858 LEU A O 1
ATOM 6904 N N . ALA A 1 859 ? 32.364 14.137 -16.333 1.00 93.44 859 ALA A N 1
ATOM 6905 C CA . ALA A 1 859 ? 32.937 14.168 -14.989 1.00 93.44 859 ALA A CA 1
ATOM 6906 C C . ALA A 1 859 ? 33.046 15.597 -14.428 1.00 93.44 859 ALA A C 1
ATOM 6908 O O . ALA A 1 859 ? 32.733 15.816 -13.258 1.00 93.44 859 ALA A O 1
ATOM 6909 N N . CYS A 1 860 ? 33.437 16.580 -15.250 1.00 91.75 860 CYS A N 1
ATOM 6910 C CA . CYS A 1 860 ? 33.425 18.000 -14.885 1.00 91.75 860 CYS A CA 1
ATOM 6911 C C . CYS A 1 860 ? 32.010 18.457 -14.514 1.00 91.75 860 CYS A C 1
ATOM 6913 O O . CYS A 1 860 ? 31.829 19.160 -13.522 1.00 91.75 860 CYS A O 1
ATOM 6915 N N . MET A 1 861 ? 31.008 18.021 -15.281 1.00 90.81 861 MET A N 1
ATOM 6916 C CA . MET A 1 861 ? 29.604 18.273 -14.981 1.00 90.81 861 MET A CA 1
ATOM 6917 C C . MET A 1 861 ? 29.171 17.646 -13.656 1.00 90.81 861 MET A C 1
ATOM 6919 O O . MET A 1 861 ? 28.685 18.367 -12.791 1.00 90.81 861 MET A O 1
ATOM 6923 N N . CYS A 1 862 ? 29.381 16.341 -13.462 1.00 91.19 862 CYS A N 1
ATOM 6924 C CA . CYS A 1 862 ? 29.009 15.627 -12.236 1.00 91.19 862 CYS A CA 1
ATOM 6925 C C . CYS A 1 862 ? 29.679 16.213 -10.983 1.00 91.19 862 CYS A C 1
ATOM 6927 O O . CYS A 1 862 ? 29.051 16.285 -9.929 1.00 91.19 862 CYS A O 1
ATOM 6929 N N . LYS A 1 863 ? 30.935 16.666 -11.096 1.00 89.81 863 LYS A N 1
ATOM 6930 C CA . LYS A 1 863 ? 31.683 17.286 -9.993 1.00 89.81 863 LYS A CA 1
ATOM 6931 C C . LYS A 1 863 ? 31.084 18.626 -9.551 1.00 89.81 863 LYS A C 1
ATOM 6933 O O . LYS A 1 863 ? 30.997 18.881 -8.355 1.00 89.81 863 LYS A O 1
ATOM 6938 N N . GLU A 1 864 ? 30.680 19.469 -10.501 1.00 89.25 864 GLU A N 1
ATOM 6939 C CA . GLU A 1 864 ? 30.181 20.827 -10.232 1.00 89.25 864 GLU A CA 1
ATOM 6940 C C . GLU A 1 864 ? 28.646 20.892 -10.073 1.00 89.25 864 GLU A C 1
ATOM 6942 O O . GLU A 1 864 ? 28.121 21.894 -9.586 1.00 89.25 864 GLU A O 1
ATOM 6947 N N . LEU A 1 865 ? 27.914 19.824 -10.433 1.00 86.94 865 LEU A N 1
ATOM 6948 C CA . LEU A 1 865 ? 26.444 19.741 -10.387 1.00 86.94 865 LEU A CA 1
ATOM 6949 C C . LEU A 1 865 ? 25.799 20.091 -9.034 1.00 86.94 865 LEU A C 1
ATOM 6951 O O . LEU A 1 865 ? 24.720 20.690 -9.067 1.00 86.94 865 LEU A O 1
ATOM 6955 N N . PRO A 1 866 ? 26.411 19.808 -7.859 1.00 84.75 866 PRO A N 1
ATOM 6956 C CA . PRO A 1 866 ? 25.861 20.255 -6.577 1.00 84.75 866 PRO A CA 1
ATOM 6957 C C . PRO A 1 866 ? 25.579 21.768 -6.523 1.00 84.75 866 PRO A C 1
ATOM 6959 O O . PRO A 1 866 ? 24.723 22.207 -5.760 1.00 84.75 866 PRO A O 1
ATOM 6962 N N . SER A 1 867 ? 26.245 22.571 -7.365 1.00 85.50 867 SER A N 1
ATOM 6963 C CA . SER A 1 867 ? 25.941 23.983 -7.591 1.00 85.50 867 SER A CA 1
ATOM 6964 C C . SER A 1 867 ? 25.547 24.239 -9.049 1.00 85.50 867 SER A C 1
ATOM 6966 O O . SER A 1 867 ? 26.392 24.355 -9.935 1.00 85.50 867 SER A O 1
ATOM 6968 N N . ILE A 1 868 ? 24.249 24.461 -9.298 1.00 81.75 868 ILE A N 1
ATOM 6969 C CA . ILE A 1 868 ? 23.707 24.819 -10.627 1.00 81.75 868 ILE A CA 1
ATOM 6970 C C . ILE A 1 868 ? 24.461 26.004 -11.256 1.00 81.75 868 ILE A C 1
ATOM 6972 O O . ILE A 1 868 ? 24.651 26.047 -12.470 1.00 81.75 868 ILE A O 1
ATOM 6976 N N . LYS A 1 869 ? 24.908 26.977 -10.447 1.00 83.81 869 LYS A N 1
ATOM 6977 C CA . LYS A 1 869 ? 25.675 28.134 -10.938 1.00 83.81 869 LYS A CA 1
ATOM 6978 C C . LYS A 1 869 ? 27.066 27.731 -11.438 1.00 83.81 869 LYS A C 1
ATOM 6980 O O . LYS A 1 869 ? 27.468 28.217 -12.493 1.00 83.81 869 LYS A O 1
ATOM 6985 N N . ALA A 1 870 ? 27.767 26.855 -10.716 1.00 86.19 870 ALA A N 1
ATOM 6986 C CA . ALA A 1 870 ? 29.098 26.373 -11.092 1.00 86.19 870 ALA A CA 1
ATOM 6987 C C . ALA A 1 870 ? 29.039 25.431 -12.307 1.00 86.19 870 ALA A C 1
ATOM 6989 O O . ALA A 1 870 ? 29.849 25.547 -13.226 1.00 86.19 870 ALA A O 1
ATOM 6990 N N . ALA A 1 871 ? 28.003 24.590 -12.383 1.00 88.50 871 ALA A N 1
ATOM 6991 C CA . ALA A 1 871 ? 27.803 23.629 -13.465 1.00 88.50 871 ALA A CA 1
ATOM 6992 C C . ALA A 1 871 ? 27.517 24.260 -14.845 1.00 88.50 871 ALA A C 1
ATOM 6994 O O . ALA A 1 871 ? 27.661 23.592 -15.865 1.00 88.50 871 ALA A O 1
ATOM 6995 N N . ARG A 1 872 ? 27.149 25.549 -14.935 1.00 88.06 872 ARG A N 1
ATOM 6996 C CA . ARG A 1 872 ? 26.828 26.205 -16.224 1.00 88.06 872 ARG A CA 1
ATOM 6997 C C . ARG A 1 872 ? 27.993 26.238 -17.213 1.00 88.06 872 ARG A C 1
ATOM 6999 O O . ARG A 1 872 ? 27.767 26.162 -18.419 1.00 88.06 872 ARG A O 1
ATOM 7006 N N . ILE A 1 873 ? 29.220 26.404 -16.723 1.00 88.38 873 ILE A N 1
ATOM 7007 C CA . ILE A 1 873 ? 30.416 26.469 -17.573 1.00 88.38 873 ILE A CA 1
ATOM 7008 C C . ILE A 1 873 ? 30.695 25.099 -18.214 1.00 88.38 873 ILE A C 1
ATOM 7010 O O . ILE A 1 873 ? 30.698 25.032 -19.447 1.00 88.38 873 ILE A O 1
ATOM 7014 N N . PRO A 1 874 ? 30.854 24.003 -17.443 1.00 90.31 874 PRO A N 1
ATOM 7015 C CA . PRO A 1 874 ? 31.020 22.678 -18.034 1.00 90.31 874 PRO A CA 1
ATOM 7016 C C . PRO A 1 874 ? 29.791 22.236 -18.848 1.00 90.31 874 PRO A C 1
ATOM 7018 O O . PRO A 1 874 ? 29.961 21.541 -19.848 1.00 90.31 874 PRO A O 1
ATOM 7021 N N . ALA A 1 875 ? 28.578 22.708 -18.520 1.00 91.38 875 ALA A N 1
ATOM 7022 C CA . ALA A 1 875 ? 27.366 22.371 -19.274 1.00 91.38 875 ALA A CA 1
ATOM 7023 C C . ALA A 1 875 ? 27.417 22.923 -20.698 1.00 91.38 875 ALA A C 1
ATOM 7025 O O . ALA A 1 875 ? 27.080 22.220 -21.644 1.00 91.38 875 ALA A O 1
ATOM 7026 N N . ARG A 1 876 ? 27.897 24.160 -20.877 1.00 91.12 876 ARG A N 1
ATOM 7027 C CA . ARG A 1 876 ? 28.088 24.747 -22.213 1.00 91.12 876 ARG A CA 1
ATOM 7028 C C . ARG A 1 876 ? 29.127 23.988 -23.033 1.00 91.12 876 ARG A C 1
ATOM 7030 O O . ARG A 1 876 ? 28.915 23.788 -24.224 1.00 91.12 876 ARG A O 1
ATOM 7037 N N . ALA A 1 877 ? 30.222 23.556 -22.408 1.00 90.88 877 ALA A N 1
ATOM 7038 C CA . ALA A 1 877 ? 31.254 22.781 -23.092 1.00 90.88 877 ALA A CA 1
ATOM 7039 C C . ALA A 1 877 ? 30.717 21.418 -23.567 1.00 90.88 877 ALA A C 1
ATOM 7041 O O . ALA A 1 877 ? 30.906 21.052 -24.725 1.00 90.88 877 ALA A O 1
ATOM 7042 N N . LEU A 1 878 ? 29.979 20.707 -22.705 1.00 93.06 878 LEU A N 1
ATOM 7043 C CA . LEU A 1 878 ? 29.321 19.450 -23.067 1.00 93.06 878 LEU A CA 1
ATOM 7044 C C . LEU A 1 878 ? 28.241 19.653 -24.142 1.00 93.06 878 LEU A C 1
ATOM 7046 O O . LEU A 1 878 ? 28.152 18.862 -25.077 1.00 93.06 878 LEU A O 1
ATOM 7050 N N . TRP A 1 879 ? 27.459 20.729 -24.043 1.00 93.19 879 TRP A N 1
ATOM 7051 C CA . TRP A 1 879 ? 26.427 21.083 -25.018 1.00 93.19 879 TRP A CA 1
ATOM 7052 C C . TRP A 1 879 ? 26.990 21.280 -26.427 1.00 93.19 879 TRP A C 1
ATOM 7054 O O . TRP A 1 879 ? 26.496 20.667 -27.371 1.00 93.19 879 TRP A O 1
ATOM 7064 N N . GLU A 1 880 ? 28.036 22.098 -26.585 1.00 91.06 880 GLU A N 1
ATOM 7065 C CA . GLU A 1 880 ? 28.652 22.326 -27.899 1.00 91.06 880 GLU A CA 1
ATOM 7066 C C . GLU A 1 880 ? 29.327 21.056 -28.437 1.00 91.06 880 GLU A C 1
ATOM 7068 O O . GLU A 1 880 ? 29.230 20.770 -29.631 1.00 91.06 880 GLU A O 1
ATOM 7073 N N . ALA A 1 881 ? 29.940 20.244 -27.568 1.00 90.38 881 ALA A N 1
ATOM 7074 C CA . ALA A 1 881 ? 30.517 18.964 -27.968 1.00 90.38 881 ALA A CA 1
ATOM 7075 C C . ALA A 1 881 ? 29.452 18.013 -28.543 1.00 90.38 881 ALA A C 1
ATOM 7077 O O . ALA A 1 881 ? 29.636 17.488 -29.640 1.00 90.38 881 ALA A O 1
ATOM 7078 N N . VAL A 1 882 ? 28.318 17.839 -27.851 1.00 92.19 882 VAL A N 1
ATOM 7079 C CA . VAL A 1 882 ? 27.203 16.992 -28.312 1.00 92.19 882 VAL A CA 1
ATOM 7080 C C . VAL A 1 882 ? 26.548 17.570 -29.569 1.00 92.19 882 VAL A C 1
ATOM 7082 O O . VAL A 1 882 ? 26.302 16.838 -30.524 1.00 92.19 882 VAL A O 1
ATOM 7085 N N . LYS A 1 883 ? 26.331 18.887 -29.632 1.00 90.56 883 LYS A N 1
ATOM 7086 C CA . LYS A 1 883 ? 25.798 19.568 -30.824 1.00 90.56 883 LYS A CA 1
ATOM 7087 C C . LYS A 1 883 ? 26.636 19.286 -32.073 1.00 90.56 883 LYS A C 1
ATOM 7089 O O . LYS A 1 883 ? 26.080 18.987 -33.131 1.00 90.56 883 LYS A O 1
ATOM 7094 N N . ASN A 1 884 ? 27.963 19.354 -31.956 1.00 88.94 884 ASN A N 1
ATOM 7095 C CA . ASN A 1 884 ? 28.864 19.116 -33.082 1.00 88.94 884 ASN A CA 1
ATOM 7096 C C . ASN A 1 884 ? 28.813 17.660 -33.574 1.00 88.94 884 ASN A C 1
ATOM 7098 O O . ASN A 1 884 ? 28.938 17.445 -34.775 1.00 88.94 884 ASN A O 1
ATOM 7102 N N . ILE A 1 885 ? 28.557 16.679 -32.695 1.00 89.69 885 ILE A N 1
ATOM 7103 C CA . ILE A 1 885 ? 28.372 15.263 -33.083 1.00 89.69 885 ILE A CA 1
ATOM 7104 C C . ILE A 1 885 ? 27.171 15.096 -34.029 1.00 89.69 885 ILE A C 1
ATOM 7106 O O . ILE A 1 885 ? 27.224 14.304 -34.969 1.00 89.69 885 ILE A O 1
ATOM 7110 N N . PHE A 1 886 ? 26.093 15.854 -33.811 1.00 88.94 886 PHE A N 1
ATOM 7111 C CA . PHE A 1 886 ? 24.859 15.753 -34.599 1.00 88.94 886 PHE A CA 1
ATOM 7112 C C . PHE A 1 886 ? 24.768 16.747 -35.769 1.00 88.94 886 PHE A C 1
ATOM 7114 O O . PHE A 1 886 ? 23.741 16.787 -36.449 1.00 88.94 886 PHE A O 1
ATOM 7121 N N . THR A 1 887 ? 25.807 17.544 -36.035 1.00 87.19 887 THR A N 1
ATOM 7122 C CA . THR A 1 887 ? 25.815 18.520 -37.139 1.00 87.19 887 THR A CA 1
ATOM 7123 C C . THR A 1 887 ? 26.387 17.897 -38.417 1.00 87.19 887 THR A C 1
ATOM 7125 O O . THR A 1 887 ? 27.498 17.374 -38.425 1.00 87.19 887 THR A O 1
ATOM 7128 N N . VAL A 1 888 ? 25.639 17.959 -39.522 1.00 75.19 888 VAL A N 1
ATOM 7129 C CA . VAL A 1 888 ? 26.039 17.415 -40.828 1.00 75.19 888 VAL A CA 1
ATOM 7130 C C . VAL A 1 888 ? 26.868 18.453 -41.592 1.00 75.19 888 VAL A C 1
ATOM 7132 O O . VAL A 1 888 ? 26.364 19.519 -41.944 1.00 75.19 888 VAL A O 1
ATOM 7135 N N . ASN A 1 889 ? 28.134 18.142 -41.890 1.00 65.75 889 ASN A N 1
ATOM 7136 C CA . ASN A 1 889 ? 29.007 19.023 -42.673 1.00 65.75 889 ASN A CA 1
ATOM 7137 C C . ASN A 1 889 ? 28.718 18.910 -44.188 1.00 65.75 889 ASN A C 1
ATOM 7139 O O . ASN A 1 889 ? 28.820 17.817 -44.748 1.00 65.75 889 ASN A O 1
ATOM 7143 N N . PRO A 1 890 ? 28.421 20.014 -44.901 1.00 50.56 890 PRO A N 1
ATOM 7144 C CA . PRO A 1 890 ? 28.074 19.979 -46.328 1.00 50.56 890 PRO A CA 1
ATOM 7145 C C . PRO A 1 890 ? 29.260 19.813 -47.312 1.00 50.56 890 PRO A C 1
ATOM 7147 O O . PRO A 1 890 ? 29.062 19.920 -48.521 1.00 50.56 890 PRO A O 1
ATOM 7150 N N . SER A 1 891 ? 30.489 19.534 -46.863 1.00 49.12 891 SER A N 1
ATOM 7151 C CA . SER A 1 891 ? 31.712 19.574 -47.695 1.00 49.12 891 SER A CA 1
ATOM 7152 C C . SER A 1 891 ? 32.066 18.291 -48.480 1.00 49.12 891 SER A C 1
ATOM 7154 O O . SER A 1 891 ? 33.191 18.157 -48.959 1.00 49.12 891 SER A O 1
ATOM 7156 N N . HIS A 1 892 ? 31.126 17.369 -48.715 1.00 44.41 892 HIS A N 1
ATOM 7157 C CA . HIS A 1 892 ? 31.354 16.178 -49.559 1.00 44.41 892 HIS A CA 1
ATOM 7158 C C . HIS A 1 892 ? 30.432 16.091 -50.784 1.00 44.41 892 HIS A C 1
ATOM 7160 O O . HIS A 1 892 ? 29.745 15.099 -51.021 1.00 44.41 892 HIS A O 1
ATOM 7166 N N . LYS A 1 893 ? 30.479 17.119 -51.639 1.00 41.06 893 LYS A N 1
ATOM 7167 C CA . LYS A 1 893 ? 30.156 16.973 -53.068 1.00 41.06 893 LYS A CA 1
ATOM 7168 C C . LYS A 1 893 ? 31.338 17.461 -53.924 1.00 41.06 893 LYS A C 1
ATOM 7170 O O . LYS A 1 893 ? 31.685 18.635 -53.840 1.00 41.06 893 LYS A O 1
ATOM 7175 N N . ARG A 1 894 ? 31.830 16.567 -54.810 1.00 35.88 894 ARG A N 1
ATOM 7176 C CA . ARG A 1 894 ? 32.970 16.634 -55.783 1.00 35.88 894 ARG A CA 1
ATOM 7177 C C . ARG A 1 894 ? 34.293 16.096 -55.191 1.00 35.88 894 ARG A C 1
ATOM 7179 O O . ARG A 1 894 ? 34.618 16.455 -54.076 1.00 35.88 894 ARG A O 1
ATOM 7186 N N . SER A 1 895 ? 35.103 15.232 -55.822 1.00 29.70 895 SER A N 1
ATOM 7187 C CA . SER A 1 895 ? 35.318 14.890 -57.239 1.00 29.70 895 SER A CA 1
ATOM 7188 C C . SER A 1 895 ? 35.957 13.492 -57.402 1.00 29.70 895 SER A C 1
ATOM 7190 O O . SER A 1 895 ? 36.767 13.076 -56.580 1.00 29.70 895 SER A O 1
ATOM 7192 N N . MET A 1 896 ? 35.650 12.817 -58.514 1.00 40.81 896 MET A N 1
ATOM 7193 C CA . MET A 1 896 ? 36.444 11.740 -59.125 1.00 40.81 896 MET A CA 1
ATOM 7194 C C . MET A 1 896 ? 37.826 12.266 -59.559 1.00 40.81 896 MET A C 1
ATOM 7196 O O . MET A 1 896 ? 37.886 13.082 -60.471 1.00 40.81 896 MET A O 1
ATOM 7200 N N . SER A 1 897 ? 38.917 11.794 -58.950 1.00 33.91 897 SER A N 1
ATOM 7201 C CA . SER A 1 897 ? 40.210 11.485 -59.605 1.00 33.91 897 SER A CA 1
ATOM 7202 C C . SER A 1 897 ? 41.234 11.051 -58.554 1.00 33.91 897 SER A C 1
ATOM 7204 O O . SER A 1 897 ? 41.367 11.695 -57.516 1.00 33.91 897 SER A O 1
ATOM 7206 N N . GLY A 1 898 ? 41.963 9.967 -58.824 1.00 39.78 898 GLY A N 1
ATOM 7207 C CA . GLY A 1 898 ? 42.927 9.383 -57.897 1.00 39.78 898 GLY A CA 1
ATOM 7208 C C . GLY A 1 898 ? 44.164 10.246 -57.630 1.00 39.78 898 GLY A C 1
ATOM 7209 O O . GLY A 1 898 ? 44.818 10.701 -58.562 1.00 39.78 898 GLY A O 1
ATOM 7210 N N . ARG A 1 899 ? 44.481 10.403 -56.342 1.00 30.38 899 ARG A N 1
ATOM 7211 C CA . ARG A 1 899 ? 45.801 10.309 -55.684 1.00 30.38 899 ARG A CA 1
ATOM 7212 C C . ARG A 1 899 ? 45.598 10.742 -54.228 1.00 30.38 899 ARG A C 1
ATOM 7214 O O . ARG A 1 899 ? 45.218 11.878 -53.974 1.00 30.38 899 ARG A O 1
ATOM 7221 N N . MET A 1 900 ? 45.776 9.818 -53.285 1.00 28.25 900 MET A N 1
ATOM 7222 C CA . MET A 1 900 ? 45.766 10.139 -51.856 1.00 28.25 900 MET A CA 1
ATOM 7223 C C . MET A 1 900 ? 47.177 10.571 -51.456 1.00 28.25 900 MET A C 1
ATOM 7225 O O . MET A 1 900 ? 48.053 9.720 -51.345 1.00 28.25 900 MET A O 1
ATOM 7229 N N . ASP A 1 901 ? 47.378 11.873 -51.248 1.00 27.34 901 ASP A N 1
ATOM 7230 C CA . ASP A 1 901 ? 48.535 12.400 -50.522 1.00 27.34 901 ASP A CA 1
ATOM 7231 C C . ASP A 1 901 ? 48.172 12.580 -49.039 1.00 27.34 901 ASP A C 1
ATOM 7233 O O . ASP A 1 901 ? 47.193 13.231 -48.664 1.00 27.34 901 ASP A O 1
ATOM 7237 N N . SER A 1 902 ? 48.980 11.957 -48.186 1.00 35.25 902 SER A N 1
ATOM 7238 C CA . SER A 1 902 ? 48.750 11.670 -46.766 1.00 35.25 902 SER A CA 1
ATOM 7239 C C . SER A 1 902 ? 49.001 12.848 -45.809 1.00 35.25 902 SER A C 1
ATOM 7241 O O . SER A 1 902 ? 49.517 12.637 -44.714 1.00 35.25 902 SER A O 1
ATOM 7243 N N . ALA A 1 903 ? 48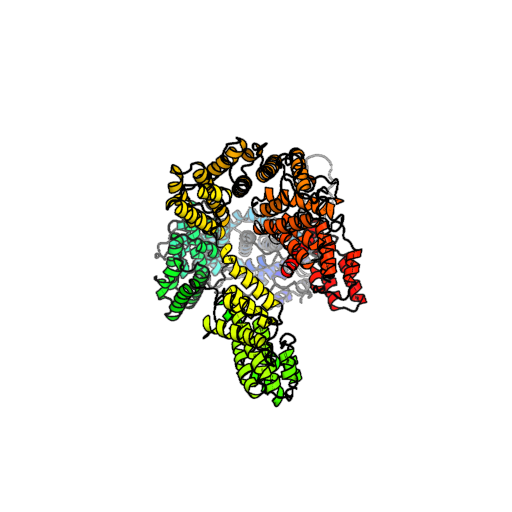.670 14.088 -46.187 1.00 33.84 903 ALA A N 1
ATOM 7244 C CA . ALA A 1 903 ? 49.055 15.273 -45.400 1.00 33.84 903 ALA A CA 1
ATOM 7245 C C . ALA A 1 903 ? 47.949 16.321 -45.148 1.00 33.84 903 ALA A C 1
ATOM 7247 O O . ALA A 1 903 ? 48.245 17.380 -44.605 1.00 33.84 903 ALA A O 1
ATOM 7248 N N . HIS A 1 904 ? 46.676 16.038 -45.461 1.00 30.72 904 HIS A N 1
ATOM 7249 C CA . HIS A 1 904 ? 45.576 17.017 -45.322 1.00 30.72 904 HIS A CA 1
ATOM 7250 C C . HIS A 1 904 ? 44.452 16.664 -44.323 1.00 30.72 904 HIS A C 1
ATOM 7252 O O . HIS A 1 904 ? 43.424 17.334 -44.297 1.00 30.72 904 HIS A O 1
ATOM 7258 N N . VAL A 1 905 ? 44.625 15.667 -43.447 1.00 37.81 905 VAL A N 1
ATOM 7259 C CA . VAL A 1 905 ? 43.540 15.197 -42.547 1.00 37.81 905 VAL A CA 1
ATOM 7260 C C . VAL A 1 905 ? 43.467 15.946 -41.199 1.00 37.81 905 VAL A C 1
ATOM 7262 O O . VAL A 1 905 ? 42.564 15.697 -40.409 1.00 37.81 905 VAL A O 1
ATOM 7265 N N . ARG A 1 906 ? 44.361 16.900 -40.899 1.00 35.28 906 ARG A N 1
ATOM 7266 C CA . ARG A 1 906 ? 44.397 17.527 -39.558 1.00 35.28 906 ARG A CA 1
ATOM 7267 C C . ARG A 1 906 ? 43.393 18.657 -39.279 1.00 35.28 906 ARG A C 1
ATOM 7269 O O . ARG A 1 906 ? 43.289 19.024 -38.120 1.00 35.28 906 ARG A O 1
ATOM 7276 N N . ASP A 1 907 ? 42.599 19.123 -40.249 1.00 33.12 907 ASP A N 1
ATOM 7277 C CA . ASP A 1 907 ? 41.721 20.303 -40.052 1.00 33.12 907 ASP A CA 1
ATOM 7278 C C . ASP A 1 907 ? 40.250 20.141 -40.513 1.00 33.12 907 ASP A C 1
ATOM 7280 O O . ASP A 1 907 ? 39.595 21.122 -40.855 1.00 33.12 907 ASP A O 1
ATOM 7284 N N . SER A 1 908 ? 39.678 18.925 -40.547 1.00 38.97 908 SER A N 1
ATOM 7285 C CA . SER A 1 908 ? 38.337 18.704 -41.153 1.00 38.97 908 SER A CA 1
ATOM 7286 C C . SER A 1 908 ? 37.223 18.072 -40.295 1.00 38.97 908 SER A C 1
ATOM 7288 O O . SER A 1 908 ? 36.156 17.786 -40.840 1.00 38.97 908 SER A O 1
ATOM 7290 N N . THR A 1 909 ? 37.350 17.943 -38.967 1.00 49.53 909 THR A N 1
ATOM 7291 C CA . THR A 1 909 ? 36.212 17.530 -38.106 1.00 49.53 909 THR A CA 1
ATOM 7292 C C . THR A 1 909 ? 36.163 18.290 -36.775 1.00 49.53 909 THR A C 1
ATOM 7294 O O . THR A 1 909 ? 36.941 18.018 -35.872 1.00 49.53 909 THR A O 1
ATOM 7297 N N . LEU A 1 910 ? 35.203 19.215 -36.634 1.00 61.97 910 LEU A N 1
ATOM 7298 C CA . LEU A 1 910 ? 34.891 19.959 -35.394 1.00 61.97 910 LEU A CA 1
ATOM 7299 C C . LEU A 1 910 ? 34.229 19.102 -34.287 1.00 61.97 910 LEU A C 1
ATOM 7301 O O . LEU A 1 910 ? 34.016 19.587 -33.176 1.00 61.97 910 LEU A O 1
ATOM 7305 N N . ALA A 1 911 ? 33.851 17.855 -34.583 1.00 76.00 911 ALA A N 1
ATOM 7306 C CA . ALA A 1 911 ? 33.163 16.958 -33.655 1.00 76.00 911 ALA A CA 1
ATOM 7307 C C . ALA A 1 911 ? 34.150 16.063 -32.893 1.00 76.00 911 ALA A C 1
ATOM 7309 O O . ALA A 1 911 ? 35.075 15.514 -33.488 1.00 76.00 911 ALA A O 1
ATOM 7310 N N . ILE A 1 912 ? 33.916 15.870 -31.588 1.00 83.69 912 ILE A N 1
ATOM 7311 C CA . ILE A 1 912 ? 34.751 14.996 -30.747 1.00 83.69 912 ILE A CA 1
ATOM 7312 C C . ILE A 1 912 ? 34.604 13.507 -31.105 1.00 83.69 912 ILE A C 1
ATOM 7314 O O . ILE A 1 912 ? 35.532 12.734 -30.888 1.00 83.69 912 ILE A O 1
ATOM 7318 N N . LEU A 1 913 ? 33.447 13.099 -31.642 1.00 85.81 913 LEU A N 1
ATOM 7319 C CA . LEU A 1 913 ? 33.097 11.722 -32.001 1.00 85.81 913 LEU A CA 1
ATOM 7320 C C . LEU A 1 913 ? 32.177 11.706 -33.229 1.00 85.81 913 LEU A C 1
ATOM 7322 O O . LEU A 1 913 ? 31.442 12.663 -33.477 1.00 85.81 913 LEU A O 1
ATOM 7326 N N . ALA A 1 914 ? 32.187 10.595 -33.968 1.00 86.75 914 ALA A N 1
ATOM 7327 C CA . ALA A 1 914 ? 31.157 10.303 -34.965 1.00 86.75 914 ALA A CA 1
ATOM 7328 C C . ALA A 1 914 ? 29.823 9.942 -34.280 1.00 86.75 914 ALA A C 1
ATOM 7330 O O . ALA A 1 914 ? 29.826 9.408 -33.167 1.00 86.75 914 ALA A O 1
ATOM 7331 N N . LYS A 1 915 ? 28.690 10.198 -34.953 1.00 86.81 915 LYS A N 1
ATOM 7332 C CA . LYS A 1 915 ? 27.334 9.926 -34.433 1.00 86.81 915 LYS A CA 1
ATOM 7333 C C . LYS A 1 915 ? 27.182 8.464 -34.000 1.00 86.81 915 LYS A C 1
ATOM 7335 O O . LYS A 1 915 ? 26.665 8.198 -32.920 1.00 86.81 915 LYS A O 1
ATOM 7340 N N . GLU A 1 916 ? 27.632 7.531 -34.833 1.00 87.38 916 GLU A N 1
ATOM 7341 C CA . GLU A 1 916 ? 27.488 6.091 -34.610 1.00 87.38 916 GLU A CA 1
ATOM 7342 C C . GLU A 1 916 ? 28.246 5.660 -33.349 1.00 87.38 916 GLU A C 1
ATOM 7344 O O . GLU A 1 916 ? 27.682 5.001 -32.481 1.00 87.38 916 GLU A O 1
ATOM 7349 N N . LEU A 1 917 ? 29.484 6.142 -33.188 1.00 88.75 917 LEU A N 1
ATOM 7350 C CA . LEU A 1 917 ? 30.313 5.859 -32.011 1.00 88.75 917 LEU A CA 1
ATOM 7351 C C . LEU A 1 917 ? 29.716 6.447 -30.727 1.00 88.75 917 LEU A C 1
ATOM 7353 O O . LEU A 1 917 ? 29.791 5.824 -29.672 1.00 88.75 917 LEU A O 1
ATOM 7357 N N . PHE A 1 918 ? 29.103 7.632 -30.806 1.00 91.19 918 PHE A N 1
ATOM 7358 C CA . PHE A 1 918 ? 28.406 8.227 -29.667 1.00 91.19 918 PHE A CA 1
ATOM 7359 C C . PHE A 1 918 ? 27.198 7.384 -29.242 1.00 91.19 918 PHE A C 1
ATOM 7361 O O . PHE A 1 918 ? 27.046 7.105 -28.055 1.00 91.19 918 PHE A O 1
ATOM 7368 N N . ILE A 1 919 ? 26.370 6.938 -30.193 1.00 89.88 919 ILE A N 1
ATOM 7369 C CA . ILE A 1 919 ? 25.204 6.090 -29.904 1.00 89.88 919 ILE A CA 1
ATOM 7370 C C . ILE A 1 919 ? 25.642 4.741 -29.317 1.00 89.88 919 ILE A C 1
ATOM 7372 O O . ILE A 1 919 ? 25.104 4.334 -28.290 1.00 89.88 919 ILE A O 1
ATOM 7376 N N . ASP A 1 920 ? 26.670 4.100 -29.883 1.00 89.12 920 ASP A N 1
ATOM 7377 C CA . ASP A 1 920 ? 27.238 2.840 -29.374 1.00 89.12 920 ASP A CA 1
ATOM 7378 C C . ASP A 1 920 ? 27.872 2.982 -27.977 1.00 89.12 920 ASP A C 1
ATOM 7380 O O . ASP A 1 920 ? 28.079 1.996 -27.255 1.00 89.12 920 ASP A O 1
ATOM 7384 N N . PHE A 1 921 ? 28.216 4.206 -27.574 1.00 91.19 921 PHE A N 1
ATOM 7385 C CA . PHE A 1 921 ? 28.775 4.503 -26.262 1.00 91.19 921 PHE A CA 1
ATOM 7386 C C . PHE A 1 921 ? 27.701 4.640 -25.169 1.00 91.19 921 PHE A C 1
ATOM 7388 O O . PHE A 1 921 ? 27.951 4.241 -24.031 1.00 91.19 921 PHE A O 1
ATOM 7395 N N . LEU A 1 922 ? 26.498 5.137 -25.487 1.00 91.75 922 LEU A N 1
ATOM 7396 C CA . LEU A 1 922 ? 25.438 5.401 -24.497 1.00 91.75 922 LEU A CA 1
ATOM 7397 C C . LEU A 1 922 ? 25.077 4.183 -23.616 1.00 91.75 922 LEU A C 1
ATOM 7399 O O . LEU A 1 922 ? 25.025 4.357 -22.395 1.00 91.75 922 LEU A O 1
ATOM 7403 N N . PRO A 1 923 ? 24.921 2.946 -24.144 1.00 90.81 923 PRO A N 1
ATOM 7404 C CA . PRO A 1 923 ? 24.603 1.768 -23.327 1.00 90.81 923 PRO A CA 1
ATOM 7405 C C . PRO A 1 923 ? 25.700 1.365 -22.327 1.00 90.81 923 PRO A C 1
ATOM 7407 O O . PRO A 1 923 ? 25.482 0.535 -21.441 1.00 90.81 923 PRO A O 1
ATOM 7410 N N . LYS A 1 924 ? 26.909 1.927 -22.455 1.00 90.50 924 LYS A N 1
ATOM 7411 C CA . LYS A 1 924 ? 28.025 1.673 -21.532 1.00 90.50 924 LYS A CA 1
ATOM 7412 C C . LYS A 1 924 ? 27.910 2.509 -20.249 1.00 90.50 924 LYS A C 1
ATOM 7414 O O . LYS A 1 924 ? 28.571 2.197 -19.258 1.00 90.50 924 LYS A O 1
ATOM 7419 N N . LEU A 1 925 ? 27.067 3.543 -20.231 1.00 92.25 925 LEU A N 1
ATOM 7420 C CA . LEU A 1 925 ? 26.808 4.396 -19.069 1.00 92.25 925 LEU A CA 1
ATOM 7421 C C . LEU A 1 925 ? 25.798 3.729 -18.129 1.00 92.25 925 LEU A C 1
ATOM 7423 O O . LEU A 1 925 ? 24.741 3.300 -18.565 1.00 92.25 925 LEU A O 1
ATOM 7427 N N . LYS A 1 926 ? 26.098 3.619 -16.837 1.00 90.94 926 LYS A N 1
ATOM 7428 C CA . LYS A 1 926 ? 25.240 2.952 -15.837 1.00 90.94 926 LYS A CA 1
ATOM 7429 C C . LYS A 1 926 ? 25.010 3.778 -14.572 1.00 90.94 926 LYS A C 1
ATOM 7431 O O . LYS A 1 926 ? 24.179 3.408 -13.752 1.00 90.94 926 LYS A O 1
ATOM 7436 N N . GLU A 1 927 ? 25.758 4.856 -14.371 1.00 92.81 927 GLU A N 1
ATOM 7437 C CA . GLU A 1 927 ? 25.608 5.704 -13.188 1.00 92.81 927 GLU A CA 1
ATOM 7438 C C . GLU A 1 927 ? 24.451 6.696 -13.364 1.00 92.81 927 GLU A C 1
ATOM 7440 O O . GLU A 1 927 ? 24.327 7.352 -14.401 1.00 92.81 927 GLU A O 1
ATOM 7445 N N . THR A 1 928 ? 23.589 6.780 -12.348 1.00 92.69 928 THR A N 1
ATOM 7446 C CA . THR A 1 928 ? 22.320 7.518 -12.381 1.00 92.69 928 THR A CA 1
ATOM 7447 C C . THR A 1 928 ? 22.481 9.006 -12.690 1.00 92.69 928 THR A C 1
ATOM 7449 O O . THR A 1 928 ? 21.763 9.526 -13.535 1.00 92.69 928 THR A O 1
ATOM 7452 N N . MET A 1 929 ? 23.418 9.710 -12.050 1.00 92.25 929 MET A N 1
ATOM 7453 C CA . MET A 1 929 ? 23.641 11.140 -12.283 1.00 92.25 929 MET A CA 1
ATOM 7454 C C . MET A 1 929 ? 24.130 11.398 -13.711 1.00 92.25 929 MET A C 1
ATOM 7456 O O . MET A 1 929 ? 23.647 12.315 -14.372 1.00 92.25 929 MET A O 1
ATOM 7460 N N . VAL A 1 930 ? 25.056 10.575 -14.206 1.00 94.06 930 VAL A N 1
ATOM 7461 C CA . VAL A 1 930 ? 25.576 10.674 -15.579 1.00 94.06 930 VAL A CA 1
ATOM 7462 C C . VAL A 1 930 ? 24.457 10.466 -16.598 1.00 94.06 930 VAL A C 1
ATOM 7464 O O . VAL A 1 930 ? 24.327 11.246 -17.545 1.00 94.06 930 VAL A O 1
ATOM 7467 N N . LEU A 1 931 ? 23.626 9.441 -16.386 1.00 95.00 931 LEU A N 1
ATOM 7468 C CA . LEU A 1 931 ? 22.461 9.165 -17.222 1.00 95.00 931 LEU A CA 1
ATOM 7469 C C . LEU A 1 931 ? 21.454 10.322 -17.168 1.00 95.00 931 LEU A C 1
ATOM 7471 O O . LEU A 1 931 ? 21.060 10.800 -18.228 1.00 95.00 931 LEU A O 1
ATOM 7475 N N . SER A 1 932 ? 21.118 10.854 -15.986 1.00 94.19 932 SER A N 1
ATOM 7476 C CA . SER A 1 932 ? 20.225 12.018 -15.847 1.00 94.19 932 SER A CA 1
ATOM 7477 C C . SER A 1 932 ? 20.746 13.255 -16.589 1.00 94.19 932 SER A C 1
ATOM 7479 O O . SER A 1 932 ? 19.968 13.945 -17.245 1.00 94.19 932 SER A O 1
ATOM 7481 N N . ILE A 1 933 ? 22.054 13.543 -16.545 1.00 94.50 933 ILE A N 1
ATOM 7482 C CA . ILE A 1 933 ? 22.652 14.667 -17.291 1.00 94.50 933 ILE A CA 1
ATOM 7483 C C . ILE A 1 933 ? 22.531 14.441 -18.802 1.00 94.50 933 ILE A C 1
ATOM 7485 O O . ILE A 1 933 ? 22.164 15.364 -19.531 1.00 94.50 933 ILE A O 1
ATOM 7489 N N . MET A 1 934 ? 22.824 13.230 -19.284 1.00 95.31 934 MET A N 1
ATOM 7490 C CA . MET A 1 934 ? 22.763 12.930 -20.716 1.00 95.31 934 MET A CA 1
ATOM 7491 C C . MET A 1 934 ? 21.321 12.926 -21.241 1.00 95.31 934 MET A C 1
ATOM 7493 O O . MET A 1 934 ? 21.055 13.506 -22.295 1.00 95.31 934 MET A O 1
ATOM 7497 N N . VAL A 1 935 ? 20.380 12.358 -20.476 1.00 95.25 935 VAL A N 1
ATOM 7498 C CA . VAL A 1 935 ? 18.935 12.416 -20.754 1.00 95.25 935 VAL A CA 1
ATOM 7499 C C . VAL A 1 935 ? 18.482 13.868 -20.825 1.00 95.25 935 VAL A C 1
ATOM 7501 O O . VAL A 1 935 ? 17.808 14.249 -21.779 1.00 95.25 935 VAL A O 1
ATOM 7504 N N . SER A 1 936 ? 18.916 14.707 -19.884 1.00 94.88 936 SER A N 1
ATOM 7505 C CA . SER A 1 936 ? 18.607 16.138 -19.866 1.00 94.88 936 SER A CA 1
ATOM 7506 C C . SER A 1 936 ? 19.111 16.879 -21.103 1.00 94.88 936 SER A C 1
ATOM 7508 O O . SER A 1 936 ? 18.361 17.631 -21.729 1.00 94.88 936 SER A O 1
ATOM 7510 N N . CYS A 1 937 ? 20.369 16.639 -21.482 1.00 94.81 937 CYS A N 1
ATOM 7511 C CA . CYS A 1 937 ? 21.004 17.260 -22.640 1.00 94.81 937 CYS A CA 1
ATOM 7512 C C . CYS A 1 937 ? 20.267 16.899 -23.939 1.00 94.81 937 CYS A C 1
ATOM 7514 O O . CYS A 1 937 ? 19.842 17.784 -24.686 1.00 94.81 937 CYS A O 1
ATOM 7516 N N . LEU A 1 938 ? 20.043 15.603 -24.184 1.00 94.12 938 LEU A N 1
ATOM 7517 C CA . LEU A 1 938 ? 19.363 15.140 -25.395 1.00 94.12 938 LEU A CA 1
ATOM 7518 C C . LEU A 1 938 ? 17.872 15.513 -25.411 1.00 94.12 938 LEU A C 1
ATOM 7520 O O . LEU A 1 938 ? 17.364 15.898 -26.463 1.00 94.12 938 LEU A O 1
ATOM 7524 N N . SER A 1 939 ? 17.188 15.502 -24.260 1.00 93.50 939 SER A N 1
ATOM 7525 C CA . SER A 1 939 ? 15.798 15.978 -24.148 1.00 93.50 939 SER A CA 1
ATOM 7526 C C . SER A 1 939 ? 15.682 17.459 -24.503 1.00 93.50 939 SER A C 1
ATOM 7528 O O . SER A 1 939 ? 14.742 17.866 -25.185 1.00 93.50 939 SER A O 1
ATOM 7530 N N . LYS A 1 940 ? 16.663 18.286 -24.111 1.00 93.44 940 LYS A N 1
ATOM 7531 C CA . LYS A 1 940 ? 16.678 19.696 -24.510 1.00 93.44 940 LYS A CA 1
ATOM 7532 C C . LYS A 1 940 ? 16.847 19.854 -26.022 1.00 93.44 940 LYS A C 1
ATOM 7534 O O . LYS A 1 940 ? 16.123 20.653 -26.613 1.00 93.44 940 LYS A O 1
ATOM 7539 N N . PHE A 1 941 ? 17.756 19.104 -26.652 1.00 91.81 941 PHE A N 1
ATOM 7540 C CA . PHE A 1 941 ? 17.888 19.115 -28.113 1.00 91.81 941 PHE A CA 1
ATOM 7541 C C . PHE A 1 941 ? 16.599 18.670 -28.806 1.00 91.81 941 PHE A C 1
ATOM 7543 O O . PHE A 1 941 ? 16.170 19.323 -29.755 1.00 91.81 941 PHE A O 1
ATOM 7550 N N . TYR A 1 942 ? 15.955 17.614 -28.307 1.00 91.00 942 TYR A N 1
ATOM 7551 C CA . TYR A 1 942 ? 14.675 17.140 -28.823 1.00 91.00 942 TYR A CA 1
ATOM 7552 C C . TYR A 1 942 ? 13.601 18.234 -28.786 1.00 91.00 942 TYR A C 1
ATOM 7554 O O . TYR A 1 942 ? 12.980 18.511 -29.812 1.00 91.00 942 TYR A O 1
ATOM 7562 N N . ASN A 1 943 ? 13.438 18.916 -27.646 1.00 91.19 943 ASN A N 1
ATOM 7563 C CA . ASN A 1 943 ? 12.443 19.983 -27.495 1.00 91.19 943 ASN A CA 1
ATOM 7564 C C . ASN A 1 943 ? 12.686 21.140 -28.478 1.00 91.19 943 ASN A C 1
ATOM 7566 O O . ASN A 1 943 ? 11.744 21.624 -29.097 1.00 91.19 943 ASN A O 1
ATOM 7570 N N . ILE A 1 944 ? 13.948 21.542 -28.676 1.00 89.56 944 ILE A N 1
ATOM 7571 C CA . ILE A 1 944 ? 14.317 22.608 -29.626 1.00 89.56 944 ILE A CA 1
ATOM 7572 C C . ILE A 1 944 ? 14.043 22.191 -31.080 1.00 89.56 944 ILE A C 1
ATOM 7574 O O . ILE A 1 944 ? 13.690 23.023 -31.909 1.00 89.56 944 ILE A O 1
ATOM 7578 N N . ILE A 1 945 ? 14.230 20.913 -31.414 1.00 85.94 945 ILE A N 1
ATOM 7579 C CA . ILE A 1 945 ? 14.097 20.408 -32.788 1.00 85.94 945 ILE A CA 1
ATOM 7580 C C . ILE A 1 945 ? 12.641 20.199 -33.203 1.00 85.94 945 ILE A C 1
ATOM 7582 O O . ILE A 1 945 ? 12.317 20.417 -34.377 1.00 85.94 945 ILE A O 1
ATOM 7586 N N . ARG A 1 946 ? 11.808 19.735 -32.264 1.00 81.19 946 ARG A N 1
ATOM 7587 C CA . ARG A 1 946 ? 10.373 19.505 -32.463 1.00 81.19 946 ARG A CA 1
ATOM 7588 C C . ARG A 1 946 ? 9.580 20.808 -32.531 1.00 81.19 946 ARG A C 1
ATOM 7590 O O . ARG A 1 946 ? 8.605 20.837 -33.265 1.00 81.19 946 ARG A O 1
ATOM 7597 N N . ASP A 1 947 ? 10.011 21.856 -31.823 1.00 78.75 947 ASP A N 1
ATOM 7598 C CA . ASP A 1 947 ? 9.410 23.204 -31.849 1.00 78.75 947 ASP A CA 1
ATOM 7599 C C . ASP A 1 947 ? 7.881 23.211 -31.604 1.00 78.75 947 ASP A C 1
ATOM 7601 O O . ASP A 1 947 ? 7.126 24.013 -32.150 1.00 78.75 947 ASP A O 1
ATOM 7605 N N . GLU A 1 948 ? 7.407 22.280 -30.768 1.00 81.44 948 GLU A N 1
ATOM 7606 C CA . GLU A 1 948 ? 6.001 22.123 -30.388 1.00 81.44 948 GLU A CA 1
ATOM 7607 C C . GLU A 1 948 ? 5.856 22.183 -28.864 1.00 81.44 948 GLU A C 1
ATOM 7609 O O . GLU A 1 948 ? 6.096 21.201 -28.156 1.00 81.44 948 GLU A O 1
ATOM 7614 N N . ILE A 1 949 ? 5.383 23.324 -28.353 1.00 77.62 949 ILE A N 1
ATOM 7615 C CA . ILE A 1 949 ? 5.245 23.588 -26.906 1.00 77.62 949 ILE A CA 1
ATOM 7616 C C . ILE A 1 949 ? 4.364 22.529 -26.212 1.00 77.62 949 ILE A C 1
ATOM 7618 O O . ILE A 1 949 ? 4.601 22.143 -25.068 1.00 77.62 949 ILE A O 1
ATOM 7622 N N . SER A 1 950 ? 3.348 21.996 -26.900 1.00 76.38 950 SER A N 1
ATOM 7623 C CA . SER A 1 950 ? 2.467 20.959 -26.345 1.00 76.38 950 SER A CA 1
ATOM 7624 C C . SER A 1 950 ? 3.166 19.620 -26.081 1.00 76.38 950 SER A C 1
ATOM 7626 O O . SER A 1 950 ? 2.717 18.863 -25.212 1.00 76.38 950 SER A O 1
ATOM 7628 N N . CYS A 1 951 ? 4.257 19.344 -26.795 1.00 81.50 951 CYS A N 1
ATOM 7629 C CA . CYS A 1 951 ? 4.937 18.050 -26.859 1.00 81.50 951 CYS A CA 1
ATOM 7630 C C . CYS A 1 951 ? 6.332 18.071 -26.207 1.00 81.50 951 CYS A C 1
ATOM 7632 O O . CYS A 1 951 ? 7.084 17.112 -26.355 1.00 81.50 951 CYS A O 1
ATOM 7634 N N . GLU A 1 952 ? 6.680 19.138 -25.478 1.00 86.81 952 GLU A N 1
ATOM 7635 C CA . GLU A 1 952 ? 7.971 19.246 -24.790 1.00 86.81 952 GLU A CA 1
ATOM 7636 C C . GLU A 1 952 ? 8.155 18.149 -23.738 1.00 86.81 952 GLU A C 1
ATOM 7638 O O . GLU A 1 952 ? 7.328 17.965 -22.844 1.00 86.81 952 GLU A O 1
ATOM 7643 N N . ILE A 1 953 ? 9.268 17.437 -23.808 1.00 91.25 953 ILE A N 1
ATOM 7644 C CA . ILE A 1 953 ? 9.622 16.406 -22.842 1.00 91.25 953 ILE A CA 1
ATOM 7645 C C . ILE A 1 953 ? 10.236 17.062 -21.608 1.00 91.25 953 ILE A C 1
ATOM 7647 O O . ILE A 1 953 ? 11.131 17.907 -21.714 1.00 91.25 953 ILE A O 1
ATOM 7651 N N . SER A 1 954 ? 9.778 16.651 -20.430 1.00 88.88 954 SER A N 1
ATOM 7652 C CA . SER A 1 954 ? 10.377 17.032 -19.155 1.00 88.88 954 SER A CA 1
ATOM 7653 C C . SER A 1 954 ? 11.591 16.160 -18.823 1.00 88.88 954 SER A C 1
ATOM 7655 O O . SER A 1 954 ? 11.634 14.977 -19.142 1.00 88.88 954 SER A O 1
ATOM 7657 N N . SER A 1 955 ? 12.598 16.738 -18.170 1.00 89.69 955 SER A N 1
ATOM 7658 C CA . SER A 1 955 ? 13.753 16.015 -17.631 1.00 89.69 955 SER A CA 1
ATOM 7659 C C . SER A 1 955 ? 14.343 16.798 -16.461 1.00 89.69 955 SER A C 1
ATOM 7661 O O . SER A 1 955 ? 14.221 18.025 -16.386 1.00 89.69 955 SER A O 1
ATOM 7663 N N . GLU A 1 956 ? 15.051 16.101 -15.573 1.00 83.31 956 GLU A N 1
ATOM 7664 C CA . GLU A 1 956 ? 15.898 16.735 -14.563 1.00 83.31 956 GLU A CA 1
ATOM 7665 C C . GLU A 1 956 ? 16.911 17.662 -15.245 1.00 83.31 956 GLU A C 1
ATOM 7667 O O . GLU A 1 956 ? 17.392 17.362 -16.333 1.00 83.31 956 GLU A O 1
ATOM 7672 N N . TYR A 1 957 ? 17.229 18.801 -14.630 1.00 88.81 957 TYR A N 1
ATOM 7673 C CA . TYR A 1 957 ? 18.285 19.728 -15.064 1.00 88.81 957 TYR A CA 1
ATOM 7674 C C . TYR A 1 957 ? 18.109 20.473 -16.405 1.00 88.81 957 TYR A C 1
ATOM 7676 O O . TYR A 1 957 ? 19.046 21.146 -16.833 1.00 88.81 957 TYR A O 1
ATOM 7684 N N . LEU A 1 958 ? 16.926 20.459 -17.037 1.00 87.19 958 LEU A N 1
ATOM 7685 C CA . LEU A 1 958 ? 16.673 21.215 -18.282 1.00 87.19 958 LEU A CA 1
ATOM 7686 C C . LEU A 1 958 ? 17.137 22.695 -18.271 1.00 87.19 958 LEU A C 1
ATOM 7688 O O . LEU A 1 958 ? 17.649 23.148 -19.298 1.00 87.19 958 LEU A O 1
ATOM 7692 N N . PRO A 1 959 ? 17.023 23.460 -17.160 1.00 88.31 959 PRO A N 1
ATOM 7693 C CA . PRO A 1 959 ? 17.481 24.854 -17.103 1.00 88.31 959 PRO A CA 1
ATOM 7694 C C . PRO A 1 959 ? 19.003 25.060 -17.206 1.00 88.31 959 PRO A C 1
ATOM 7696 O O . PRO A 1 959 ? 19.451 26.206 -17.278 1.00 88.31 959 PRO A O 1
ATOM 7699 N N . LEU A 1 960 ? 19.813 23.994 -17.162 1.00 88.44 960 LEU A N 1
ATOM 7700 C CA . LEU A 1 960 ? 21.269 24.090 -17.335 1.00 88.44 960 LEU A CA 1
ATOM 7701 C C . LEU A 1 960 ? 21.670 24.394 -18.781 1.00 88.44 960 LEU A C 1
ATOM 7703 O O . LEU A 1 960 ? 22.731 24.977 -19.013 1.00 88.44 960 LEU A O 1
ATOM 7707 N N . TRP A 1 961 ? 20.836 23.999 -19.739 1.00 91.62 961 TRP A N 1
ATOM 7708 C CA . TRP A 1 961 ? 21.177 24.000 -21.154 1.00 91.62 961 TRP A CA 1
ATOM 7709 C C . TRP A 1 961 ? 20.716 25.279 -21.868 1.00 91.62 961 TRP A C 1
ATOM 7711 O O . TRP A 1 961 ? 19.692 25.865 -21.498 1.00 91.62 961 TRP A O 1
ATOM 7721 N N . PRO A 1 962 ? 21.425 25.714 -22.924 1.00 88.69 962 PRO A N 1
ATOM 7722 C CA . PRO A 1 962 ? 20.984 26.815 -23.775 1.00 88.69 962 PRO A CA 1
ATOM 7723 C C . PRO A 1 962 ? 19.578 26.598 -24.359 1.00 88.69 962 PRO A C 1
ATOM 7725 O O . PRO A 1 962 ? 19.180 25.481 -24.685 1.00 88.69 962 PRO A O 1
ATOM 7728 N N . THR A 1 963 ? 18.812 27.680 -24.512 1.00 83.44 963 THR A N 1
ATOM 7729 C CA . THR A 1 963 ? 17.452 27.648 -25.081 1.00 83.44 963 THR A CA 1
ATOM 7730 C C . THR A 1 963 ? 17.426 27.759 -26.603 1.00 83.44 963 THR A C 1
ATOM 7732 O O . THR A 1 963 ? 16.439 27.367 -27.212 1.00 83.44 963 THR A O 1
ATOM 7735 N N . THR A 1 964 ? 18.501 28.255 -27.218 1.00 81.00 964 THR A N 1
ATOM 7736 C CA . THR A 1 964 ? 18.623 28.452 -28.668 1.00 81.00 964 THR A CA 1
ATOM 7737 C C . THR A 1 964 ? 19.832 27.706 -29.212 1.00 81.00 964 THR A C 1
ATOM 7739 O O . THR A 1 964 ? 20.908 27.754 -28.612 1.00 81.00 964 THR A O 1
ATOM 7742 N N . VAL A 1 965 ? 19.686 27.081 -30.381 1.00 82.94 965 VAL A N 1
ATOM 7743 C CA . VAL A 1 965 ? 20.782 26.416 -31.098 1.00 82.94 965 VAL A CA 1
ATOM 7744 C C . VAL A 1 965 ? 21.010 27.115 -32.434 1.00 82.94 965 VAL A C 1
ATOM 7746 O O . VAL A 1 965 ? 20.068 27.375 -33.176 1.00 82.94 965 VAL A O 1
ATOM 7749 N N . SER A 1 966 ? 22.266 27.433 -32.751 1.00 78.19 966 SER A N 1
ATOM 7750 C CA . SER A 1 966 ? 22.645 27.915 -34.082 1.00 78.19 966 SER A CA 1
ATOM 7751 C C . SER A 1 966 ? 22.704 26.758 -35.088 1.00 78.19 966 SER A C 1
ATOM 7753 O O . SER A 1 966 ? 23.111 25.655 -34.733 1.00 78.19 966 SER A O 1
ATOM 7755 N N . ASN A 1 967 ? 22.332 27.015 -36.348 1.00 75.81 967 ASN A N 1
ATOM 7756 C CA . ASN A 1 967 ? 22.365 26.050 -37.461 1.00 75.81 967 ASN A CA 1
ATOM 7757 C C . ASN A 1 967 ? 21.476 24.796 -37.292 1.00 75.81 967 ASN A C 1
ATOM 7759 O O . ASN A 1 967 ? 21.859 23.707 -37.711 1.00 75.81 967 ASN A O 1
ATOM 7763 N N . ILE A 1 968 ? 20.256 24.946 -36.756 1.00 80.25 968 ILE A N 1
ATOM 7764 C CA . ILE A 1 968 ? 19.276 23.846 -36.587 1.00 80.25 968 ILE A CA 1
ATOM 7765 C C . ILE A 1 968 ? 19.011 23.081 -37.899 1.00 80.25 968 ILE A C 1
ATOM 7767 O O . ILE A 1 968 ? 18.791 21.872 -37.879 1.00 80.25 968 ILE A O 1
ATOM 7771 N N . SER A 1 969 ? 19.062 23.755 -39.053 1.00 78.44 969 SER A N 1
ATOM 7772 C CA . SER A 1 969 ? 18.862 23.130 -40.370 1.00 78.44 969 SER A CA 1
ATOM 7773 C C . SER A 1 969 ? 19.957 22.133 -40.764 1.00 78.44 969 SER A C 1
ATOM 7775 O O . SER A 1 969 ? 19.686 21.226 -41.545 1.00 78.44 969 SER A O 1
ATOM 7777 N N . ALA A 1 970 ? 21.172 22.277 -40.229 1.00 81.00 970 ALA A N 1
ATOM 7778 C CA . ALA A 1 970 ? 22.289 21.366 -40.473 1.00 81.00 970 ALA A CA 1
ATOM 7779 C C . ALA A 1 970 ? 22.319 20.185 -39.485 1.00 81.00 970 ALA A C 1
ATOM 7781 O O . ALA A 1 970 ? 23.160 19.298 -39.619 1.00 81.00 970 ALA A O 1
ATOM 7782 N N . MET A 1 971 ? 21.433 20.158 -38.485 1.00 85.12 971 MET A N 1
ATOM 7783 C CA . MET A 1 971 ? 21.398 19.096 -37.481 1.00 85.12 971 MET A CA 1
ATOM 7784 C C . MET A 1 971 ? 20.654 17.858 -37.985 1.00 85.12 971 MET A C 1
ATOM 7786 O O . MET A 1 971 ? 19.582 17.942 -38.587 1.00 85.12 971 MET A O 1
ATOM 7790 N N . ASN A 1 972 ? 21.191 16.683 -37.668 1.00 85.56 972 ASN A N 1
ATOM 7791 C CA . ASN A 1 972 ? 20.562 15.398 -37.938 1.00 85.56 972 ASN A CA 1
ATOM 7792 C C . ASN A 1 972 ? 19.406 15.141 -36.951 1.00 85.56 972 ASN A C 1
ATOM 7794 O O . ASN A 1 972 ? 19.586 14.465 -35.937 1.00 85.56 972 ASN A O 1
ATOM 7798 N N . LYS A 1 973 ? 18.219 15.687 -37.254 1.00 87.25 973 LYS A N 1
ATOM 7799 C CA . LYS A 1 973 ? 17.016 15.563 -36.409 1.00 87.25 973 LYS A CA 1
ATOM 7800 C C . LYS A 1 973 ? 16.646 14.101 -36.089 1.00 87.25 973 LYS A C 1
ATOM 7802 O O . LYS A 1 973 ? 16.530 13.800 -34.903 1.00 87.25 973 LYS A O 1
ATOM 7807 N N . PRO A 1 974 ? 16.554 13.175 -37.071 1.00 87.00 974 PRO A N 1
ATOM 7808 C CA . PRO A 1 974 ? 16.235 11.773 -36.780 1.00 87.00 974 PRO A CA 1
ATOM 7809 C C . PRO A 1 974 ? 17.268 11.100 -35.872 1.00 87.00 974 PRO A C 1
ATOM 7811 O O . PRO A 1 974 ? 16.910 10.305 -35.011 1.00 87.00 974 PRO A O 1
ATOM 7814 N N . GLY A 1 975 ? 18.553 11.446 -36.023 1.00 86.62 975 GLY A N 1
ATOM 7815 C CA . GLY A 1 975 ? 19.613 10.905 -35.171 1.00 86.62 975 GLY A CA 1
ATOM 7816 C C . GLY A 1 975 ? 19.493 11.315 -33.702 1.00 86.62 975 GLY A C 1
ATOM 7817 O O . GLY A 1 975 ? 19.899 10.550 -32.833 1.00 86.62 975 GLY A O 1
ATOM 7818 N N . ILE A 1 976 ? 18.929 12.491 -33.417 1.00 90.38 976 ILE A N 1
ATOM 7819 C CA . ILE A 1 976 ? 18.700 12.959 -32.043 1.00 90.38 976 ILE A CA 1
ATOM 7820 C C . ILE A 1 976 ? 17.476 12.273 -31.436 1.00 90.38 976 ILE A C 1
ATOM 7822 O O . ILE A 1 976 ? 17.542 11.842 -30.288 1.00 90.38 976 ILE A O 1
ATOM 7826 N N . GLU A 1 977 ? 16.389 12.120 -32.198 1.00 89.06 977 GLU A N 1
ATOM 7827 C CA . GLU A 1 977 ? 15.212 11.365 -31.743 1.00 89.06 977 GLU A CA 1
ATOM 7828 C C . GLU A 1 977 ? 15.574 9.905 -31.424 1.00 89.06 977 GLU A C 1
ATOM 7830 O O . GLU A 1 977 ? 15.221 9.395 -30.361 1.00 89.06 977 GLU A O 1
ATOM 7835 N N . GLU A 1 978 ? 16.355 9.264 -32.299 1.00 89.88 978 GLU A N 1
ATOM 7836 C CA . GLU A 1 978 ? 16.906 7.920 -32.095 1.00 89.88 978 GLU A CA 1
ATOM 7837 C C . GLU A 1 978 ? 17.751 7.840 -30.812 1.00 89.88 978 GLU A C 1
ATOM 7839 O O . GLU A 1 978 ? 17.541 6.951 -29.984 1.00 89.88 978 GLU A O 1
ATOM 7844 N N . ALA A 1 979 ? 18.662 8.797 -30.605 1.00 91.31 979 ALA A N 1
ATOM 7845 C CA . ALA A 1 979 ? 19.526 8.824 -29.428 1.00 91.31 979 ALA A CA 1
ATOM 7846 C C . ALA A 1 979 ? 18.739 9.000 -28.116 1.00 91.31 979 ALA A C 1
ATOM 7848 O O . ALA A 1 979 ? 19.065 8.344 -27.127 1.00 91.31 979 ALA A O 1
ATOM 7849 N N . VAL A 1 980 ? 17.693 9.839 -28.097 1.00 93.06 980 VAL A N 1
ATOM 7850 C CA . VAL A 1 980 ? 16.819 10.019 -26.921 1.00 93.06 980 VAL A CA 1
ATOM 7851 C C . VAL A 1 980 ? 16.088 8.724 -26.581 1.00 93.06 980 VAL A C 1
ATOM 7853 O O . VAL A 1 980 ? 16.100 8.304 -25.426 1.00 93.06 980 VAL A O 1
ATOM 7856 N N . VAL A 1 981 ? 15.477 8.068 -27.573 1.00 91.25 981 VAL A N 1
ATOM 7857 C CA . VAL A 1 981 ? 14.714 6.831 -27.351 1.00 91.25 981 VAL A CA 1
ATOM 7858 C C . VAL A 1 981 ? 15.623 5.705 -26.855 1.00 91.25 981 VAL A C 1
ATOM 7860 O O . VAL A 1 981 ? 15.288 5.049 -25.869 1.00 91.25 981 VAL A O 1
ATOM 7863 N N . LEU A 1 982 ? 16.786 5.508 -27.485 1.00 92.88 982 LEU A N 1
ATOM 7864 C CA . LEU A 1 982 ? 17.757 4.489 -27.071 1.00 92.88 982 LEU A CA 1
ATOM 7865 C C . LEU A 1 982 ? 18.293 4.752 -25.661 1.00 92.88 982 LEU A C 1
ATOM 7867 O O . LEU A 1 982 ? 18.357 3.832 -24.844 1.00 92.88 982 LEU A O 1
ATOM 7871 N N . LEU A 1 983 ? 18.644 6.006 -25.354 1.00 94.81 983 LEU A N 1
ATOM 7872 C CA . LEU A 1 983 ? 19.140 6.374 -24.032 1.00 94.81 983 LEU A CA 1
ATOM 7873 C C . LEU A 1 983 ? 18.085 6.148 -22.950 1.00 94.81 983 LEU A C 1
ATOM 7875 O O . LEU A 1 983 ? 18.416 5.628 -21.890 1.00 94.81 983 LEU A O 1
ATOM 7879 N N . MET A 1 984 ? 16.829 6.511 -23.210 1.00 94.88 984 MET A N 1
ATOM 7880 C CA . MET A 1 984 ? 15.750 6.336 -22.240 1.00 94.88 984 MET A CA 1
ATOM 7881 C C . MET A 1 984 ? 15.410 4.867 -21.993 1.00 94.88 984 MET A C 1
ATOM 7883 O O . MET A 1 984 ? 15.256 4.463 -20.841 1.00 94.88 984 MET A O 1
ATOM 7887 N N . GLN A 1 985 ? 15.362 4.047 -23.048 1.00 93.38 985 GLN A N 1
ATOM 7888 C CA . GLN A 1 985 ? 15.191 2.598 -22.909 1.00 93.38 985 GLN A CA 1
ATOM 7889 C C . GLN A 1 985 ? 16.308 1.986 -22.059 1.00 93.38 985 GLN A C 1
ATOM 7891 O O . GLN A 1 985 ? 16.039 1.183 -21.168 1.00 93.38 985 GLN A O 1
ATOM 7896 N N . HIS A 1 986 ? 17.555 2.395 -22.300 1.00 93.88 986 HIS A N 1
ATOM 7897 C CA . HIS A 1 986 ? 18.703 1.946 -21.519 1.00 93.88 986 HIS A CA 1
ATOM 7898 C C . HIS A 1 986 ? 18.658 2.442 -20.065 1.00 93.88 986 HIS A C 1
ATOM 7900 O O . HIS A 1 986 ? 18.855 1.655 -19.142 1.00 93.88 986 HIS A O 1
ATOM 7906 N N . ALA A 1 987 ? 18.337 3.717 -19.831 1.00 94.38 987 ALA A N 1
ATOM 7907 C CA . ALA A 1 987 ? 18.241 4.289 -18.488 1.00 94.38 987 ALA A CA 1
ATOM 7908 C C . ALA A 1 987 ? 17.212 3.537 -17.626 1.00 94.38 987 ALA A C 1
ATOM 7910 O O . ALA A 1 987 ? 17.527 3.138 -16.506 1.00 94.38 987 ALA A O 1
ATOM 7911 N N . LEU A 1 988 ? 16.030 3.241 -18.176 1.00 94.25 988 LEU A N 1
ATOM 7912 C CA . LEU A 1 988 ? 14.994 2.470 -17.481 1.00 94.25 988 LEU A CA 1
ATOM 7913 C C . LEU A 1 988 ? 15.361 0.989 -17.284 1.00 94.25 988 LEU A C 1
ATOM 7915 O O . LEU A 1 988 ? 14.921 0.384 -16.312 1.00 94.25 988 LEU A O 1
ATOM 7919 N N . GLN A 1 989 ? 16.200 0.398 -18.144 1.00 92.69 989 GLN A N 1
ATOM 7920 C CA . GLN A 1 989 ? 16.766 -0.938 -17.892 1.00 92.69 989 GLN A CA 1
ATOM 7921 C C . GLN A 1 989 ? 17.771 -0.934 -16.732 1.00 92.69 989 GLN A C 1
ATOM 7923 O O . GLN A 1 989 ? 17.886 -1.927 -16.014 1.00 92.69 989 GLN A O 1
ATOM 7928 N N . VAL A 1 990 ? 18.514 0.162 -16.552 1.00 89.75 990 VAL A N 1
ATOM 7929 C CA . VAL A 1 990 ? 19.497 0.311 -15.470 1.00 89.75 990 VAL A CA 1
ATOM 7930 C C . VAL A 1 990 ? 18.817 0.608 -14.133 1.00 89.75 990 VAL A C 1
ATOM 7932 O O . VAL A 1 990 ? 19.169 -0.009 -13.127 1.00 89.75 990 VAL A O 1
ATOM 7935 N N . ASN A 1 991 ? 17.858 1.536 -14.111 1.00 91.06 991 ASN A N 1
ATOM 7936 C CA . ASN A 1 991 ? 17.049 1.845 -12.935 1.00 91.06 991 ASN A CA 1
ATOM 7937 C C . ASN A 1 991 ? 15.580 2.081 -13.341 1.00 91.06 991 ASN A C 1
ATOM 7939 O O . ASN A 1 991 ? 15.225 3.198 -13.729 1.00 91.06 991 ASN A O 1
ATOM 7943 N N . PRO A 1 992 ? 14.715 1.054 -13.231 1.00 91.62 992 PRO A N 1
ATOM 7944 C CA . PRO A 1 992 ? 13.311 1.159 -13.627 1.00 91.62 992 PRO A CA 1
ATOM 7945 C C . PRO A 1 992 ? 12.475 2.006 -12.659 1.00 91.62 992 PRO A C 1
ATOM 7947 O O . PRO A 1 992 ? 11.399 2.461 -13.023 1.00 91.62 992 PRO A O 1
ATOM 7950 N N . ALA A 1 993 ? 12.962 2.242 -11.437 1.00 91.38 993 ALA A N 1
ATOM 7951 C CA . ALA A 1 993 ? 12.232 2.919 -10.369 1.00 91.38 993 ALA A CA 1
ATOM 7952 C C . ALA A 1 993 ? 12.648 4.393 -10.198 1.00 91.38 993 ALA A C 1
ATOM 7954 O O . ALA A 1 993 ? 12.584 4.926 -9.095 1.00 91.38 993 ALA A O 1
ATOM 7955 N N . GLN A 1 994 ? 13.096 5.068 -11.262 1.00 93.12 994 GLN A N 1
ATOM 7956 C CA . GLN A 1 994 ? 13.410 6.499 -11.210 1.00 93.12 994 GLN A CA 1
ATOM 7957 C C . GLN A 1 994 ? 12.215 7.339 -11.710 1.00 93.12 994 GLN A C 1
ATOM 7959 O O . GLN A 1 994 ? 11.955 7.356 -12.917 1.00 93.12 994 GLN A O 1
ATOM 7964 N N . PRO A 1 995 ? 11.500 8.087 -10.841 1.00 93.31 995 PRO A N 1
ATOM 7965 C CA . PRO A 1 995 ? 10.252 8.759 -11.222 1.00 93.31 995 PRO A CA 1
ATOM 7966 C C . PRO A 1 995 ? 10.395 9.798 -12.337 1.00 93.31 995 PRO A C 1
ATOM 7968 O O . PRO A 1 995 ? 9.523 9.914 -13.197 1.00 93.31 995 PRO A O 1
ATOM 7971 N N . SER A 1 996 ? 11.495 10.553 -12.346 1.00 93.25 996 SER A N 1
ATOM 7972 C CA . SER A 1 996 ? 11.750 11.569 -13.370 1.00 93.25 996 SER A CA 1
ATOM 7973 C C . SER A 1 996 ? 11.945 10.954 -14.753 1.00 93.25 996 SER A C 1
ATOM 7975 O O . SER A 1 996 ? 11.409 11.477 -15.723 1.00 93.25 996 SER A O 1
ATOM 7977 N N . TRP A 1 997 ? 12.634 9.815 -14.848 1.00 95.56 997 TRP A N 1
ATOM 7978 C CA . TRP A 1 997 ? 12.839 9.103 -16.111 1.00 95.56 997 TRP A CA 1
ATOM 7979 C C . TRP A 1 997 ? 11.542 8.483 -16.628 1.00 95.56 997 TRP A C 1
ATOM 7981 O O . TRP A 1 997 ? 11.259 8.562 -17.821 1.00 95.56 997 TRP A O 1
ATOM 7991 N N . LEU A 1 998 ? 10.719 7.924 -15.739 1.00 96.00 998 LEU A N 1
ATOM 7992 C CA . LEU A 1 998 ? 9.389 7.423 -16.094 1.00 96.00 998 LEU A CA 1
ATOM 7993 C C . LEU A 1 998 ? 8.496 8.553 -16.632 1.00 96.00 998 LEU A C 1
ATOM 7995 O O . LEU A 1 998 ? 7.841 8.382 -17.660 1.00 96.00 998 LEU A O 1
ATOM 7999 N N . ARG A 1 999 ? 8.543 9.742 -16.014 1.00 95.38 999 ARG A N 1
ATOM 8000 C CA . ARG A 1 999 ? 7.859 10.947 -16.513 1.00 95.38 999 ARG A CA 1
ATOM 8001 C C . ARG A 1 999 ? 8.372 11.366 -17.900 1.00 95.38 999 ARG A C 1
ATOM 8003 O O . ARG A 1 999 ? 7.565 11.573 -18.803 1.00 95.38 999 ARG A O 1
ATOM 8010 N N . THR A 1 1000 ? 9.690 11.446 -18.095 1.00 94.69 1000 THR A N 1
ATOM 8011 C CA . THR A 1 1000 ? 10.317 11.733 -19.401 1.00 94.69 1000 THR A CA 1
ATOM 8012 C C . THR A 1 1000 ? 9.865 10.726 -20.465 1.00 94.69 1000 THR A C 1
ATOM 8014 O O . THR A 1 1000 ? 9.506 11.106 -21.578 1.00 94.69 1000 THR A O 1
ATOM 8017 N N . GLN A 1 1001 ? 9.822 9.436 -20.123 1.00 95.62 1001 GLN A N 1
ATOM 8018 C CA . GLN A 1 1001 ? 9.370 8.378 -21.024 1.00 95.62 1001 GLN A CA 1
ATOM 8019 C C . GLN A 1 1001 ? 7.880 8.506 -21.369 1.00 95.62 1001 GLN A C 1
ATOM 8021 O O . GLN A 1 1001 ? 7.499 8.313 -22.526 1.00 95.62 1001 GLN A O 1
ATOM 8026 N N . ALA A 1 1002 ? 7.039 8.861 -20.394 1.00 95.69 1002 ALA A N 1
ATOM 8027 C CA . ALA A 1 1002 ? 5.624 9.141 -20.620 1.00 95.69 1002 ALA A CA 1
ATOM 8028 C C . ALA A 1 1002 ? 5.433 10.302 -21.608 1.00 95.69 1002 ALA A C 1
ATOM 8030 O O . ALA A 1 1002 ? 4.639 10.191 -22.542 1.00 95.69 1002 ALA A O 1
ATOM 8031 N N . ASP A 1 1003 ? 6.212 11.375 -21.456 1.00 94.62 1003 ASP A N 1
ATOM 8032 C CA . ASP A 1 1003 ? 6.188 12.525 -22.360 1.00 94.62 1003 ASP A CA 1
ATOM 8033 C C . ASP A 1 1003 ? 6.616 12.156 -23.794 1.00 94.62 1003 ASP A C 1
ATOM 8035 O O . ASP A 1 1003 ? 6.002 12.628 -24.751 1.00 94.62 1003 ASP A O 1
ATOM 8039 N N . ILE A 1 1004 ? 7.614 11.275 -23.966 1.00 93.38 1004 ILE A N 1
ATOM 8040 C CA . ILE A 1 1004 ? 8.018 10.747 -25.286 1.00 93.38 1004 ILE A CA 1
ATOM 8041 C C . ILE A 1 1004 ? 6.858 9.991 -25.941 1.00 93.38 1004 ILE A C 1
ATOM 8043 O O . ILE A 1 1004 ? 6.541 10.219 -27.110 1.00 93.38 1004 ILE A O 1
ATOM 8047 N N . TYR A 1 1005 ? 6.198 9.098 -25.197 1.00 94.56 1005 TYR A N 1
ATOM 8048 C CA . TYR A 1 1005 ? 5.036 8.369 -25.709 1.00 94.56 1005 TYR A CA 1
ATOM 8049 C C . TYR A 1 1005 ? 3.875 9.306 -26.048 1.00 94.56 1005 TYR A C 1
ATOM 8051 O O . TYR A 1 1005 ? 3.231 9.128 -27.083 1.00 94.56 1005 TYR A O 1
ATOM 8059 N N . PHE A 1 1006 ? 3.651 10.333 -25.228 1.00 94.56 1006 PHE A N 1
ATOM 8060 C CA . PHE A 1 1006 ? 2.645 11.360 -25.475 1.00 94.56 1006 PHE A CA 1
ATOM 8061 C C . PHE A 1 1006 ? 2.930 12.133 -26.770 1.00 94.56 1006 PHE A C 1
ATOM 8063 O O . PHE A 1 1006 ? 2.042 12.261 -27.613 1.00 94.56 1006 PHE A O 1
ATOM 8070 N N . ALA A 1 1007 ? 4.172 12.590 -26.967 1.00 91.62 1007 ALA A N 1
ATOM 8071 C CA . ALA A 1 1007 ? 4.608 13.308 -28.168 1.00 91.62 1007 ALA A CA 1
ATOM 8072 C C . ALA A 1 1007 ? 4.521 12.456 -29.449 1.00 91.62 1007 ALA A C 1
ATOM 8074 O O . ALA A 1 1007 ? 4.388 12.994 -30.547 1.00 91.62 1007 ALA A O 1
ATOM 8075 N N . ASN A 1 1008 ? 4.566 11.128 -29.313 1.00 90.38 1008 ASN A N 1
ATOM 8076 C CA . ASN A 1 1008 ? 4.394 10.172 -30.409 1.00 90.38 1008 ASN A CA 1
ATOM 8077 C C . ASN A 1 1008 ? 2.936 9.704 -30.596 1.00 90.38 1008 ASN A C 1
ATOM 8079 O O . ASN A 1 1008 ? 2.684 8.792 -31.382 1.00 90.38 1008 ASN A O 1
ATOM 8083 N N . GLY A 1 1009 ? 1.970 10.289 -29.876 1.00 91.12 1009 GLY A N 1
ATOM 8084 C CA . GLY A 1 1009 ? 0.545 9.953 -29.985 1.00 91.12 1009 GLY A CA 1
ATOM 8085 C C . GLY A 1 1009 ? 0.146 8.614 -29.351 1.00 91.12 1009 GLY A C 1
ATOM 8086 O O . GLY A 1 1009 ? -0.968 8.136 -29.557 1.00 91.12 1009 GLY A O 1
ATOM 8087 N N . GLN A 1 1010 ? 1.026 7.990 -28.563 1.00 94.19 1010 GLN A N 1
ATOM 8088 C CA . GLN A 1 1010 ? 0.759 6.724 -27.876 1.00 94.19 1010 GLN A CA 1
ATOM 8089 C C . GLN A 1 1010 ? 0.173 6.978 -26.479 1.00 94.19 1010 GLN A C 1
ATOM 8091 O O . GLN A 1 1010 ? 0.838 6.809 -25.458 1.00 94.19 1010 GLN A O 1
ATOM 8096 N N . TYR A 1 1011 ? -1.095 7.392 -26.428 1.00 95.12 1011 TYR A N 1
ATOM 8097 C CA . TYR A 1 1011 ? -1.740 7.873 -25.196 1.00 95.12 1011 TYR A CA 1
ATOM 8098 C C . TYR A 1 1011 ? -1.895 6.818 -24.089 1.00 95.12 1011 TYR A C 1
ATOM 8100 O O . TYR A 1 1011 ? -1.767 7.152 -22.913 1.00 95.12 1011 TYR A O 1
ATOM 8108 N N . SER A 1 1012 ? -2.137 5.549 -24.439 1.00 94.44 1012 SER A N 1
ATOM 8109 C CA . SER A 1 1012 ? -2.250 4.460 -23.452 1.00 94.44 1012 SER A CA 1
ATOM 8110 C C . SER A 1 1012 ? -0.903 4.166 -22.781 1.00 94.44 1012 SER A C 1
ATOM 8112 O O . SER A 1 1012 ? -0.820 4.151 -21.553 1.00 94.44 1012 SER A O 1
ATOM 8114 N N . SER A 1 1013 ? 0.172 4.044 -23.568 1.00 95.19 1013 SER A N 1
ATOM 8115 C CA . SER A 1 1013 ? 1.536 3.884 -23.048 1.00 95.19 1013 SER A CA 1
ATOM 8116 C C . SER A 1 1013 ? 1.972 5.096 -22.223 1.00 95.19 1013 SER A C 1
ATOM 8118 O O . SER A 1 1013 ? 2.565 4.932 -21.161 1.00 95.19 1013 SER A O 1
ATOM 8120 N N . ALA A 1 1014 ? 1.638 6.312 -22.667 1.00 96.12 1014 ALA A N 1
ATOM 8121 C CA . ALA A 1 1014 ? 1.912 7.527 -21.903 1.00 96.12 1014 ALA A CA 1
ATOM 8122 C C . ALA A 1 1014 ? 1.207 7.505 -20.537 1.00 96.12 1014 ALA A C 1
ATOM 8124 O O . ALA A 1 1014 ? 1.844 7.760 -19.520 1.00 96.12 1014 ALA A O 1
ATOM 8125 N N . MET A 1 1015 ? -0.082 7.139 -20.497 1.00 96.00 1015 MET A N 1
ATOM 8126 C CA . MET A 1 1015 ? -0.826 7.002 -19.241 1.00 96.00 1015 MET A CA 1
ATOM 8127 C C . MET A 1 1015 ? -0.183 5.973 -18.308 1.00 96.00 1015 MET A C 1
ATOM 8129 O O . MET A 1 1015 ? 0.001 6.262 -17.128 1.00 96.00 1015 MET A O 1
ATOM 8133 N N . LYS A 1 1016 ? 0.217 4.809 -18.835 1.00 96.62 1016 LYS A N 1
ATOM 8134 C CA . LYS A 1 1016 ? 0.932 3.783 -18.067 1.00 96.62 1016 LYS A CA 1
ATOM 8135 C C . LYS A 1 1016 ? 2.182 4.355 -17.391 1.00 96.62 1016 LYS A C 1
ATOM 8137 O O . LYS A 1 1016 ? 2.294 4.280 -16.173 1.00 96.62 1016 LYS A O 1
ATOM 8142 N N . PHE A 1 1017 ? 3.081 4.987 -18.147 1.00 96.50 1017 PHE A N 1
ATOM 8143 C CA . PHE A 1 1017 ? 4.328 5.525 -17.589 1.00 96.50 1017 PHE A CA 1
ATOM 8144 C C . PHE A 1 1017 ? 4.113 6.715 -16.639 1.00 96.50 1017 PHE A C 1
ATOM 8146 O O . PHE A 1 1017 ? 4.854 6.838 -15.664 1.00 96.50 1017 PHE A O 1
ATOM 8153 N N . TYR A 1 1018 ? 3.089 7.556 -16.852 1.00 97.38 1018 TYR A N 1
ATOM 8154 C CA . TYR A 1 1018 ? 2.709 8.556 -15.846 1.00 97.38 1018 TYR A CA 1
ATOM 8155 C C . TYR A 1 1018 ? 2.310 7.870 -14.537 1.00 97.38 1018 TYR A C 1
ATOM 8157 O O . TYR A 1 1018 ? 2.850 8.213 -13.487 1.00 97.38 1018 TYR A O 1
ATOM 8165 N N . MET A 1 1019 ? 1.443 6.852 -14.600 1.00 97.00 1019 MET A N 1
ATOM 8166 C CA . MET A 1 1019 ? 1.015 6.108 -13.416 1.00 97.00 1019 MET A CA 1
ATOM 8167 C C . MET A 1 1019 ? 2.175 5.390 -12.715 1.00 97.00 1019 MET A C 1
ATOM 8169 O O . MET A 1 1019 ? 2.242 5.457 -11.489 1.00 97.00 1019 MET A O 1
ATOM 8173 N N . GLU A 1 1020 ? 3.112 4.779 -13.449 1.00 96.00 1020 GLU A N 1
ATOM 8174 C CA . GLU A 1 1020 ? 4.336 4.197 -12.872 1.00 96.00 1020 GLU A CA 1
ATOM 8175 C C . GLU A 1 1020 ? 5.158 5.261 -12.131 1.00 96.00 1020 GLU A C 1
ATOM 8177 O O . GLU A 1 1020 ? 5.523 5.058 -10.972 1.00 96.00 1020 GLU A O 1
ATOM 8182 N N . ALA A 1 1021 ? 5.379 6.431 -12.746 1.00 96.06 1021 ALA A N 1
ATOM 8183 C CA . ALA A 1 1021 ? 6.097 7.538 -12.114 1.00 96.06 1021 ALA A CA 1
ATOM 8184 C C . ALA A 1 1021 ? 5.418 7.991 -10.809 1.00 96.06 1021 ALA A C 1
ATOM 8186 O O . ALA A 1 1021 ? 6.087 8.202 -9.796 1.00 96.06 1021 ALA A O 1
ATOM 8187 N N . GLY A 1 1022 ? 4.087 8.110 -10.821 1.00 95.25 1022 GLY A N 1
ATOM 8188 C CA . GLY A 1 1022 ? 3.293 8.481 -9.653 1.00 95.25 1022 GLY A CA 1
ATOM 8189 C C . GLY A 1 1022 ? 3.335 7.433 -8.539 1.00 95.25 1022 GLY A C 1
ATOM 8190 O O . GLY A 1 1022 ? 3.502 7.797 -7.375 1.00 95.25 1022 GLY A O 1
ATOM 8191 N N . VAL A 1 1023 ? 3.226 6.143 -8.878 1.00 95.06 1023 VAL A N 1
ATOM 8192 C CA . VAL A 1 1023 ? 3.278 5.029 -7.913 1.00 95.06 1023 VAL A CA 1
ATOM 8193 C C . VAL A 1 1023 ? 4.620 4.990 -7.197 1.00 95.06 1023 VAL A C 1
ATOM 8195 O O . VAL A 1 1023 ? 4.637 4.931 -5.968 1.00 95.06 1023 VAL A O 1
ATOM 8198 N N . VAL A 1 1024 ? 5.719 5.054 -7.952 1.00 94.56 1024 VAL A N 1
ATOM 8199 C CA . VAL A 1 1024 ? 7.078 4.983 -7.399 1.00 94.56 1024 VAL A CA 1
ATOM 8200 C C . VAL A 1 1024 ? 7.391 6.210 -6.540 1.00 94.56 1024 VAL A C 1
ATOM 8202 O O . VAL A 1 1024 ? 8.052 6.091 -5.517 1.00 94.56 1024 VAL A O 1
ATOM 8205 N N . ALA A 1 1025 ? 6.884 7.390 -6.906 1.00 93.50 1025 ALA A N 1
ATOM 8206 C CA . ALA A 1 1025 ? 7.140 8.621 -6.157 1.00 93.50 1025 ALA A CA 1
ATOM 8207 C C . ALA A 1 1025 ? 6.308 8.786 -4.869 1.00 93.50 1025 ALA A C 1
ATOM 8209 O O . ALA A 1 1025 ? 6.550 9.738 -4.129 1.00 93.50 1025 ALA A O 1
ATOM 8210 N N . SER A 1 1026 ? 5.295 7.943 -4.626 1.00 92.12 1026 SER A N 1
ATOM 8211 C CA . SER A 1 1026 ? 4.307 8.151 -3.547 1.00 92.12 1026 SER A CA 1
ATOM 8212 C C . SER A 1 1026 ? 3.910 6.888 -2.776 1.00 92.12 1026 SER A C 1
ATOM 8214 O O . SER A 1 1026 ? 2.878 6.880 -2.091 1.00 92.12 1026 SER A O 1
ATOM 8216 N N . ASP A 1 1027 ? 4.684 5.810 -2.921 1.00 88.56 1027 ASP A N 1
ATOM 8217 C CA . ASP A 1 1027 ? 4.419 4.497 -2.323 1.00 88.56 1027 ASP A CA 1
ATOM 8218 C C . ASP A 1 1027 ? 2.985 4.030 -2.602 1.00 88.56 1027 ASP A C 1
ATOM 8220 O O . ASP A 1 1027 ? 2.151 3.861 -1.705 1.00 88.56 1027 ASP A O 1
ATOM 8224 N N . PHE A 1 1028 ? 2.664 3.897 -3.893 1.00 91.81 1028 PHE A N 1
ATOM 8225 C CA . PHE A 1 1028 ? 1.333 3.506 -4.368 1.00 91.81 1028 PHE A CA 1
ATOM 8226 C C . PHE A 1 1028 ? 0.226 4.490 -3.930 1.00 91.81 1028 PHE A C 1
ATOM 8228 O O . PHE A 1 1028 ? -0.861 4.106 -3.469 1.00 91.81 1028 PHE A O 1
ATOM 8235 N N . PHE A 1 1029 ? 0.506 5.793 -4.068 1.00 93.94 1029 PHE A N 1
ATOM 8236 C CA . PHE A 1 1029 ? -0.385 6.904 -3.705 1.00 93.94 1029 PHE A CA 1
ATOM 8237 C C . PHE A 1 1029 ? -0.810 6.891 -2.236 1.00 93.94 1029 PHE A C 1
ATOM 8239 O O . PHE A 1 1029 ? -1.906 7.335 -1.883 1.00 93.94 1029 PHE A O 1
ATOM 8246 N N . SER A 1 1030 ? 0.026 6.329 -1.364 1.00 87.75 1030 SER A N 1
ATOM 8247 C CA . SER A 1 1030 ? -0.178 6.410 0.083 1.00 87.75 1030 SER A CA 1
ATOM 8248 C C . SER A 1 1030 ? 0.041 7.842 0.573 1.00 87.75 1030 SER A C 1
ATOM 8250 O O . SER A 1 1030 ? -0.707 8.309 1.434 1.00 87.75 1030 SER A O 1
ATOM 8252 N N . SER A 1 1031 ? 0.980 8.556 -0.054 1.00 88.75 1031 SER A N 1
ATOM 8253 C CA . SER A 1 1031 ? 1.240 9.987 0.114 1.00 88.75 1031 SER A CA 1
ATOM 8254 C C . SER A 1 1031 ? 0.868 10.788 -1.148 1.00 88.75 1031 SER A C 1
ATOM 8256 O O . SER A 1 1031 ? 0.478 10.234 -2.179 1.00 88.75 1031 SER A O 1
ATOM 8258 N N . ALA A 1 1032 ? 0.907 12.122 -1.062 1.00 88.31 1032 ALA A N 1
ATOM 8259 C CA . ALA A 1 1032 ? 0.706 12.981 -2.228 1.00 88.31 1032 ALA A CA 1
ATOM 8260 C C . ALA A 1 1032 ? 1.926 12.916 -3.159 1.00 88.31 1032 ALA A C 1
ATOM 8262 O O . ALA A 1 1032 ? 3.062 12.993 -2.695 1.00 88.31 1032 ALA A O 1
ATOM 8263 N N . VAL A 1 1033 ? 1.692 12.824 -4.471 1.00 92.94 1033 VAL A N 1
ATOM 8264 C CA . VAL A 1 1033 ? 2.779 12.818 -5.460 1.00 92.94 1033 VAL A CA 1
ATOM 8265 C C . VAL A 1 1033 ? 3.504 14.175 -5.437 1.00 92.94 1033 VAL A C 1
ATOM 8267 O O . VAL A 1 1033 ? 2.834 15.212 -5.486 1.00 92.94 1033 VAL A O 1
ATOM 8270 N N . PRO A 1 1034 ? 4.849 14.208 -5.387 1.00 93.38 1034 PRO A N 1
ATOM 8271 C CA . PRO A 1 1034 ? 5.606 15.456 -5.423 1.00 93.38 1034 PRO A CA 1
ATOM 8272 C C . PRO A 1 1034 ? 5.318 16.286 -6.682 1.00 93.38 1034 PRO A C 1
ATOM 8274 O O . PRO A 1 1034 ? 5.295 15.749 -7.792 1.00 93.38 1034 PRO A O 1
ATOM 8277 N N . LYS A 1 1035 ? 5.197 17.617 -6.534 1.00 90.75 1035 LYS A N 1
ATOM 8278 C CA . LYS A 1 1035 ? 4.969 18.547 -7.663 1.00 90.75 1035 LYS A CA 1
ATOM 8279 C C . LYS A 1 1035 ? 6.080 18.517 -8.725 1.00 90.75 1035 LYS A C 1
ATOM 8281 O O . LYS A 1 1035 ? 5.840 18.880 -9.868 1.00 90.75 1035 LYS A O 1
ATOM 8286 N N . SER A 1 1036 ? 7.291 18.077 -8.373 1.00 88.56 1036 SER A N 1
ATOM 8287 C CA . SER A 1 1036 ? 8.384 17.868 -9.336 1.00 88.56 1036 SER A CA 1
ATOM 8288 C C . SER A 1 1036 ? 8.096 16.737 -10.330 1.00 88.56 1036 SER A C 1
ATOM 8290 O O . SER A 1 1036 ? 8.633 16.740 -11.437 1.00 88.56 1036 SER A O 1
ATOM 8292 N N . ILE A 1 1037 ? 7.242 15.781 -9.955 1.00 93.38 1037 ILE A N 1
ATOM 8293 C CA . ILE A 1 1037 ? 6.832 14.657 -10.799 1.00 93.38 1037 ILE A CA 1
ATOM 8294 C C . ILE A 1 1037 ? 5.471 14.946 -11.428 1.00 93.38 1037 ILE A C 1
ATOM 8296 O O . ILE A 1 1037 ? 5.355 14.889 -12.647 1.00 93.38 1037 ILE A O 1
ATOM 8300 N N . TYR A 1 1038 ? 4.465 15.304 -10.628 1.00 94.50 1038 TYR A N 1
ATOM 8301 C CA . TYR A 1 1038 ? 3.129 15.663 -11.113 1.00 94.50 1038 TYR A CA 1
ATOM 8302 C C . TYR A 1 1038 ? 2.878 17.159 -10.941 1.00 94.50 1038 TYR A C 1
ATOM 8304 O O . TYR A 1 1038 ? 2.422 17.617 -9.891 1.00 94.50 1038 TYR A O 1
ATOM 8312 N N . ASP A 1 1039 ? 3.161 17.912 -11.996 1.00 92.00 1039 ASP A N 1
ATOM 8313 C CA . ASP A 1 1039 ? 2.734 19.299 -12.129 1.00 92.00 1039 ASP A CA 1
ATOM 8314 C C . ASP A 1 1039 ? 1.434 19.407 -12.942 1.00 92.00 1039 ASP A C 1
ATOM 8316 O O . ASP A 1 1039 ? 0.885 18.427 -13.456 1.00 92.00 1039 ASP A O 1
ATOM 8320 N N . ASP A 1 1040 ? 0.931 20.633 -13.060 1.00 91.38 1040 ASP A N 1
ATOM 8321 C CA . ASP A 1 1040 ? -0.292 20.944 -13.798 1.00 91.38 1040 ASP A CA 1
ATOM 8322 C C . ASP A 1 1040 ? -0.217 20.514 -15.279 1.00 91.38 1040 ASP A C 1
ATOM 8324 O O . ASP A 1 1040 ? -1.213 20.100 -15.876 1.00 91.38 1040 ASP A O 1
ATOM 8328 N N . GLN A 1 1041 ? 0.983 20.533 -15.874 1.00 91.38 1041 GLN A N 1
ATOM 8329 C CA . GLN A 1 1041 ? 1.204 20.096 -17.252 1.00 91.38 1041 GLN A CA 1
ATOM 8330 C C . GLN A 1 1041 ? 1.027 18.582 -17.399 1.00 91.38 1041 GLN A C 1
ATOM 8332 O O . GLN A 1 1041 ? 0.404 18.142 -18.368 1.00 91.38 1041 GLN A O 1
ATOM 8337 N N . VAL A 1 1042 ? 1.519 17.786 -16.445 1.00 94.38 1042 VAL A N 1
ATOM 8338 C CA . VAL A 1 1042 ? 1.305 16.331 -16.433 1.00 94.38 1042 VAL A CA 1
ATOM 8339 C C . VAL A 1 1042 ? -0.181 16.007 -16.321 1.00 94.38 1042 VAL A C 1
ATOM 8341 O O . VAL A 1 1042 ? -0.687 15.238 -17.138 1.00 94.38 1042 VAL A O 1
ATOM 8344 N N . TYR A 1 1043 ? -0.921 16.652 -15.413 1.00 95.00 1043 TYR A N 1
ATOM 8345 C CA . TYR A 1 1043 ? -2.370 16.439 -15.326 1.00 95.00 1043 TYR A CA 1
ATOM 8346 C C . TYR A 1 1043 ? -3.087 16.837 -16.620 1.00 95.00 1043 TYR A C 1
ATOM 8348 O O . TYR A 1 1043 ? -3.901 16.065 -17.123 1.00 95.00 1043 TYR A O 1
ATOM 8356 N N . LYS A 1 1044 ? -2.728 17.965 -17.247 1.00 94.00 1044 LYS A N 1
ATOM 8357 C CA . LYS A 1 1044 ? -3.251 18.357 -18.570 1.00 94.00 1044 LYS A CA 1
ATOM 8358 C C . LYS A 1 1044 ? -2.951 17.324 -19.663 1.00 94.00 1044 LYS A C 1
ATOM 8360 O O . LYS A 1 1044 ? -3.783 17.111 -20.548 1.00 94.00 1044 LYS A O 1
ATOM 8365 N N . ARG A 1 1045 ? -1.794 16.657 -19.622 1.00 94.50 1045 ARG A N 1
ATOM 8366 C CA . ARG A 1 1045 ? -1.456 15.558 -20.544 1.00 94.50 1045 ARG A CA 1
ATOM 8367 C C . ARG A 1 1045 ? -2.263 14.301 -20.253 1.00 94.50 1045 ARG A C 1
ATOM 8369 O O . ARG A 1 1045 ? -2.811 13.731 -21.190 1.00 94.50 1045 ARG A O 1
ATOM 8376 N N . MET A 1 1046 ? -2.427 13.926 -18.985 1.00 96.00 1046 MET A N 1
ATOM 8377 C CA . MET A 1 1046 ? -3.292 12.814 -18.574 1.00 96.00 1046 MET A CA 1
ATOM 8378 C C . MET A 1 1046 ? -4.752 13.046 -18.997 1.00 96.00 1046 MET A C 1
ATOM 8380 O O . MET A 1 1046 ? -5.369 12.147 -19.560 1.00 96.00 1046 MET A O 1
ATOM 8384 N N . ILE A 1 1047 ? -5.272 14.268 -18.827 1.00 96.00 1047 ILE A N 1
ATOM 8385 C CA . ILE A 1 1047 ? -6.593 14.708 -19.313 1.00 96.00 1047 ILE A CA 1
ATOM 8386 C C . ILE A 1 1047 ? -6.701 14.493 -20.827 1.00 96.00 1047 ILE A C 1
ATOM 8388 O O . ILE A 1 1047 ? -7.663 13.889 -21.302 1.00 96.00 1047 ILE A O 1
ATOM 8392 N N . LYS A 1 1048 ? -5.702 14.931 -21.606 1.00 94.69 1048 LYS A N 1
ATOM 8393 C CA . LYS A 1 1048 ? -5.676 14.698 -23.059 1.00 94.69 1048 LYS A CA 1
ATOM 8394 C C . LYS A 1 1048 ? -5.633 13.206 -23.397 1.00 94.69 1048 LYS A C 1
ATOM 8396 O O . LYS A 1 1048 ? -6.400 12.782 -24.255 1.00 94.69 1048 LYS A O 1
ATOM 8401 N N . CYS A 1 1049 ? -4.805 12.413 -22.713 1.00 95.31 1049 CYS A N 1
ATOM 8402 C CA . CYS A 1 1049 ? -4.748 10.963 -22.903 1.00 95.31 1049 CYS A CA 1
ATOM 8403 C C . CYS A 1 1049 ? -6.116 10.311 -22.670 1.00 95.31 1049 CYS A C 1
ATOM 8405 O O . CYS A 1 1049 ? -6.606 9.617 -23.555 1.00 95.31 1049 CYS A O 1
ATOM 8407 N N . CYS A 1 1050 ? -6.762 10.572 -21.528 1.00 94.56 1050 CYS A N 1
ATOM 8408 C CA . CYS A 1 1050 ? -8.095 10.044 -21.224 1.00 94.56 1050 CYS A CA 1
ATOM 8409 C C . CYS A 1 1050 ? -9.140 10.485 -22.258 1.00 94.56 1050 CYS A C 1
ATOM 8411 O O . CYS A 1 1050 ? -9.978 9.681 -22.652 1.00 94.56 1050 CYS A O 1
ATOM 8413 N N . SER A 1 1051 ? -9.072 11.731 -22.738 1.00 93.81 1051 SER A N 1
ATOM 8414 C CA . SER A 1 1051 ? -9.988 12.244 -23.763 1.00 93.81 1051 SER A CA 1
ATOM 8415 C C . SER A 1 1051 ? -9.855 11.486 -25.091 1.00 93.81 1051 SER A C 1
ATOM 8417 O O . SER A 1 1051 ? -10.857 11.029 -25.639 1.00 93.81 1051 SER A O 1
ATOM 8419 N N . TYR A 1 1052 ? -8.624 11.261 -25.572 1.00 92.50 1052 TYR A N 1
ATOM 8420 C CA . TYR A 1 1052 ? -8.372 10.465 -26.784 1.00 92.50 1052 TYR A CA 1
ATOM 8421 C C . TYR A 1 1052 ? -8.724 8.981 -26.619 1.00 92.50 1052 TYR A C 1
ATOM 8423 O O . TYR A 1 1052 ? -9.119 8.337 -27.587 1.00 92.50 1052 TYR A O 1
ATOM 8431 N N . LEU A 1 1053 ? -8.616 8.450 -25.399 1.00 92.44 1053 LEU A N 1
ATOM 8432 C CA . LEU A 1 1053 ? -9.035 7.090 -25.046 1.00 92.44 1053 LEU A CA 1
ATOM 8433 C C . LEU A 1 1053 ? -10.551 6.966 -24.796 1.00 92.44 1053 LEU A C 1
ATOM 8435 O O . LEU A 1 1053 ? -11.018 5.878 -24.476 1.00 92.44 1053 LEU A O 1
ATOM 8439 N N . GLN A 1 1054 ? -11.323 8.051 -24.957 1.00 92.75 1054 GLN A N 1
ATOM 8440 C CA . GLN A 1 1054 ? -12.779 8.098 -24.744 1.00 92.75 1054 GLN A CA 1
ATOM 8441 C C . GLN A 1 1054 ? -13.208 7.774 -23.290 1.00 92.75 1054 GLN A C 1
ATOM 8443 O O . GLN A 1 1054 ? -14.325 7.322 -23.018 1.00 92.75 1054 GLN A O 1
ATOM 8448 N N . CYS A 1 1055 ? -12.325 8.062 -22.328 1.00 94.25 1055 CYS A N 1
ATOM 8449 C CA . CYS A 1 1055 ? -12.547 7.962 -20.882 1.00 94.25 1055 CYS A CA 1
ATOM 8450 C C . CYS A 1 1055 ? -12.961 9.328 -20.304 1.00 94.25 1055 CYS A C 1
ATOM 8452 O O . CYS A 1 1055 ? -12.199 9.998 -19.603 1.00 94.25 1055 CYS A O 1
ATOM 8454 N N . HIS A 1 1056 ? -14.158 9.792 -20.661 1.00 93.62 1056 HIS A N 1
ATOM 8455 C CA . HIS A 1 1056 ? -14.625 11.150 -20.367 1.00 93.62 1056 HIS A CA 1
ATOM 8456 C C . HIS A 1 1056 ? -14.946 11.440 -18.890 1.00 93.62 1056 HIS A C 1
ATOM 8458 O O . HIS A 1 1056 ? -14.857 12.592 -18.462 1.00 93.62 1056 HIS A O 1
ATOM 8464 N N . THR A 1 1057 ? -15.272 10.434 -18.085 1.00 92.81 1057 THR A N 1
ATOM 8465 C CA . THR A 1 1057 ? -15.473 10.611 -16.640 1.00 92.81 1057 THR A CA 1
ATOM 8466 C C . THR A 1 1057 ? -14.135 10.746 -15.922 1.00 92.81 1057 THR A C 1
ATOM 8468 O O . THR A 1 1057 ? -13.989 11.589 -15.040 1.00 92.81 1057 THR A O 1
ATOM 8471 N N . GLN A 1 1058 ? -13.121 9.987 -16.342 1.00 95.00 1058 GLN A N 1
ATOM 8472 C CA . GLN A 1 1058 ? -11.744 10.133 -15.866 1.00 95.00 1058 GLN A CA 1
ATOM 8473 C C . GLN A 1 1058 ? -11.189 11.518 -16.202 1.00 95.00 1058 GLN A C 1
ATOM 8475 O O . GLN A 1 1058 ? -10.524 12.115 -15.360 1.00 95.00 1058 GLN A O 1
ATOM 8480 N N . VAL A 1 1059 ? -11.518 12.062 -17.384 1.00 95.94 1059 VAL A N 1
ATOM 8481 C CA . VAL A 1 1059 ? -11.219 13.461 -17.744 1.00 95.94 1059 VAL A CA 1
ATOM 8482 C C . VAL A 1 1059 ? -11.816 14.422 -16.716 1.00 95.94 1059 VAL A C 1
ATOM 8484 O O . VAL A 1 1059 ? -11.086 15.239 -16.161 1.00 95.94 1059 VAL A O 1
ATOM 8487 N N . ALA A 1 1060 ? -13.111 14.297 -16.416 1.00 94.19 1060 ALA A N 1
ATOM 8488 C CA . ALA A 1 1060 ? -13.791 15.164 -15.453 1.00 94.19 1060 ALA A CA 1
ATOM 8489 C C . ALA A 1 1060 ? -13.192 15.074 -14.039 1.00 94.19 1060 ALA A C 1
ATOM 8491 O O . ALA A 1 1060 ? -13.052 16.086 -13.351 1.00 94.19 1060 ALA A O 1
ATOM 8492 N N . VAL A 1 1061 ? -12.786 13.875 -13.607 1.00 95.56 1061 VAL A N 1
ATOM 8493 C CA . VAL A 1 1061 ? -12.110 13.696 -12.317 1.00 95.56 1061 VAL A CA 1
ATOM 8494 C C . VAL A 1 1061 ? -10.717 14.335 -12.327 1.00 95.56 1061 VAL A C 1
ATOM 8496 O O . VAL A 1 1061 ? -10.390 15.079 -11.405 1.00 95.56 1061 VAL A O 1
ATOM 8499 N N . LEU A 1 1062 ? -9.920 14.116 -13.380 1.00 96.00 1062 LEU A N 1
ATOM 8500 C CA . LEU A 1 1062 ? -8.580 14.696 -13.530 1.00 96.00 1062 LEU A CA 1
ATOM 8501 C C . LEU A 1 1062 ? -8.589 16.228 -13.628 1.00 96.00 1062 LEU A C 1
ATOM 8503 O O . LEU A 1 1062 ? -7.655 16.856 -13.137 1.00 96.00 1062 LEU A O 1
ATOM 8507 N N . CYS A 1 1063 ? -9.638 16.843 -14.181 1.00 96.19 1063 CYS A N 1
ATOM 8508 C CA . CYS A 1 1063 ? -9.797 18.304 -14.203 1.00 96.19 1063 CYS A CA 1
ATOM 8509 C C . CYS A 1 1063 ? -9.824 18.941 -12.805 1.00 96.19 1063 CYS A C 1
ATOM 8511 O O . CYS A 1 1063 ? -9.605 20.138 -12.697 1.00 96.19 1063 CYS A O 1
ATOM 8513 N N . GLN A 1 1064 ? -10.082 18.178 -11.738 1.00 95.00 1064 GLN A N 1
ATOM 8514 C CA . GLN A 1 1064 ? -10.008 18.694 -10.368 1.00 95.00 1064 GLN A CA 1
ATOM 8515 C C . GLN A 1 1064 ? -8.579 18.656 -9.792 1.00 95.00 1064 GLN A C 1
ATOM 8517 O O . GLN A 1 1064 ? -8.315 19.248 -8.748 1.00 95.00 1064 GLN A O 1
ATOM 8522 N N . PHE A 1 1065 ? -7.646 17.931 -10.425 1.00 93.81 1065 PHE A N 1
ATOM 8523 C CA . PHE A 1 1065 ? -6.256 17.818 -9.962 1.00 93.81 1065 PHE A CA 1
ATOM 8524 C C . PHE A 1 1065 ? -5.388 19.018 -10.356 1.00 93.81 1065 PHE A C 1
ATOM 8526 O O . PHE A 1 1065 ? -4.311 19.181 -9.777 1.00 93.81 1065 PHE A O 1
ATOM 8533 N N . THR A 1 1066 ? -5.840 19.828 -11.314 1.00 92.38 1066 THR A N 1
ATOM 8534 C CA . THR A 1 1066 ? -5.183 21.070 -11.731 1.00 92.38 1066 THR A CA 1
ATOM 8535 C C . THR A 1 1066 ? -5.333 22.157 -10.663 1.00 92.38 1066 THR A C 1
ATOM 8537 O O . THR A 1 1066 ? -6.229 22.086 -9.822 1.00 92.38 1066 THR A O 1
ATOM 8540 N N . GLU A 1 1067 ? -4.440 23.153 -10.657 1.00 87.69 1067 GLU A N 1
ATOM 8541 C CA . GLU A 1 1067 ? -4.509 24.247 -9.665 1.00 87.69 1067 GLU A CA 1
ATOM 8542 C C . GLU A 1 1067 ? -5.791 25.076 -9.829 1.00 87.69 1067 GLU A C 1
ATOM 8544 O O . GLU A 1 1067 ? -6.441 25.423 -8.845 1.00 87.69 1067 GLU A O 1
ATOM 8549 N N . GLU A 1 1068 ? -6.190 25.308 -11.080 1.00 90.00 1068 GLU A N 1
ATOM 8550 C CA . GLU A 1 1068 ? -7.492 25.858 -11.448 1.00 90.00 1068 GLU A CA 1
ATOM 8551 C C . GLU A 1 1068 ? -8.286 24.810 -12.228 1.00 90.00 1068 GLU A C 1
ATOM 8553 O O . GLU A 1 1068 ? -7.773 24.194 -13.169 1.00 90.00 1068 GLU A O 1
ATOM 8558 N N . ILE A 1 1069 ? -9.543 24.594 -11.841 1.00 90.94 1069 ILE A N 1
ATOM 8559 C CA . ILE A 1 1069 ? -10.408 23.593 -12.471 1.00 90.94 1069 ILE A CA 1
ATOM 8560 C C . ILE A 1 1069 ? -10.851 24.097 -13.851 1.00 90.94 1069 ILE A C 1
ATOM 8562 O O . ILE A 1 1069 ? -11.555 25.102 -13.966 1.00 90.94 1069 ILE A O 1
ATOM 8566 N N . ASP A 1 1070 ? -10.495 23.365 -14.909 1.00 90.88 1070 ASP A N 1
ATOM 8567 C CA . ASP A 1 1070 ? -10.974 23.636 -16.271 1.00 90.88 1070 ASP A CA 1
ATOM 8568 C C . ASP A 1 1070 ? -12.393 23.077 -16.472 1.00 90.88 1070 ASP A C 1
ATOM 8570 O O . ASP A 1 1070 ? -12.607 21.981 -17.008 1.00 90.88 1070 ASP A O 1
ATOM 8574 N N . TYR A 1 1071 ? -13.386 23.851 -16.030 1.00 93.38 1071 TYR A N 1
ATOM 8575 C CA . TYR A 1 1071 ? -14.802 23.509 -16.169 1.00 93.38 1071 TYR A CA 1
ATOM 8576 C C . TYR A 1 1071 ? -15.246 23.347 -17.627 1.00 93.38 1071 TYR A C 1
ATOM 8578 O O . TYR A 1 1071 ? -16.138 22.545 -17.904 1.00 93.38 1071 TYR A O 1
ATOM 8586 N N . ALA A 1 1072 ? -14.636 24.067 -18.574 1.00 93.31 1072 ALA A N 1
ATOM 8587 C CA . ALA A 1 1072 ? -15.020 23.993 -19.980 1.00 93.31 1072 ALA A CA 1
ATOM 8588 C C . ALA A 1 1072 ? -14.684 22.616 -20.566 1.00 93.31 1072 ALA A C 1
ATOM 8590 O O . ALA A 1 1072 ? -15.542 21.975 -21.181 1.00 93.31 1072 ALA A O 1
ATOM 8591 N N . THR A 1 1073 ? -13.464 22.130 -20.326 1.00 92.62 1073 THR A N 1
ATOM 8592 C CA . THR A 1 1073 ? -13.050 20.781 -20.735 1.00 92.62 1073 THR A CA 1
ATOM 8593 C C . THR A 1 1073 ? -13.833 19.708 -19.977 1.00 92.62 1073 THR A C 1
ATOM 8595 O O . THR A 1 1073 ? -14.308 18.753 -20.595 1.00 92.62 1073 THR A O 1
ATOM 8598 N N . CYS A 1 1074 ? -14.034 19.888 -18.667 1.00 93.75 1074 CYS A N 1
ATOM 8599 C CA . CYS A 1 1074 ? -14.786 18.960 -17.823 1.00 93.75 1074 CYS A CA 1
ATOM 8600 C C . CYS A 1 1074 ? -16.235 18.773 -18.307 1.00 93.75 1074 CYS A C 1
ATOM 8602 O O . CYS A 1 1074 ? -16.655 17.655 -18.612 1.00 93.75 1074 CYS A O 1
ATOM 8604 N N . PHE A 1 1075 ? -17.000 19.859 -18.453 1.00 94.88 1075 PHE A N 1
ATOM 8605 C CA . PHE A 1 1075 ? -18.403 19.781 -18.869 1.00 94.88 1075 PHE A CA 1
ATOM 8606 C C . PHE A 1 1075 ? -18.558 19.294 -20.305 1.00 94.88 1075 PHE A C 1
ATOM 8608 O O . PHE A 1 1075 ? -19.488 18.539 -20.590 1.00 94.88 1075 PHE A O 1
ATOM 8615 N N . LYS A 1 1076 ? -17.633 19.657 -21.203 1.00 94.12 1076 LYS A N 1
ATOM 8616 C CA . LYS A 1 1076 ? -17.618 19.118 -22.565 1.00 94.12 1076 LYS A CA 1
ATOM 8617 C C . LYS A 1 1076 ? -17.406 17.603 -22.564 1.00 94.12 1076 LYS A C 1
ATOM 8619 O O . LYS A 1 1076 ? -18.134 16.906 -23.259 1.00 94.12 1076 LYS A O 1
ATOM 8624 N N . ALA A 1 1077 ? -16.472 17.090 -21.762 1.00 92.50 1077 ALA A N 1
ATOM 8625 C CA . ALA A 1 1077 ? -16.246 15.652 -21.642 1.00 92.50 1077 ALA A CA 1
ATOM 8626 C C . ALA A 1 1077 ? -17.487 14.931 -21.086 1.00 92.50 1077 ALA A C 1
ATOM 8628 O O . ALA A 1 1077 ? -17.942 13.953 -21.669 1.00 92.50 1077 ALA A O 1
ATOM 8629 N N . LEU A 1 1078 ? -18.105 15.450 -20.021 1.00 92.56 1078 LEU A N 1
ATOM 8630 C CA . LEU A 1 1078 ? -19.312 14.850 -19.434 1.00 92.56 1078 LEU A CA 1
ATOM 8631 C C . LEU A 1 1078 ? -20.527 14.854 -20.385 1.00 92.56 1078 LEU A C 1
ATOM 8633 O O . LEU A 1 1078 ? -21.423 14.012 -20.263 1.00 92.56 1078 LEU A O 1
ATOM 8637 N N . GLN A 1 1079 ? -20.577 15.776 -21.353 1.00 92.12 1079 GLN A N 1
ATOM 8638 C CA . GLN A 1 1079 ? -21.623 15.800 -22.380 1.00 92.12 1079 GLN A CA 1
ATOM 8639 C C . GLN A 1 1079 ? -21.528 14.656 -23.393 1.00 92.12 1079 GLN A C 1
ATOM 8641 O O . GLN A 1 1079 ? -22.545 14.341 -24.021 1.00 92.12 1079 GLN A O 1
ATOM 8646 N N . GLU A 1 1080 ? -20.373 14.011 -23.527 1.00 89.19 1080 GLU A N 1
ATOM 8647 C CA . GLU A 1 1080 ? -20.208 12.882 -24.434 1.00 89.19 1080 GLU A CA 1
ATOM 8648 C C . GLU A 1 1080 ? -21.053 11.682 -23.979 1.00 89.19 1080 GLU A C 1
ATOM 8650 O O . GLU A 1 1080 ? -21.257 11.435 -22.786 1.00 89.19 1080 GLU A O 1
ATOM 8655 N N . ARG A 1 1081 ? -21.616 10.949 -24.947 1.00 80.62 1081 ARG A N 1
ATOM 8656 C CA . ARG A 1 1081 ? -22.448 9.759 -24.676 1.00 80.62 1081 ARG A CA 1
ATOM 8657 C C . ARG A 1 1081 ? -21.661 8.455 -24.736 1.00 80.62 1081 ARG A C 1
ATOM 8659 O O . ARG A 1 1081 ? -22.025 7.501 -24.057 1.00 80.62 1081 ARG A O 1
ATOM 8666 N N . ASN A 1 1082 ? -20.603 8.420 -25.539 1.00 81.50 1082 ASN A N 1
ATOM 8667 C CA . ASN A 1 1082 ? -19.775 7.236 -25.731 1.00 81.50 1082 ASN A CA 1
ATOM 8668 C C . ASN A 1 1082 ? -18.612 7.296 -24.748 1.00 81.50 1082 ASN A C 1
ATOM 8670 O O . ASN A 1 1082 ? -17.654 8.022 -24.983 1.00 81.50 1082 ASN A O 1
ATOM 8674 N N . CYS A 1 1083 ? -18.717 6.573 -23.636 1.00 83.56 1083 CYS A N 1
ATOM 8675 C CA . CYS A 1 1083 ? -17.737 6.631 -22.561 1.00 83.56 1083 CYS A CA 1
ATOM 8676 C C . CYS A 1 1083 ? -17.285 5.226 -22.151 1.00 83.56 1083 CYS A C 1
ATOM 8678 O O . CYS A 1 1083 ? -18.123 4.366 -21.884 1.00 83.56 1083 CYS A O 1
ATOM 8680 N N . TYR A 1 1084 ? -15.969 5.003 -22.093 1.00 85.75 1084 TYR A N 1
ATOM 8681 C CA . TYR A 1 1084 ? -15.357 3.686 -21.864 1.00 85.75 1084 TYR A CA 1
ATOM 8682 C C . TYR A 1 1084 ? -14.692 3.555 -20.482 1.00 85.75 1084 TYR A C 1
ATOM 8684 O O . TYR A 1 1084 ? -13.726 2.815 -20.321 1.00 85.75 1084 TYR A O 1
ATOM 8692 N N . ASP A 1 1085 ? -15.203 4.265 -19.467 1.00 82.94 1085 ASP A N 1
ATOM 8693 C CA . ASP A 1 1085 ? -14.597 4.323 -18.129 1.00 82.94 1085 ASP A CA 1
ATOM 8694 C C . ASP A 1 1085 ? -15.568 4.099 -16.958 1.00 82.94 1085 ASP A C 1
ATOM 8696 O O . ASP A 1 1085 ? -15.347 4.613 -15.871 1.00 82.94 1085 ASP A O 1
ATOM 8700 N N . ALA A 1 1086 ? -16.642 3.325 -17.138 1.00 78.94 1086 ALA A N 1
ATOM 8701 C CA . ALA A 1 1086 ? -17.546 2.946 -16.038 1.00 78.94 1086 ALA A CA 1
ATOM 8702 C C . ALA A 1 1086 ? -18.094 4.135 -15.200 1.00 78.94 1086 ALA A C 1
ATOM 8704 O O . ALA A 1 1086 ? -18.301 4.003 -13.991 1.00 78.94 1086 ALA A O 1
ATOM 8705 N N . MET A 1 1087 ? -18.300 5.286 -15.858 1.00 85.06 1087 MET A N 1
ATOM 8706 C CA . MET A 1 1087 ? -18.965 6.524 -15.418 1.00 85.06 1087 MET A CA 1
ATOM 8707 C C . MET A 1 1087 ? -19.284 6.654 -13.916 1.00 85.06 1087 MET A C 1
ATOM 8709 O O . MET A 1 1087 ? -18.518 7.231 -13.147 1.00 85.06 1087 MET A O 1
ATOM 8713 N N . ASP A 1 1088 ? -20.433 6.144 -13.484 1.00 83.12 1088 ASP A N 1
ATOM 8714 C CA . ASP A 1 1088 ? -21.019 6.347 -12.157 1.00 83.12 1088 ASP A CA 1
ATOM 8715 C C . ASP A 1 1088 ? -20.175 5.791 -11.003 1.00 83.12 1088 ASP A C 1
ATOM 8717 O O . ASP A 1 1088 ? -20.237 6.302 -9.881 1.00 83.12 1088 ASP A O 1
ATOM 8721 N N . THR A 1 1089 ? -19.279 4.846 -11.290 1.00 87.50 1089 THR A N 1
ATOM 8722 C CA . THR A 1 1089 ? -18.286 4.336 -10.332 1.00 87.50 1089 THR A CA 1
ATOM 8723 C C . THR A 1 1089 ? -17.364 5.452 -9.817 1.00 87.50 1089 THR A C 1
ATOM 8725 O O . THR A 1 1089 ? -16.956 5.459 -8.647 1.00 87.50 1089 THR A O 1
ATOM 8728 N N . TYR A 1 1090 ? -17.065 6.439 -10.667 1.00 92.81 1090 TYR A N 1
ATOM 8729 C CA . TYR A 1 1090 ? -16.130 7.521 -10.371 1.00 92.81 1090 TYR A CA 1
ATOM 8730 C C . TYR A 1 1090 ? -16.770 8.759 -9.728 1.00 92.81 1090 TYR A C 1
ATOM 8732 O O . TYR A 1 1090 ? -16.035 9.644 -9.296 1.00 92.81 1090 TYR A O 1
ATOM 8740 N N . TYR A 1 1091 ? -18.096 8.832 -9.550 1.00 93.69 1091 TYR A N 1
ATOM 8741 C CA . TYR A 1 1091 ? -18.724 9.996 -8.888 1.00 93.69 1091 TYR A CA 1
ATOM 8742 C C . TYR A 1 1091 ? -18.266 10.168 -7.441 1.00 93.69 1091 TYR A C 1
ATOM 8744 O O . TYR A 1 1091 ? -18.085 11.284 -6.969 1.00 93.69 1091 TYR A O 1
ATOM 8752 N N . SER A 1 1092 ? -17.961 9.061 -6.762 1.00 91.56 1092 SER A N 1
ATOM 8753 C CA . SER A 1 1092 ? -17.368 9.088 -5.419 1.00 91.56 1092 SER A CA 1
ATOM 8754 C C . SER A 1 1092 ? -15.936 9.644 -5.367 1.00 91.56 1092 SER A C 1
ATOM 8756 O O . SER A 1 1092 ? -15.402 9.842 -4.279 1.00 91.56 1092 SER A O 1
ATOM 8758 N N . CYS A 1 1093 ? -15.300 9.862 -6.521 1.00 94.38 1093 CYS A N 1
ATOM 8759 C CA . CYS A 1 1093 ? -13.986 10.485 -6.652 1.00 94.38 1093 CYS A CA 1
ATOM 8760 C C . CYS A 1 1093 ? -14.068 11.981 -6.987 1.00 94.38 1093 CYS A C 1
ATOM 8762 O O . CYS A 1 1093 ? -13.025 12.621 -7.061 1.00 94.38 1093 CYS A O 1
ATOM 8764 N N . ILE A 1 1094 ? -15.267 12.538 -7.179 1.00 94.75 1094 ILE A N 1
ATOM 8765 C CA . ILE A 1 1094 ? -15.484 13.966 -7.421 1.00 94.75 1094 ILE A CA 1
ATOM 8766 C C . ILE A 1 1094 ? -15.698 14.655 -6.071 1.00 94.75 1094 ILE A C 1
ATOM 8768 O O . ILE A 1 1094 ? -16.449 14.161 -5.229 1.00 94.75 1094 ILE A O 1
ATOM 8772 N N . TRP A 1 1095 ? -14.991 15.759 -5.847 1.00 94.69 1095 TRP A N 1
ATOM 8773 C CA . TRP A 1 1095 ? -15.116 16.598 -4.654 1.00 94.69 1095 TRP A CA 1
ATOM 8774 C C . TRP A 1 1095 ? -15.600 18.012 -4.967 1.00 94.69 1095 TRP A C 1
ATOM 8776 O O . TRP A 1 1095 ? -16.040 18.708 -4.058 1.00 94.69 1095 TRP A O 1
ATOM 8786 N N . ASP A 1 1096 ? -15.534 18.440 -6.227 1.00 94.56 1096 ASP A N 1
ATOM 8787 C CA . ASP A 1 1096 ? -16.104 19.712 -6.644 1.00 94.56 1096 ASP A CA 1
ATOM 8788 C C . ASP A 1 1096 ? -17.636 19.633 -6.731 1.00 94.56 1096 ASP A C 1
ATOM 8790 O O . ASP A 1 1096 ? -18.208 18.812 -7.458 1.00 94.56 1096 ASP A O 1
ATOM 8794 N N . ILE A 1 1097 ? -18.295 20.516 -5.980 1.00 93.19 1097 ILE A N 1
ATOM 8795 C CA . ILE A 1 1097 ? -19.756 20.583 -5.866 1.00 93.19 1097 ILE A CA 1
ATOM 8796 C C . ILE A 1 1097 ? -20.380 20.948 -7.218 1.00 93.19 1097 ILE A C 1
ATOM 8798 O O . ILE A 1 1097 ? -21.361 20.327 -7.624 1.00 93.19 1097 ILE A O 1
ATOM 8802 N N . SER A 1 1098 ? -19.778 21.881 -7.959 1.00 94.12 1098 SER A N 1
ATOM 8803 C CA . SER A 1 1098 ? -20.296 22.359 -9.247 1.00 94.12 1098 SER A CA 1
ATOM 8804 C C . SER A 1 1098 ? -20.329 21.242 -10.294 1.00 94.12 1098 SER A C 1
ATOM 8806 O O . SER A 1 1098 ? -21.289 21.123 -11.058 1.00 94.12 1098 SER A O 1
ATOM 8808 N N . ILE A 1 1099 ? -19.303 20.381 -10.322 1.00 95.06 1099 ILE A N 1
ATOM 8809 C CA . ILE A 1 1099 ? -19.267 19.205 -11.206 1.00 95.06 1099 ILE A CA 1
ATOM 8810 C C . ILE A 1 1099 ? -20.370 18.203 -10.835 1.00 95.06 1099 ILE A C 1
ATOM 8812 O O . ILE A 1 1099 ? -21.046 17.674 -11.722 1.00 95.06 1099 ILE A O 1
ATOM 8816 N N . LEU A 1 1100 ? -20.589 17.951 -9.542 1.00 94.50 1100 LEU A N 1
ATOM 8817 C CA . LEU A 1 1100 ? -21.646 17.048 -9.074 1.00 94.50 1100 LEU A CA 1
ATOM 8818 C C . LEU A 1 1100 ? -23.051 17.595 -9.371 1.00 94.50 1100 LEU A C 1
ATOM 8820 O O . LEU A 1 1100 ? -23.906 16.850 -9.852 1.00 94.50 1100 LEU A O 1
ATOM 8824 N N . GLU A 1 1101 ? -23.290 18.890 -9.161 1.00 94.69 1101 GLU A N 1
ATOM 8825 C CA . GLU A 1 1101 ? -24.542 19.560 -9.533 1.00 94.69 1101 GLU A CA 1
ATOM 8826 C C . GLU A 1 1101 ? -24.800 19.476 -11.040 1.00 94.69 1101 GLU A C 1
ATOM 8828 O O . GLU A 1 1101 ? -25.911 19.151 -11.478 1.00 94.69 1101 GLU A O 1
ATOM 8833 N N . TYR A 1 1102 ? -23.755 19.696 -11.844 1.00 95.38 1102 TYR A N 1
ATOM 8834 C CA . TYR A 1 1102 ? -23.828 19.557 -13.291 1.00 95.38 1102 TYR A CA 1
ATOM 8835 C C . TYR A 1 1102 ? -24.208 18.134 -13.714 1.00 95.38 1102 TYR A C 1
ATOM 8837 O O . TYR A 1 1102 ? -25.088 17.961 -14.560 1.00 95.38 1102 TYR A O 1
ATOM 8845 N N . LEU A 1 1103 ? -23.605 17.109 -13.101 1.00 93.94 1103 LEU A N 1
ATOM 8846 C CA . LEU A 1 1103 ? -23.951 15.705 -13.339 1.00 93.94 1103 LEU A CA 1
ATOM 8847 C C . LEU A 1 1103 ? -25.414 15.415 -12.985 1.00 93.94 1103 LEU A C 1
ATOM 8849 O O . LEU A 1 1103 ? -26.133 14.816 -13.788 1.00 93.94 1103 LEU A O 1
ATOM 8853 N N . VAL A 1 1104 ? -25.896 15.883 -11.830 1.00 94.69 1104 VAL A N 1
ATOM 8854 C CA . VAL A 1 1104 ? -27.304 15.723 -11.425 1.00 94.69 1104 VAL A CA 1
ATOM 8855 C C . VAL A 1 1104 ? -28.243 16.360 -12.453 1.00 94.69 1104 VAL A C 1
ATOM 8857 O O . VAL A 1 1104 ? -29.222 15.727 -12.867 1.00 94.69 1104 VAL A O 1
ATOM 8860 N N . HIS A 1 1105 ? -27.941 17.579 -12.911 1.00 94.75 1105 HIS A N 1
ATOM 8861 C CA . HIS A 1 1105 ? -28.714 18.255 -13.952 1.00 94.75 1105 HIS A CA 1
ATOM 8862 C C . HIS A 1 1105 ? -28.686 17.480 -15.279 1.00 94.75 1105 HIS A C 1
ATOM 8864 O O . HIS A 1 1105 ? -29.735 17.239 -15.885 1.00 94.75 1105 HIS A O 1
ATOM 8870 N N . LEU A 1 1106 ? -27.502 17.045 -15.714 1.00 93.44 1106 LEU A N 1
ATOM 8871 C CA . LEU A 1 1106 ? -27.288 16.327 -16.966 1.00 93.44 1106 LEU A CA 1
ATOM 8872 C C . LEU A 1 1106 ? -28.060 15.002 -17.005 1.00 93.44 1106 LEU A C 1
ATOM 8874 O O . LEU A 1 1106 ? -28.791 14.750 -17.965 1.00 93.44 1106 LEU A O 1
ATOM 8878 N N . HIS A 1 1107 ? -27.958 14.184 -15.956 1.00 93.50 1107 HIS A N 1
ATOM 8879 C CA . HIS A 1 1107 ? -28.689 12.919 -15.860 1.00 93.50 1107 HIS A CA 1
ATOM 8880 C C . HIS A 1 1107 ? -30.197 13.139 -15.754 1.00 93.50 1107 HIS A C 1
ATOM 8882 O O . HIS A 1 1107 ? -30.967 12.409 -16.380 1.00 93.50 1107 HIS A O 1
ATOM 8888 N N . SER A 1 1108 ? -30.638 14.190 -15.050 1.00 93.62 1108 SER A N 1
ATOM 8889 C CA . SER A 1 1108 ? -32.058 14.551 -15.000 1.00 93.62 1108 SER A CA 1
ATOM 8890 C C . SER A 1 1108 ? -32.596 14.956 -16.375 1.00 93.62 1108 SER A C 1
ATOM 8892 O O . SER A 1 1108 ? -33.716 14.589 -16.714 1.00 93.62 1108 SER A O 1
ATOM 8894 N N . LYS A 1 1109 ? -31.801 15.664 -17.188 1.00 94.25 1109 LYS A N 1
ATOM 8895 C CA . LYS A 1 1109 ? -32.158 16.035 -18.567 1.00 94.25 1109 LYS A CA 1
ATOM 8896 C C . LYS A 1 1109 ? -32.190 14.828 -19.510 1.00 94.25 1109 LYS A C 1
ATOM 8898 O O . LYS A 1 1109 ? -32.966 14.821 -20.461 1.00 94.25 1109 LYS A O 1
ATOM 8903 N N . ARG A 1 1110 ? -31.344 13.822 -19.268 1.00 92.19 1110 ARG A N 1
ATOM 8904 C CA . ARG A 1 1110 ? -31.256 12.592 -20.077 1.00 92.19 1110 ARG A CA 1
ATOM 8905 C C . ARG A 1 1110 ? -32.233 11.488 -19.650 1.00 92.19 1110 ARG A C 1
ATOM 8907 O O . ARG A 1 1110 ? -32.378 10.518 -20.383 1.00 92.19 1110 ARG A O 1
ATOM 8914 N N . GLY A 1 1111 ? -32.904 11.630 -18.505 1.00 91.31 1111 GLY A N 1
ATOM 8915 C CA . GLY A 1 1111 ? -33.791 10.598 -17.951 1.00 91.31 1111 GLY A CA 1
ATOM 8916 C C . GLY A 1 1111 ? -33.054 9.433 -17.272 1.00 91.31 1111 GLY A C 1
ATOM 8917 O O . GLY A 1 1111 ? -33.633 8.372 -17.066 1.00 91.31 1111 GLY A O 1
ATOM 8918 N N . GLU A 1 1112 ? -31.782 9.613 -16.911 1.00 91.06 1112 GLU A N 1
ATOM 8919 C CA . GLU A 1 1112 ? -30.912 8.577 -16.336 1.00 91.06 1112 GLU A CA 1
ATOM 8920 C C . GLU A 1 1112 ? -31.029 8.556 -14.798 1.00 91.06 1112 GLU A C 1
ATOM 8922 O O . GLU A 1 1112 ? -30.179 9.082 -14.076 1.00 91.06 1112 GLU A O 1
ATOM 8927 N N . MET A 1 1113 ? -32.121 7.985 -14.279 1.00 90.62 1113 MET A N 1
ATOM 8928 C CA . MET A 1 1113 ? -32.493 8.109 -12.859 1.00 90.62 1113 MET A CA 1
ATOM 8929 C C . MET A 1 1113 ? -31.504 7.459 -11.880 1.00 90.62 1113 MET A C 1
ATOM 8931 O O . MET A 1 1113 ? -31.222 8.047 -10.838 1.00 90.62 1113 MET A O 1
ATOM 8935 N N . GLU A 1 1114 ? -30.940 6.296 -12.208 1.00 90.44 1114 GLU A N 1
ATOM 8936 C CA . GLU A 1 1114 ? -29.967 5.604 -11.343 1.00 90.44 1114 GLU A CA 1
ATOM 8937 C C . GLU A 1 1114 ? -28.671 6.414 -11.192 1.00 90.44 1114 GLU A C 1
ATOM 8939 O O . GLU A 1 1114 ? -28.207 6.669 -10.081 1.00 90.44 1114 GLU A O 1
ATOM 8944 N N . LYS A 1 1115 ? -28.138 6.932 -12.305 1.00 89.75 1115 LYS A N 1
ATOM 8945 C CA . LYS A 1 1115 ? -26.932 7.776 -12.307 1.00 89.75 1115 LYS A CA 1
ATOM 8946 C C . LYS A 1 1115 ? -27.166 9.108 -11.602 1.00 89.75 1115 LYS A C 1
ATOM 8948 O O . LYS A 1 1115 ? -26.305 9.573 -10.858 1.00 89.75 1115 LYS A O 1
ATOM 8953 N N . LYS A 1 1116 ? -28.359 9.693 -11.762 1.00 93.56 1116 LYS A N 1
ATOM 8954 C CA . LYS A 1 1116 ? -28.780 10.869 -10.991 1.00 93.56 1116 LYS A CA 1
ATOM 8955 C C . LYS A 1 1116 ? -28.746 10.587 -9.486 1.00 93.56 1116 LYS A C 1
ATOM 8957 O O . LYS A 1 1116 ? -28.244 11.418 -8.736 1.00 93.56 1116 LYS A O 1
ATOM 8962 N N . GLN A 1 1117 ? -29.266 9.441 -9.040 1.00 92.81 1117 GLN A N 1
ATOM 8963 C CA . GLN A 1 1117 ? -29.226 9.056 -7.626 1.00 92.81 1117 GLN A CA 1
ATOM 8964 C C . GLN A 1 1117 ? -27.790 8.840 -7.133 1.00 92.81 1117 GLN A C 1
ATOM 8966 O O . GLN A 1 1117 ? -27.461 9.288 -6.037 1.00 92.81 1117 GLN A O 1
ATOM 8971 N N . ALA A 1 1118 ? -26.922 8.224 -7.940 1.00 91.75 1118 ALA A N 1
ATOM 8972 C CA . ALA A 1 1118 ? -25.508 8.051 -7.609 1.00 91.75 1118 ALA A CA 1
ATOM 8973 C C . ALA A 1 1118 ? -24.777 9.398 -7.450 1.00 91.75 1118 ALA A C 1
ATOM 8975 O O . ALA A 1 1118 ? -24.071 9.601 -6.460 1.00 91.75 1118 ALA A O 1
ATOM 8976 N N . ALA A 1 1119 ? -24.994 10.342 -8.372 1.00 92.31 1119 ALA A N 1
ATOM 8977 C CA . ALA A 1 1119 ? -24.433 11.691 -8.294 1.00 92.31 1119 ALA A CA 1
ATOM 8978 C C . ALA A 1 1119 ? -24.989 12.479 -7.093 1.00 92.31 1119 ALA A C 1
ATOM 8980 O O . ALA A 1 1119 ? -24.227 13.115 -6.369 1.00 92.31 1119 ALA A O 1
ATOM 8981 N N . LEU A 1 1120 ? -26.297 12.379 -6.818 1.00 92.81 1120 LEU A N 1
ATOM 8982 C CA . LEU A 1 1120 ? -26.922 13.015 -5.654 1.00 92.81 1120 LEU A CA 1
ATOM 8983 C C . LEU A 1 1120 ? -26.367 12.452 -4.342 1.00 92.81 1120 LEU A C 1
ATOM 8985 O O . LEU A 1 1120 ? -26.058 13.210 -3.429 1.00 92.81 1120 LEU A O 1
ATOM 8989 N N . LYS A 1 1121 ? -26.182 11.131 -4.260 1.00 92.81 1121 LYS A N 1
ATOM 8990 C CA . LYS A 1 1121 ? -25.579 10.480 -3.095 1.00 92.81 1121 LYS A CA 1
ATOM 8991 C C . LYS A 1 1121 ? -24.163 10.998 -2.840 1.00 92.81 1121 LYS A C 1
ATOM 8993 O O . LYS A 1 1121 ? -23.830 11.246 -1.684 1.00 92.81 1121 LYS A O 1
ATOM 8998 N N . ALA A 1 1122 ? -23.359 11.174 -3.892 1.00 91.25 1122 ALA A N 1
ATOM 8999 C CA . ALA A 1 1122 ? -22.026 11.769 -3.790 1.00 91.25 1122 ALA A CA 1
ATOM 9000 C C . ALA A 1 1122 ? -22.088 13.239 -3.332 1.00 91.25 1122 ALA A C 1
ATOM 9002 O O . ALA A 1 1122 ? -21.347 13.618 -2.433 1.00 91.25 1122 ALA A O 1
ATOM 9003 N N . LEU A 1 1123 ? -23.022 14.033 -3.868 1.00 91.50 1123 LEU A N 1
ATOM 9004 C CA . LEU A 1 1123 ? -23.235 15.437 -3.489 1.00 91.50 1123 LEU A CA 1
ATOM 9005 C C . LEU A 1 1123 ? -23.642 15.605 -2.015 1.00 91.50 1123 LEU A C 1
ATOM 9007 O O . LEU A 1 1123 ? -23.206 16.539 -1.356 1.00 91.50 1123 LEU A O 1
ATOM 9011 N N . THR A 1 1124 ? -24.455 14.690 -1.478 1.00 90.56 1124 THR A N 1
ATOM 9012 C CA . THR A 1 1124 ? -24.954 14.754 -0.090 1.00 90.56 1124 THR A CA 1
ATOM 9013 C C . THR A 1 1124 ? -23.971 14.240 0.968 1.00 90.56 1124 THR A C 1
ATOM 9015 O O . THR A 1 1124 ? -24.343 14.102 2.135 1.00 90.56 1124 THR A O 1
ATOM 9018 N N . GLN A 1 1125 ? -22.731 13.904 0.596 1.00 90.75 1125 GLN A N 1
ATOM 9019 C CA . GLN A 1 1125 ? -21.744 13.440 1.569 1.00 90.75 1125 GLN A CA 1
ATOM 9020 C C . GLN A 1 1125 ? -21.313 14.583 2.497 1.00 90.75 1125 GLN A C 1
ATOM 9022 O O . GLN A 1 1125 ? -20.944 15.666 2.049 1.00 90.75 1125 GLN A O 1
ATOM 9027 N N . LEU A 1 1126 ? -21.345 14.325 3.809 1.00 89.88 1126 LEU A N 1
ATOM 9028 C CA . LEU A 1 1126 ? -21.091 15.336 4.844 1.00 89.88 1126 LEU A CA 1
ATOM 9029 C C . LEU A 1 1126 ? -19.690 15.956 4.758 1.00 89.88 1126 LEU A C 1
ATOM 9031 O O . LEU A 1 1126 ? -19.502 17.097 5.167 1.00 89.88 1126 LEU A O 1
ATOM 9035 N N . ASP A 1 1127 ? -18.710 15.221 4.233 1.00 88.75 1127 ASP A N 1
ATOM 9036 C CA . ASP A 1 1127 ? -17.318 15.658 4.116 1.00 88.75 1127 ASP A CA 1
ATOM 9037 C C . ASP A 1 1127 ? -17.082 16.658 2.971 1.00 88.75 1127 ASP A C 1
ATOM 9039 O O . ASP A 1 1127 ? -16.089 17.381 3.006 1.00 88.75 1127 ASP A O 1
ATOM 9043 N N . LEU A 1 1128 ? -18.010 16.757 2.010 1.00 87.44 1128 LEU A N 1
ATOM 9044 C CA . LEU A 1 1128 ? -17.987 17.732 0.909 1.00 87.44 1128 LEU A CA 1
ATOM 9045 C C . LEU A 1 1128 ? -18.766 19.018 1.210 1.00 87.44 1128 LEU A C 1
ATOM 9047 O O . LEU A 1 1128 ? -18.896 19.875 0.340 1.00 87.44 1128 LEU A O 1
ATOM 9051 N N . ASN A 1 1129 ? -19.295 19.175 2.426 1.00 87.81 1129 ASN A N 1
ATOM 9052 C CA . ASN A 1 1129 ? -19.997 20.395 2.802 1.00 87.81 1129 ASN A CA 1
ATOM 9053 C C . ASN A 1 1129 ? -19.034 21.596 2.752 1.00 87.81 1129 ASN A C 1
ATOM 9055 O O . ASN A 1 1129 ? -18.031 21.620 3.462 1.00 87.81 1129 ASN A O 1
ATOM 9059 N N . SER A 1 1130 ? -19.362 22.612 1.949 1.00 84.25 1130 SER A N 1
ATOM 9060 C CA . SER A 1 1130 ? -18.558 23.832 1.792 1.00 84.25 1130 SER A CA 1
ATOM 9061 C C . SER A 1 1130 ? -18.399 24.636 3.086 1.00 84.25 1130 SER A C 1
ATOM 9063 O O . SER A 1 1130 ? -17.519 25.483 3.173 1.00 84.25 1130 SER A O 1
ATOM 9065 N N . SER A 1 1131 ? -19.253 24.394 4.086 1.00 88.62 1131 SER A N 1
ATOM 9066 C CA . SER A 1 1131 ? -19.146 24.991 5.422 1.00 88.62 1131 SER A CA 1
ATOM 9067 C C . SER A 1 1131 ? -18.197 24.239 6.362 1.00 88.62 1131 SER A C 1
ATOM 9069 O O . SER A 1 1131 ? -18.025 24.663 7.505 1.00 88.62 1131 SER A O 1
ATOM 9071 N N . ASN A 1 1132 ? -17.600 23.126 5.924 1.00 91.44 1132 ASN A N 1
ATOM 9072 C CA . ASN A 1 1132 ? -16.614 22.410 6.724 1.00 91.44 1132 ASN A CA 1
ATOM 9073 C C . ASN A 1 1132 ? -15.312 23.223 6.867 1.00 91.44 1132 ASN A C 1
ATOM 9075 O O . ASN A 1 1132 ? -14.917 23.930 5.939 1.00 91.44 1132 ASN A O 1
ATOM 9079 N N . PRO A 1 1133 ? -14.602 23.071 7.998 1.00 92.19 1133 PRO A N 1
ATOM 9080 C CA . PRO A 1 1133 ? -13.214 23.496 8.139 1.00 92.19 1133 PRO A CA 1
ATOM 9081 C C . PRO A 1 1133 ? -12.302 22.983 7.010 1.00 92.19 1133 PRO A C 1
ATOM 9083 O O . PRO A 1 1133 ? -12.500 21.887 6.473 1.00 92.19 1133 PRO A O 1
ATOM 9086 N N . GLU A 1 1134 ? -11.285 23.775 6.656 1.00 90.25 1134 GLU A N 1
ATOM 9087 C CA . GLU A 1 1134 ? -10.412 23.513 5.503 1.00 90.25 1134 GLU A CA 1
ATOM 9088 C C . GLU A 1 1134 ? -9.657 22.178 5.615 1.00 90.25 1134 GLU A C 1
ATOM 9090 O O . GLU A 1 1134 ? -9.486 21.477 4.622 1.00 90.25 1134 GLU A O 1
ATOM 9095 N N . ASP A 1 1135 ? -9.267 21.768 6.820 1.00 90.69 1135 ASP A N 1
ATOM 9096 C CA . ASP A 1 1135 ? -8.599 20.495 7.099 1.00 90.69 1135 ASP A CA 1
ATOM 9097 C C . ASP A 1 1135 ? -9.473 19.279 6.751 1.00 90.69 1135 ASP A C 1
ATOM 9099 O O . ASP A 1 1135 ? -8.984 18.295 6.184 1.00 90.69 1135 ASP A O 1
ATOM 9103 N N . ILE A 1 1136 ? -10.780 19.357 7.019 1.00 90.94 1136 ILE A N 1
ATOM 9104 C CA . ILE A 1 1136 ? -11.738 18.308 6.652 1.00 90.94 1136 ILE A CA 1
ATOM 9105 C C . ILE A 1 1136 ? -11.867 18.235 5.130 1.00 90.94 1136 ILE A C 1
ATOM 9107 O O . ILE A 1 1136 ? -11.784 17.141 4.563 1.00 90.94 1136 ILE A O 1
ATOM 9111 N N . ILE A 1 1137 ? -11.998 19.387 4.465 1.00 89.75 1137 ILE A N 1
ATOM 9112 C CA . ILE A 1 1137 ? -12.097 19.473 3.002 1.00 89.75 1137 ILE A CA 1
ATOM 9113 C C . ILE A 1 1137 ? -10.818 18.923 2.358 1.00 89.75 1137 ILE A C 1
ATOM 9115 O O . ILE A 1 1137 ? -10.884 18.051 1.493 1.00 89.75 1137 ILE A O 1
ATOM 9119 N N . GLN A 1 1138 ? -9.638 19.344 2.817 1.00 90.69 1138 GLN A N 1
ATOM 9120 C CA . GLN A 1 1138 ? -8.354 18.862 2.304 1.00 90.69 1138 GLN A CA 1
ATOM 9121 C C . GLN A 1 1138 ? -8.196 17.346 2.489 1.00 90.69 1138 GLN A C 1
ATOM 9123 O O . GLN A 1 1138 ? -7.764 16.648 1.565 1.00 90.69 1138 GLN A O 1
ATOM 9128 N N . ARG A 1 1139 ? -8.598 16.794 3.642 1.00 90.50 1139 ARG A N 1
ATOM 9129 C CA . ARG A 1 1139 ? -8.566 15.343 3.885 1.00 90.50 1139 ARG A CA 1
ATOM 9130 C C . ARG A 1 1139 ? -9.539 14.588 2.976 1.00 90.50 1139 ARG A C 1
ATOM 9132 O O . ARG A 1 1139 ? -9.182 13.528 2.450 1.00 90.50 1139 ARG A O 1
ATOM 9139 N N . ALA A 1 1140 ? -10.736 15.129 2.761 1.00 91.62 1140 ALA A N 1
ATOM 9140 C CA . ALA A 1 1140 ? -11.749 14.579 1.863 1.00 91.62 1140 ALA A CA 1
ATOM 9141 C C . ALA A 1 1140 ? -11.268 14.562 0.400 1.00 91.62 1140 ALA A C 1
ATOM 9143 O O . ALA A 1 1140 ? -11.424 13.548 -0.292 1.00 91.62 1140 ALA A O 1
ATOM 9144 N N . VAL A 1 1141 ? -10.618 15.642 -0.046 1.00 92.69 1141 VAL A N 1
ATOM 9145 C CA . VAL A 1 1141 ? -9.965 15.753 -1.359 1.00 92.69 1141 VAL A CA 1
ATOM 9146 C C . VAL A 1 1141 ? -8.852 14.718 -1.486 1.00 92.69 1141 VAL A C 1
ATOM 9148 O O . VAL A 1 1141 ? -8.836 13.943 -2.440 1.00 92.69 1141 VAL A O 1
ATOM 9151 N N . GLN A 1 1142 ? -7.945 14.636 -0.509 1.00 91.38 1142 GLN A N 1
ATOM 9152 C CA . GLN A 1 1142 ? -6.807 13.719 -0.570 1.00 91.38 1142 GLN A CA 1
ATOM 9153 C C . GLN A 1 1142 ? -7.244 12.248 -0.595 1.00 91.38 1142 GLN A C 1
ATOM 9155 O O . GLN A 1 1142 ? -6.679 11.440 -1.337 1.00 91.38 1142 GLN A O 1
ATOM 9160 N N . MET A 1 1143 ? -8.286 11.889 0.162 1.00 92.19 1143 MET A N 1
ATOM 9161 C CA . MET A 1 1143 ? -8.856 10.541 0.134 1.00 92.19 1143 MET A CA 1
ATOM 9162 C C . MET A 1 1143 ? -9.389 10.183 -1.263 1.00 92.19 1143 MET A C 1
ATOM 9164 O O . MET A 1 1143 ? -9.117 9.084 -1.758 1.00 92.19 1143 MET A O 1
ATOM 9168 N N . ARG A 1 1144 ? -10.108 11.110 -1.908 1.00 94.38 1144 ARG A N 1
ATOM 9169 C CA . ARG A 1 1144 ? -10.673 10.929 -3.255 1.00 94.38 1144 ARG A CA 1
ATOM 9170 C C . ARG A 1 1144 ? -9.592 10.888 -4.329 1.00 94.38 1144 ARG A C 1
ATOM 9172 O O . ARG A 1 1144 ? -9.626 9.980 -5.160 1.00 94.38 1144 ARG A O 1
ATOM 9179 N N . LYS A 1 1145 ? -8.584 11.767 -4.246 1.00 93.81 1145 LYS A N 1
ATOM 9180 C CA . LYS A 1 1145 ? -7.394 11.738 -5.111 1.00 93.81 1145 LYS A CA 1
ATOM 9181 C C . LYS A 1 1145 ? -6.709 10.376 -5.059 1.00 93.81 1145 LYS A C 1
ATOM 9183 O O . LYS A 1 1145 ? -6.511 9.745 -6.093 1.00 93.81 1145 LYS A O 1
ATOM 9188 N N . ARG A 1 1146 ? -6.430 9.874 -3.851 1.00 93.75 1146 ARG A N 1
ATOM 9189 C CA . ARG A 1 1146 ? -5.829 8.550 -3.638 1.00 93.75 1146 ARG A CA 1
ATOM 9190 C C . ARG A 1 1146 ? -6.689 7.424 -4.203 1.00 93.75 1146 ARG A C 1
ATOM 9192 O O . ARG A 1 1146 ? -6.168 6.540 -4.878 1.00 93.75 1146 ARG A O 1
ATOM 9199 N N . LYS A 1 1147 ? -7.998 7.438 -3.930 1.00 93.50 1147 LYS A N 1
ATOM 9200 C CA . LYS A 1 1147 ? -8.933 6.425 -4.441 1.00 93.50 1147 LYS A CA 1
ATOM 9201 C C . LYS A 1 1147 ? -8.906 6.378 -5.969 1.00 93.50 1147 LYS A C 1
ATOM 9203 O O . LYS A 1 1147 ? -8.807 5.296 -6.541 1.00 93.50 1147 LYS A O 1
ATOM 9208 N N . PHE A 1 1148 ? -8.954 7.545 -6.605 1.00 95.81 1148 PHE A N 1
ATOM 9209 C CA . PHE A 1 1148 ? -8.947 7.666 -8.055 1.00 95.81 1148 PHE A CA 1
ATOM 9210 C C . PHE A 1 1148 ? -7.619 7.224 -8.679 1.00 95.81 1148 PHE A C 1
ATOM 9212 O O . PHE A 1 1148 ? -7.619 6.373 -9.563 1.00 95.81 1148 PHE A O 1
ATOM 9219 N N . LEU A 1 1149 ? -6.483 7.726 -8.182 1.00 95.62 1149 LEU A N 1
ATOM 9220 C CA . LEU A 1 1149 ? -5.162 7.364 -8.707 1.00 95.62 1149 LEU A CA 1
ATOM 9221 C C . LEU A 1 1149 ? -4.864 5.867 -8.539 1.00 95.62 1149 LEU A C 1
ATOM 9223 O O . LEU A 1 1149 ? -4.336 5.245 -9.455 1.00 95.62 1149 LEU A O 1
ATOM 9227 N N . ARG A 1 1150 ? -5.273 5.242 -7.426 1.00 95.00 1150 ARG A N 1
ATOM 9228 C CA . ARG A 1 1150 ? -5.156 3.782 -7.255 1.00 95.00 1150 ARG A CA 1
ATOM 9229 C C . ARG A 1 1150 ? -6.052 3.000 -8.212 1.00 95.00 1150 ARG A C 1
ATOM 9231 O O . ARG A 1 1150 ? -5.657 1.929 -8.663 1.00 95.00 1150 ARG A O 1
ATOM 9238 N N . ALA A 1 1151 ? -7.244 3.511 -8.522 1.00 93.12 1151 ALA A N 1
ATOM 9239 C CA . ALA A 1 1151 ? -8.118 2.897 -9.518 1.00 93.12 1151 ALA A CA 1
ATOM 9240 C C . ALA A 1 1151 ? -7.511 2.989 -10.927 1.00 93.12 1151 ALA A C 1
ATOM 9242 O O . ALA A 1 1151 ? -7.496 1.988 -11.636 1.00 93.12 1151 ALA A O 1
ATOM 9243 N N . LEU A 1 1152 ? -6.943 4.143 -11.299 1.00 93.44 1152 LEU A N 1
ATOM 9244 C CA . LEU A 1 1152 ? -6.196 4.289 -12.552 1.00 93.44 1152 LEU A CA 1
ATOM 9245 C C . LEU A 1 1152 ? -4.978 3.359 -12.596 1.00 93.44 1152 LEU A C 1
ATOM 9247 O O . LEU A 1 1152 ? -4.744 2.713 -13.609 1.00 93.44 1152 LEU A O 1
ATOM 9251 N N . ALA A 1 1153 ? -4.226 3.229 -11.503 1.00 93.56 1153 ALA A N 1
ATOM 9252 C CA . ALA A 1 1153 ? -3.058 2.352 -11.480 1.00 93.56 1153 ALA A CA 1
ATOM 9253 C C . ALA A 1 1153 ? -3.445 0.898 -11.745 1.00 93.56 1153 ALA A C 1
ATOM 9255 O O . ALA A 1 1153 ? -2.843 0.271 -12.598 1.00 93.56 1153 ALA A O 1
ATOM 9256 N N . LYS A 1 1154 ? -4.515 0.403 -11.111 1.00 91.50 1154 LYS A N 1
ATOM 9257 C CA . LYS A 1 1154 ? -5.052 -0.942 -11.380 1.00 91.50 1154 LYS A CA 1
ATOM 9258 C C . LYS A 1 1154 ? -5.528 -1.151 -12.822 1.00 91.50 1154 LYS A C 1
ATOM 9260 O O . LYS A 1 1154 ? -5.669 -2.290 -13.246 1.00 91.50 1154 LYS A O 1
ATOM 9265 N N . GLN A 1 1155 ? -5.867 -0.079 -13.535 1.00 90.88 1155 GLN A N 1
ATOM 9266 C CA . GLN A 1 1155 ? -6.333 -0.156 -14.918 1.00 90.88 1155 GLN A CA 1
ATOM 9267 C C . GLN A 1 1155 ? -5.174 -0.192 -15.924 1.00 90.88 1155 GLN A C 1
ATOM 9269 O O . GLN A 1 1155 ? -5.299 -0.843 -16.958 1.00 90.88 1155 GLN A O 1
ATOM 9274 N N . TYR A 1 1156 ? -4.088 0.543 -15.661 1.00 89.81 1156 TYR A N 1
ATOM 9275 C CA . TYR A 1 1156 ? -3.011 0.777 -16.634 1.00 89.81 1156 TYR A CA 1
ATOM 9276 C C . TYR A 1 1156 ? -1.684 0.071 -16.310 1.00 89.81 1156 TYR A C 1
ATOM 9278 O O . TYR A 1 1156 ? -0.852 -0.052 -17.214 1.00 89.81 1156 TYR A O 1
ATOM 9286 N N . LEU A 1 1157 ? -1.471 -0.352 -15.058 1.00 89.44 1157 LEU A N 1
ATOM 9287 C CA . LEU A 1 1157 ? -0.304 -1.117 -14.597 1.00 89.44 1157 LEU A CA 1
ATOM 9288 C C . LEU A 1 1157 ? -0.690 -2.582 -14.427 1.00 89.44 1157 LEU A C 1
ATOM 9290 O O . LEU A 1 1157 ? 0.082 -3.428 -14.932 1.00 89.44 1157 LEU A O 1
#

Secondary structure (DSSP, 8-state):
-----------S--SS--SS-TTHHHH-TTHHHHHHTSSS-SS-HHHHHHHHHHHHHHT---PPPPP---------------------HHHHHHHHHHHHHHHHTTT-HHHHHHHS-HHHHHHHHHHHHHHHHS--TTTGGGGTT-S---HHHHHHHHHHHHHHHHHHHHHTS-PPPP----TTTHHHHHHHHHHHHHHHHHHHHTHHHHHHHHHHHHHH-PPEEEPPGGGBPPPPTT--SPPB-GGGPEEEPHHHHHHHHHHHHHHHHHHTT-HHHHHHHHHHHHHHHTT-SS-SS----HHHHHHHHHHHHHHTT---SS--PPPPHHHHHHHHHHTTTTTHHHHHHHHHHH--S-HHHHHHHHHHHHTS-GGGHHHHHHHHHHHHHHHHHTTPPP-SSHHHHHHS--HHHHHHHHHHHHHHHHH--HHHHHHHHHHHHHHHHHSPTT-HHHHHHHHSGGGGGS-HHHHHHHHHHHHHTT---TTGGGTHHHHTTS-S-----S---HHHHHHHHHH---HHHHHHHHHIIIIIS---HHHHHTS-TT----HHHHHHHHTS-SSHHHHHHHHHHHHHHHHHHTT-HHHHHHHHHHHHHHHTTT-HHHHHHHHHHHHHHHHHHHHHHS---TT--HHHHHHHHHHHHHHHHTT-SS---HHHHHHHHHHHHHTT-HHHHHT----S-HHHHHHHHHHHHHHHGGGTSS----HHHHHHHHTS-SSHHHHHHHHHHHHHHHHHHTT-HHHHHHHHHHHHHHHTTT-HHHHHHHHHHHHHHHHHHHHHHS-PPTT--HHHHHHHHHHHHHHHHTT-SS---HHHHHHHHHHHHHTT-HHHHHT-TT-S-HHHHHHHHHHHHHHHTTSHHHHHHHHHHHHHHHHHHTBPP------------TT-GGGS---SS-HHHHHHHGGG---HHHHHHHHHHHHHHHHHHH--GGGPPP-TTGGGS-S--TTGGGB-HHHHHHHHHHHHHHHHHH-TT-HHHHHHHHHHHHHTT-HHHHHHHHHHHHHHHTTTTTSPPPTTTS-HHHHHHHHHHHHHTT-HHHHHHHTTSSSS--HHHHHHHHH-S---S-GGGGGGG---HHHHHHHHHHHHHHT-HHHHHHHHHHHT-GGG-TTS-HHHHHHHHHHHHHHHHHHHHHHH-

InterPro domains:
  IPR011990 Tetratricopeptide-like helical domain superfamily [SSF48452] (197-1026)
  IPR038751 INTS8 [PTHR13350] (711-1157)
  IPR057980 Integrator complex subunit 8, TPR repeats [PF25756] (508-707)
  IPR057980 Integrator complex subunit 8, TPR repeats [PF25756] (710-1156)
  IPR060085 Integrator complex subunit 8, TPR repeat domain [PF26722] (323-475)
  IPR060086 Integrator complex subunit 8, N-terminal TPR repeats [PF26725] (20-313)